Protein 9GL0 (pdb70)

Secondary structure (DSSP, 8-state):
--SEEEEE--HHHHHTTTT---SSSS-HHHHHHHHHHHHHHSS---EEETTTPPPPHHHHHHHHHHHHT-HHHHHHHHHTS-TT-HHHHHHHHHS-HHHHHHHHHHHHHHTTTT-EEEETTEEE-TTHHHHHHHHHHHHHT---SEEEE-SS--TT--SS--BTTBSS-HHHHHHHHHHHHSSSPPEEEEEE-SSS--HHHHHHHHHH-TTS-EEEEEEE-TTSTT---HHHHHHHHTS-PEE-SSSEEEEEETTEEEEEEETTT----SSSS-HHHHHHHHHHHHHHHHHHHH---EEEEEEE-STTBTT---HHHHEETTEE--HHHHHHHSB-HHHHHHHHHHHHHHHHHTTTTEEEEEEEE-----HHHHHHHHHHHHHHHHHHTS---/---EEEE--HHHHHTTTT---SSSS-HHHHHHHHHHHHHHSTT--EEETTT-PPPHHHHHHHHHHHHT-HHHHHHHHHTS-S-SHHHHHHHHHS-HHHHHHHHHHHHHHTTTS-EEEETTEEE-TTHHHHHHHHHHHHHT---SEEEE-SS--TT-BTTB-BTTBSS-HHHHHHHHHHHSSSSPPEEEEEE-SSS--HHHHHHIIIIITTS-EEEEEEE-TTSTT---HHHHHHHHTS-PEE-SSSEEEEEETTEEEEEEETTTS---SSSS-HHHHHHHHHHHHHHHHHHTTT--EEEEEEE-STTBTT---HHHHEETTEE--HHHHHHHSB-HHHHHHHHHHHHHHHHHTTTTEEEEEEEE-----HHHHHHHHHHHHHHHHHHSS---/--EEEEE--HHHHHTTTT---SSSS-HHHHHHHHHHHHHHSSS--EEEGGG----HHHHHHHHHHHTT-HHHHHHHHTTS-TT-HHHHHHHHHS-HHHHHHHHHHHHHHTTTS-EE-STT-EE-TTHHHHHHHHHHHHHHS--SEEEE--S--TT--SS---TT-SS-HHHHHHHHHHTTSSSPPEEEEEE--SS--HHHHHHHHHHTTTS-EEEEEEE-TTSTT---HHHHHHHHTS--EEEETTEEEEEETTEEEEEEETTTS---SSSS-HHHHHHHHHHHHHHHHHTTTT--EEEEEEE-STTBTT---HHHHEETTEEPPHHHHHHHSB-HHHHHHHHHHHHHHHHHGGGTEEEEEEEE-----HHHHHHHHHHHHHHHHHHTS---/--EEEE---HHHHTT-TT---SSSS-HHHHHHHHHHHHHHSSS--EE-SSSS---HHHHHHHHHHHHT-HHHHHHHHTTS-TT-HHHHHHHHHS-HHHHHHHHHHHHHTTTTS-B--STT--B-TTHHHHHHHHHHHHHS---SEEEE-SS--TT--SS--BTTBSS-HHHHHHHHHHHT-SSPPEEEEEE--SS--HHHHHHHHHHTTTS-EEEEEEE-TTSTT---HHHHHHHTTSPPEEEETTEEEEEETTEEEEEEETTTS---SSSS-HHHHHHHHHHHHHHHHHHHTT--EEEEEEE-STTBTT---HHHHEETTEE--HHHHHHHSB-HHHHHHHHHHHHHHHHHTTTTEEEEEEEE-----HHHHHHHHHHHHHHHHHHHS--

InterPro domains:
  IPR023696 Ureohydrolase domain superfamily [SSF52768] (103-414)
  IPR023801 Histone deacetylase domain [PF00850] (111-286)
  IPR037138 Histone deacetylase domain superfamily [G3DSA:3.40.800.20] (50-425)

Structure (mmCIF, N/CA/C/O backbone):
data_9GL0
#
_entry.id   9GL0
#
_cell.length_a   109.121
_cell.length_b   109.121
_cell.length_c   400.511
_cell.angle_alpha   90
_cell.angle_beta   90
_cell.angle_gamma   90
#
_symmetry.space_group_name_H-M   'P 41 2 2'
#
loop_
_entity.id
_entity.type
_entity.pdbx_description
1 polymer 'Acetylpolyamine aminohydrolase'
2 non-polymer 'ZINC ION'
3 non-polymer 'POTASSIUM ION'
4 water water
#
loop_
_atom_site.group_PDB
_atom_site.id
_atom_site.type_symbol
_atom_site.label_atom_id
_atom_site.label_alt_id
_atom_site.label_comp_id
_atom_site.label_asym_id
_atom_site.label_entity_id
_atom_site.label_seq_id
_atom_site.pdbx_PDB_ins_code
_atom_site.Cartn_x
_atom_site.Cartn_y
_atom_site.Cartn_z
_atom_site.occupancy
_atom_site.B_iso_or_equiv
_atom_site.auth_seq_id
_atom_site.auth_comp_id
_atom_site.auth_asym_id
_atom_site.auth_atom_id
_atom_site.pdbx_PDB_model_num
ATOM 1 N N . SER A 1 37 ? -15.821 -8.119 -1.314 1 122.96 26 SER A N 1
ATOM 2 C CA . SER A 1 37 ? -17.28 -8.128 -1.284 1 133.06 26 SER A CA 1
ATOM 3 C C . SER A 1 37 ? -17.839 -7.213 -2.37 1 143.86 26 SER A C 1
ATOM 4 O O . SER A 1 37 ? -17.528 -6.015 -2.381 1 142.57 26 SER A O 1
ATOM 7 N N . GLU A 1 38 ? -18.638 -7.786 -3.29 1 147.97 27 GLU A N 1
ATOM 8 C CA . GLU A 1 38 ? -19.472 -7.034 -4.23 1 136.76 27 GLU A CA 1
ATOM 9 C C . GLU A 1 38 ? -20.712 -6.423 -3.572 1 136.99 27 GLU A C 1
ATOM 10 O O . GLU A 1 38 ? -21.414 -5.642 -4.227 1 132.89 27 GLU A O 1
ATOM 16 N N . GLU A 1 39 ? -21 -6.757 -2.3 1 130.23 28 GLU A N 1
ATOM 17 C CA . GLU A 1 39 ? -22.257 -6.365 -1.665 1 125.69 28 GLU A CA 1
ATOM 18 C C . GLU A 1 39 ? -22.229 -4.928 -1.143 1 120.8 28 GLU A C 1
ATOM 19 O O . GLU A 1 39 ? -23.285 -4.312 -0.954 1 114.34 28 GLU A O 1
ATOM 25 N N . CYS A 1 40 ? -21.049 -4.374 -0.901 1 119.2 29 CYS A N 1
ATOM 26 C CA . CYS A 1 40 ? -20.959 -2.988 -0.469 1 113.57 29 CYS A CA 1
ATOM 27 C C . CYS A 1 40 ? -19.553 -2.49 -0.761 1 110.81 29 CYS A C 1
ATOM 28 O O . CYS A 1 40 ? -18.591 -3.263 -0.719 1 115.09 29 CYS A O 1
ATOM 31 N N . ALA A 1 41 ? -19.441 -1.199 -1.069 1 100.66 30 ALA A N 1
ATOM 32 C CA . ALA A 1 41 ? -18.131 -0.602 -1.283 1 101.68 30 ALA A CA 1
ATOM 33 C C . ALA A 1 41 ? -18.106 0.822 -0.736 1 99.98 30 ALA A C 1
ATOM 34 O O . ALA A 1 41 ? -19.146 1.431 -0.468 1 95.38 30 ALA A O 1
ATOM 36 N N . ILE A 1 42 ? -16.89 1.337 -0.551 1 99.45 31 ILE A N 1
ATOM 37 C CA . ILE A 1 42 ? -16.652 2.7 -0.084 1 98.16 31 ILE A CA 1
ATOM 38 C C . ILE A 1 42 ? -15.582 3.318 -0.976 1 97.99 31 ILE A C 1
ATOM 39 O O . ILE A 1 42 ? -14.461 2.8 -1.059 1 99.61 31 ILE A O 1
ATOM 44 N N . GLN A 1 43 ? -15.919 4.422 -1.635 1 91.92 32 GLN A N 1
ATOM 45 C CA . GLN A 1 43 ? -15.13 4.936 -2.746 1 100.15 32 GLN A CA 1
ATOM 46 C C . GLN A 1 43 ? -14.431 6.225 -2.339 1 96.13 32 GLN A C 1
ATOM 47 O O . GLN A 1 43 ? -15.076 7.169 -1.865 1 90.37 32 GLN A O 1
ATOM 53 N N . ILE A 1 44 ? -13.112 6.246 -2.509 1 91.18 33 ILE A N 1
ATOM 54 C CA . ILE A 1 44 ? -12.33 7.467 -2.341 1 93.79 33 ILE A CA 1
ATOM 55 C C . ILE A 1 44 ? -11.518 7.697 -3.606 1 96.8 33 ILE A C 1
ATOM 56 O O . ILE A 1 44 ? -11.21 6.75 -4.349 1 97.84 33 ILE A O 1
ATOM 61 N N . PRO A 1 45 ? -11.129 8.94 -3.868 1 91.98 34 PRO A N 1
ATOM 62 C CA . PRO A 1 45 ? -10.154 9.181 -4.933 1 94.84 34 PRO A CA 1
ATOM 63 C C . PRO A 1 45 ? -8.81 8.578 -4.578 1 96.91 34 PRO A C 1
ATOM 64 O O . PRO A 1 45 ? -8.452 8.433 -3.405 1 104.31 34 PRO A O 1
ATOM 68 N N . SER A 1 46 ? -8.067 8.219 -5.616 1 103.82 35 SER A N 1
ATOM 69 C CA . SER A 1 46 ? -6.69 7.78 -5.469 1 105.51 35 SER A CA 1
ATOM 70 C C . SER A 1 46 ? -5.805 8.945 -5.028 1 98.96 35 SER A C 1
ATOM 71 O O . SER A 1 46 ? -6.252 10.089 -4.891 1 95.01 35 SER A O 1
ATOM 74 N N . GLU A 1 47 ? -4.516 8.659 -4.832 1 99.99 36 GLU A N 1
ATOM 75 C CA . GLU A 1 47 ? -3.582 9.72 -4.454 1 109.65 36 GLU A CA 1
ATOM 76 C C . GLU A 1 47 ? -3.567 10.835 -5.502 1 107.85 36 GLU A C 1
ATOM 77 O O . GLU A 1 47 ? -3.866 11.995 -5.187 1 98.7 36 GLU A O 1
ATOM 83 N N . ILE A 1 48 ? -3.268 10.485 -6.771 1 110.34 37 ILE A N 1
ATOM 84 C CA . ILE A 1 48 ? -3.206 11.482 -7.854 1 112.08 37 ILE A CA 1
ATOM 85 C C . ILE A 1 48 ? -4.534 12.217 -8.002 1 106.79 37 ILE A C 1
ATOM 86 O O . ILE A 1 48 ? -4.571 13.45 -8.117 1 98.73 37 ILE A O 1
ATOM 91 N N . ASP A 1 49 ? -5.643 11.472 -8.053 1 101.51 38 ASP A N 1
ATOM 92 C CA . ASP A 1 49 ? -6.936 12.114 -8.256 1 99.96 38 ASP A CA 1
ATOM 93 C C . ASP A 1 49 ? -7.227 13.149 -7.169 1 102.42 38 ASP A C 1
ATOM 94 O O . ASP A 1 49 ? -7.541 14.306 -7.478 1 101.38 38 ASP A O 1
ATOM 99 N N . ASN A 1 50 ? -7.114 12.761 -5.89 1 104.97 39 ASN A N 1
ATOM 100 C CA . ASN A 1 50 ? -7.265 13.725 -4.797 1 99.17 39 ASN A CA 1
ATOM 101 C C . ASN A 1 50 ? -6.269 14.878 -4.915 1 96.23 39 ASN A C 1
ATOM 102 O O . ASN A 1 50 ? -6.634 16.043 -4.715 1 96.27 39 ASN A O 1
ATOM 107 N N . GLU A 1 51 ? -5.006 14.581 -5.241 1 93.49 40 GLU A N 1
ATOM 108 C CA . GLU A 1 51 ? -4.011 15.649 -5.367 1 98.78 40 GLU A CA 1
ATOM 109 C C . GLU A 1 51 ? -4.427 16.711 -6.386 1 104.24 40 GLU A C 1
ATOM 110 O O . GLU A 1 51 ? -4.16 17.901 -6.182 1 98.51 40 GLU A O 1
ATOM 116 N N . GLN A 1 52 ? -5.072 16.312 -7.493 1 106.13 41 GLN A N 1
ATOM 117 C CA . GLN A 1 52 ? -5.441 17.31 -8.492 1 106.47 41 GLN A CA 1
ATOM 118 C C . GLN A 1 52 ? -6.719 18.053 -8.107 1 104.12 41 GLN A C 1
ATOM 119 O O . GLN A 1 52 ? -7.553 18.351 -8.975 1 95.16 41 GLN A O 1
ATOM 125 N N . MET A 1 53 ? -6.903 18.354 -6.812 1 104.59 42 MET A N 1
ATOM 126 C CA . MET A 1 53 ? -8.077 19.103 -6.375 1 101.36 42 MET A CA 1
ATOM 127 C C . MET A 1 53 ? -7.703 20.339 -5.574 1 104.41 42 MET A C 1
ATOM 128 O O . MET A 1 53 ? -8.588 20.96 -4.972 1 103.65 42 MET A O 1
ATOM 133 N N . GLN A 1 54 ? -6.425 20.722 -5.558 1 105.23 43 GLN A N 1
ATOM 134 C CA . GLN A 1 54 ? -6.024 21.906 -4.803 1 107.44 43 GLN A CA 1
ATOM 135 C C . GLN A 1 54 ? -6.638 23.165 -5.414 1 107.64 43 GLN A C 1
ATOM 136 O O . GLN A 1 54 ? -6.972 23.218 -6.599 1 115.13 43 GLN A O 1
ATOM 142 N N . ARG A 1 55 ? -6.782 24.183 -4.578 1 103.19 44 ARG A N 1
ATOM 143 C CA . ARG A 1 55 ? -7.378 25.467 -4.949 1 108.07 44 ARG A CA 1
ATOM 144 C C . ARG A 1 55 ? -8.886 25.363 -5.2 1 108.9 44 ARG A C 1
ATOM 145 O O . ARG A 1 55 ? -9.568 26.382 -5.394 1 104.16 44 ARG A O 1
ATOM 153 N N . MET A 1 56 ? -9.417 24.133 -5.14 1 104.6 45 MET A N 1
ATOM 154 C CA . MET A 1 56 ? -10.83 23.954 -5.402 1 107.24 45 MET A CA 1
ATOM 155 C C . MET A 1 56 ? -11.656 24.373 -4.163 1 104.11 45 MET A C 1
ATOM 156 O O . MET A 1 56 ? -11.525 23.74 -3.141 1 111.97 45 MET A O 1
ATOM 161 N N . PRO A 1 57 ? -12.491 25.399 -4.226 1 99.46 46 PRO A N 1
ATOM 162 C CA . PRO A 1 57 ? -13.058 26.001 -3.032 1 112.52 46 PRO A CA 1
ATOM 163 C C . PRO A 1 57 ? -14.006 25.077 -2.32 1 114.91 46 PRO A C 1
ATOM 164 O O . PRO A 1 57 ? -14.745 24.29 -2.91 1 111.47 46 PRO A O 1
ATOM 168 N N . ALA A 1 58 ? -13.981 25.199 -0.966 1 104.58 47 ALA A N 1
ATOM 169 C CA . ALA A 1 58 ? -15.01 24.66 -0.068 1 107.65 47 ALA A CA 1
ATOM 170 C C . ALA A 1 58 ? -15.496 25.77 0.858 1 113.86 47 ALA A C 1
ATOM 171 O O . ALA A 1 58 ? -14.783 26.744 1.134 1 116.17 47 ALA A O 1
ATOM 173 N N . GLY A 1 59 ? -16.728 25.606 1.341 1 111.39 48 GLY A N 1
ATOM 174 C CA . GLY A 1 59 ? -17.382 26.588 2.221 1 112.73 48 GLY A CA 1
ATOM 175 C C . GLY A 1 59 ? -16.766 26.583 3.593 1 115.1 48 GLY A C 1
ATOM 176 O O . GLY A 1 59 ? -17.262 27.22 4.526 1 114.41 48 GLY A O 1
ATOM 177 N N . GLY A 1 60 ? -15.672 25.831 3.717 1 115.16 49 GLY A N 1
ATOM 178 C CA . GLY A 1 60 ? -14.854 25.843 4.887 1 109.73 49 GLY A CA 1
ATOM 179 C C . GLY A 1 60 ? -13.523 26.543 4.658 1 115.88 49 GLY A C 1
ATOM 180 O O . GLY A 1 60 ? -13.321 27.256 3.668 1 122.56 49 GLY A O 1
ATOM 181 N N . GLU A 1 61 ? -12.608 26.315 5.583 1 113.69 50 GLU A N 1
ATOM 182 C CA . GLU A 1 61 ? -11.316 26.961 5.67 1 117.69 50 GLU A CA 1
ATOM 183 C C . GLU A 1 61 ? -10.237 26.243 4.869 1 117.69 50 GLU A C 1
ATOM 184 O O . GLU A 1 61 ? -9.189 26.84 4.564 1 118.59 50 GLU A O 1
ATOM 190 N N . GLU A 1 62 ? -10.462 24.983 4.536 1 114.71 51 GLU A N 1
ATOM 191 C CA . GLU A 1 62 ? -9.548 24.165 3.757 1 113.67 51 GLU A CA 1
ATOM 192 C C . GLU A 1 62 ? -10.105 23.984 2.35 1 111.47 51 GLU A C 1
ATOM 193 O O . GLU A 1 62 ? -11.326 23.993 2.15 1 106.27 51 GLU A O 1
ATOM 199 N N . ASP A 1 63 ? -9.207 23.826 1.372 1 107 52 ASP A N 1
ATOM 200 C CA . ASP A 1 63 ? -9.661 23.521 0.02 1 107.8 52 ASP A CA 1
ATOM 201 C C . ASP A 1 63 ? -10.205 22.097 -0.029 1 103.92 52 ASP A C 1
ATOM 202 O O . ASP A 1 63 ? -10.052 21.307 0.908 1 107.09 52 ASP A O 1
ATOM 207 N N . GLN A 1 64 ? -10.848 21.768 -1.144 1 101.51 53 GLN A N 1
ATOM 208 C CA . GLN A 1 64 ? -11.398 20.43 -1.287 1 100.3 53 GLN A CA 1
ATOM 209 C C . GLN A 1 64 ? -10.315 19.36 -1.262 1 102.47 53 GLN A C 1
ATOM 210 O O . GLN A 1 64 ? -10.615 18.207 -0.923 1 100.57 53 GLN A O 1
ATOM 216 N N . TYR A 1 65 ? -9.066 19.713 -1.586 1 101.24 54 TYR A N 1
ATOM 217 C CA . TYR A 1 65 ? -7.983 18.73 -1.543 1 106.56 54 TYR A CA 1
ATOM 218 C C . TYR A 1 65 ? -7.743 18.225 -0.12 1 103.76 54 TYR A C 1
ATOM 219 O O . TYR A 1 65 ? -7.822 17.019 0.146 1 99.67 54 TYR A O 1
ATOM 228 N N . LEU A 1 66 ? -7.416 19.135 0.802 1 103.39 55 LEU A N 1
ATOM 229 C CA . LEU A 1 66 ? -7.273 18.756 2.205 1 101.06 55 LEU A CA 1
ATOM 230 C C . LEU A 1 66 ? -8.533 18.073 2.722 1 98.31 55 LEU A C 1
ATOM 231 O O . LEU A 1 66 ? -8.467 16.991 3.32 1 93.57 55 LEU A O 1
ATOM 236 N N . ARG A 1 67 ? -9.696 18.685 2.481 1 95.15 56 ARG A N 1
ATOM 237 C CA . ARG A 1 67 ? -10.949 18.141 2.999 1 95.17 56 ARG A CA 1
ATOM 238 C C . ARG A 1 67 ? -11.137 16.672 2.616 1 96.33 56 ARG A C 1
ATOM 239 O O . ARG A 1 67 ? -11.369 15.824 3.481 1 99.69 56 ARG A O 1
ATOM 247 N N . ILE A 1 68 ? -11.026 16.35 1.325 1 100.08 57 ILE A N 1
ATOM 248 C CA . ILE A 1 68 ? -11.265 14.974 0.894 1 92.99 57 ILE A CA 1
ATOM 249 C C . ILE A 1 68 ? -10.117 14.076 1.325 1 87.71 57 ILE A C 1
ATOM 250 O O . ILE A 1 68 ? -10.336 12.913 1.681 1 86.46 57 ILE A O 1
ATOM 255 N N . LYS A 1 69 ? -8.888 14.595 1.327 1 89.73 58 LYS A N 1
ATOM 256 C CA . LYS A 1 69 ? -7.737 13.82 1.799 1 96.67 58 LYS A CA 1
ATOM 257 C C . LYS A 1 69 ? -7.898 13.39 3.259 1 101.61 58 LYS A C 1
ATOM 258 O O . LYS A 1 69 ? -7.6 12.242 3.62 1 98.75 58 LYS A O 1
ATOM 264 N N . HIS A 1 70 ? -8.328 14.315 4.123 1 94.49 59 HIS A N 1
ATOM 265 C CA . HIS A 1 70 ? -8.547 13.972 5.52 1 98.57 59 HIS A CA 1
ATOM 266 C C . HIS A 1 70 ? -9.537 12.816 5.651 1 101.19 59 HIS A C 1
ATOM 267 O O . HIS A 1 70 ? -9.291 11.85 6.386 1 109.14 59 HIS A O 1
ATOM 274 N N . MET A 1 71 ? -10.667 12.894 4.942 1 95.2 60 MET A N 1
ATOM 275 C CA . MET A 1 71 ? -11.654 11.822 5.035 1 96.37 60 MET A CA 1
ATOM 276 C C . MET A 1 71 ? -11.075 10.496 4.55 1 103.62 60 MET A C 1
ATOM 277 O O . MET A 1 71 ? -11.346 9.44 5.139 1 105.07 60 MET A O 1
ATOM 282 N N . SER A 1 72 ? -10.253 10.535 3.493 1 100.52 61 SER A N 1
ATOM 283 C CA . SER A 1 72 ? -9.71 9.311 2.912 1 100.8 61 SER A CA 1
ATOM 284 C C . SER A 1 72 ? -8.695 8.648 3.841 1 105.58 61 SER A C 1
ATOM 285 O O . SER A 1 72 ? -8.721 7.423 4.03 1 105.23 61 SER A O 1
ATOM 288 N N . ALA A 1 73 ? -7.805 9.439 4.445 1 109.5 62 ALA A N 1
ATOM 289 C CA . ALA A 1 73 ? -6.877 8.882 5.432 1 106.2 62 ALA A CA 1
ATOM 290 C C . ALA A 1 73 ? -7.628 8.18 6.558 1 107.91 62 ALA A C 1
ATOM 291 O O . ALA A 1 73 ? -7.262 7.069 6.958 1 110.6 62 ALA A O 1
ATOM 293 N N . LEU A 1 74 ? -8.699 8.799 7.064 1 104.89 63 LEU A N 1
ATOM 294 C CA . LEU A 1 74 ? -9.499 8.162 8.104 1 99.35 63 LEU A CA 1
ATOM 295 C C . LEU A 1 74 ? -10.094 6.843 7.62 1 107.04 63 LEU A C 1
ATOM 296 O O . LEU A 1 74 ? -10.025 5.828 8.325 1 108.3 63 LEU A O 1
ATOM 301 N N . ILE A 1 75 ? -10.687 6.843 6.415 1 104.17 64 ILE A N 1
ATOM 302 C CA . ILE A 1 75 ? -11.375 5.661 5.896 1 99.63 64 ILE A CA 1
ATOM 303 C C . ILE A 1 75 ? -10.392 4.519 5.675 1 104.64 64 ILE A C 1
ATOM 304 O O . ILE A 1 75 ? -10.72 3.345 5.889 1 103.49 64 ILE A O 1
ATOM 309 N N . LYS A 1 76 ? -9.173 4.841 5.236 1 103.71 65 LYS A N 1
ATOM 310 C CA . LYS A 1 76 ? -8.168 3.8 5.062 1 105.79 65 LYS A CA 1
ATOM 311 C C . LYS A 1 76 ? -7.725 3.227 6.401 1 112.25 65 LYS A C 1
ATOM 312 O O . LYS A 1 76 ? -7.445 2.027 6.498 1 115.76 65 LYS A O 1
ATOM 318 N N . LYS A 1 77 ? -7.693 4.062 7.447 1 116 66 LYS A N 1
ATOM 319 C CA . LYS A 1 77 ? -7.153 3.675 8.75 1 121.8 66 LYS A CA 1
ATOM 320 C C . LYS A 1 77 ? -8.155 2.866 9.574 1 123.91 66 LYS A C 1
ATOM 321 O O . LYS A 1 77 ? -7.757 1.956 10.311 1 128.15 66 LYS A O 1
ATOM 327 N N . TYR A 1 78 ? -9.45 3.183 9.475 1 120.75 67 TYR A N 1
ATOM 328 C CA . TYR A 1 78 ? -10.502 2.387 10.107 1 119.36 67 TYR A CA 1
ATOM 329 C C . TYR A 1 78 ? -10.461 0.962 9.558 1 124.66 67 TYR A C 1
ATOM 330 O O . TYR A 1 78 ? -11.102 0.664 8.548 1 126.22 67 TYR A O 1
ATOM 339 N N . GLY A 1 79 ? -9.69 0.088 10.208 1 132.12 68 GLY A N 1
ATOM 340 C CA . GLY A 1 79 ? -9.618 -1.337 9.914 1 132.38 68 GLY A CA 1
ATOM 341 C C . GLY A 1 79 ? -9.827 -1.845 8.494 1 125.44 68 GLY A C 1
ATOM 342 O O . GLY A 1 79 ? -9.025 -1.572 7.596 1 121.45 68 GLY A O 1
ATOM 343 N N . ASP A 1 80 ? -10.906 -2.605 8.297 1 123.27 69 ASP A N 1
ATOM 344 C CA . ASP A 1 80 ? -11.187 -3.352 7.07 1 118.99 69 ASP A CA 1
ATOM 345 C C . ASP A 1 80 ? -12.587 -3.001 6.589 1 122.09 69 ASP A C 1
ATOM 346 O O . ASP A 1 80 ? -13.554 -3.65 6.998 1 129.64 69 ASP A O 1
ATOM 351 N N . LEU A 1 81 ? -12.703 -1.993 5.731 1 118.01 70 LEU A N 1
ATOM 352 C CA . LEU A 1 81 ? -13.931 -1.806 4.976 1 113.67 70 LEU A CA 1
ATOM 353 C C . LEU A 1 81 ? -13.676 -2.076 3.501 1 107.89 70 LEU A C 1
ATOM 354 O O . LEU A 1 81 ? -12.541 -1.956 3.025 1 103.26 70 LEU A O 1
ATOM 359 N N . PRO A 1 82 ? -14.704 -2.463 2.751 1 108.33 71 PRO A N 1
ATOM 360 C CA . PRO A 1 82 ? -14.536 -2.691 1.309 1 108.96 71 PRO A CA 1
ATOM 361 C C . PRO A 1 82 ? -14.315 -1.4 0.535 1 107.57 71 PRO A C 1
ATOM 362 O O . PRO A 1 82 ? -15.277 -0.777 0.074 1 105 71 PRO A O 1
ATOM 366 N N . VAL A 1 83 ? -13.065 -0.985 0.369 1 107.27 72 VAL A N 1
ATOM 367 C CA . VAL A 1 83 ? -12.747 0.36 -0.096 1 107.82 72 VAL A CA 1
ATOM 368 C C . VAL A 1 83 ? -12.119 0.265 -1.485 1 104.97 72 VAL A C 1
ATOM 369 O O . VAL A 1 83 ? -11.155 -0.485 -1.688 1 105.7 72 VAL A O 1
ATOM 373 N N . ILE A 1 84 ? -12.689 1.003 -2.447 1 102.54 73 ILE A N 1
ATOM 374 C CA . ILE A 1 84 ? -12.273 0.98 -3.847 1 103.59 73 ILE A CA 1
ATOM 375 C C . ILE A 1 84 ? -11.732 2.349 -4.221 1 106.41 73 ILE A C 1
ATOM 376 O O . ILE A 1 84 ? -12.145 3.377 -3.67 1 109.67 73 ILE A O 1
ATOM 381 N N . THR A 1 85 ? -10.813 2.361 -5.177 1 101.3 74 THR A N 1
ATOM 382 C CA . THR A 1 85 ? -10.016 3.546 -5.445 1 107.98 74 THR A CA 1
ATOM 383 C C . THR A 1 85 ? -10.106 3.919 -6.921 1 114.9 74 THR A C 1
ATOM 384 O O . THR A 1 85 ? -9.983 3.057 -7.798 1 117.83 74 THR A O 1
ATOM 388 N N . THR A 1 86 ? -10.3 5.207 -7.2 1 109.24 75 THR A N 1
ATOM 389 C CA . THR A 1 86 ? -10.488 5.623 -8.584 1 111.71 75 THR A CA 1
ATOM 390 C C . THR A 1 86 ? -9.249 5.425 -9.452 1 118.89 75 THR A C 1
ATOM 391 O O . THR A 1 86 ? -9.3 5.76 -10.644 1 117.21 75 THR A O 1
ATOM 395 N N . GLN A 1 87 ? -8.145 4.901 -8.916 1 119.06 76 GLN A N 1
ATOM 396 C CA . GLN A 1 87 ? -6.997 4.644 -9.775 1 123.55 76 GLN A CA 1
ATOM 397 C C . GLN A 1 87 ? -7.069 3.296 -10.47 1 124.76 76 GLN A C 1
ATOM 398 O O . GLN A 1 87 ? -6.508 3.148 -11.561 1 133.89 76 GLN A O 1
ATOM 404 N N . GLU A 1 88 ? -7.754 2.314 -9.884 1 122.09 77 GLU A N 1
ATOM 405 C CA . GLU A 1 88 ? -7.681 0.964 -10.431 1 125.77 77 GLU A CA 1
ATOM 406 C C . GLU A 1 88 ? -8.571 0.776 -11.654 1 126.18 77 GLU A C 1
ATOM 407 O O . GLU A 1 88 ? -8.268 -0.068 -12.506 1 131.71 77 GLU A O 1
ATOM 413 N N . THR A 1 89 ? -9.673 1.523 -11.746 1 125.58 78 THR A N 1
ATOM 414 C CA . THR A 1 89 ? -10.576 1.416 -12.889 1 124.47 78 THR A CA 1
ATOM 415 C C . THR A 1 89 ? -9.972 2.104 -14.108 1 120.82 78 THR A C 1
ATOM 416 O O . THR A 1 89 ? -9.702 3.314 -14.092 1 112.1 78 THR A O 1
ATOM 420 N N . ARG A 1 90 ? -9.76 1.336 -15.165 1 114.4 79 ARG A N 1
ATOM 421 C CA . ARG A 1 90 ? -9.221 1.876 -16.397 1 126.77 79 ARG A CA 1
ATOM 422 C C . ARG A 1 90 ? -10.378 2.107 -17.368 1 121.2 79 ARG A C 1
ATOM 423 O O . ARG A 1 90 ? -11.263 1.252 -17.505 1 117.54 79 ARG A O 1
ATOM 431 N N . LEU A 1 91 ? -10.409 3.285 -17.977 1 108.97 80 LEU A N 1
ATOM 432 C CA . LEU A 1 91 ? -11.458 3.631 -18.92 1 117.59 80 LEU A CA 1
ATOM 433 C C . LEU A 1 91 ? -11.177 3.02 -20.293 1 116.42 80 LEU A C 1
ATOM 434 O O . LEU A 1 91 ? -10.076 2.522 -20.562 1 115.62 80 LEU A O 1
ATOM 439 N N . PRO A 1 92 ? -12.158 3.047 -21.2 1 108.87 81 PRO A N 1
ATOM 440 C CA . PRO A 1 92 ? -11.866 2.65 -22.572 1 110.66 81 PRO A CA 1
ATOM 441 C C . PRO A 1 92 ? -10.869 3.632 -23.171 1 114.93 81 PRO A C 1
ATOM 442 O O . PRO A 1 92 ? -10.639 4.724 -22.638 1 111.25 81 PRO A O 1
ATOM 446 N N . TYR A 1 93 ? -10.246 3.202 -24.275 1 116.1 82 TYR A N 1
ATOM 447 C CA . TYR A 1 93 ? -9.212 4.003 -24.925 1 115.32 82 TYR A CA 1
ATOM 448 C C . TYR A 1 93 ? -9.699 5.428 -25.222 1 115.58 82 TYR A C 1
ATOM 449 O O . TYR A 1 93 ? -9.059 6.404 -24.811 1 111.67 82 TYR A O 1
ATOM 458 N N . TYR A 1 94 ? -10.854 5.568 -25.897 1 113.38 83 TYR A N 1
ATOM 459 C CA . TYR A 1 94 ? -11.295 6.891 -26.34 1 110.3 83 TYR A CA 1
ATOM 460 C C . TYR A 1 94 ? -11.434 7.883 -25.179 1 113.56 83 TYR A C 1
ATOM 461 O O . TYR A 1 94 ? -11.15 9.075 -25.352 1 114.82 83 TYR A O 1
ATOM 470 N N . TRP A 1 95 ? -11.847 7.426 -23.988 1 110.74 84 TRP A N 1
ATOM 471 C CA . TRP A 1 95 ? -11.794 8.314 -22.823 1 110.04 84 TRP A CA 1
ATOM 472 C C . TRP A 1 95 ? -10.352 8.702 -22.494 1 110.89 84 TRP A C 1
ATOM 473 O O . TRP A 1 95 ? -10.063 9.891 -22.283 1 110.66 84 TRP A O 1
ATOM 484 N N . LEU A 1 96 ? -9.431 7.728 -22.46 1 108.68 85 LEU A N 1
ATOM 485 C CA . LEU A 1 96 ? -8.032 8.048 -22.168 1 110.01 85 LEU A CA 1
ATOM 486 C C . LEU A 1 96 ? -7.452 9.032 -23.191 1 110.56 85 LEU A C 1
ATOM 487 O O . LEU A 1 96 ? -6.545 9.81 -22.86 1 102.18 85 LEU A O 1
ATOM 492 N N . ASP A 1 97 ? -7.978 9.04 -24.43 1 116.02 86 ASP A N 1
ATOM 493 C CA . ASP A 1 97 ? -7.453 9.949 -25.454 1 110.72 86 ASP A CA 1
ATOM 494 C C . ASP A 1 97 ? -8.05 11.352 -25.352 1 106.73 86 ASP A C 1
ATOM 495 O O . ASP A 1 97 ? -7.331 12.342 -25.537 1 103.45 86 ASP A O 1
ATOM 500 N N . LEU A 1 98 ? -9.353 11.467 -25.052 1 104.75 87 LEU A N 1
ATOM 501 C CA . LEU A 1 98 ? -9.912 12.784 -24.736 1 100.46 87 LEU A CA 1
ATOM 502 C C . LEU A 1 98 ? -9.155 13.425 -23.584 1 108.64 87 LEU A C 1
ATOM 503 O O . LEU A 1 98 ? -8.759 14.595 -23.666 1 103.17 87 LEU A O 1
ATOM 508 N N . PHE A 1 99 ? -8.943 12.663 -22.496 1 111.61 88 PHE A N 1
ATOM 509 C CA . PHE A 1 99 ? -8.081 13.117 -21.403 1 107.19 88 PHE A CA 1
ATOM 510 C C . PHE A 1 99 ? -6.743 13.641 -21.936 1 109.68 88 PHE A C 1
ATOM 511 O O . PHE A 1 99 ? -6.378 14.803 -21.709 1 105.55 88 PHE A O 1
ATOM 519 N N . ALA A 1 100 ? -6.019 12.788 -22.679 1 111.75 89 ALA A N 1
ATOM 520 C CA . ALA A 1 100 ? -4.675 13.123 -23.15 1 111.24 89 ALA A CA 1
ATOM 521 C C . ALA A 1 100 ? -4.67 14.431 -23.935 1 117.47 89 ALA A C 1
ATOM 522 O O . ALA A 1 100 ? -3.843 15.319 -23.682 1 114.05 89 ALA A O 1
ATOM 524 N N . ALA A 1 101 ? -5.623 14.58 -24.869 1 113.9 90 ALA A N 1
ATOM 525 C CA . ALA A 1 101 ? -5.794 15.833 -25.601 1 106.94 90 ALA A CA 1
ATOM 526 C C . ALA A 1 101 ? -5.951 17.045 -24.676 1 116.24 90 ALA A C 1
ATOM 527 O O . ALA A 1 101 ? -5.39 18.116 -24.951 1 113.46 90 ALA A O 1
ATOM 529 N N . ILE A 1 102 ? -6.73 16.905 -23.589 1 119.04 91 ILE A N 1
ATOM 530 C CA . ILE A 1 102 ? -6.911 18.001 -22.632 1 116.5 91 ILE A CA 1
ATOM 531 C C . ILE A 1 102 ? -5.576 18.416 -22.033 1 114.58 91 ILE A C 1
ATOM 532 O O . ILE A 1 102 ? -5.364 19.592 -21.708 1 113.41 91 ILE A O 1
ATOM 537 N N . ASP A 1 103 ? -4.646 17.475 -21.906 1 113.57 92 ASP A N 1
ATOM 538 C CA . ASP A 1 103 ? -3.409 17.788 -21.215 1 121.16 92 ASP A CA 1
ATOM 539 C C . ASP A 1 103 ? -2.457 18.61 -22.082 1 124.06 92 ASP A C 1
ATOM 540 O O . ASP A 1 103 ? -1.748 19.482 -21.562 1 122.64 92 ASP A O 1
ATOM 545 N N . GLU A 1 104 ? -2.42 18.366 -23.399 1 119.45 93 GLU A N 1
ATOM 546 C CA . GLU A 1 104 ? -1.495 19.127 -24.232 1 124.41 93 GLU A CA 1
ATOM 547 C C . GLU A 1 104 ? -2.056 20.476 -24.688 1 124.57 93 GLU A C 1
ATOM 548 O O . GLU A 1 104 ? -1.314 21.274 -25.278 1 123.88 93 GLU A O 1
ATOM 554 N N . GLY A 1 105 ? -3.329 20.765 -24.428 1 123.3 94 GLY A N 1
ATOM 555 C CA . GLY A 1 105 ? -3.867 22.089 -24.675 1 122.26 94 GLY A CA 1
ATOM 556 C C . GLY A 1 105 ? -4.639 22.273 -25.967 1 117.8 94 GLY A C 1
ATOM 557 O O . GLY A 1 105 ? -5.161 23.37 -26.202 1 117.3 94 GLY A O 1
ATOM 558 N N . ASP A 1 106 ? -4.736 21.25 -26.81 1 108.95 95 ASP A N 1
ATOM 559 C CA . ASP A 1 106 ? -5.527 21.405 -28.022 1 119.85 95 ASP A CA 1
ATOM 560 C C . ASP A 1 106 ? -7.007 21.476 -27.666 1 112.79 95 ASP A C 1
ATOM 561 O O . ASP A 1 106 ? -7.667 20.44 -27.542 1 110.16 95 ASP A O 1
ATOM 566 N N . THR A 1 107 ? -7.537 22.688 -27.482 1 110.94 96 THR A N 1
ATOM 567 C CA . THR A 1 107 ? -8.973 22.817 -27.238 1 113.05 96 THR A CA 1
ATOM 568 C C . THR A 1 107 ? -9.815 22.346 -28.422 1 113.05 96 THR A C 1
ATOM 569 O O . THR A 1 107 ? -10.834 21.672 -28.185 1 108.68 96 THR A O 1
ATOM 573 N N . PRO A 1 108 ? -9.466 22.63 -29.686 1 112.78 97 PRO A N 1
ATOM 574 C CA . PRO A 1 108 ? -10.235 22.025 -30.793 1 108.07 97 PRO A CA 1
ATOM 575 C C . PRO A 1 108 ? -10.066 20.514 -30.918 1 105.61 97 PRO A C 1
ATOM 576 O O . PRO A 1 108 ? -11.02 19.839 -31.33 1 103.75 97 PRO A O 1
ATOM 580 N N . LYS A 1 109 ? -8.894 19.954 -30.591 1 104.05 98 LYS A N 1
ATOM 581 C CA . LYS A 1 109 ? -8.753 18.496 -30.616 1 106.83 98 LYS A CA 1
ATOM 582 C C . LYS A 1 109 ? -9.599 17.83 -29.54 1 105.45 98 LYS A C 1
ATOM 583 O O . LYS A 1 109 ? -10.224 16.787 -29.784 1 95.9 98 LYS A O 1
ATOM 589 N N . ALA A 1 110 ? -9.583 18.39 -28.325 1 111.57 99 ALA A N 1
ATOM 590 C CA . ALA A 1 110 ? -10.44 17.879 -27.262 1 109.69 99 ALA A CA 1
ATOM 591 C C . ALA A 1 110 ? -11.902 18.053 -27.639 1 108.21 99 ALA A C 1
ATOM 592 O O . ALA A 1 110 ? -12.692 17.1 -27.571 1 108.16 99 ALA A O 1
ATOM 594 N N . HIS A 1 111 ? -12.27 19.261 -28.074 1 100.62 100 HIS A N 1
ATOM 595 C CA . HIS A 1 111 ? -13.652 19.516 -28.448 1 104.23 100 HIS A CA 1
ATOM 596 C C . HIS A 1 111 ? -14.133 18.507 -29.484 1 105.3 100 HIS A C 1
ATOM 597 O O . HIS A 1 111 ? -15.237 17.957 -29.373 1 101.42 100 HIS A O 1
ATOM 604 N N . ALA A 1 112 ? -13.287 18.21 -30.47 1 110.08 101 ALA A N 1
ATOM 605 C CA . ALA A 1 112 ? -13.659 17.258 -31.51 1 107.84 101 ALA A CA 1
ATOM 606 C C . ALA A 1 112 ? -13.667 15.836 -30.972 1 107.85 101 ALA A C 1
ATOM 607 O O . ALA A 1 112 ? -14.63 15.082 -31.185 1 101.35 101 ALA A O 1
ATOM 609 N N . LEU A 1 113 ? -12.592 15.456 -30.265 1 107.65 102 LEU A N 1
ATOM 610 C CA . LEU A 1 113 ? -12.434 14.083 -29.8 1 102.61 102 LEU A CA 1
ATOM 611 C C . LEU A 1 113 ? -13.615 13.668 -28.938 1 105.27 102 LEU A C 1
ATOM 612 O O . LEU A 1 113 ? -14.12 12.54 -29.057 1 102.04 102 LEU A O 1
ATOM 617 N N . PHE A 1 114 ? -14.084 14.592 -28.087 1 103.52 103 PHE A N 1
ATOM 618 C CA . PHE A 1 114 ? -15.236 14.345 -27.228 1 99.73 103 PHE A CA 1
ATOM 619 C C . PHE A 1 114 ? -16.519 14.237 -28.053 1 96.58 103 PHE A C 1
ATOM 620 O O . PHE A 1 114 ? -17.299 13.293 -27.877 1 93.16 103 PHE A O 1
ATOM 628 N N . HIS A 1 115 ? -16.739 15.173 -28.987 1 102.1 104 HIS A N 1
ATOM 629 C CA . HIS A 1 115 ? -17.913 15.103 -29.865 1 108.04 104 HIS A CA 1
ATOM 630 C C . HIS A 1 115 ? -18.08 13.725 -30.503 1 105.92 104 HIS A C 1
ATOM 631 O O . HIS A 1 115 ? -19.21 13.238 -30.662 1 100.49 104 HIS A O 1
ATOM 638 N N . LEU A 1 116 ? -16.965 13.08 -30.863 1 101.58 105 LEU A N 1
ATOM 639 C CA . LEU A 1 116 ? -16.962 11.803 -31.565 1 103.44 105 LEU A CA 1
ATOM 640 C C . LEU A 1 116 ? -16.924 10.575 -30.64 1 108.26 105 LEU A C 1
ATOM 641 O O . LEU A 1 116 ? -16.759 9.451 -31.134 1 111.04 105 LEU A O 1
ATOM 646 N N . LEU A 1 117 ? -17.074 10.743 -29.33 1 103.71 106 LEU A N 1
ATOM 647 C CA . LEU A 1 117 ? -17.145 9.572 -28.469 1 100.98 106 LEU A CA 1
ATOM 648 C C . LEU A 1 117 ? -18.391 8.741 -28.783 1 96.89 106 LEU A C 1
ATOM 649 O O . LEU A 1 117 ? -19.427 9.285 -29.176 1 100.26 106 LEU A O 1
ATOM 654 N N . PRO A 1 118 ? -18.319 7.424 -28.6 1 95.23 107 PRO A N 1
ATOM 655 C CA . PRO A 1 118 ? -19.486 6.566 -28.867 1 102.49 107 PRO A CA 1
ATOM 656 C C . PRO A 1 118 ? -20.703 6.962 -28.038 1 107.99 107 PRO A C 1
ATOM 657 O O . PRO A 1 118 ? -20.649 7.023 -26.809 1 110.53 107 PRO A O 1
ATOM 661 N N . GLN A 1 119 ? -21.82 7.19 -28.733 1 113.59 108 GLN A N 1
ATOM 662 C CA . GLN A 1 119 ? -23.088 7.568 -28.116 1 116.74 108 GLN A CA 1
ATOM 663 C C . GLN A 1 119 ? -23.644 6.509 -27.166 1 115.62 108 GLN A C 1
ATOM 664 O O . GLN A 1 119 ? -24.661 6.77 -26.508 1 115 108 GLN A O 1
ATOM 670 N N . ASP A 1 120 ? -23.032 5.326 -27.088 1 112.63 109 ASP A N 1
ATOM 671 C CA . ASP A 1 120 ? -23.544 4.239 -26.257 1 116.76 109 ASP A CA 1
ATOM 672 C C . ASP A 1 120 ? -22.552 3.772 -25.202 1 111.53 109 ASP A C 1
ATOM 673 O O . ASP A 1 120 ? -22.805 2.745 -24.563 1 108.47 109 ASP A O 1
ATOM 678 N N . ASP A 1 121 ? -21.412 4.456 -25.053 1 111.76 110 ASP A N 1
ATOM 679 C CA . ASP A 1 121 ? -20.501 4.201 -23.942 1 106.86 110 ASP A CA 1
ATOM 680 C C . ASP A 1 121 ? -21.222 4.478 -22.619 1 110.03 110 ASP A C 1
ATOM 681 O O . ASP A 1 121 ? -22.015 5.419 -22.513 1 109.26 110 ASP A O 1
ATOM 686 N N . ILE A 1 122 ? -20.966 3.63 -21.615 1 105.63 111 ILE A N 1
ATOM 687 C CA . ILE A 1 122 ? -21.741 3.675 -20.371 1 110.14 111 ILE A CA 1
ATOM 688 C C . ILE A 1 122 ? -21.669 5.058 -19.721 1 101.96 111 ILE A C 1
ATOM 689 O O . ILE A 1 122 ? -22.7 5.646 -19.36 1 96.6 111 ILE A O 1
ATOM 694 N N . ILE A 1 123 ? -20.451 5.593 -19.563 1 98.08 112 ILE A N 1
ATOM 695 C CA . ILE A 1 123 ? -20.268 6.926 -18.975 1 97.48 112 ILE A CA 1
ATOM 696 C C . ILE A 1 123 ? -21.053 7.971 -19.758 1 101.56 112 ILE A C 1
ATOM 697 O O . ILE A 1 123 ? -21.866 8.719 -19.202 1 96.67 112 ILE A O 1
ATOM 702 N N . LEU A 1 124 ? -20.767 8.079 -21.06 1 103.38 113 LEU A N 1
ATOM 703 C CA . LEU A 1 124 ? -21.176 9.258 -21.817 1 99.86 113 LEU A CA 1
ATOM 704 C C . LEU A 1 124 ? -22.689 9.328 -21.956 1 100.78 113 LEU A C 1
ATOM 705 O O . LEU A 1 124 ? -23.289 10.401 -21.804 1 95.7 113 LEU A O 1
ATOM 710 N N . ARG A 1 125 ? -23.313 8.199 -22.286 1 105.25 114 ARG A N 1
ATOM 711 C CA . ARG A 1 125 ? -24.764 8.16 -22.398 1 102.94 114 ARG A CA 1
ATOM 712 C C . ARG A 1 125 ? -25.411 8.73 -21.139 1 101.46 114 ARG A C 1
ATOM 713 O O . ARG A 1 125 ? -26.312 9.574 -21.218 1 102.89 114 ARG A O 1
ATOM 721 N N . ALA A 1 126 ? -24.911 8.331 -19.966 1 103.01 115 ALA A N 1
ATOM 722 C CA . ALA A 1 126 ? -25.418 8.891 -18.713 1 100.16 115 ALA A CA 1
ATOM 723 C C . ALA A 1 126 ? -24.976 10.344 -18.532 1 95.54 115 ALA A C 1
ATOM 724 O O . ALA A 1 126 ? -25.775 11.197 -18.127 1 93.17 115 ALA A O 1
ATOM 726 N N . LEU A 1 127 ? -23.716 10.646 -18.858 1 92.29 116 LEU A N 1
ATOM 727 C CA . LEU A 1 127 ? -23.201 12.004 -18.703 1 87.79 116 LEU A CA 1
ATOM 728 C C . LEU A 1 127 ? -24.05 13.017 -19.478 1 95.88 116 LEU A C 1
ATOM 729 O O . LEU A 1 127 ? -24.508 14.02 -18.918 1 97.13 116 LEU A O 1
ATOM 734 N N . ARG A 1 128 ? -24.287 12.768 -20.767 1 100.11 117 ARG A N 1
ATOM 735 C CA . ARG A 1 128 ? -25.025 13.732 -21.573 1 102.15 117 ARG A CA 1
ATOM 736 C C . ARG A 1 128 ? -26.533 13.54 -21.492 1 99.31 117 ARG A C 1
ATOM 737 O O . ARG A 1 128 ? -27.276 14.331 -22.089 1 99.1 117 ARG A O 1
ATOM 745 N N . ALA A 1 129 ? -27.004 12.52 -20.773 1 97.04 118 ALA A N 1
ATOM 746 C CA . ALA A 1 129 ? -28.41 12.484 -20.393 1 98.94 118 ALA A CA 1
ATOM 747 C C . ALA A 1 129 ? -28.757 13.566 -19.38 1 98.13 118 ALA A C 1
ATOM 748 O O . ALA A 1 129 ? -29.934 13.918 -19.253 1 98.37 118 ALA A O 1
ATOM 750 N N . VAL A 1 130 ? -27.776 14.098 -18.648 1 95.85 119 VAL A N 1
ATOM 751 C CA . VAL A 1 130 ? -28.063 15.146 -17.678 1 99.01 119 VAL A CA 1
ATOM 752 C C . VAL A 1 130 ? -27.326 16.447 -17.953 1 96.34 119 VAL A C 1
ATOM 753 O O . VAL A 1 130 ? -27.694 17.479 -17.366 1 98.5 119 VAL A O 1
ATOM 757 N N . HIS A 1 131 ? -26.318 16.477 -18.812 1 96.11 120 HIS A N 1
ATOM 758 C CA . HIS A 1 131 ? -25.565 17.702 -19.032 1 98.83 120 HIS A CA 1
ATOM 759 C C . HIS A 1 131 ? -25.547 18.105 -20.496 1 107.89 120 HIS A C 1
ATOM 760 O O . HIS A 1 131 ? -25.253 17.283 -21.371 1 110.23 120 HIS A O 1
ATOM 767 N N . SER A 1 132 ? -25.856 19.381 -20.747 1 107.97 121 SER A N 1
ATOM 768 C CA . SER A 1 132 ? -25.891 19.917 -22.097 1 103.7 121 SER A CA 1
ATOM 769 C C . SER A 1 132 ? -24.511 19.837 -22.737 1 108.18 121 SER A C 1
ATOM 770 O O . SER A 1 132 ? -23.478 19.983 -22.065 1 101.59 121 SER A O 1
ATOM 773 N N . GLU A 1 133 ? -24.507 19.587 -24.05 1 109.02 122 GLU A N 1
ATOM 774 C CA . GLU A 1 133 ? -23.252 19.532 -24.792 1 111.92 122 GLU A CA 1
ATOM 775 C C . GLU A 1 133 ? -22.522 20.868 -24.747 1 107.61 122 GLU A C 1
ATOM 776 O O . GLU A 1 133 ? -21.287 20.903 -24.73 1 106.38 122 GLU A O 1
ATOM 782 N N . ASP A 1 134 ? -23.256 21.977 -24.714 1 104.36 123 ASP A N 1
ATOM 783 C CA . ASP A 1 134 ? -22.59 23.267 -24.589 1 109.68 123 ASP A CA 1
ATOM 784 C C . ASP A 1 134 ? -21.9 23.415 -23.237 1 111.4 123 ASP A C 1
ATOM 785 O O . ASP A 1 134 ? -20.784 23.945 -23.157 1 109.71 123 ASP A O 1
ATOM 790 N N . TYR A 1 135 ? -22.534 22.952 -22.157 1 107.69 124 TYR A N 1
ATOM 791 C CA . TYR A 1 135 ? -21.861 23.04 -20.864 1 112.08 124 TYR A CA 1
ATOM 792 C C . TYR A 1 135 ? -20.561 22.24 -20.885 1 110.31 124 TYR A C 1
ATOM 793 O O . TYR A 1 135 ? -19.508 22.739 -20.46 1 106.07 124 TYR A O 1
ATOM 802 N N . LEU A 1 136 ? -20.602 21.021 -21.433 1 102.34 125 LEU A N 1
ATOM 803 C CA . LEU A 1 136 ? -19.409 20.185 -21.407 1 101.69 125 LEU A CA 1
ATOM 804 C C . LEU A 1 136 ? -18.307 20.76 -22.277 1 107.74 125 LEU A C 1
ATOM 805 O O . LEU A 1 136 ? -17.121 20.548 -21.999 1 106.18 125 LEU A O 1
ATOM 810 N N . TYR A 1 137 ? -18.678 21.436 -23.363 1 112.49 126 TYR A N 1
ATOM 811 C CA . TYR A 1 137 ? -17.682 22.129 -24.165 1 114.76 126 TYR A CA 1
ATOM 812 C C . TYR A 1 137 ? -17.053 23.254 -23.363 1 106.64 126 TYR A C 1
ATOM 813 O O . TYR A 1 137 ? -15.824 23.356 -23.271 1 102.29 126 TYR A O 1
ATOM 822 N N . GLN A 1 138 ? -17.896 24.111 -22.782 1 103.79 127 GLN A N 1
ATOM 823 C CA . GLN A 1 138 ? -17.411 25.233 -21.999 1 105.89 127 GLN A CA 1
ATOM 824 C C . GLN A 1 138 ? -16.5 24.744 -20.88 1 106.46 127 GLN A C 1
ATOM 825 O O . GLN A 1 138 ? -15.53 25.42 -20.514 1 101.59 127 GLN A O 1
ATOM 831 N N . LEU A 1 139 ? -16.744 23.526 -20.399 1 104.69 128 LEU A N 1
ATOM 832 C CA . LEU A 1 139 ? -16.011 22.975 -19.26 1 108.06 128 LEU A CA 1
ATOM 833 C C . LEU A 1 139 ? -14.628 22.463 -19.655 1 105.19 128 LEU A C 1
ATOM 834 O O . LEU A 1 139 ? -13.614 22.927 -19.13 1 110.6 128 LEU A O 1
ATOM 839 N N . ILE A 1 140 ? -14.581 21.471 -20.544 1 107.7 129 ILE A N 1
ATOM 840 C CA . ILE A 1 140 ? -13.36 21.075 -21.243 1 107.21 129 ILE A CA 1
ATOM 841 C C . ILE A 1 140 ? -12.564 22.32 -21.605 1 107.76 129 ILE A C 1
ATOM 842 O O . ILE A 1 140 ? -11.344 22.375 -21.412 1 106.35 129 ILE A O 1
ATOM 847 N N . LYS A 1 141 ? -13.265 23.334 -22.117 1 110.15 130 LYS A N 1
ATOM 848 C CA . LYS A 1 141 ? -12.61 24.583 -22.486 1 113.92 130 LYS A CA 1
ATOM 849 C C . LYS A 1 141 ? -11.941 25.221 -21.285 1 109.31 130 LYS A C 1
ATOM 850 O O . LYS A 1 141 ? -10.808 25.711 -21.38 1 110.86 130 LYS A O 1
ATOM 856 N N . TYR A 1 142 ? -12.628 25.217 -20.142 1 113.58 131 TYR A N 1
ATOM 857 C CA . TYR A 1 142 ? -12.088 25.845 -18.942 1 110.09 131 TYR A CA 1
ATOM 858 C C . TYR A 1 142 ? -10.911 25.061 -18.38 1 107.72 131 TYR A C 1
ATOM 859 O O . TYR A 1 142 ? -9.925 25.658 -17.937 1 110.33 131 TYR A O 1
ATOM 868 N N . CYS A 1 143 ? -10.982 23.726 -18.407 1 106.04 132 CYS A N 1
ATOM 869 C CA . CYS A 1 143 ? -9.885 22.917 -17.881 1 107.95 132 CYS A CA 1
ATOM 870 C C . CYS A 1 143 ? -8.581 23.244 -18.591 1 112.92 132 CYS A C 1
ATOM 871 O O . CYS A 1 143 ? -7.541 23.434 -17.948 1 113.3 132 CYS A O 1
ATOM 874 N N . ILE A 1 144 ? -8.628 23.317 -19.926 1 116.19 133 ILE A N 1
ATOM 875 C CA . ILE A 1 144 ? -7.446 23.647 -20.717 1 112.09 133 ILE A CA 1
ATOM 876 C C . ILE A 1 144 ? -7.064 25.105 -20.51 1 108.76 133 ILE A C 1
ATOM 877 O O . ILE A 1 144 ? -5.894 25.431 -20.278 1 108.75 133 ILE A O 1
ATOM 882 N N . GLN A 1 145 ? -8.051 26.003 -20.585 1 109.61 134 GLN A N 1
ATOM 883 C CA . GLN A 1 145 ? -7.818 27.414 -20.308 1 111.9 134 GLN A CA 1
ATOM 884 C C . GLN A 1 145 ? -7.243 27.619 -18.918 1 113.82 134 GLN A C 1
ATOM 885 O O . GLN A 1 145 ? -6.633 28.659 -18.652 1 117.8 134 GLN A O 1
ATOM 891 N N . ALA A 1 146 ? -7.402 26.632 -18.033 1 116.52 135 ALA A N 1
ATOM 892 C CA . ALA A 1 146 ? -6.878 26.717 -16.676 1 114.98 135 ALA A CA 1
ATOM 893 C C . ALA A 1 146 ? -5.4 26.359 -16.593 1 116.81 135 ALA A C 1
ATOM 894 O O . ALA A 1 146 ? -4.706 26.82 -15.679 1 118.41 135 ALA A O 1
ATOM 896 N N . LYS A 1 147 ? -4.9 25.551 -17.529 1 115.22 136 LYS A N 1
ATOM 897 C CA . LYS A 1 147 ? -3.562 24.984 -17.396 1 116.68 136 LYS A CA 1
ATOM 898 C C . LYS A 1 147 ? -2.464 26.039 -17.3 1 120.62 136 LYS A C 1
ATOM 899 O O . LYS A 1 147 ? -1.328 25.701 -16.948 1 123.03 136 LYS A O 1
ATOM 905 N N . HIS A 1 148 ? -2.762 27.302 -17.575 1 123.95 137 HIS A N 1
ATOM 906 C CA . HIS A 1 148 ? -1.729 28.316 -17.439 1 128.98 137 HIS A CA 1
ATOM 907 C C . HIS A 1 148 ? -1.387 28.519 -15.97 1 128.52 137 HIS A C 1
ATOM 908 O O . HIS A 1 148 ? -0.314 28.116 -15.509 1 126.58 137 HIS A O 1
ATOM 915 N N . PHE A 1 149 ? -2.299 29.135 -15.231 1 127.52 138 PHE A N 1
ATOM 916 C CA . PHE A 1 149 ? -2.095 29.436 -13.822 1 130.47 138 PHE A CA 1
ATOM 917 C C . PHE A 1 149 ? -2.317 28.234 -12.906 1 125.53 138 PHE A C 1
ATOM 918 O O . PHE A 1 149 ? -2.358 28.418 -11.69 1 126.02 138 PHE A O 1
ATOM 926 N N . GLY A 1 150 ? -2.458 27.022 -13.442 1 126.58 139 GLY A N 1
ATOM 927 C CA . GLY A 1 150 ? -2.806 25.871 -12.632 1 120.39 139 GLY A CA 1
ATOM 928 C C . GLY A 1 150 ? -4.231 25.852 -12.117 1 118.85 139 GLY A C 1
ATOM 929 O O . GLY A 1 150 ? -4.632 24.859 -11.492 1 111.44 139 GLY A O 1
ATOM 930 N N . PHE A 1 151 ? -5.009 26.905 -12.367 1 115.18 140 PHE A N 1
ATOM 931 C CA . PHE A 1 151 ? -6.37 27.024 -11.868 1 118.26 140 PHE A CA 1
ATOM 932 C C . PHE A 1 151 ? -7.049 28.165 -12.609 1 114.62 140 PHE A C 1
ATOM 933 O O . PHE A 1 151 ? -6.422 29.196 -12.867 1 118.49 140 PHE A O 1
ATOM 941 N N . LYS A 1 152 ? -8.32 27.972 -12.956 1 110.22 141 LYS A N 1
ATOM 942 C CA . LYS A 1 152 ? -9.123 28.988 -13.626 1 114.62 141 LYS A CA 1
ATOM 943 C C . LYS A 1 152 ? -10.351 29.246 -12.768 1 107.55 141 LYS A C 1
ATOM 944 O O . LYS A 1 152 ? -11.185 28.351 -12.581 1 103.5 141 LYS A O 1
ATOM 950 N N . GLN A 1 153 ? -10.449 30.461 -12.241 1 106.58 142 GLN A N 1
ATOM 951 C CA . GLN A 1 153 ? -11.57 30.836 -11.387 1 117.15 142 GLN A CA 1
ATOM 952 C C . GLN A 1 153 ? -12.738 31.259 -12.274 1 112.59 142 GLN A C 1
ATOM 953 O O . GLN A 1 153 ? -12.613 32.219 -13.038 1 115.05 142 GLN A O 1
ATOM 959 N N . LEU A 1 154 ? -13.863 30.539 -12.185 1 112.71 143 LEU A N 1
ATOM 960 C CA . LEU A 1 154 ? -15.076 30.96 -12.885 1 117.39 143 LEU A CA 1
ATOM 961 C C . LEU A 1 154 ? -15.822 32.023 -12.081 1 122.75 143 LEU A C 1
ATOM 962 O O . LEU A 1 154 ? -15.812 33.206 -12.438 1 128.13 143 LEU A O 1
ATOM 967 N N . ASN A 1 155 ? -16.477 31.62 -10.986 1 123.15 144 ASN A N 1
ATOM 968 C CA . ASN A 1 155 ? -17.071 32.563 -10.038 1 126.54 144 ASN A CA 1
ATOM 969 C C . ASN A 1 155 ? -16.663 32.154 -8.627 1 128.23 144 ASN A C 1
ATOM 970 O O . ASN A 1 155 ? -15.945 31.167 -8.426 1 128.4 144 ASN A O 1
ATOM 975 N N . ALA A 1 156 ? -17.171 32.901 -7.641 1 127.91 145 ALA A N 1
ATOM 976 C CA . ALA A 1 156 ? -16.722 3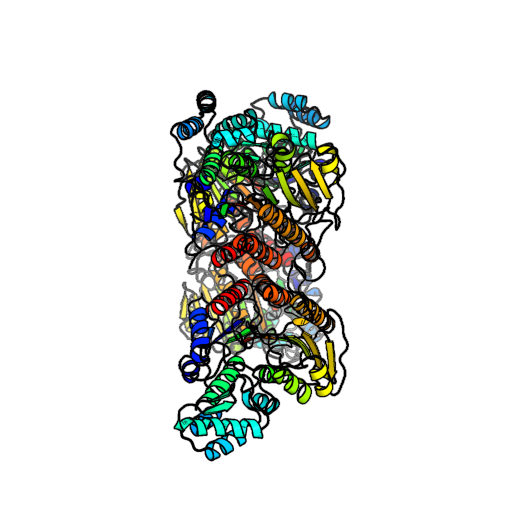2.769 -6.255 1 127.7 145 ALA A CA 1
ATOM 977 C C . ALA A 1 156 ? -16.641 31.323 -5.766 1 128.04 145 ALA A C 1
ATOM 978 O O . ALA A 1 156 ? -15.839 31.014 -4.877 1 124.5 145 ALA A O 1
ATOM 980 N N . ASP A 1 157 ? -17.459 30.423 -6.323 1 128.99 146 ASP A N 1
ATOM 981 C CA . ASP A 1 157 ? -17.585 29.065 -5.801 1 123.49 146 ASP A CA 1
ATOM 982 C C . ASP A 1 157 ? -17.12 27.989 -6.768 1 117.77 146 ASP A C 1
ATOM 983 O O . ASP A 1 157 ? -17.381 26.806 -6.524 1 114.53 146 ASP A O 1
ATOM 988 N N . LEU A 1 158 ? -16.473 28.347 -7.866 1 117.19 147 LEU A N 1
ATOM 989 C CA . LEU A 1 158 ? -16.186 27.369 -8.91 1 117.66 147 LEU A CA 1
ATOM 990 C C . LEU A 1 158 ? -14.768 27.574 -9.408 1 115.94 147 LEU A C 1
ATOM 991 O O . LEU A 1 158 ? -14.494 28.556 -10.107 1 114.79 147 LEU A O 1
ATOM 996 N N . VAL A 1 159 ? -13.884 26.642 -9.085 1 112.78 148 VAL A N 1
ATOM 997 C CA . VAL A 1 159 ? -12.546 26.65 -9.655 1 110.08 148 VAL A CA 1
ATOM 998 C C . VAL A 1 159 ? -12.288 25.318 -10.35 1 106.3 148 VAL A C 1
ATOM 999 O O . VAL A 1 159 ? -12.848 24.278 -9.986 1 103.08 148 VAL A O 1
ATOM 1003 N N . VAL A 1 160 ? -11.46 25.356 -11.385 1 105.21 149 VAL A N 1
ATOM 1004 C CA . VAL A 1 160 ? -11.099 24.152 -12.113 1 103.31 149 VAL A CA 1
ATOM 1005 C C . VAL A 1 160 ? -9.598 24.137 -12.318 1 103.52 149 VAL A C 1
ATOM 1006 O O . VAL A 1 160 ? -8.972 25.181 -12.516 1 106.48 149 VAL A O 1
ATOM 1010 N N . THR A 1 161 ? -9.031 22.954 -12.256 1 102.01 150 THR A N 1
ATOM 1011 C CA . THR A 1 161 ? -7.66 22.645 -12.592 1 107.62 150 THR A CA 1
ATOM 1012 C C . THR A 1 161 ? -7.621 21.92 -13.943 1 109.51 150 THR A C 1
ATOM 1013 O O . THR A 1 161 ? -8.66 21.471 -14.439 1 104.1 150 THR A O 1
ATOM 1017 N N . PRO A 1 162 ? -6.448 21.843 -14.598 1 107.73 151 PRO A N 1
ATOM 1018 C CA . PRO A 1 162 ? -6.36 21.07 -15.853 1 108.43 151 PRO A CA 1
ATOM 1019 C C . PRO A 1 162 ? -7.024 19.709 -15.788 1 106.96 151 PRO A C 1
ATOM 1020 O O . PRO A 1 162 ? -7.657 19.268 -16.756 1 112.81 151 PRO A O 1
ATOM 1024 N N . LYS A 1 163 ? -6.889 19.024 -14.664 1 108.47 152 LYS A N 1
ATOM 1025 C CA . LYS A 1 163 ? -7.323 17.643 -14.564 1 107.18 152 LYS A CA 1
ATOM 1026 C C . LYS A 1 163 ? -8.7 17.497 -13.913 1 99.52 152 LYS A C 1
ATOM 1027 O O . LYS A 1 163 ? -9.117 16.365 -13.641 1 93.79 152 LYS A O 1
ATOM 1033 N N . THR A 1 164 ? -9.425 18.605 -13.695 1 92.57 153 THR A N 1
ATOM 1034 C CA . THR A 1 164 ? -10.778 18.529 -13.145 1 89.86 153 THR A CA 1
ATOM 1035 C C . THR A 1 164 ? -11.63 17.555 -13.936 1 95.42 153 THR A C 1
ATOM 1036 O O . THR A 1 164 ? -12.302 16.681 -13.367 1 90.61 153 THR A O 1
ATOM 1040 N N . PHE A 1 165 ? -11.595 17.691 -15.265 1 104.92 154 PHE A N 1
ATOM 1041 C CA . PHE A 1 165 ? -12.406 16.842 -16.117 1 93.63 154 PHE A CA 1
ATOM 1042 C C . PHE A 1 165 ? -12.008 15.379 -15.978 1 96.04 154 PHE A C 1
ATOM 1043 O O . PHE A 1 165 ? -12.875 14.511 -15.827 1 94.55 154 PHE A O 1
ATOM 1051 N N . GLU A 1 166 ? -10.696 15.08 -16.01 1 96.12 155 GLU A N 1
ATOM 1052 C CA . GLU A 1 166 ? -10.281 13.681 -15.887 1 96.53 155 GLU A CA 1
ATOM 1053 C C . GLU A 1 166 ? -10.829 13.058 -14.613 1 101.45 155 GLU A C 1
ATOM 1054 O O . GLU A 1 166 ? -11.251 11.896 -14.615 1 98.41 155 GLU A O 1
ATOM 1060 N N . ILE A 1 167 ? -10.861 13.831 -13.518 1 100.33 156 ILE A N 1
ATOM 1061 C CA . ILE A 1 167 ? -11.228 13.28 -12.218 1 94.68 156 ILE A CA 1
ATOM 1062 C C . ILE A 1 167 ? -12.735 13.15 -12.093 1 97.99 156 ILE A C 1
ATOM 1063 O O . ILE A 1 167 ? -13.24 12.122 -11.62 1 97.17 156 ILE A O 1
ATOM 1068 N N . LEU A 1 168 ? -13.469 14.215 -12.465 1 94.9 157 LEU A N 1
ATOM 1069 C CA . LEU A 1 168 ? -14.928 14.154 -12.467 1 90.88 157 LEU A CA 1
ATOM 1070 C C . LEU A 1 168 ? -15.402 12.898 -13.175 1 98.53 157 LEU A C 1
ATOM 1071 O O . LEU A 1 168 ? -16.35 12.254 -12.724 1 98.14 157 LEU A O 1
ATOM 1076 N N . ILE A 1 169 ? -14.731 12.519 -14.266 1 94.71 158 ILE A N 1
ATOM 1077 C CA . ILE A 1 169 ? -15.126 11.353 -15.05 1 99.13 158 ILE A CA 1
ATOM 1078 C C . ILE A 1 169 ? -14.529 10.071 -14.477 1 96.01 158 ILE A C 1
ATOM 1079 O O . ILE A 1 169 ? -15.212 9.043 -14.404 1 96.49 158 ILE A O 1
ATOM 1084 N N . ARG A 1 170 ? -13.253 10.095 -14.065 1 94.91 159 ARG A N 1
ATOM 1085 C CA . ARG A 1 170 ? -12.687 8.9 -13.441 1 101.18 159 ARG A CA 1
ATOM 1086 C C . ARG A 1 170 ? -13.439 8.536 -12.165 1 102.34 159 ARG A C 1
ATOM 1087 O O . ARG A 1 170 ? -13.629 7.352 -11.875 1 101.29 159 ARG A O 1
ATOM 1095 N N . ASP A 1 171 ? -13.921 9.532 -11.42 1 102.98 160 ASP A N 1
ATOM 1096 C CA . ASP A 1 171 ? -14.881 9.273 -10.347 1 104.66 160 ASP A CA 1
ATOM 1097 C C . ASP A 1 171 ? -16.126 8.565 -10.889 1 104.71 160 ASP A C 1
ATOM 1098 O O . ASP A 1 171 ? -16.438 7.433 -10.49 1 102.1 160 ASP A O 1
ATOM 1103 N N . CYS A 1 172 ? -16.851 9.232 -11.806 1 106.53 161 CYS A N 1
ATOM 1104 C CA . CYS A 1 172 ? -18.113 8.702 -12.326 1 104.19 161 CYS A CA 1
ATOM 1105 C C . CYS A 1 172 ? -17.933 7.312 -12.92 1 99.96 161 CYS A C 1
ATOM 1106 O O . CYS A 1 172 ? -18.82 6.454 -12.801 1 93.83 161 CYS A O 1
ATOM 1109 N N . ALA A 1 173 ? -16.789 7.074 -13.553 1 98.66 162 ALA A N 1
ATOM 1110 C CA . ALA A 1 173 ? -16.441 5.74 -14.011 1 102.76 162 ALA A CA 1
ATOM 1111 C C . ALA A 1 173 ? -16.661 4.711 -12.905 1 104.28 162 ALA A C 1
ATOM 1112 O O . ALA A 1 173 ? -17.624 3.933 -12.965 1 96.51 162 ALA A O 1
ATOM 1114 N N . THR A 1 174 ? -15.8 4.753 -11.872 1 106.72 163 THR A N 1
ATOM 1115 C CA . THR A 1 174 ? -15.696 3.647 -10.925 1 103.02 163 THR A CA 1
ATOM 1116 C C . THR A 1 174 ? -17.043 3.31 -10.298 1 100.84 163 THR A C 1
ATOM 1117 O O . THR A 1 174 ? -17.4 2.131 -10.179 1 101.37 163 THR A O 1
ATOM 1121 N N . THR A 1 175 ? -17.825 4.324 -9.928 1 93.45 164 THR A N 1
ATOM 1122 C CA . THR A 1 175 ? -19.169 4.058 -9.423 1 96.41 164 THR A CA 1
ATOM 1123 C C . THR A 1 175 ? -20.018 3.326 -10.454 1 100.98 164 THR A C 1
ATOM 1124 O O . THR A 1 175 ? -20.701 2.347 -10.126 1 94.93 164 THR A O 1
ATOM 1128 N N . LEU A 1 176 ? -20.009 3.815 -11.709 1 109.66 165 LEU A N 1
ATOM 1129 C CA . LEU A 1 176 ? -20.778 3.193 -12.784 1 95.27 165 LEU A CA 1
ATOM 1130 C C . LEU A 1 176 ? -20.282 1.781 -13.079 1 97.27 165 LEU A C 1
ATOM 1131 O O . LEU A 1 176 ? -21.087 0.852 -13.211 1 91.24 165 LEU A O 1
ATOM 1136 N N . PHE A 1 177 ? -18.961 1.591 -13.151 1 100.68 166 PHE A N 1
ATOM 1137 C CA . PHE A 1 177 ? -18.357 0.308 -13.504 1 107.09 166 PHE A CA 1
ATOM 1138 C C . PHE A 1 177 ? -18.231 -0.673 -12.311 1 115.94 166 PHE A C 1
ATOM 1139 O O . PHE A 1 177 ? -17.436 -1.62 -12.407 1 119.9 166 PHE A O 1
ATOM 1147 N N . ASN A 1 178 ? -18.956 -0.501 -11.202 1 118.11 167 ASN A N 1
ATOM 1148 C CA . ASN A 1 178 ? -18.805 -1.427 -10.081 1 122.4 167 ASN A CA 1
ATOM 1149 C C . ASN A 1 178 ? -20.159 -1.878 -9.545 1 126.99 167 ASN A C 1
ATOM 1150 O O . ASN A 1 178 ? -21.056 -1.041 -9.325 1 121.21 167 ASN A O 1
ATOM 1155 N N . PRO A 1 179 ? -20.352 -3.205 -9.332 1 135.1 168 PRO A N 1
ATOM 1156 C CA . PRO A 1 179 ? -21.659 -3.771 -8.918 1 134.11 168 PRO A CA 1
ATOM 1157 C C . PRO A 1 179 ? -21.808 -3.883 -7.404 1 135.32 168 PRO A C 1
ATOM 1158 O O . PRO A 1 179 ? -21.906 -4.985 -6.834 1 137.1 168 PRO A O 1
ATOM 1162 N N . ALA A 1 180 ? -21.818 -2.737 -6.723 1 130.07 169 ALA A N 1
ATOM 1163 C CA . ALA A 1 180 ? -22.016 -2.692 -5.279 1 121.49 169 ALA A CA 1
ATOM 1164 C C . ALA A 1 180 ? -23.455 -2.287 -4.992 1 117.27 169 ALA A C 1
ATOM 1165 O O . ALA A 1 180 ? -23.896 -1.214 -5.423 1 119.81 169 ALA A O 1
ATOM 1167 N N . LYS A 1 181 ? -24.19 -3.145 -4.281 1 109.89 170 LYS A N 1
ATOM 1168 C CA . LYS A 1 181 ? -25.586 -2.828 -4.003 1 113.93 170 LYS A CA 1
ATOM 1169 C C . LYS A 1 181 ? -25.727 -1.644 -3.049 1 114.06 170 LYS A C 1
ATOM 1170 O O . LYS A 1 181 ? -26.764 -0.974 -3.063 1 110.97 170 LYS A O 1
ATOM 1176 N N . ALA A 1 182 ? -24.704 -1.362 -2.241 1 119.47 171 ALA A N 1
ATOM 1177 C CA . ALA A 1 182 ? -24.702 -0.251 -1.287 1 110.66 171 ALA A CA 1
ATOM 1178 C C . ALA A 1 182 ? -23.39 0.51 -1.474 1 109.34 171 ALA A C 1
ATOM 1179 O O . ALA A 1 182 ? -22.342 0.072 -0.984 1 106.96 171 ALA A O 1
ATOM 1181 N N . HIS A 1 183 ? -23.453 1.636 -2.193 1 106.64 172 HIS A N 1
ATOM 1182 C CA . HIS A 1 183 ? -22.275 2.403 -2.584 1 103.96 172 HIS A CA 1
ATOM 1183 C C . HIS A 1 183 ? -22.172 3.664 -1.729 1 102.96 172 HIS A C 1
ATOM 1184 O O . HIS A 1 183 ? -23.096 4.485 -1.704 1 102.58 172 HIS A O 1
ATOM 1191 N N . PHE A 1 184 ? -21.058 3.817 -1.027 1 98.09 173 PHE A N 1
ATOM 1192 C CA . PHE A 1 184 ? -20.729 5.056 -0.345 1 96.48 173 PHE A CA 1
ATOM 1193 C C . PHE A 1 184 ? -19.501 5.618 -1.04 1 95 173 PHE A C 1
ATOM 1194 O O . PHE A 1 184 ? -18.448 4.973 -1.063 1 93.37 173 PHE A O 1
ATOM 1202 N N . SER A 1 185 ? -19.635 6.788 -1.643 1 90.35 174 SER A N 1
ATOM 1203 C CA . SER A 1 185 ? -18.534 7.335 -2.412 1 99.36 174 SER A CA 1
ATOM 1204 C C . SER A 1 185 ? -18.198 8.726 -1.905 1 95.52 174 SER A C 1
ATOM 1205 O O . SER A 1 185 ? -19.093 9.542 -1.649 1 91.83 174 SER A O 1
ATOM 1208 N N . PHE A 1 186 ? -16.898 8.984 -1.769 1 90.94 175 PHE A N 1
ATOM 1209 C CA . PHE A 1 186 ? -16.386 10.245 -1.241 1 96.46 175 PHE A CA 1
ATOM 1210 C C . PHE A 1 186 ? -15.611 10.952 -2.338 1 95.27 175 PHE A C 1
ATOM 1211 O O . PHE A 1 186 ? -14.484 10.568 -2.664 1 99.13 175 PHE A O 1
ATOM 1219 N N . GLY A 1 187 ? -16.217 11.991 -2.907 1 96.78 176 GLY A N 1
ATOM 1220 C CA . GLY A 1 187 ? -15.596 12.737 -3.98 1 95.56 176 GLY A CA 1
ATOM 1221 C C . GLY A 1 187 ? -15.962 14.205 -3.9 1 97.61 176 GLY A C 1
ATOM 1222 O O . GLY A 1 187 ? -16.2 14.714 -2.8 1 103.59 176 GLY A O 1
ATOM 1223 N N . LEU A 1 188 ? -15.991 14.888 -5.06 1 87.23 177 LEU A N 1
ATOM 1224 C CA . LEU A 1 188 ? -16.423 16.276 -5.173 1 80.5 177 LEU A CA 1
ATOM 1225 C C . LEU A 1 188 ? -17.946 16.326 -5.273 1 84.31 177 LEU A C 1
ATOM 1226 O O . LEU A 1 188 ? -18.58 15.327 -5.6 1 88.24 177 LEU A O 1
ATOM 1231 N N . PRO A 1 189 ? -18.566 17.452 -4.936 1 88.56 178 PRO A N 1
ATOM 1232 C CA . PRO A 1 189 ? -20.015 17.442 -4.714 1 94.43 178 PRO A CA 1
ATOM 1233 C C . PRO A 1 189 ? -20.789 17.674 -6.012 1 94.93 178 PRO A C 1
ATOM 1234 O O . PRO A 1 189 ? -20.223 18.022 -7.049 1 90.64 178 PRO A O 1
ATOM 1238 N N . SER A 1 190 ? -22.12 17.513 -5.918 1 94.69 179 SER A N 1
ATOM 1239 C CA . SER A 1 190 ? -22.933 17.409 -7.121 1 90.53 179 SER A CA 1
ATOM 1240 C C . SER A 1 190 ? -24.317 18.052 -7.053 1 95.4 179 SER A C 1
ATOM 1241 O O . SER A 1 190 ? -24.825 18.46 -8.103 1 102.48 179 SER A O 1
ATOM 1244 N N . HIS A 1 191 ? -24.977 18.137 -5.901 1 92.83 180 HIS A N 1
ATOM 1245 C CA . HIS A 1 191 ? -26.395 18.489 -5.932 1 91.59 180 HIS A CA 1
ATOM 1246 C C . HIS A 1 191 ? -26.665 19.945 -6.323 1 92.52 180 HIS A C 1
ATOM 1247 O O . HIS A 1 191 ? -27.835 20.321 -6.44 1 92.78 180 HIS A O 1
ATOM 1254 N N . HIS A 1 192 ? -25.636 20.779 -6.523 1 93.53 181 HIS A N 1
ATOM 1255 C CA . HIS A 1 192 ? -25.838 22.124 -7.056 1 90.79 181 HIS A CA 1
ATOM 1256 C C . HIS A 1 192 ? -25.588 22.201 -8.552 1 107.04 181 HIS A C 1
ATOM 1257 O O . HIS A 1 192 ? -26.085 23.132 -9.205 1 107.18 181 HIS A O 1
ATOM 1264 N N . ALA A 1 193 ? -24.826 21.256 -9.104 1 107.41 182 ALA A N 1
ATOM 1265 C CA . ALA A 1 193 ? -24.622 21.202 -10.543 1 98.63 182 ALA A CA 1
ATOM 1266 C C . ALA A 1 193 ? -25.961 21.222 -11.262 1 99.4 182 ALA A C 1
ATOM 1267 O O . ALA A 1 193 ? -26.894 20.494 -10.899 1 94.88 182 ALA A O 1
ATOM 1269 N N . TYR A 1 194 ? -26.055 22.096 -12.257 1 105.87 183 TYR A N 1
ATOM 1270 C CA . TYR A 1 194 ? -27.199 22.218 -13.144 1 98.19 183 TYR A CA 1
ATOM 1271 C C . TYR A 1 194 ? -26.922 21.485 -14.45 1 105.55 183 TYR A C 1
ATOM 1272 O O . TYR A 1 194 ? -25.768 21.264 -14.835 1 104.25 183 TYR A O 1
ATOM 1281 N N . THR A 1 195 ? -28.005 21.132 -15.151 1 108.62 184 THR A N 1
ATOM 1282 C CA . THR A 1 195 ? -27.881 20.479 -16.453 1 106.51 184 THR A CA 1
ATOM 1283 C C . THR A 1 195 ? -27.062 21.296 -17.449 1 104.71 184 THR A C 1
ATOM 1284 O O . THR A 1 195 ? -26.662 20.758 -18.486 1 102.93 184 THR A O 1
ATOM 1288 N N . GLN A 1 196 ? -26.762 22.556 -17.129 1 106.28 185 GLN A N 1
ATOM 1289 C CA . GLN A 1 196 ? -26.284 23.538 -18.096 1 102.54 185 GLN A CA 1
ATOM 1290 C C . GLN A 1 196 ? -25.191 24.451 -17.571 1 107.44 185 GLN A C 1
ATOM 1291 O O . GLN A 1 196 ? -24.509 25.089 -18.385 1 103.25 185 GLN A O 1
ATOM 1297 N N . MET A 1 197 ? -25.032 24.579 -16.252 1 102.65 186 MET A N 1
ATOM 1298 C CA . MET A 1 197 ? -23.933 25.324 -15.653 1 103.99 186 MET A CA 1
ATOM 1299 C C . MET A 1 197 ? -23.497 24.615 -14.378 1 107.25 186 MET A C 1
ATOM 1300 O O . MET A 1 197 ? -24.119 23.645 -13.931 1 104.03 186 MET A O 1
ATOM 1305 N N . GLY A 1 198 ? -22.41 25.106 -13.798 1 104.64 187 GLY A N 1
ATOM 1306 C CA . GLY A 1 198 ? -21.987 24.684 -12.481 1 104.81 187 GLY A CA 1
ATOM 1307 C C . GLY A 1 198 ? -22.319 25.739 -11.439 1 103.13 187 GLY A C 1
ATOM 1308 O O . GLY A 1 198 ? -22.369 26.933 -11.732 1 98.99 187 GLY A O 1
ATOM 1309 N N . SER A 1 199 ? -22.538 25.294 -10.206 1 106.48 188 SER A N 1
ATOM 1310 C CA . SER A 1 199 ? -22.736 26.253 -9.132 1 105.57 188 SER A CA 1
ATOM 1311 C C . SER A 1 199 ? -22.272 25.657 -7.817 1 104.59 188 SER A C 1
ATOM 1312 O O . SER A 1 199 ? -22.303 24.435 -7.621 1 100.37 188 SER A O 1
ATOM 1315 N N . GLY A 1 200 ? -21.831 26.549 -6.924 1 111.23 189 GLY A N 1
ATOM 1316 C CA . GLY A 1 200 ? -21.538 26.222 -5.543 1 108.23 189 GLY A CA 1
ATOM 1317 C C . GLY A 1 200 ? -20.785 24.927 -5.321 1 105.22 189 GLY A C 1
ATOM 1318 O O . GLY A 1 200 ? -21.355 23.948 -4.821 1 103.95 189 GLY A O 1
ATOM 1319 N N . PHE A 1 201 ? -19.505 24.92 -5.691 1 102.51 190 PHE A N 1
ATOM 1320 C CA . PHE A 1 201 ? -18.566 23.811 -5.55 1 102.67 190 PHE A CA 1
ATOM 1321 C C . PHE A 1 201 ? -18.905 22.604 -6.433 1 100.95 190 PHE A C 1
ATOM 1322 O O . PHE A 1 201 ? -18.152 21.624 -6.411 1 103.18 190 PHE A O 1
ATOM 1330 N N . CYS A 1 202 ? -19.983 22.636 -7.217 1 99.86 191 CYS A N 1
ATOM 1331 C CA . CYS A 1 202 ? -20.408 21.484 -8.016 1 105.27 191 CYS A CA 1
ATOM 1332 C C . CYS A 1 202 ? -20.187 21.71 -9.512 1 98.04 191 CYS A C 1
ATOM 1333 O O . CYS A 1 202 ? -20.455 22.799 -10.032 1 99.19 191 CYS A O 1
ATOM 1336 N N . LEU A 1 203 ? -19.702 20.678 -10.201 1 94.85 192 LEU A N 1
ATOM 1337 C CA . LEU A 1 203 ? -19.369 20.768 -11.631 1 97.05 192 LEU A CA 1
ATOM 1338 C C . LEU A 1 203 ? -20.248 19.895 -12.518 1 91.63 192 LEU A C 1
ATOM 1339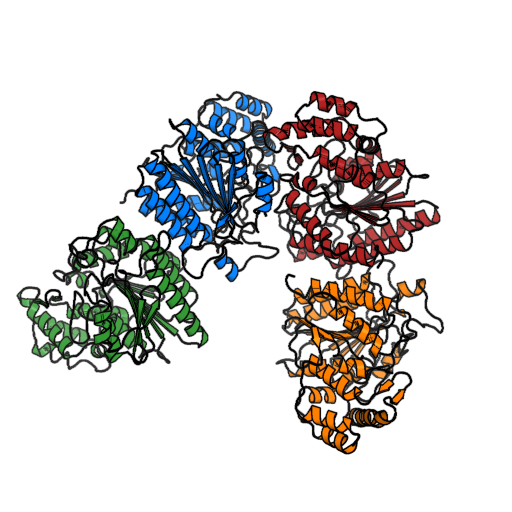 O O . LEU A 1 203 ? -20.638 20.322 -13.601 1 96.64 192 LEU A O 1
ATOM 1344 N N . ILE A 1 204 ? -20.564 18.673 -12.083 1 88.12 193 ILE A N 1
ATOM 1345 C CA . ILE A 1 204 ? -21.534 17.813 -12.744 1 85.05 193 ILE A CA 1
ATOM 1346 C C . ILE A 1 204 ? -22.35 17.093 -11.681 1 91.79 193 ILE A C 1
ATOM 1347 O O . ILE A 1 204 ? -21.995 17.07 -10.5 1 98.38 193 ILE A O 1
ATOM 1352 N N . ASN A 1 205 ? -23.468 16.519 -12.102 1 90.62 194 ASN A N 1
ATOM 1353 C CA . ASN A 1 205 ? -24.456 15.975 -11.177 1 88.62 194 ASN A CA 1
ATOM 1354 C C . ASN A 1 205 ? -24.367 14.459 -11.255 1 90.85 194 ASN A C 1
ATOM 1355 O O . ASN A 1 205 ? -25.198 13.794 -11.88 1 90.69 194 ASN A O 1
ATOM 1360 N N . LYS A 1 206 ? -23.338 13.919 -10.589 1 95.01 195 LYS A N 1
ATOM 1361 C CA . LYS A 1 206 ? -23.084 12.48 -10.565 1 94.46 195 LYS A CA 1
ATOM 1362 C C . LYS A 1 206 ? -24.291 11.688 -10.073 1 92.81 195 LYS A C 1
ATOM 1363 O O . LYS A 1 206 ? -24.453 10.513 -10.434 1 89.05 195 LYS A O 1
ATOM 1369 N N . THR A 1 207 ? -25.157 12.301 -9.265 1 92.15 196 THR A N 1
ATOM 1370 C CA . THR A 1 207 ? -26.325 11.567 -8.794 1 96.65 196 THR A CA 1
ATOM 1371 C C . THR A 1 207 ? -27.298 11.284 -9.927 1 96.48 196 THR A C 1
ATOM 1372 O O . THR A 1 207 ? -27.815 10.165 -10.046 1 99.74 196 THR A O 1
ATOM 1376 N N . ALA A 1 208 ? -27.588 12.299 -10.751 1 100.23 197 ALA A N 1
ATOM 1377 C CA . ALA A 1 208 ? -28.563 12.126 -11.828 1 95.82 197 ALA A CA 1
ATOM 1378 C C . ALA A 1 208 ? -28.071 11.095 -12.845 1 93.44 197 ALA A C 1
ATOM 1379 O O . ALA A 1 208 ? -28.813 10.184 -13.235 1 91.35 197 ALA A O 1
ATOM 1381 N N . MET A 1 209 ? -26.803 11.192 -13.245 1 89.19 198 MET A N 1
ATOM 1382 C CA . MET A 1 209 ? -26.236 10.173 -14.117 1 89.6 198 MET A CA 1
ATOM 1383 C C . MET A 1 209 ? -26.38 8.782 -13.521 1 89.94 198 MET A C 1
ATOM 1384 O O . MET A 1 209 ? -26.695 7.825 -14.233 1 92.26 198 MET A O 1
ATOM 1389 N N . LEU A 1 210 ? -26.163 8.648 -12.211 1 101.46 199 LEU A N 1
ATOM 1390 C CA . LEU A 1 210 ? -26.314 7.338 -11.591 1 95.41 199 LEU A CA 1
ATOM 1391 C C . LEU A 1 210 ? -27.75 6.855 -11.695 1 97.32 199 LEU A C 1
ATOM 1392 O O . LEU A 1 210 ? -27.988 5.652 -11.869 1 95.54 199 LEU A O 1
ATOM 1397 N N . MET A 1 211 ? -28.716 7.782 -11.619 1 99.7 200 MET A N 1
ATOM 1398 C CA . MET A 1 211 ? -30.106 7.441 -11.909 1 102.43 200 MET A CA 1
ATOM 1399 C C . MET A 1 211 ? -30.292 7.085 -13.374 1 103.61 200 MET A C 1
ATOM 1400 O O . MET A 1 211 ? -31.156 6.263 -13.704 1 107.47 200 MET A O 1
ATOM 1405 N N . LYS A 1 212 ? -29.533 7.715 -14.268 1 98.95 201 LYS A N 1
ATOM 1406 C CA . LYS A 1 212 ? -29.667 7.369 -15.677 1 105.28 201 LYS A CA 1
ATOM 1407 C C . LYS A 1 212 ? -29.328 5.9 -15.883 1 105.59 201 LYS A C 1
ATOM 1408 O O . LYS A 1 212 ? -30.164 5.115 -16.348 1 107.19 201 LYS A O 1
ATOM 1414 N N . GLN A 1 213 ? -28.123 5.498 -15.461 1 100.63 202 GLN A N 1
ATOM 1415 C CA . GLN A 1 213 ? -27.685 4.121 -15.64 1 101.41 202 GLN A CA 1
ATOM 1416 C C . GLN A 1 213 ? -28.598 3.127 -14.939 1 104.01 202 GLN A C 1
ATOM 1417 O O . GLN A 1 213 ? -28.478 1.927 -15.187 1 105.08 202 GLN A O 1
ATOM 1423 N N . ALA A 1 214 ? -29.522 3.588 -14.099 1 103.05 203 ALA A N 1
ATOM 1424 C CA . ALA A 1 214 ? -30.478 2.691 -13.466 1 106.24 203 ALA A CA 1
ATOM 1425 C C . ALA A 1 214 ? -31.743 2.528 -14.296 1 104.4 203 ALA A C 1
ATOM 1426 O O . ALA A 1 214 ? -32.289 1.424 -14.383 1 107.9 203 ALA A O 1
ATOM 1428 N N . GLU A 1 215 ? -32.224 3.614 -14.902 1 106.47 204 GLU A N 1
ATOM 1429 C CA . GLU A 1 215 ? -33.348 3.512 -15.828 1 115.16 204 GLU A CA 1
ATOM 1430 C C . GLU A 1 215 ? -33.019 2.586 -17.003 1 118.27 204 GLU A C 1
ATOM 1431 O O . GLU A 1 215 ? -33.875 1.808 -17.447 1 120.29 204 GLU A O 1
ATOM 1437 N N . LEU A 1 216 ? -31.774 2.631 -17.499 1 111.95 205 LEU A N 1
ATOM 1438 C CA . LEU A 1 216 ? -31.376 1.87 -18.682 1 112.04 205 LEU A CA 1
ATOM 1439 C C . LEU A 1 216 ? -30.854 0.47 -18.37 1 115.7 205 LEU A C 1
ATOM 1440 O O . LEU A 1 216 ? -30.997 -0.424 -19.211 1 129.54 205 LEU A O 1
ATOM 1445 N N . SER A 1 217 ? -30.228 0.252 -17.208 1 114.52 206 SER A N 1
ATOM 1446 C CA . SER A 1 217 ? -29.738 -1.079 -16.851 1 116.6 206 SER A CA 1
ATOM 1447 C C . SER A 1 217 ? -30.855 -2.023 -16.453 1 122.72 206 SER A C 1
ATOM 1448 O O . SER A 1 217 ? -30.665 -3.242 -16.493 1 121.08 206 SER A O 1
ATOM 1451 N N . SER A 1 218 ? -31.986 -1.485 -16.019 1 128.61 207 SER A N 1
ATOM 1452 C CA . SER A 1 218 ? -33.117 -2.286 -15.586 1 131.29 207 SER A CA 1
ATOM 1453 C C . SER A 1 218 ? -34.078 -2.5 -16.754 1 130.32 207 SER A C 1
ATOM 1454 O O . SER A 1 218 ? -34.127 -1.706 -17.703 1 124.66 207 SER A O 1
ATOM 1457 N N . ALA A 1 219 ? -34.827 -3.603 -16.682 1 130.46 208 ALA A N 1
ATOM 1458 C CA . ALA A 1 219 ? -35.858 -3.884 -17.675 1 133.48 208 ALA A CA 1
ATOM 1459 C C . ALA A 1 219 ? -37 -2.878 -17.576 1 136.74 208 ALA A C 1
ATOM 1460 O O . ALA A 1 219 ? -37.34 -2.196 -18.554 1 141.58 208 ALA A O 1
ATOM 1462 N N . GLN A 1 220 ? -37.622 -2.795 -16.4 1 132.46 209 GLN A N 1
ATOM 1463 C CA . GLN A 1 220 ? -38.614 -1.786 -16.076 1 134.22 209 GLN A CA 1
ATOM 1464 C C . GLN A 1 220 ? -38.005 -0.787 -15.106 1 132.71 209 GLN A C 1
ATOM 1465 O O . GLN A 1 220 ? -37.393 -1.201 -14.11 1 128.6 209 GLN A O 1
ATOM 1471 N N . PRO A 1 221 ? -38.138 0.513 -15.363 1 133.22 210 PRO A N 1
ATOM 1472 C CA . PRO A 1 221 ? -37.481 1.526 -14.519 1 131.26 210 PRO A CA 1
ATOM 1473 C C . PRO A 1 221 ? -37.783 1.32 -13.046 1 124.48 210 PRO A C 1
ATOM 1474 O O . PRO A 1 221 ? -38.932 1.048 -12.665 1 123.95 210 PRO A O 1
ATOM 1478 N N . PRO A 1 222 ? -36.769 1.414 -12.189 1 120.1 211 PRO A N 1
ATOM 1479 C CA . PRO A 1 222 ? -37.01 1.284 -10.753 1 118.42 211 PRO A CA 1
ATOM 1480 C C . PRO A 1 222 ? -37.716 2.513 -10.202 1 115.46 211 PRO A C 1
ATOM 1481 O O . PRO A 1 222 ? -37.615 3.616 -10.753 1 110.36 211 PRO A O 1
ATOM 1485 N N . LYS A 1 223 ? -38.451 2.301 -9.105 1 116.15 212 LYS A N 1
ATOM 1486 C CA . LYS A 1 223 ? -39.103 3.395 -8.399 1 114.23 212 LYS A CA 1
ATOM 1487 C C . LYS A 1 223 ? -38.041 4.156 -7.61 1 108.59 212 LYS A C 1
ATOM 1488 O O . LYS A 1 223 ? -37.379 3.586 -6.738 1 108.71 212 LYS A O 1
ATOM 1494 N N . PHE A 1 224 ? -37.843 5.423 -7.961 1 108.66 213 PHE A N 1
ATOM 1495 C CA . PHE A 1 224 ? -36.756 6.214 -7.411 1 103.21 213 PHE A CA 1
ATOM 1496 C C . PHE A 1 224 ? -37.203 6.951 -6.159 1 109.46 213 PHE A C 1
ATOM 1497 O O . PHE A 1 224 ? -38.357 7.379 -6.036 1 107.17 213 PHE A O 1
ATOM 1505 N N . VAL A 1 225 ? -36.264 7.08 -5.225 1 112.17 214 VAL A N 1
ATOM 1506 C CA . VAL A 1 225 ? -36.437 7.819 -3.986 1 102.62 214 VAL A CA 1
ATOM 1507 C C . VAL A 1 225 ? -35.105 8.466 -3.637 1 100.66 214 VAL A C 1
ATOM 1508 O O . VAL A 1 225 ? -34.071 7.794 -3.599 1 101.02 214 VAL A O 1
ATOM 1512 N N . ILE A 1 226 ? -35.12 9.773 -3.404 1 99.12 215 ILE A N 1
ATOM 1513 C CA . ILE A 1 226 ? -33.927 10.5 -2.994 1 103.77 215 ILE A CA 1
ATOM 1514 C C . ILE A 1 226 ? -34.196 11.193 -1.657 1 106.86 215 ILE A C 1
ATOM 1515 O O . ILE A 1 226 ? -35.299 11.693 -1.418 1 109.74 215 ILE A O 1
ATOM 1520 N N . ILE A 1 227 ? -33.198 11.191 -0.773 1 103.59 216 ILE A N 1
ATOM 1521 C CA . ILE A 1 227 ? -33.233 11.95 0.476 1 98.37 216 ILE A CA 1
ATOM 1522 C C . ILE A 1 227 ? -31.905 12.684 0.591 1 98.62 216 ILE A C 1
ATOM 1523 O O . ILE A 1 227 ? -30.867 12.052 0.829 1 100.37 216 ILE A O 1
ATOM 1528 N N . GLY A 1 228 ? -31.933 14.009 0.454 1 98.49 217 GLY A N 1
ATOM 1529 C CA . GLY A 1 228 ? -30.71 14.8 0.503 1 99.73 217 GLY A CA 1
ATOM 1530 C C . GLY A 1 228 ? -30.629 15.689 1.728 1 97.81 217 GLY A C 1
ATOM 1531 O O . GLY A 1 228 ? -31.325 16.707 1.819 1 94.66 217 GLY A O 1
ATOM 1532 N N . THR A 1 229 ? -29.787 15.319 2.69 1 105.28 218 THR A N 1
ATOM 1533 C CA . THR A 1 229 ? -29.811 15.96 4 1 101.28 218 THR A CA 1
ATOM 1534 C C . THR A 1 229 ? -28.798 17.091 4.139 1 99.08 218 THR A C 1
ATOM 1535 O O . THR A 1 229 ? -28.769 17.738 5.19 1 100.4 218 THR A O 1
ATOM 1539 N N . ASP A 1 230 ? -27.959 17.326 3.124 1 94.16 219 ASP A N 1
ATOM 1540 C CA . ASP A 1 230 ? -27.118 18.517 3.07 1 90.59 219 ASP A CA 1
ATOM 1541 C C . ASP A 1 230 ? -27.973 19.754 3.315 1 94.1 219 ASP A C 1
ATOM 1542 O O . ASP A 1 230 ? -29.077 19.875 2.788 1 99.34 219 ASP A O 1
ATOM 1547 N N . VAL A 1 231 ? -27.468 20.672 4.143 1 96.53 220 VAL A N 1
ATOM 1548 C CA . VAL A 1 231 ? -28.313 21.764 4.618 1 97.42 220 VAL A CA 1
ATOM 1549 C C . VAL A 1 231 ? -28.672 22.749 3.503 1 89.9 220 VAL A C 1
ATOM 1550 O O . VAL A 1 231 ? -29.721 23.398 3.586 1 89.12 220 VAL A O 1
ATOM 1554 N N . ASN A 1 232 ? -27.851 22.864 2.461 1 91.55 221 ASN A N 1
ATOM 1555 C CA . ASN A 1 232 ? -28.179 23.657 1.276 1 103.37 221 ASN A CA 1
ATOM 1556 C C . ASN A 1 232 ? -29.061 22.875 0.293 1 96.91 221 ASN A C 1
ATOM 1557 O O . ASN A 1 232 ? -28.879 21.672 0.089 1 94.75 221 ASN A O 1
ATOM 1562 N N . ARG A 1 233 ? -30.001 23.587 -0.338 1 96.91 222 ARG A N 1
ATOM 1563 C CA . ARG A 1 233 ? -31.028 22.947 -1.161 1 95.62 222 ARG A CA 1
ATOM 1564 C C . ARG A 1 233 ? -30.434 22.253 -2.38 1 99.44 222 ARG A C 1
ATOM 1565 O O . ARG A 1 233 ? -29.536 22.783 -3.048 1 99.68 222 ARG A O 1
ATOM 1573 N N . ASP A 1 234 ? -30.964 21.065 -2.691 1 95.18 223 ASP A N 1
ATOM 1574 C CA . ASP A 1 234 ? -30.62 20.379 -3.938 1 98.11 223 ASP A CA 1
ATOM 1575 C C . ASP A 1 234 ? -31.176 21.129 -5.154 1 100.29 223 ASP A C 1
ATOM 1576 O O . ASP A 1 234 ? -31.898 20.54 -5.971 1 95.96 223 ASP A O 1
ATOM 1581 N N . ASN A 1 235 ? -30.854 22.421 -5.29 1 99.58 224 ASN A N 1
ATOM 1582 C CA . ASN A 1 235 ? -31.471 23.214 -6.345 1 94.84 224 ASN A CA 1
ATOM 1583 C C . ASN A 1 235 ? -31.148 22.635 -7.72 1 98.71 224 ASN A C 1
ATOM 1584 O O . ASN A 1 235 ? -32.048 22.466 -8.551 1 99.42 224 ASN A O 1
ATOM 1589 N N . GLY A 1 236 ? -29.883 22.268 -7.949 1 96.27 225 GLY A N 1
ATOM 1590 C CA . GLY A 1 236 ? -29.416 21.776 -9.231 1 93.61 225 GLY A CA 1
ATOM 1591 C C . GLY A 1 236 ? -30.078 20.479 -9.636 1 94.32 225 GLY A C 1
ATOM 1592 O O . GLY A 1 236 ? -30.95 20.478 -10.502 1 98.88 225 GLY A O 1
ATOM 1593 N N . LEU A 1 237 ? -29.689 19.376 -9.001 1 99.49 226 LEU A N 1
ATOM 1594 C CA . LEU A 1 237 ? -30.323 18.067 -9.158 1 100.27 226 LEU A CA 1
ATOM 1595 C C . LEU A 1 237 ? -31.84 18.151 -9.326 1 101.51 226 LEU A C 1
ATOM 1596 O O . LEU A 1 237 ? -32.433 17.347 -10.059 1 103.13 226 LEU A O 1
ATOM 1601 N N . CYS A 1 238 ? -32.48 19.117 -8.66 1 101.13 227 CYS A N 1
ATOM 1602 C CA . CYS A 1 238 ? -33.92 19.284 -8.832 1 103.97 227 CYS A CA 1
ATOM 1603 C C . CYS A 1 238 ? -34.264 19.758 -10.248 1 102.25 227 CYS A C 1
ATOM 1604 O O . CYS A 1 238 ? -35.187 19.23 -10.881 1 99.09 227 CYS A O 1
ATOM 1607 N N . ASP A 1 239 ? -33.557 20.775 -10.749 1 99.07 228 ASP A N 1
ATOM 1608 C CA . ASP A 1 239 ? -33.831 21.251 -12.097 1 101.57 228 ASP A CA 1
ATOM 1609 C C . ASP A 1 239 ? -33.682 20.122 -13.106 1 102.49 228 ASP A C 1
ATOM 1610 O O . ASP A 1 239 ? -34.552 19.935 -13.96 1 105.75 228 ASP A O 1
ATOM 1615 N N . ILE A 1 240 ? -32.616 19.323 -12.989 1 95.07 229 ILE A N 1
ATOM 1616 C CA . ILE A 1 240 ? -32.41 18.22 -13.925 1 95.61 229 ILE A CA 1
ATOM 1617 C C . ILE A 1 240 ? -33.522 17.186 -13.832 1 100.46 229 ILE A C 1
ATOM 1618 O O . ILE A 1 240 ? -33.797 16.482 -14.81 1 100.17 229 ILE A O 1
ATOM 1623 N N . LEU A 1 241 ? -34.175 17.054 -12.671 1 103.15 230 LEU A N 1
ATOM 1624 C CA . LEU A 1 241 ? -35.235 16.048 -12.592 1 104.6 230 LEU A CA 1
ATOM 1625 C C . LEU A 1 241 ? -36.562 16.569 -13.131 1 107.06 230 LEU A C 1
ATOM 1626 O O . LEU A 1 241 ? -37.301 15.826 -13.786 1 115.89 230 LEU A O 1
ATOM 1631 N N . ARG A 1 242 ? -36.89 17.834 -12.874 1 100 231 ARG A N 1
ATOM 1632 C CA . ARG A 1 242 ? -38.027 18.445 -13.556 1 103.7 231 ARG A CA 1
ATOM 1633 C C . ARG A 1 242 ? -37.846 18.389 -15.08 1 114.13 231 ARG A C 1
ATOM 1634 O O . ARG A 1 242 ? -38.746 17.967 -15.819 1 110.84 231 ARG A O 1
ATOM 1642 N N . HIS A 1 243 ? -36.664 18.775 -15.562 1 110.89 232 HIS A N 1
ATOM 1643 C CA . HIS A 1 243 ? -36.442 18.917 -16.993 1 108.52 232 HIS A CA 1
ATOM 1644 C C . HIS A 1 243 ? -36.45 17.57 -17.698 1 111.55 232 HIS A C 1
ATOM 1645 O O . HIS A 1 243 ? -37.292 17.313 -18.562 1 115.18 232 HIS A O 1
ATOM 1652 N N . SER A 1 244 ? -35.529 16.692 -17.335 1 109.65 233 SER A N 1
ATOM 1653 C CA . SER A 1 244 ? -35.238 15.543 -18.166 1 108.34 233 SER A CA 1
ATOM 1654 C C . SER A 1 244 ? -35.767 14.214 -17.637 1 111.4 233 SER A C 1
ATOM 1655 O O . SER A 1 244 ? -35.729 13.228 -18.377 1 120.18 233 SER A O 1
ATOM 1658 N N . PHE A 1 245 ? -36.27 14.143 -16.403 1 106.95 234 PHE A N 1
ATOM 1659 C CA . PHE A 1 245 ? -36.643 12.852 -15.833 1 102.57 234 PHE A CA 1
ATOM 1660 C C . PHE A 1 245 ? -38.069 12.809 -15.294 1 105.32 234 PHE A C 1
ATOM 1661 O O . PHE A 1 245 ? -38.452 11.803 -14.682 1 104.93 234 PHE A O 1
ATOM 1669 N N . SER A 1 246 ? -38.866 13.86 -15.496 1 104.99 235 SER A N 1
ATOM 1670 C CA . SER A 1 246 ? -40.185 13.969 -14.881 1 102.8 235 SER A CA 1
ATOM 1671 C C . SER A 1 246 ? -41.08 12.762 -15.136 1 105.69 235 SER A C 1
ATOM 1672 O O . SER A 1 246 ? -42.091 12.578 -14.454 1 104.48 235 SER A O 1
ATOM 1675 N N . HIS A 1 247 ? -40.707 11.932 -16.114 1 112.89 236 HIS A N 1
ATOM 1676 C CA . HIS A 1 247 ? -41.509 10.785 -16.524 1 113.35 236 HIS A CA 1
ATOM 1677 C C . HIS A 1 247 ? -41.206 9.55 -15.701 1 107.73 236 HIS A C 1
ATOM 1678 O O . HIS A 1 247 ? -42.091 8.704 -15.515 1 101.68 236 HIS A O 1
ATOM 1685 N N . LEU A 1 248 ? -39.979 9.441 -15.195 1 113.47 237 LEU A N 1
ATOM 1686 C CA . LEU A 1 248 ? -39.652 8.41 -14.22 1 110.81 237 LEU A CA 1
ATOM 1687 C C . LEU A 1 248 ? -40.403 8.651 -12.921 1 103.66 237 LEU A C 1
ATOM 1688 O O . LEU A 1 248 ? -40.889 9.75 -12.642 1 104.51 237 LEU A O 1
ATOM 1693 N N . SER A 1 249 ? -40.477 7.61 -12.104 1 108.21 238 SER A N 1
ATOM 1694 C CA . SER A 1 249 ? -41.136 7.705 -10.8 1 109.21 238 SER A CA 1
ATOM 1695 C C . SER A 1 249 ? -40.088 8.049 -9.749 1 99.7 238 SER A C 1
ATOM 1696 O O . SER A 1 249 ? -39.24 7.215 -9.419 1 94.75 238 SER A O 1
ATOM 1699 N N . ILE A 1 250 ? -40.116 9.285 -9.255 1 99.52 239 ILE A N 1
ATOM 1700 C CA . ILE A 1 250 ? -39.135 9.749 -8.278 1 108.99 239 ILE A CA 1
ATOM 1701 C C . ILE A 1 250 ? -39.85 10.422 -7.111 1 107.32 239 ILE A C 1
ATOM 1702 O O . ILE A 1 250 ? -40.577 11.405 -7.303 1 109.18 239 ILE A O 1
ATOM 1707 N N . CYS A 1 251 ? -39.61 9.925 -5.906 1 108.67 240 CYS A N 1
ATOM 1708 C CA . CYS A 1 251 ? -39.971 10.622 -4.686 1 107.91 240 CYS A CA 1
ATOM 1709 C C . CYS A 1 251 ? -38.693 11.269 -4.165 1 108.26 240 CYS A C 1
ATOM 1710 O O . CYS A 1 251 ? -37.718 10.573 -3.857 1 103.06 240 CYS A O 1
ATOM 1713 N N . HIS A 1 252 ? -38.672 12.597 -4.13 1 108.74 241 HIS A N 1
ATOM 1714 C CA . HIS A 1 252 ? -37.468 13.355 -3.791 1 106.01 241 HIS A CA 1
ATOM 1715 C C . HIS A 1 252 ? -37.741 14.219 -2.561 1 108.42 241 HIS A C 1
ATOM 1716 O O . HIS A 1 252 ? -38.338 15.296 -2.679 1 107.15 241 HIS A O 1
ATOM 1723 N N . ILE A 1 253 ? -37.299 13.752 -1.391 1 113.89 242 ILE A N 1
ATOM 1724 C CA . ILE A 1 253 ? -37.405 14.502 -0.136 1 110.12 242 ILE A CA 1
ATOM 1725 C C . ILE A 1 253 ? -36.13 15.318 0.04 1 103.25 242 ILE A C 1
ATOM 1726 O O . ILE A 1 253 ? -35.042 14.759 0.227 1 96.55 242 ILE A O 1
ATOM 1731 N N . ASP A 1 254 ? -36.269 16.641 -0.024 1 101.45 243 ASP A N 1
ATOM 1732 C CA . ASP A 1 254 ? -35.138 17.562 -0.048 1 101.24 243 ASP A CA 1
ATOM 1733 C C . ASP A 1 254 ? -35.182 18.373 1.237 1 103.86 243 ASP A C 1
ATOM 1734 O O . ASP A 1 254 ? -36.072 19.212 1.423 1 101.35 243 ASP A O 1
ATOM 1739 N N . VAL A 1 255 ? -34.207 18.121 2.101 1 101.78 244 VAL A N 1
ATOM 1740 C CA . VAL A 1 255 ? -34.112 18.723 3.416 1 99.6 244 VAL A CA 1
ATOM 1741 C C . VAL A 1 255 ? -33.125 19.878 3.327 1 100.48 244 VAL A C 1
ATOM 1742 O O . VAL A 1 255 ? -31.97 19.673 2.932 1 103.44 244 VAL A O 1
ATOM 1746 N N . PHE A 1 256 ? -33.564 21.089 3.684 1 97.52 245 PHE A N 1
ATOM 1747 C CA . PHE A 1 256 ? -32.674 22.245 3.647 1 96.69 245 PHE A CA 1
ATOM 1748 C C . PHE A 1 256 ? -33.244 23.386 4.482 1 99.46 245 PHE A C 1
ATOM 1749 O O . PHE A 1 256 ? -34.396 23.361 4.924 1 99.09 245 PHE A O 1
ATOM 1757 N N . ASP A 1 257 ? -32.415 24.41 4.666 1 95.62 246 ASP A N 1
ATOM 1758 C CA . ASP A 1 257 ? -32.791 25.631 5.369 1 96.15 246 ASP A CA 1
ATOM 1759 C C . ASP A 1 257 ? -32.863 26.772 4.356 1 98.83 246 ASP A C 1
ATOM 1760 O O . ASP A 1 257 ? -31.824 27.259 3.887 1 96.53 246 ASP A O 1
ATOM 1765 N N . SER A 1 258 ? -34.088 27.24 4.064 1 93.37 247 SER A N 1
ATOM 1766 C CA . SER A 1 258 ? -34.304 28.379 3.161 1 93.27 247 SER A CA 1
ATOM 1767 C C . SER A 1 258 ? -33.617 29.688 3.622 1 101.61 247 SER A C 1
ATOM 1768 O O . SER A 1 258 ? -33.879 30.764 3.054 1 98.87 247 SER A O 1
ATOM 1771 N N . ARG A 1 259 ? -32.754 29.649 4.635 1 105.8 248 ARG A N 1
ATOM 1772 C CA . ARG A 1 259 ? -32.134 30.844 5.184 1 103.08 248 ARG A CA 1
ATOM 1773 C C . ARG A 1 259 ? -30.661 30.971 4.846 1 105.17 248 ARG A C 1
ATOM 1774 O O . ARG A 1 259 ? -30.134 32.087 4.878 1 113.8 248 ARG A O 1
ATOM 1782 N N . VAL A 1 260 ? -29.978 29.863 4.563 1 101.95 249 VAL A N 1
ATOM 1783 C CA . VAL A 1 260 ? -28.599 29.933 4.094 1 110.12 249 VAL A CA 1
ATOM 1784 C C . VAL A 1 260 ? -28.598 29.834 2.586 1 109.26 249 VAL A C 1
ATOM 1785 O O . VAL A 1 260 ? -29.619 30.078 1.937 1 112.18 249 VAL A O 1
ATOM 1789 N N . TYR A 1 261 ? -27.464 29.435 2.031 1 112.16 250 TYR A N 1
ATOM 1790 C CA . TYR A 1 261 ? -27.36 29.229 0.591 1 110.82 250 TYR A CA 1
ATOM 1791 C C . TYR A 1 261 ? -28.333 28.139 0.138 1 105.38 250 TYR A C 1
ATOM 1792 O O . TYR A 1 261 ? -28.392 27.066 0.757 1 102.72 250 TYR A O 1
ATOM 1801 N N . PRO A 1 262 ? -29.106 28.367 -0.927 1 107.78 251 PRO A N 1
ATOM 1802 C CA . PRO A 1 262 ? -29.161 29.578 -1.735 1 106.13 251 PRO A CA 1
ATOM 1803 C C . PRO A 1 262 ? -30.474 30.337 -1.566 1 102.58 251 PRO A C 1
ATOM 1804 O O . PRO A 1 262 ? -31.131 30.663 -2.534 1 100.74 251 PRO A O 1
ATOM 1808 N N . GLN A 1 263 ? -30.908 30.592 -0.336 1 108.87 252 GLN A N 1
ATOM 1809 C CA . GLN A 1 263 ? -31.983 31.539 -0.028 1 103.43 252 GLN A CA 1
ATOM 1810 C C . GLN A 1 263 ? -33.299 31.23 -0.742 1 103.33 252 GLN A C 1
ATOM 1811 O O . GLN A 1 263 ? -34.188 32.089 -0.791 1 103.08 252 GLN A O 1
ATOM 1817 N N . GLN A 1 264 ? -33.476 30.033 -1.3 1 103.55 253 GLN A N 1
ATOM 1818 C CA . GLN A 1 264 ? -34.685 29.72 -2.051 1 105.88 253 GLN A CA 1
ATOM 1819 C C . GLN A 1 264 ? -35.7 29.022 -1.155 1 105.77 253 GLN A C 1
ATOM 1820 O O . GLN A 1 264 ? -35.376 28.03 -0.493 1 103.6 253 GLN A O 1
ATOM 1826 N N . ASP A 1 265 ? -36.922 29.55 -1.13 1 107.54 254 ASP A N 1
ATOM 1827 C CA . ASP A 1 265 ? -38.005 29.033 -0.301 1 106.02 254 ASP A CA 1
ATOM 1828 C C . ASP A 1 265 ? -39.159 28.551 -1.188 1 108.97 254 ASP A C 1
ATOM 1829 O O . ASP A 1 265 ? -39.005 28.372 -2.399 1 110.87 254 ASP A O 1
ATOM 1834 N N . PHE A 1 266 ? -40.326 28.341 -0.568 1 108.14 255 PHE A N 1
ATOM 1835 C CA . PHE A 1 266 ? -41.465 27.774 -1.285 1 108.97 255 PHE A CA 1
ATOM 1836 C C . PHE A 1 266 ? -41.951 28.699 -2.396 1 107.39 255 PHE A C 1
ATOM 1837 O O . PHE A 1 266 ? -42.353 28.23 -3.467 1 110.23 255 PHE A O 1
ATOM 1845 N N . ALA A 1 267 ? -41.942 30.012 -2.159 1 103.99 256 ALA A N 1
ATOM 1846 C CA . ALA A 1 267 ? -42.31 30.94 -3.224 1 104.43 256 ALA A CA 1
ATOM 1847 C C . ALA A 1 267 ? -41.389 30.778 -4.425 1 112.02 256 ALA A C 1
ATOM 1848 O O . ALA A 1 267 ? -41.841 30.837 -5.575 1 114.46 256 ALA A O 1
ATOM 1850 N N . TYR A 1 268 ? -40.094 30.553 -4.174 1 110.53 257 TYR A N 1
ATOM 1851 C CA . TYR A 1 268 ? -39.143 30.369 -5.268 1 108.35 257 TYR A CA 1
ATOM 1852 C C . TYR A 1 268 ? -39.419 29.082 -6.032 1 105.58 257 TYR A C 1
ATOM 1853 O O . TYR A 1 268 ? -39.281 29.047 -7.255 1 109.02 257 TYR A O 1
ATOM 1862 N N . ILE A 1 269 ? -39.797 28.013 -5.33 1 107.84 258 ILE A N 1
ATOM 1863 C CA . ILE A 1 269 ? -40.155 26.769 -6.008 1 104.54 258 ILE A CA 1
ATOM 1864 C C . ILE A 1 269 ? -41.41 26.958 -6.836 1 105.86 258 ILE A C 1
ATOM 1865 O O . ILE A 1 269 ? -41.543 26.378 -7.917 1 116.27 258 ILE A O 1
ATOM 1870 N N . ASN A 1 270 ? -42.381 27.712 -6.315 1 103.94 259 ASN A N 1
ATOM 1871 C CA . ASN A 1 270 ? -43.597 27.964 -7.081 1 107.21 259 ASN A CA 1
ATOM 1872 C C . ASN A 1 270 ? -43.265 28.515 -8.464 1 108.3 259 ASN A C 1
ATOM 1873 O O . ASN A 1 270 ? -43.723 27.989 -9.482 1 103.8 259 ASN A O 1
ATOM 1878 N N . ASN A 1 271 ? -42.441 29.564 -8.517 1 105.86 260 ASN A N 1
ATOM 1879 C CA . ASN A 1 271 ? -42.003 30.084 -9.802 1 104.67 260 ASN A CA 1
ATOM 1880 C C . ASN A 1 271 ? -41.225 29.042 -10.606 1 109.29 260 ASN A C 1
ATOM 1881 O O . ASN A 1 271 ? -41.228 29.089 -11.844 1 119.17 260 ASN A O 1
ATOM 1886 N N . GLU A 1 272 ? -40.564 28.096 -9.938 1 103.13 261 GLU A N 1
ATOM 1887 C CA . GLU A 1 272 ? -39.793 27.077 -10.647 1 102.19 261 GLU A CA 1
ATOM 1888 C C . GLU A 1 272 ? -40.699 26.063 -11.34 1 107.55 261 GLU A C 1
ATOM 1889 O O . GLU A 1 272 ? -40.505 25.743 -12.519 1 111.47 261 GLU A O 1
ATOM 1895 N N . PHE A 1 273 ? -41.667 25.511 -10.616 1 108.46 262 PHE A N 1
ATOM 1896 C CA . PHE A 1 273 ? -42.572 24.521 -11.185 1 112.35 262 PHE A CA 1
ATOM 1897 C C . PHE A 1 273 ? -43.777 25.161 -11.863 1 108.55 262 PHE A C 1
ATOM 1898 O O . PHE A 1 273 ? -44.68 24.442 -12.31 1 101.32 262 PHE A O 1
ATOM 1906 N N . ASN A 1 274 ? -43.783 26.492 -11.963 1 110.86 263 ASN A N 1
ATOM 1907 C CA . ASN A 1 274 ? -44.956 27.335 -12.194 1 112.5 263 ASN A CA 1
ATOM 1908 C C . ASN A 1 274 ? -46.25 26.626 -11.798 1 109.78 263 ASN A C 1
ATOM 1909 O O . ASN A 1 274 ? -47.22 26.585 -12.567 1 110.65 263 ASN A O 1
ATOM 1914 N N . SER A 1 275 ? -46.235 26.071 -10.576 1 106.94 264 SER A N 1
ATOM 1915 C CA . SER A 1 275 ? -47.393 25.535 -9.863 1 113.81 264 SER A CA 1
ATOM 1916 C C . SER A 1 275 ? -47.276 25.93 -8.392 1 110.34 264 SER A C 1
ATOM 1917 O O . SER A 1 275 ? -46.303 26.567 -7.97 1 107.37 264 SER A O 1
ATOM 1920 N N . GLU A 1 276 ? -48.264 25.541 -7.59 1 110.82 265 GLU A N 1
ATOM 1921 C CA . GLU A 1 276 ? -48.273 25.892 -6.169 1 112.56 265 GLU A CA 1
ATOM 1922 C C . GLU A 1 276 ? -48.229 24.62 -5.324 1 111.59 265 GLU A C 1
ATOM 1923 O O . GLU A 1 276 ? -49.211 23.869 -5.26 1 109.16 265 GLU A O 1
ATOM 1929 N N . GLY A 1 277 ? -47.097 24.398 -4.661 1 106.77 266 GLY A N 1
ATOM 1930 C CA . GLY A 1 277 ? -46.898 23.182 -3.894 1 117.3 266 GLY A CA 1
ATOM 1931 C C . GLY A 1 277 ? -47.746 23.132 -2.629 1 122.06 266 GLY A C 1
ATOM 1932 O O . GLY A 1 277 ? -47.563 23.956 -1.714 1 113.5 266 GLY A O 1
ATOM 1933 N N . VAL A 1 278 ? -48.636 22.139 -2.546 1 122.93 267 VAL A N 1
ATOM 1934 C CA . VAL A 1 278 ? -49.592 22.018 -1.45 1 118.03 267 VAL A CA 1
ATOM 1935 C C . VAL A 1 278 ? -48.881 21.661 -0.145 1 125.77 267 VAL A C 1
ATOM 1936 O O . VAL A 1 278 ? -47.902 20.9 -0.14 1 125.64 267 VAL A O 1
ATOM 1940 N N . ASP A 1 279 ? -49.384 22.207 0.976 1 125.65 268 ASP A N 1
ATOM 1941 C CA . ASP A 1 279 ? -48.832 21.924 2.301 1 124.65 268 ASP A CA 1
ATOM 1942 C C . ASP A 1 279 ? -49.275 20.535 2.763 1 123.58 268 ASP A C 1
ATOM 1943 O O . ASP A 1 279 ? -50.474 20.272 2.891 1 123.11 268 ASP A O 1
ATOM 1948 N N . ILE A 1 280 ? -48.309 19.645 3.018 1 123.78 269 ILE A N 1
ATOM 1949 C CA . ILE A 1 280 ? -48.614 18.273 3.425 1 127.84 269 ILE A CA 1
ATOM 1950 C C . ILE A 1 280 ? -48.497 18.057 4.929 1 132.36 269 ILE A C 1
ATOM 1951 O O . ILE A 1 280 ? -49.029 17.059 5.441 1 134.92 269 ILE A O 1
ATOM 1956 N N . GLY A 1 281 ? -47.816 18.946 5.645 1 131.52 270 GLY A N 1
ATOM 1957 C CA . GLY A 1 281 ? -47.597 18.762 7.058 1 120.36 270 GLY A CA 1
ATOM 1958 C C . GLY A 1 281 ? -46.86 19.935 7.657 1 127.24 270 GLY A C 1
ATOM 1959 O O . GLY A 1 281 ? -47.246 21.095 7.451 1 125.15 270 GLY A O 1
ATOM 1960 N N . LYS A 1 282 ? -45.773 19.635 8.375 1 132.55 271 LYS A N 1
ATOM 1961 C CA . LYS A 1 282 ? -45.074 20.572 9.254 1 129.21 271 LYS A CA 1
ATOM 1962 C C . LYS A 1 282 ? -44.461 21.745 8.493 1 125.67 271 LYS A C 1
ATOM 1963 O O . LYS A 1 282 ? -43.241 21.961 8.534 1 119.41 271 LYS A O 1
ATOM 1969 N N . ASN A 1 283 ? -45.331 22.535 7.856 1 128.35 272 ASN A N 1
ATOM 1970 C CA . ASN A 1 283 ? -44.953 23.517 6.849 1 129.67 272 ASN A CA 1
ATOM 1971 C C . ASN A 1 283 ? -43.887 22.906 5.949 1 131.32 272 ASN A C 1
ATOM 1972 O O . ASN A 1 283 ? -42.7 23.262 6.007 1 125.92 272 ASN A O 1
ATOM 1977 N N . ILE A 1 284 ? -44.32 21.92 5.171 1 127.09 273 ILE A N 1
ATOM 1978 C CA . ILE A 1 284 ? -43.533 21.316 4.113 1 122.32 273 ILE A CA 1
ATOM 1979 C C . ILE A 1 284 ? -44.463 21.075 2.939 1 123.18 273 ILE A C 1
ATOM 1980 O O . ILE A 1 284 ? -45.488 20.399 3.085 1 120.68 273 ILE A O 1
ATOM 1985 N N . HIS A 1 285 ? -44.094 21.598 1.777 1 123.3 274 HIS A N 1
ATOM 1986 C CA . HIS A 1 285 ? -44.924 21.526 0.589 1 119.81 274 HIS A CA 1
ATOM 1987 C C . HIS A 1 285 ? -44.398 20.451 -0.355 1 115.64 274 HIS A C 1
ATOM 1988 O O . HIS A 1 285 ? -43.22 20.079 -0.322 1 110.12 274 HIS A O 1
ATOM 1995 N N . VAL A 1 286 ? -45.299 19.927 -1.183 1 114.69 275 VAL A N 1
ATOM 1996 C CA . VAL A 1 286 ? -44.927 18.981 -2.225 1 117.35 275 VAL A CA 1
ATOM 1997 C C . VAL A 1 286 ? -45.367 19.543 -3.571 1 112.23 275 VAL A C 1
ATOM 1998 O O . VAL A 1 286 ? -46.433 20.157 -3.683 1 114.25 275 VAL A O 1
ATOM 2002 N N . TRP A 1 287 ? -44.524 19.368 -4.58 1 112.47 276 TRP A N 1
ATOM 2003 C CA . TRP A 1 287 ? -44.88 19.675 -5.961 1 115.39 276 TRP A CA 1
ATOM 2004 C C . TRP A 1 287 ? -44.898 18.379 -6.754 1 113.25 276 TRP A C 1
ATOM 2005 O O . TRP A 1 287 ? -44.091 17.476 -6.501 1 110.45 276 TRP A O 1
ATOM 2016 N N . HIS A 1 288 ? -45.844 18.283 -7.689 1 120.08 277 HIS A N 1
ATOM 2017 C CA . HIS A 1 288 ? -45.892 17.205 -8.669 1 116.36 277 HIS A CA 1
ATOM 2018 C C . HIS A 1 288 ? -45.73 17.803 -10.055 1 107.75 277 HIS A C 1
ATOM 2019 O O . HIS A 1 288 ? -46.297 18.858 -10.353 1 108.68 277 HIS A O 1
ATOM 2026 N N . HIS A 1 289 ? -44.927 17.134 -10.882 1 113.44 278 HIS A N 1
ATOM 2027 C CA . HIS A 1 289 ? -44.794 17.453 -12.305 1 113.91 278 HIS A CA 1
ATOM 2028 C C . HIS A 1 289 ? -44.683 16.115 -13.027 1 110.46 278 HIS A C 1
ATOM 2029 O O . HIS A 1 289 ? -43.636 15.46 -12.971 1 108.04 278 HIS A O 1
ATOM 2036 N N . ASN A 1 290 ? -45.778 15.708 -13.679 1 110.14 279 ASN A N 1
ATOM 2037 C CA . ASN A 1 290 ? -45.9 14.394 -14.307 1 109.73 279 ASN A CA 1
ATOM 2038 C C . ASN A 1 290 ? -45.702 13.264 -13.3 1 108.78 279 ASN A C 1
ATOM 2039 O O . ASN A 1 290 ? -46.615 12.964 -12.522 1 118.14 279 ASN A O 1
ATOM 2044 N N . ASN A 1 291 ? -44.536 12.622 -13.286 1 102.14 280 ASN A N 1
ATOM 2045 C CA . ASN A 1 291 ? -44.329 11.499 -12.376 1 112.02 280 ASN A CA 1
ATOM 2046 C C . ASN A 1 291 ? -43.29 11.768 -11.278 1 111.09 280 ASN A C 1
ATOM 2047 O O . ASN A 1 291 ? -42.878 10.83 -10.579 1 102.73 280 ASN A O 1
ATOM 2052 N N . LEU A 1 292 ? -42.874 13.02 -11.098 1 110.13 281 LEU A N 1
ATOM 2053 C CA . LEU A 1 292 ? -41.863 13.4 -10.12 1 110.8 281 LEU A CA 1
ATOM 2054 C C . LEU A 1 292 ? -42.52 14.143 -8.962 1 110.3 281 LEU A C 1
ATOM 2055 O O . LEU A 1 292 ? -43.293 15.082 -9.174 1 110.94 281 LEU A O 1
ATOM 2060 N N . ASN A 1 293 ? -42.208 13.723 -7.744 1 110.6 282 ASN A N 1
ATOM 2061 C CA . ASN A 1 293 ? -42.725 14.358 -6.543 1 111.86 282 ASN A CA 1
ATOM 2062 C C . ASN A 1 293 ? -41.564 14.946 -5.756 1 106.47 282 ASN A C 1
ATOM 2063 O O . ASN A 1 293 ? -40.6 14.239 -5.434 1 103.43 282 ASN A O 1
ATOM 2068 N N . TYR A 1 294 ? -41.659 16.24 -5.454 1 105.39 283 TYR A N 1
ATOM 2069 C CA . TYR A 1 294 ? -40.603 16.978 -4.765 1 109.28 283 TYR A CA 1
ATOM 2070 C C . TYR A 1 294 ? -41.142 17.534 -3.451 1 107.71 283 TYR A C 1
ATOM 2071 O O . TYR A 1 294 ? -41.991 18.435 -3.458 1 105.52 283 TYR A O 1
ATOM 2080 N N . TYR A 1 295 ? -40.632 17.008 -2.332 1 112.72 284 TYR A N 1
ATOM 2081 C CA . TYR A 1 295 ? -40.981 17.457 -0.984 1 107.43 284 TYR A CA 1
ATOM 2082 C C . TYR A 1 295 ? -39.889 18.375 -0.45 1 102.56 284 TYR A C 1
ATOM 2083 O O . TYR A 1 295 ? -38.716 17.995 -0.438 1 102.91 284 TYR A O 1
ATOM 2092 N N . ALA A 1 296 ? -40.274 19.565 0.01 1 103.31 285 ALA A N 1
ATOM 2093 C CA . ALA A 1 296 ? -39.328 20.539 0.565 1 107.19 285 ALA A CA 1
ATOM 2094 C C . ALA A 1 296 ? -39.47 20.621 2.091 1 111.66 285 ALA A C 1
ATOM 2095 O O . ALA A 1 296 ? -40.315 21.365 2.604 1 115.86 285 ALA A O 1
ATOM 2097 N N . VAL A 1 297 ? -38.625 19.874 2.814 1 10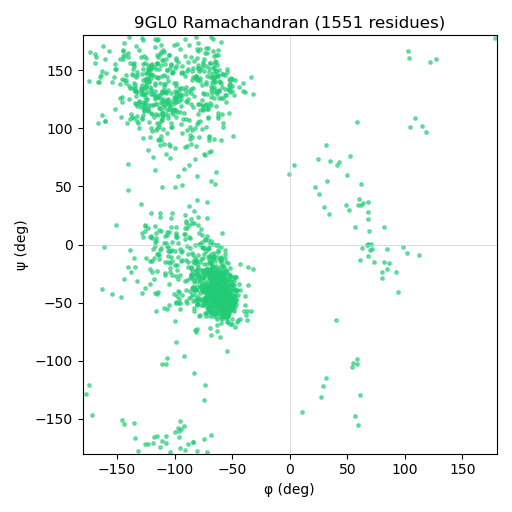6.88 286 VAL A N 1
ATOM 2098 C CA . VAL A 1 297 ? -38.521 19.948 4.275 1 103.69 286 VAL A CA 1
ATOM 2099 C C . VAL A 1 297 ? -37.698 21.165 4.687 1 105.91 286 VAL A C 1
ATOM 2100 O O . VAL A 1 297 ? -36.465 21.085 4.784 1 105.17 286 VAL A O 1
ATOM 2104 N N . ASP A 1 298 ? -38.353 22.297 4.95 1 107.28 287 ASP A N 1
ATOM 2105 C CA . ASP A 1 298 ? -37.62 23.514 5.293 1 109.95 287 ASP A CA 1
ATOM 2106 C C . ASP A 1 298 ? -37.325 23.541 6.783 1 105.56 287 ASP A C 1
ATOM 2107 O O . ASP A 1 298 ? -38.247 23.559 7.601 1 111.76 287 ASP A O 1
ATOM 2112 N N . LEU A 1 299 ? -36.041 23.605 7.129 1 104.77 288 LEU A N 1
ATOM 2113 C CA . LEU A 1 299 ? -35.644 23.512 8.53 1 106.54 288 LEU A CA 1
ATOM 2114 C C . LEU A 1 299 ? -36.039 24.741 9.348 1 108.84 288 LEU A C 1
ATOM 2115 O O . LEU A 1 299 ? -36.152 24.632 10.572 1 114.04 288 LEU A O 1
ATOM 2120 N N . SER A 1 300 ? -36.264 25.896 8.722 1 104.98 289 SER A N 1
ATOM 2121 C CA . SER A 1 300 ? -36.821 27.018 9.469 1 106.2 289 SER A CA 1
ATOM 2122 C C . SER A 1 300 ? -38.223 26.696 9.972 1 109.47 289 SER A C 1
ATOM 2123 O O . SER A 1 300 ? -38.51 26.819 11.166 1 115.62 289 SER A O 1
ATOM 2126 N N . LEU A 1 301 ? -39.118 26.275 9.077 1 108.09 290 LEU A N 1
ATOM 2127 C CA . LEU A 1 301 ? -40.49 26.028 9.505 1 112.95 290 LEU A CA 1
ATOM 2128 C C . LEU A 1 301 ? -40.605 24.755 10.336 1 114 290 LEU A C 1
ATOM 2129 O O . LEU A 1 301 ? -41.521 24.636 11.159 1 114.07 290 LEU A O 1
ATOM 2134 N N . THR A 1 302 ? -39.693 23.806 10.151 1 111.3 291 THR A N 1
ATOM 2135 C CA . THR A 1 302 ? -39.701 22.552 10.901 1 113.45 291 THR A CA 1
ATOM 2136 C C . THR A 1 302 ? -38.641 22.634 12 1 120.24 291 THR A C 1
ATOM 2137 O O . THR A 1 302 ? -37.44 22.484 11.746 1 116.8 291 THR A O 1
ATOM 2141 N N . SER A 1 303 ? -39.1 22.892 13.224 1 123.22 292 SER A N 1
ATOM 2142 C CA . SER A 1 303 ? -38.287 22.905 14.43 1 116.8 292 SER A CA 1
ATOM 2143 C C . SER A 1 303 ? -38.645 21.686 15.275 1 120.93 292 SER A C 1
ATOM 2144 O O . SER A 1 303 ? -39.667 21.027 15.049 1 118.64 292 SER A O 1
ATOM 2147 N N . ARG A 1 304 ? -37.797 21.376 16.257 1 121.69 293 ARG A N 1
ATOM 2148 C CA . ARG A 1 304 ? -37.885 20.082 16.919 1 117.82 293 ARG A CA 1
ATOM 2149 C C . ARG A 1 304 ? -38.599 20.17 18.262 1 120.95 293 ARG A C 1
ATOM 2150 O O . ARG A 1 304 ? -38.539 21.186 18.96 1 124.58 293 ARG A O 1
ATOM 2158 N N A LYS A 1 305 ? -39.293 19.088 18.62 0.37 121.44 294 LYS A N 1
ATOM 2159 N N B LYS A 1 305 ? -39.251 19.064 18.62 0.63 121.57 294 LYS A N 1
ATOM 2160 C CA A LYS A 1 305 ? -40.147 19.05 19.812 0.37 117.86 294 LYS A CA 1
ATOM 2161 C CA B LYS A 1 305 ? -40.112 18.946 19.796 0.63 116.24 294 LYS A CA 1
ATOM 2162 C C A LYS A 1 305 ? -39.354 18.435 20.959 0.37 119.4 294 LYS A C 1
ATOM 2163 C C B LYS A 1 305 ? -39.276 18.389 20.936 0.63 118.68 294 LYS A C 1
ATOM 2164 O O A LYS A 1 305 ? -39.393 17.226 21.191 0.37 118.44 294 LYS A O 1
ATOM 2165 O O B LYS A 1 305 ? -39.188 17.174 21.135 0.63 118.41 294 LYS A O 1
ATOM 2176 N N . SER A 1 306 ? -38.63 19.293 21.68 1 122.38 295 SER A N 1
ATOM 2177 C CA . SER A 1 306 ? -37.893 18.935 22.892 1 122.38 295 SER A CA 1
ATOM 2178 C C . SER A 1 306 ? -36.933 17.766 22.69 1 122.17 295 SER A C 1
ATOM 2179 O O . SER A 1 306 ? -35.77 17.971 22.329 1 128.69 295 SER A O 1
ATOM 2182 N N . VAL A 1 307 ? -37.411 16.546 22.921 1 117.29 296 VAL A N 1
ATOM 2183 C CA . VAL A 1 307 ? -36.589 15.349 22.819 1 115.96 296 VAL A CA 1
ATOM 2184 C C . VAL A 1 307 ? -37.104 14.495 21.678 1 119.72 296 VAL A C 1
ATOM 2185 O O . VAL A 1 307 ? -38.246 14.629 21.222 1 122.47 296 VAL A O 1
ATOM 2189 N N . GLY A 1 308 ? -36.251 13.587 21.227 1 115.35 297 GLY A N 1
ATOM 2190 C CA . GLY A 1 308 ? -36.584 12.761 20.09 1 112.68 297 GLY A CA 1
ATOM 2191 C C . GLY A 1 308 ? -35.876 13.221 18.828 1 109.01 297 GLY A C 1
ATOM 2192 O O . GLY A 1 308 ? -35.394 14.355 18.72 1 108.19 297 GLY A O 1
ATOM 2193 N N . VAL A 1 309 ? -35.795 12.297 17.863 1 108.65 298 VAL A N 1
ATOM 2194 C CA . VAL A 1 309 ? -35.156 12.591 16.588 1 100.16 298 VAL A CA 1
ATOM 2195 C C . VAL A 1 309 ? -35.867 13.755 15.921 1 97.48 298 VAL A C 1
ATOM 2196 O O . VAL A 1 309 ? -37.105 13.83 15.908 1 96.27 298 VAL A O 1
ATOM 2200 N N . HIS A 1 310 ? -35.073 14.694 15.388 1 102.63 299 HIS A N 1
ATOM 2201 C CA . HIS A 1 310 ? -35.517 15.867 14.63 1 104.14 299 HIS A CA 1
ATOM 2202 C C . HIS A 1 310 ? -36.657 15.543 13.667 1 103.04 299 HIS A C 1
ATOM 2203 O O . HIS A 1 310 ? -36.568 14.563 12.909 1 98.89 299 HIS A O 1
ATOM 2210 N N . PRO A 1 311 ? -37.73 16.346 13.65 1 104.71 300 PRO A N 1
ATOM 2211 C CA . PRO A 1 311 ? -38.891 16.014 12.795 1 106.71 300 PRO A CA 1
ATOM 2212 C C . PRO A 1 311 ? -38.566 15.946 11.315 1 107.99 300 PRO A C 1
ATOM 2213 O O . PRO A 1 311 ? -39.28 15.257 10.573 1 108.56 300 PRO A O 1
ATOM 2217 N N . ALA A 1 312 ? -37.515 16.641 10.865 1 107.8 301 ALA A N 1
ATOM 2218 C CA . ALA A 1 312 ? -37.146 16.625 9.449 1 109.28 301 ALA A CA 1
ATOM 2219 C C . ALA A 1 312 ? -36.796 15.219 8.977 1 105.88 301 ALA A C 1
ATOM 2220 O O . ALA A 1 312 ? -37.263 14.777 7.921 1 106.68 301 ALA A O 1
ATOM 2222 N N . LEU A 1 313 ? -35.957 14.502 9.735 1 101.32 302 LEU A N 1
ATOM 2223 C CA . LEU A 1 313 ? -35.597 13.144 9.352 1 99.26 302 LEU A CA 1
ATOM 2224 C C . LEU A 1 313 ? -36.63 12.108 9.762 1 103.09 302 LEU A C 1
ATOM 2225 O O . LEU A 1 313 ? -36.525 10.957 9.331 1 106.04 302 LEU A O 1
ATOM 2230 N N . LEU A 1 314 ? -37.599 12.459 10.605 1 106.3 303 LEU A N 1
ATOM 2231 C CA . LEU A 1 314 ? -38.68 11.517 10.865 1 105.87 303 LEU A CA 1
ATOM 2232 C C . LEU A 1 314 ? -39.61 11.446 9.664 1 107.96 303 LEU A C 1
ATOM 2233 O O . LEU A 1 314 ? -40.08 10.362 9.294 1 110.66 303 LEU A O 1
ATOM 2238 N N . PHE A 1 315 ? -39.853 12.59 9.017 1 107.49 304 PHE A N 1
ATOM 2239 C CA . PHE A 1 315 ? -40.629 12.586 7.78 1 111.34 304 PHE A CA 1
ATOM 2240 C C . PHE A 1 315 ? -39.869 11.896 6.654 1 109.29 304 PHE A C 1
ATOM 2241 O O . PHE A 1 315 ? -40.464 11.15 5.868 1 109.26 304 PHE A O 1
ATOM 2249 N N . ALA A 1 316 ? -38.556 12.138 6.562 1 103.7 305 ALA A N 1
ATOM 2250 C CA . ALA A 1 316 ? -37.729 11.425 5.596 1 101.69 305 ALA A CA 1
ATOM 2251 C C . ALA A 1 316 ? -37.931 9.919 5.696 1 107.32 305 ALA A C 1
ATOM 2252 O O . ALA A 1 316 ? -37.981 9.225 4.675 1 104.12 305 ALA A O 1
ATOM 2254 N N . LEU A 1 317 ? -38.072 9.399 6.92 1 111.55 306 LEU A N 1
ATOM 2255 C CA . LEU A 1 317 ? -38.237 7.966 7.148 1 109.84 306 LEU A CA 1
ATOM 2256 C C . LEU A 1 317 ? -39.684 7.496 7.012 1 112.91 306 LEU A C 1
ATOM 2257 O O . LEU A 1 317 ? -39.923 6.388 6.521 1 108.74 306 LEU A O 1
ATOM 2262 N N . GLU A 1 318 ? -40.657 8.301 7.456 1 114.05 307 GLU A N 1
ATOM 2263 C CA . GLU A 1 318 ? -42.06 8.008 7.157 1 115.66 307 GLU A CA 1
ATOM 2264 C C . GLU A 1 318 ? -42.294 7.848 5.647 1 117.12 307 GLU A C 1
ATOM 2265 O O . GLU A 1 318 ? -43.089 7.004 5.219 1 115.86 307 GLU A O 1
ATOM 2271 N N . GLN A 1 319 ? -41.603 8.649 4.822 1 113.13 308 GLN A N 1
ATOM 2272 C CA . GLN A 1 319 ? -41.813 8.599 3.372 1 120.54 308 GLN A CA 1
ATOM 2273 C C . GLN A 1 319 ? -41.021 7.483 2.692 1 118.76 308 GLN A C 1
ATOM 2274 O O . GLN A 1 319 ? -41.462 6.96 1.658 1 119.41 308 GLN A O 1
ATOM 2280 N N . LEU A 1 320 ? -39.854 7.124 3.235 1 115.85 309 LEU A N 1
ATOM 2281 C CA . LEU A 1 320 ? -39.117 5.955 2.777 1 110.54 309 LEU A CA 1
ATOM 2282 C C . LEU A 1 320 ? -39.659 4.678 3.393 1 108.68 309 LEU A C 1
ATOM 2283 O O . LEU A 1 320 ? -39.449 3.6 2.836 1 108.04 309 LEU A O 1
ATOM 2288 N N . LYS A 1 321 ? -40.339 4.772 4.539 1 120.01 310 LYS A N 1
ATOM 2289 C CA . LYS A 1 321 ? -41.077 3.616 5.033 1 121.68 310 LYS A CA 1
ATOM 2290 C C . LYS A 1 321 ? -42.248 3.337 4.117 1 119.32 310 LYS A C 1
ATOM 2291 O O . LYS A 1 321 ? -42.581 2.177 3.857 1 121.06 310 LYS A O 1
ATOM 2297 N N . GLU A 1 322 ? -42.854 4.392 3.581 1 121.1 311 GLU A N 1
ATOM 2298 C CA . GLU A 1 322 ? -43.994 4.184 2.715 1 127.61 311 GLU A CA 1
ATOM 2299 C C . GLU A 1 322 ? -43.578 3.79 1.298 1 130.93 311 GLU A C 1
ATOM 2300 O O . GLU A 1 322 ? -44.062 2.781 0.768 1 131.63 311 GLU A O 1
ATOM 2306 N N . SER A 1 323 ? -42.68 4.564 0.671 1 125.03 312 SER A N 1
ATOM 2307 C CA . SER A 1 323 ? -42.228 4.239 -0.68 1 123.96 312 SER A CA 1
ATOM 2308 C C . SER A 1 323 ? -41.816 2.777 -0.81 1 124.47 312 SER A C 1
ATOM 2309 O O . SER A 1 323 ? -42.017 2.179 -1.869 1 136.2 312 SER A O 1
ATOM 2312 N N . ILE A 1 324 ? -41.296 2.168 0.257 1 122.7 313 ILE A N 1
ATOM 2313 C CA . ILE A 1 324 ? -41.008 0.732 0.227 1 127.85 313 ILE A CA 1
ATOM 2314 C C . ILE A 1 324 ? -42.304 -0.073 0.112 1 134.27 313 ILE A C 1
ATOM 2315 O O . ILE A 1 324 ? -42.414 -0.976 -0.729 1 136.83 313 ILE A O 1
ATOM 2320 N N . ARG A 1 325 ? -43.301 0.236 0.96 1 131.56 314 ARG A N 1
ATOM 2321 C CA . ARG A 1 325 ? -44.567 -0.504 0.941 1 132.81 314 ARG A CA 1
ATOM 2322 C C . ARG A 1 325 ? -45.282 -0.354 -0.401 1 139.65 314 ARG A C 1
ATOM 2323 O O . ARG A 1 325 ? -45.863 -1.321 -0.911 1 140.93 314 ARG A O 1
ATOM 2331 N N . GLU A 1 326 ? -45.256 0.848 -0.989 1 138.82 315 GLU A N 1
ATOM 2332 C CA . GLU A 1 326 ? -45.889 1.036 -2.293 1 136.95 315 GLU A CA 1
ATOM 2333 C C . GLU A 1 326 ? -45.264 0.123 -3.334 1 138.94 315 GLU A C 1
ATOM 2334 O O . GLU A 1 326 ? -45.973 -0.568 -4.073 1 141.77 315 GLU A O 1
ATOM 2340 N N . ALA A 1 327 ? -43.932 0.09 -3.391 1 137.7 316 ALA A N 1
ATOM 2341 C CA . ALA A 1 327 ? -43.243 -0.722 -4.382 1 137.09 316 ALA A CA 1
ATOM 2342 C C . ALA A 1 327 ? -43.266 -2.222 -4.073 1 138.56 316 ALA A C 1
ATOM 2343 O O . ALA A 1 327 ? -43.107 -3.02 -5.007 1 138.14 316 ALA A O 1
ATOM 2345 N N . LYS A 1 328 ? -43.453 -2.629 -2.805 1 141.03 317 LYS A N 1
ATOM 2346 C CA . LYS A 1 328 ? -43.644 -4.047 -2.485 1 145.76 317 LYS A CA 1
ATOM 2347 C C . LYS A 1 328 ? -44.927 -4.524 -3.156 1 147.73 317 LYS A C 1
ATOM 2348 O O . LYS A 1 328 ? -44.891 -5.265 -4.137 1 146.3 317 LYS A O 1
ATOM 2354 N N . ALA A 1 329 ? -46.074 -4.035 -2.671 1 147.07 318 ALA A N 1
ATOM 2355 C CA . ALA A 1 329 ? -47.359 -4.562 -3.113 1 147.29 318 ALA A CA 1
ATOM 2356 C C . ALA A 1 329 ? -47.665 -4.275 -4.588 1 145.26 318 ALA A C 1
ATOM 2357 O O . ALA A 1 329 ? -48.635 -4.835 -5.118 1 143.31 318 ALA A O 1
ATOM 2359 N N . LYS A 1 330 ? -46.884 -3.408 -5.247 1 146.21 319 LYS A N 1
ATOM 2360 C CA . LYS A 1 330 ? -46.896 -3.218 -6.697 1 141.65 319 LYS A CA 1
ATOM 2361 C C . LYS A 1 330 ? -45.834 -4.049 -7.417 1 142.48 319 LYS A C 1
ATOM 2362 O O . LYS A 1 330 ? -45.896 -4.182 -8.649 1 144.77 319 LYS A O 1
ATOM 2368 N N . GLY A 1 331 ? -44.861 -4.603 -6.689 1 138.3 320 GLY A N 1
ATOM 2369 C CA . GLY A 1 331 ? -43.869 -5.494 -7.25 1 134.53 320 GLY A CA 1
ATOM 2370 C C . GLY A 1 331 ? -42.581 -4.846 -7.733 1 132.91 320 GLY A C 1
ATOM 2371 O O . GLY A 1 331 ? -41.554 -5.53 -7.797 1 131.78 320 GLY A O 1
ATOM 2372 N N . GLN A 1 332 ? -42.601 -3.552 -8.073 1 126.21 321 GLN A N 1
ATOM 2373 C CA . GLN A 1 332 ? -41.421 -2.89 -8.62 1 120.35 321 GLN A CA 1
ATOM 2374 C C . GLN A 1 332 ? -40.303 -2.801 -7.58 1 125.65 321 GLN A C 1
ATOM 2375 O O . GLN A 1 332 ? -40.5 -3.043 -6.383 1 128.54 321 GLN A O 1
ATOM 2381 N N . LYS A 1 333 ? -39.105 -2.464 -8.056 1 122.36 322 LYS A N 1
ATOM 2382 C CA . LYS A 1 333 ? -37.943 -2.293 -7.193 1 118.33 322 LYS A CA 1
ATOM 2383 C C . LYS A 1 333 ? -37.734 -0.812 -6.878 1 118.01 322 LYS A C 1
ATOM 2384 O O . LYS A 1 333 ? -38.402 0.068 -7.435 1 116.29 322 LYS A O 1
ATOM 2390 N N . ILE A 1 334 ? -36.791 -0.545 -5.968 1 118.6 323 ILE A N 1
ATOM 2391 C CA . ILE A 1 334 ? -36.494 0.81 -5.507 1 114 323 ILE A CA 1
ATOM 2392 C C . ILE A 1 334 ? -34.988 1.024 -5.492 1 110.03 323 ILE A C 1
ATOM 2393 O O . ILE A 1 334 ? -34.241 0.179 -4.992 1 112.05 323 ILE A O 1
ATOM 2398 N N . ALA A 1 335 ? -34.544 2.148 -6.041 1 104.41 324 ALA A N 1
ATOM 2399 C CA . ALA A 1 335 ? -33.172 2.607 -5.9 1 105.64 324 ALA A CA 1
ATOM 2400 C C . ALA A 1 335 ? -33.181 3.852 -5.027 1 110.91 324 ALA A C 1
ATOM 2401 O O . ALA A 1 335 ? -33.968 4.774 -5.27 1 108.65 324 ALA A O 1
ATOM 2403 N N . LEU A 1 336 ? -32.303 3.868 -4.021 1 113.45 325 LEU A N 1
ATOM 2404 C CA . LEU A 1 336 ? -32.337 4.807 -2.903 1 100.34 325 LEU A CA 1
ATOM 2405 C C . LEU A 1 336 ? -31.068 5.65 -2.947 1 99.42 325 LEU A C 1
ATOM 2406 O O . LEU A 1 336 ? -29.959 5.105 -2.892 1 101.74 325 LEU A O 1
ATOM 2411 N N . TYR A 1 337 ? -31.223 6.969 -3.063 1 95.27 326 TYR A N 1
ATOM 2412 C CA . TYR A 1 337 ? -30.089 7.86 -3.302 1 97.26 326 TYR A CA 1
ATOM 2413 C C . TYR A 1 337 ? -29.994 8.87 -2.174 1 101.8 326 TYR A C 1
ATOM 2414 O O . TYR A 1 337 ? -30.927 9.65 -1.951 1 100.39 326 TYR A O 1
ATOM 2423 N N . LEU A 1 338 ? -28.859 8.852 -1.477 1 101.31 327 LEU A N 1
ATOM 2424 C CA . LEU A 1 338 ? -28.574 9.714 -0.339 1 97.05 327 LEU A CA 1
ATOM 2425 C C . LEU A 1 338 ? -27.474 10.689 -0.732 1 95.99 327 LEU A C 1
ATOM 2426 O O . LEU A 1 338 ? -26.279 10.375 -0.599 1 93.42 327 LEU A O 1
ATOM 2431 N N . PRO A 1 339 ? -27.823 11.867 -1.281 1 94.51 328 PRO A N 1
ATOM 2432 C CA . PRO A 1 339 ? -26.826 12.93 -1.457 1 96.43 328 PRO A CA 1
ATOM 2433 C C . PRO A 1 339 ? -26.75 13.738 -0.18 1 96.36 328 PRO A C 1
ATOM 2434 O O . PRO A 1 339 ? -27.488 14.714 0.027 1 92.79 328 PRO A O 1
ATOM 2438 N N . THR A 1 340 ? -25.84 13.292 0.684 1 97.73 329 THR A N 1
ATOM 2439 C CA . THR A 1 340 ? -25.776 13.696 2.078 1 98.41 329 THR A CA 1
ATOM 2440 C C . THR A 1 340 ? -24.665 14.707 2.288 1 94.55 329 THR A C 1
ATOM 2441 O O . THR A 1 340 ? -23.53 14.51 1.831 1 88.81 329 THR A O 1
ATOM 2445 N N . GLY A 1 341 ? -25.019 15.798 2.959 1 95.93 330 GLY A N 1
ATOM 2446 C CA . GLY A 1 341 ? -24.043 16.727 3.49 1 94.52 330 GLY A CA 1
ATOM 2447 C C . GLY A 1 341 ? -24.118 16.731 5.005 1 99.16 330 GLY A C 1
ATOM 2448 O O . GLY A 1 341 ? -25.149 16.394 5.6 1 93 330 GLY A O 1
ATOM 2449 N N . TRP A 1 342 ? -23.005 17.102 5.622 1 99.21 331 TRP A N 1
ATOM 2450 C CA . TRP A 1 342 ? -22.925 17.224 7.059 1 88.81 331 TRP A CA 1
ATOM 2451 C C . TRP A 1 342 ? -22.948 18.667 7.533 1 94.51 331 TRP A C 1
ATOM 2452 O O . TRP A 1 342 ? -23.028 18.895 8.744 1 104.86 331 TRP A O 1
ATOM 2463 N N . ASP A 1 343 ? -22.92 19.646 6.63 1 92.12 332 ASP A N 1
ATOM 2464 C CA . ASP A 1 343 ? -23.053 21.017 7.101 1 95.02 332 ASP A CA 1
ATOM 2465 C C . ASP A 1 343 ? -24.399 21.254 7.763 1 96.81 332 ASP A C 1
ATOM 2466 O O . ASP A 1 343 ? -24.57 22.284 8.425 1 101.85 332 ASP A O 1
ATOM 2471 N N . SER A 1 344 ? -25.336 20.318 7.636 1 91.8 333 SER A N 1
ATOM 2472 C CA . SER A 1 344 ? -26.591 20.384 8.37 1 95.01 333 SER A CA 1
ATOM 2473 C C . SER A 1 344 ? -26.446 19.998 9.837 1 102.9 333 SER A C 1
ATOM 2474 O O . SER A 1 344 ? -27.451 19.976 10.556 1 99.14 333 SER A O 1
ATOM 2477 N N . HIS A 1 345 ? -25.239 19.689 10.3 1 102.52 334 HIS A N 1
ATOM 2478 C CA . HIS A 1 345 ? -25.033 19.402 11.712 1 104.03 334 HIS A CA 1
ATOM 2479 C C . HIS A 1 345 ? -25.044 20.69 12.531 1 106.27 334 HIS A C 1
ATOM 2480 O O . HIS A 1 345 ? -24.724 21.774 12.024 1 104.86 334 HIS A O 1
ATOM 2487 N N . GLU A 1 346 ? -25.427 20.569 13.813 1 103.55 335 GLU A N 1
ATOM 2488 C CA . GLU A 1 346 ? -25.385 21.739 14.684 1 102.56 335 GLU A CA 1
ATOM 2489 C C . GLU A 1 346 ? -23.949 22.187 14.91 1 103.31 335 GLU A C 1
ATOM 2490 O O . GLU A 1 346 ? -23.691 23.379 15.128 1 101.51 335 GLU A O 1
ATOM 2496 N N . ASP A 1 347 ? -23.008 21.248 14.814 1 101.93 336 ASP A N 1
ATOM 2497 C CA . ASP A 1 347 ? -21.594 21.464 15.062 1 103.2 336 ASP A CA 1
ATOM 2498 C C . ASP A 1 347 ? -20.837 21.928 13.817 1 108.1 336 ASP A C 1
ATOM 2499 O O . ASP A 1 347 ? -19.606 21.798 13.776 1 110.55 336 ASP A O 1
ATOM 2504 N N . GLU A 1 348 ? -21.536 22.413 12.788 1 108.02 337 GLU A N 1
ATOM 2505 C CA . GLU A 1 348 ? -20.889 22.946 11.588 1 105.73 337 GLU A CA 1
ATOM 2506 C C . GLU A 1 348 ? -20.534 24.41 11.816 1 101.25 337 GLU A C 1
ATOM 2507 O O . GLU A 1 348 ? -21.357 25.185 12.307 1 102.08 337 GLU A O 1
ATOM 2513 N N . THR A 1 349 ? -19.315 24.782 11.458 1 102.29 338 THR A N 1
ATOM 2514 C CA . THR A 1 349 ? -18.855 26.153 11.584 1 101.35 338 THR A CA 1
ATOM 2515 C C . THR A 1 349 ? -18.74 26.865 10.241 1 111.81 338 THR A C 1
ATOM 2516 O O . THR A 1 349 ? -18.349 28.036 10.216 1 116.89 338 THR A O 1
ATOM 2520 N N . ALA A 1 350 ? -19.084 26.195 9.133 1 106.28 339 ALA A N 1
ATOM 2521 C CA . ALA A 1 350 ? -18.982 26.79 7.804 1 109.16 339 ALA A CA 1
ATOM 2522 C C . ALA A 1 350 ? -20.064 27.834 7.565 1 109.63 339 ALA A C 1
ATOM 2523 O O . ALA A 1 350 ? -21.229 27.648 7.926 1 108.52 339 ALA A O 1
ATOM 2525 N N . TYR A 1 351 ? -19.667 28.924 6.905 1 112.29 340 TYR A N 1
ATOM 2526 C CA . TYR A 1 351 ? -20.574 30.042 6.662 1 114.97 340 TYR A CA 1
ATOM 2527 C C . TYR A 1 351 ? -21.844 29.592 5.939 1 114.01 340 TYR A C 1
ATOM 2528 O O . TYR A 1 351 ? -22.95 30.043 6.267 1 110.79 340 TYR A O 1
ATOM 2537 N N . CYS A 1 352 ? -21.716 28.682 4.973 1 117.48 341 CYS A N 1
ATOM 2538 C CA . CYS A 1 352 ? -22.871 28.318 4.159 1 115.1 341 CYS A CA 1
ATOM 2539 C C . CYS A 1 352 ? -23.888 27.456 4.911 1 114.01 341 CYS A C 1
ATOM 2540 O O . CYS A 1 352 ? -24.97 27.199 4.378 1 111.58 341 CYS A O 1
ATOM 2543 N N . GLY A 1 353 ? -23.589 27.032 6.136 1 114.48 342 GLY A N 1
ATOM 2544 C CA . GLY A 1 353 ? -24.571 26.304 6.916 1 115.67 342 GLY A CA 1
ATOM 2545 C C . GLY A 1 353 ? -25.062 27.004 8.177 1 113.34 342 GLY A C 1
ATOM 2546 O O . GLY A 1 353 ? -26.02 26.545 8.816 1 104.36 342 GLY A O 1
ATOM 2547 N N . LYS A 1 354 ? -24.437 28.129 8.547 1 113.29 343 LYS A N 1
ATOM 2548 C CA . LYS A 1 354 ? -24.643 28.711 9.865 1 115.57 343 LYS A CA 1
ATOM 2549 C C . LYS A 1 354 ? -24.869 30.218 9.901 1 116.41 343 LYS A C 1
ATOM 2550 O O . LYS A 1 354 ? -25.371 30.705 10.919 1 125.02 343 LYS A O 1
ATOM 2556 N N . PHE A 1 355 ? -24.504 30.967 8.868 1 115.23 344 PHE A N 1
ATOM 2557 C CA . PHE A 1 355 ? -24.775 32.407 8.836 1 118.18 344 PHE A CA 1
ATOM 2558 C C . PHE A 1 355 ? 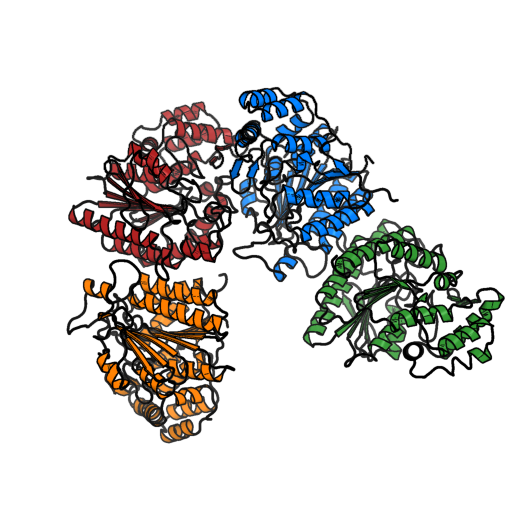-26.231 32.59 8.421 1 122.19 344 PHE A C 1
ATOM 2559 O O . PHE A 1 355 ? -26.589 32.448 7.246 1 125.21 344 PHE A O 1
ATOM 2567 N N . VAL A 1 356 ? -27.081 32.904 9.392 1 118.11 345 VAL A N 1
ATOM 2568 C CA . VAL A 1 356 ? -28.519 32.986 9.192 1 116.47 345 VAL A CA 1
ATOM 2569 C C . VAL A 1 356 ? -28.959 34.413 9.494 1 121.43 345 VAL A C 1
ATOM 2570 O O . VAL A 1 356 ? -28.608 34.967 10.542 1 125.98 345 VAL A O 1
ATOM 2574 N N . ASN A 1 357 ? -29.724 34.998 8.562 1 127.25 346 ASN A N 1
ATOM 2575 C CA . ASN A 1 357 ? -30.113 36.41 8.484 1 125.77 346 ASN A CA 1
ATOM 2576 C C . ASN A 1 357 ? -29.154 37.365 9.198 1 129.49 346 ASN A C 1
ATOM 2577 O O . ASN A 1 357 ? -29.458 37.887 10.28 1 130.67 346 ASN A O 1
ATOM 2582 N N . GLY A 1 358 ? -27.98 37.589 8.599 1 124.79 347 GLY A N 1
ATOM 2583 C CA . GLY A 1 358 ? -27.085 38.649 9.014 1 127.01 347 GLY A CA 1
ATOM 2584 C C . GLY A 1 358 ? -26.114 38.323 10.138 1 129.47 347 GLY A C 1
ATOM 2585 O O . GLY A 1 358 ? -25.163 39.087 10.341 1 129.32 347 GLY A O 1
ATOM 2586 N N . ARG A 1 359 ? -26.326 37.238 10.89 1 127.64 348 ARG A N 1
ATOM 2587 C CA . ARG A 1 359 ? -25.39 36.882 11.956 1 130.51 348 ARG A CA 1
ATOM 2588 C C . ARG A 1 359 ? -25.268 35.369 12.066 1 126.81 348 ARG A C 1
ATOM 2589 O O . ARG A 1 359 ? -26.14 34.617 11.62 1 124.57 348 ARG A O 1
ATOM 2597 N N . MET A 1 360 ? -24.166 34.934 12.682 1 125.84 349 MET A N 1
ATOM 2598 C CA . MET A 1 360 ? -23.884 33.512 12.844 1 121.01 349 MET A CA 1
ATOM 2599 C C . MET A 1 360 ? -24.801 32.912 13.899 1 117.88 349 MET A C 1
ATOM 2600 O O . MET A 1 360 ? -24.804 33.347 15.052 1 119.59 349 MET A O 1
ATOM 2605 N N . MET A 1 361 ? -25.576 31.916 13.495 1 116.39 350 MET A N 1
ATOM 2606 C CA . MET A 1 361 ? -26.487 31.23 14.394 1 118.79 350 MET A CA 1
ATOM 2607 C C . MET A 1 361 ? -25.727 30.63 15.578 1 119.19 350 MET A C 1
ATOM 2608 O O . MET A 1 361 ? -24.568 30.214 15.457 1 112.76 350 MET A O 1
ATOM 2613 N N . GLY A 1 362 ? -26.391 30.609 16.741 1 123.63 351 GLY A N 1
ATOM 2614 C CA . GLY A 1 362 ? -25.781 30.223 17.995 1 116.66 351 GLY A CA 1
ATOM 2615 C C . GLY A 1 362 ? -26.324 28.912 18.551 1 116.49 351 GLY A C 1
ATOM 2616 O O . GLY A 1 362 ? -27.322 28.366 18.084 1 119.32 351 GLY A O 1
ATOM 2617 N N . LYS A 1 363 ? -25.654 28.441 19.613 1 120 352 LYS A N 1
ATOM 2618 C CA . LYS A 1 363 ? -25.845 27.079 20.121 1 115.42 352 LYS A CA 1
ATOM 2619 C C . LYS A 1 363 ? -27.296 26.788 20.514 1 110.42 352 LYS A C 1
ATOM 2620 O O . LYS A 1 363 ? -27.734 25.635 20.45 1 110.9 352 LYS A O 1
ATOM 2626 N N . THR A 1 364 ? -28.068 27.797 20.905 1 110.38 353 THR A N 1
ATOM 2627 C CA . THR A 1 364 ? -29.469 27.53 21.213 1 115.03 353 THR A CA 1
ATOM 2628 C C . THR A 1 364 ? -30.247 27.259 19.936 1 115.04 353 THR A C 1
ATOM 2629 O O . THR A 1 364 ? -30.895 26.215 19.793 1 116.1 353 THR A O 1
ATOM 2633 N N . ALA A 1 365 ? -30.18 28.194 18.989 1 114.29 354 ALA A N 1
ATOM 2634 C CA . ALA A 1 365 ? -30.868 28.011 17.721 1 116.69 354 ALA A CA 1
ATOM 2635 C C . ALA A 1 365 ? -30.313 26.808 16.957 1 116.57 354 ALA A C 1
ATOM 2636 O O . ALA A 1 365 ? -31.075 26.035 16.363 1 114.01 354 ALA A O 1
ATOM 2638 N N . ALA A 1 366 ? -28.988 26.618 16.989 1 112.09 355 ALA A N 1
ATOM 2639 C CA . ALA A 1 366 ? -28.37 25.514 16.263 1 108.57 355 ALA A CA 1
ATOM 2640 C C . ALA A 1 366 ? -28.933 24.166 16.687 1 109.75 355 ALA A C 1
ATOM 2641 O O . ALA A 1 366 ? -29.054 23.26 15.862 1 114.19 355 ALA A O 1
ATOM 2643 N N . HIS A 1 367 ? -29.294 24.001 17.95 1 115.71 356 HIS A N 1
ATOM 2644 C CA . HIS A 1 367 ? -29.846 22.715 18.35 1 119.08 356 HIS A CA 1
ATOM 2645 C C . HIS A 1 367 ? -31.311 22.569 17.98 1 119.12 356 HIS A C 1
ATOM 2646 O O . HIS A 1 367 ? -31.817 21.442 17.921 1 117.46 356 HIS A O 1
ATOM 2653 N N . GLN A 1 368 ? -32.007 23.672 17.734 1 119.91 357 GLN A N 1
ATOM 2654 C CA . GLN A 1 368 ? -33.41 23.588 17.357 1 121.88 357 GLN A CA 1
ATOM 2655 C C . GLN A 1 368 ? -33.632 23.485 15.858 1 115.34 357 GLN A C 1
ATOM 2656 O O . GLN A 1 368 ? -34.755 23.165 15.452 1 115.63 357 GLN A O 1
ATOM 2662 N N . PHE A 1 369 ? -32.598 23.75 15.033 1 112.33 358 PHE A N 1
ATOM 2663 C CA . PHE A 1 369 ? -32.71 23.783 13.572 1 112.7 358 PHE A CA 1
ATOM 2664 C C . PHE A 1 369 ? -31.79 22.809 12.844 1 107.21 358 PHE A C 1
ATOM 2665 O O . PHE A 1 369 ? -32.069 22.478 11.691 1 102.09 358 PHE A O 1
ATOM 2673 N N . ARG A 1 370 ? -30.718 22.347 13.471 1 106.99 359 ARG A N 1
ATOM 2674 C CA . ARG A 1 370 ? -29.773 21.43 12.861 1 99.21 359 ARG A CA 1
ATOM 2675 C C . ARG A 1 370 ? -29.861 20.049 13.517 1 102.14 359 ARG A C 1
ATOM 2676 O O . ARG A 1 370 ? -30.768 19.759 14.309 1 107.97 359 ARG A O 1
ATOM 2684 N N . PHE A 1 371 ? -28.899 19.193 13.2 1 99.56 360 PHE A N 1
ATOM 2685 C CA . PHE A 1 371 ? -28.937 17.796 13.596 1 98.1 360 PHE A CA 1
ATOM 2686 C C . PHE A 1 371 ? -27.752 17.488 14.499 1 98.21 360 PHE A C 1
ATOM 2687 O O . PHE A 1 371 ? -26.699 18.127 14.401 1 98.5 360 PHE A O 1
ATOM 2695 N N . ASN A 1 372 ? -27.926 16.491 15.369 1 97.17 361 ASN A N 1
ATOM 2696 C CA . ASN A 1 372 ? -26.852 16.026 16.241 1 99.72 361 ASN A CA 1
ATOM 2697 C C . ASN A 1 372 ? -26.702 14.527 16.059 1 96.17 361 ASN A C 1
ATOM 2698 O O . ASN A 1 372 ? -27.606 13.856 15.556 1 98.21 361 ASN A O 1
ATOM 2703 N N . ASP A 1 373 ? -25.538 14.02 16.488 1 93.95 362 ASP A N 1
ATOM 2704 C CA . ASP A 1 373 ? -25.203 12.605 16.311 1 95.51 362 ASP A CA 1
ATOM 2705 C C . ASP A 1 373 ? -26.346 11.696 16.732 1 98.72 362 ASP A C 1
ATOM 2706 O O . ASP A 1 373 ? -26.493 10.582 16.203 1 92.11 362 ASP A O 1
ATOM 2711 N N . GLY A 1 374 ? -27.177 12.155 17.668 1 100.64 363 GLY A N 1
ATOM 2712 C CA . GLY A 1 374 ? -28.358 11.396 18.024 1 102.62 363 GLY A CA 1
ATOM 2713 C C . GLY A 1 374 ? -29.275 11.195 16.84 1 94.36 363 GLY A C 1
ATOM 2714 O O . GLY A 1 374 ? -29.644 10.064 16.51 1 92.54 363 GLY A O 1
ATOM 2715 N N . ASP A 1 375 ? -29.632 12.298 16.172 1 97.82 364 ASP A N 1
ATOM 2716 C CA . ASP A 1 375 ? -30.465 12.232 14.971 1 101.32 364 ASP A CA 1
ATOM 2717 C C . ASP A 1 375 ? -29.813 11.376 13.886 1 101.37 364 ASP A C 1
ATOM 2718 O O . ASP A 1 375 ? -30.431 10.443 13.351 1 99.41 364 ASP A O 1
ATOM 2723 N N . LEU A 1 376 ? -28.569 11.699 13.527 1 98.26 365 LEU A N 1
ATOM 2724 C CA . LEU A 1 376 ? -27.931 11.041 12.392 1 98.86 365 LEU A CA 1
ATOM 2725 C C . LEU A 1 376 ? -27.822 9.541 12.61 1 99.78 365 LEU A C 1
ATOM 2726 O O . LEU A 1 376 ? -28.245 8.746 11.761 1 101.74 365 LEU A O 1
ATOM 2731 N N . GLY A 1 377 ? -27.239 9.137 13.744 1 105.04 366 GLY A N 1
ATOM 2732 C CA . GLY A 1 377 ? -27.09 7.724 14.046 1 98.14 366 GLY A CA 1
ATOM 2733 C C . GLY A 1 377 ? -28.395 6.96 13.993 1 97.35 366 GLY A C 1
ATOM 2734 O O . GLY A 1 377 ? -28.417 5.799 13.583 1 104.1 366 GLY A O 1
ATOM 2735 N N . TYR A 1 378 ? -29.497 7.588 14.405 1 96.04 367 TYR A N 1
ATOM 2736 C CA . TYR A 1 378 ? -30.791 6.931 14.273 1 99.97 367 TYR A CA 1
ATOM 2737 C C . TYR A 1 378 ? -31.149 6.76 12.807 1 104.5 367 TYR A C 1
ATOM 2738 O O . TYR A 1 378 ? -31.484 5.653 12.368 1 106.45 367 TYR A O 1
ATOM 2747 N N . PHE A 1 379 ? -31.074 7.855 12.041 1 106.05 368 PHE A N 1
ATOM 2748 C CA . PHE A 1 379 ? -31.385 7.857 10.612 1 104.27 368 PHE A CA 1
ATOM 2749 C C . PHE A 1 379 ? -30.651 6.733 9.886 1 103.3 368 PHE A C 1
ATOM 2750 O O . PHE A 1 379 ? -31.274 5.792 9.376 1 101.8 368 PHE A O 1
ATOM 2758 N N . TYR A 1 380 ? -29.315 6.797 9.868 1 101.12 369 TYR A N 1
ATOM 2759 C CA . TYR A 1 380 ? -28.537 5.781 9.169 1 102.99 369 TYR A CA 1
ATOM 2760 C C . TYR A 1 380 ? -28.897 4.377 9.64 1 106.47 369 TYR A C 1
ATOM 2761 O O . TYR A 1 380 ? -29.03 3.462 8.821 1 107.76 369 TYR A O 1
ATOM 2770 N N . GLU A 1 381 ? -29.072 4.188 10.954 1 104.1 370 GLU A N 1
ATOM 2771 C CA . GLU A 1 381 ? -29.43 2.868 11.468 1 101.29 370 GLU A CA 1
ATOM 2772 C C . GLU A 1 381 ? -30.796 2.425 10.96 1 102.16 370 GLU A C 1
ATOM 2773 O O . GLU A 1 381 ? -31.004 1.241 10.665 1 105.04 370 GLU A O 1
ATOM 2779 N N . SER A 1 382 ? -31.743 3.356 10.856 1 98.13 371 SER A N 1
ATOM 2780 C CA . SER A 1 382 ? -33.074 3.014 10.367 1 98.97 371 SER A CA 1
ATOM 2781 C C . SER A 1 382 ? -33.04 2.687 8.882 1 111.78 371 SER A C 1
ATOM 2782 O O . SER A 1 382 ? -33.615 1.682 8.447 1 115.53 371 SER A O 1
ATOM 2785 N N . ILE A 1 383 ? -32.371 3.539 8.089 1 108.39 372 ILE A N 1
ATOM 2786 C CA . ILE A 1 383 ? -32.246 3.338 6.644 1 103.23 372 ILE A CA 1
ATOM 2787 C C . ILE A 1 383 ? -31.777 1.921 6.344 1 105.03 372 ILE A C 1
ATOM 2788 O O . ILE A 1 383 ? -32.419 1.172 5.599 1 106.05 372 ILE A O 1
ATOM 2793 N N . PHE A 1 384 ? -30.657 1.526 6.951 1 104.87 373 PHE A N 1
ATOM 2794 C CA . PHE A 1 384 ? -30.088 0.213 6.666 1 110.26 373 PHE A CA 1
ATOM 2795 C C . PHE A 1 384 ? -30.984 -0.912 7.173 1 114.09 373 PHE A C 1
ATOM 2796 O O . PHE A 1 384 ? -31.014 -1.991 6.571 1 118.19 373 PHE A O 1
ATOM 2804 N N . THR A 1 385 ? -31.733 -0.677 8.252 1 108.79 374 THR A N 1
ATOM 2805 C CA . THR A 1 385 ? -32.704 -1.668 8.706 1 112.72 374 THR A CA 1
ATOM 2806 C C . THR A 1 385 ? -33.801 -1.883 7.657 1 110.7 374 THR A C 1
ATOM 2807 O O . THR A 1 385 ? -34.076 -3.024 7.267 1 115.03 374 THR A O 1
ATOM 2811 N N . LEU A 1 386 ? -34.431 -0.801 7.171 1 107.21 375 LEU A N 1
ATOM 2812 C CA . LEU A 1 386 ? -35.393 -0.938 6.071 1 113.35 375 LEU A CA 1
ATOM 2813 C C . LEU A 1 386 ? -34.789 -1.709 4.895 1 116.51 375 LEU A C 1
ATOM 2814 O O . LEU A 1 386 ? -35.455 -2.569 4.294 1 111.56 375 LEU A O 1
ATOM 2819 N N . TYR A 1 387 ? -33.528 -1.415 4.556 1 113.61 376 TYR A N 1
ATOM 2820 C CA . TYR A 1 387 ? -32.837 -2.138 3.492 1 115.94 376 TYR A CA 1
ATOM 2821 C C . TYR A 1 387 ? -32.752 -3.62 3.828 1 115.74 376 TYR A C 1
ATOM 2822 O O . TYR A 1 387 ? -33.35 -4.463 3.147 1 118.71 376 TYR A O 1
ATOM 2831 N N . ASN A 1 388 ? -32.044 -3.947 4.912 1 114.48 377 ASN A N 1
ATOM 2832 C CA . ASN A 1 388 ? -31.82 -5.341 5.281 1 115.72 377 ASN A CA 1
ATOM 2833 C C . ASN A 1 388 ? -33.121 -6.127 5.391 1 115.62 377 ASN A C 1
ATOM 2834 O O . ASN A 1 388 ? -33.18 -7.296 4.994 1 117.55 377 ASN A O 1
ATOM 2839 N N . GLU A 1 389 ? -34.177 -5.504 5.923 1 115.07 378 GLU A N 1
ATOM 2840 C CA . GLU A 1 389 ? -35.465 -6.18 6.038 1 118.51 378 GLU A CA 1
ATOM 2841 C C . GLU A 1 389 ? -36.251 -6.199 4.726 1 122.52 378 GLU A C 1
ATOM 2842 O O . GLU A 1 389 ? -37.26 -6.913 4.634 1 121.99 378 GLU A O 1
ATOM 2848 N N . ASN A 1 390 ? -35.812 -5.471 3.7 1 113.47 379 ASN A N 1
ATOM 2849 C CA . ASN A 1 390 ? -36.533 -5.462 2.436 1 118.89 379 ASN A CA 1
ATOM 2850 C C . ASN A 1 390 ? -35.566 -5.474 1.252 1 124.82 379 ASN A C 1
ATOM 2851 O O . ASN A 1 390 ? -35.717 -4.725 0.284 1 117.89 379 ASN A O 1
ATOM 2856 N N . LYS A 1 391 ? -34.573 -6.369 1.309 1 123.45 380 LYS A N 1
ATOM 2857 C CA . LYS A 1 391 ? -33.681 -6.572 0.173 1 121.19 380 LYS A CA 1
ATOM 2858 C C . LYS A 1 391 ? -34.398 -7.158 -1.043 1 126.74 380 LYS A C 1
ATOM 2859 O O . LYS A 1 391 ? -33.804 -7.211 -2.131 1 122.66 380 LYS A O 1
ATOM 2865 N N . ASP A 1 392 ? -35.653 -7.597 -0.883 1 128.8 381 ASP A N 1
ATOM 2866 C CA . ASP A 1 392 ? -36.482 -8.023 -2.006 1 126.93 381 ASP A CA 1
ATOM 2867 C C . ASP A 1 392 ? -37.098 -6.849 -2.754 1 123.31 381 ASP A C 1
ATOM 2868 O O . ASP A 1 392 ? -37.49 -7.006 -3.911 1 120.29 381 ASP A O 1
ATOM 2873 N N . CYS A 1 393 ? -37.19 -5.683 -2.119 1 129.95 382 CYS A N 1
ATOM 2874 C CA . CYS A 1 393 ? -37.812 -4.505 -2.712 1 124.42 382 CYS A CA 1
ATOM 2875 C C . CYS A 1 393 ? -36.813 -3.37 -2.896 1 119.2 382 CYS A C 1
ATOM 2876 O O . CYS A 1 393 ? -36.626 -2.891 -4.017 1 115.09 382 CYS A O 1
ATOM 2879 N N . VAL A 1 394 ? -36.163 -2.919 -1.818 1 127.78 383 VAL A N 1
ATOM 2880 C CA . VAL A 1 394 ? -35.051 -1.988 -1.959 1 125.08 383 VAL A CA 1
ATOM 2881 C C . VAL A 1 394 ? -33.955 -2.654 -2.772 1 121.38 383 VAL A C 1
ATOM 2882 O O . VAL A 1 394 ? -33.503 -3.762 -2.454 1 123.18 383 VAL A O 1
ATOM 2886 N N . ASP A 1 395 ? -33.522 -1.992 -3.836 1 118.12 384 ASP A N 1
ATOM 2887 C CA . ASP A 1 395 ? -32.476 -2.61 -4.636 1 125.89 384 ASP A CA 1
ATOM 2888 C C . ASP A 1 395 ? -31.097 -2.052 -4.31 1 126.38 384 ASP A C 1
ATOM 2889 O O . ASP A 1 395 ? -30.362 -2.643 -3.519 1 128.49 384 ASP A O 1
ATOM 2894 N N . THR A 1 396 ? -30.725 -0.932 -4.914 1 123.6 385 THR A N 1
ATOM 2895 C CA . THR A 1 396 ? -29.434 -0.324 -4.644 1 116.95 385 THR A CA 1
ATOM 2896 C C . THR A 1 396 ? -29.577 0.824 -3.653 1 110.3 385 THR A C 1
ATOM 2897 O O . THR A 1 396 ? -30.635 1.448 -3.544 1 107.85 385 THR A O 1
ATOM 2901 N N . ILE A 1 397 ? -28.501 1.067 -2.903 1 113.77 386 ILE A N 1
ATOM 2902 C CA . ILE A 1 397 ? -28.327 2.262 -2.083 1 106.32 386 ILE A CA 1
ATOM 2903 C C . ILE A 1 397 ? -27.074 2.979 -2.575 1 103.84 386 ILE A C 1
ATOM 2904 O O . ILE A 1 397 ? -26.016 2.354 -2.738 1 104.22 386 ILE A O 1
ATOM 2909 N N . TYR A 1 398 ? -27.192 4.277 -2.84 1 94.15 387 TYR A N 1
ATOM 2910 C CA . TYR A 1 398 ? -26.024 5.082 -3.165 1 95.38 387 TYR A CA 1
ATOM 2911 C C . TYR A 1 398 ? -26.016 6.31 -2.282 1 100.88 387 TYR A C 1
ATOM 2912 O O . TYR A 1 398 ? -26.941 7.127 -2.35 1 101.63 387 TYR A O 1
ATOM 2921 N N . TRP A 1 399 ? -24.966 6.43 -1.472 1 103.82 388 TRP A N 1
ATOM 2922 C CA . TRP A 1 399 ? -24.706 7.562 -0.598 1 98.08 388 TRP A CA 1
ATOM 2923 C C . TRP A 1 399 ? -23.515 8.302 -1.186 1 98.05 388 TRP A C 1
ATOM 2924 O O . TRP A 1 399 ? -22.518 7.67 -1.58 1 92.7 388 TRP A O 1
ATOM 2935 N N . GLY A 1 400 ? -23.641 9.617 -1.294 1 97.25 389 GLY A N 1
ATOM 2936 C CA . GLY A 1 400 ? -22.607 10.443 -1.913 1 94.65 389 GLY A CA 1
ATOM 2937 C C . GLY A 1 400 ? -22.388 11.726 -1.141 1 94.02 389 GLY A C 1
ATOM 2938 O O . GLY A 1 400 ? -23.326 12.408 -0.764 1 96.68 389 GLY A O 1
ATOM 2939 N N . LEU A 1 401 ? -21.105 12.052 -0.938 1 89.6 390 LEU A N 1
ATOM 2940 C CA . LEU A 1 401 ? -20.69 13.158 -0.071 1 94.81 390 LEU A CA 1
ATOM 2941 C C . LEU A 1 401 ? -20.966 14.523 -0.698 1 96.01 390 LEU A C 1
ATOM 2942 O O . LEU A 1 401 ? -20.374 14.863 -1.725 1 99.38 390 LEU A O 1
ATOM 2947 N N . GLU A 1 402 ? -21.791 15.349 -0.035 1 96.01 391 GLU A N 1
ATOM 2948 C CA . GLU A 1 402 ? -22.07 16.694 -0.526 1 89.78 391 GLU A CA 1
ATOM 2949 C C . GLU A 1 402 ? -21.364 17.68 0.34 1 90.03 391 GLU A C 1
ATOM 2950 O O . GLU A 1 402 ? -20.149 17.93 0.155 1 93.13 391 GLU A O 1
ATOM 2956 N N . GLY A 1 403 ? -22.014 18.308 1.334 1 102.16 392 GLY A N 1
ATOM 2957 C CA . GLY A 1 403 ? -21.376 19.245 2.235 1 103.79 392 GLY A CA 1
ATOM 2958 C C . GLY A 1 403 ? -20.919 18.636 3.562 1 99.15 392 GLY A C 1
ATOM 2959 O O . GLY A 1 403 ? -20.869 17.419 3.751 1 94.31 392 GLY A O 1
ATOM 2960 N N . GLY A 1 404 ? -20.609 19.527 4.511 1 102.81 393 GLY A N 1
ATOM 2961 C CA . GLY A 1 404 ? -19.951 19.186 5.768 1 96.2 393 GLY A CA 1
ATOM 2962 C C . GLY A 1 404 ? -18.488 19.585 5.757 1 94.41 393 GLY A C 1
ATOM 2963 O O . GLY A 1 404 ? -17.659 18.869 5.176 1 91.83 393 GLY A O 1
ATOM 2964 N N . TYR A 1 405 ? -18.148 20.72 6.401 1 96.25 394 TYR A N 1
ATOM 2965 C CA . TYR A 1 405 ? -16.877 21.4 6.158 1 102.82 394 TYR A CA 1
ATOM 2966 C C . TYR A 1 405 ? -15.925 21.506 7.367 1 102.47 394 TYR A C 1
ATOM 2967 O O . TYR A 1 405 ? -14.709 21.511 7.16 1 105.28 394 TYR A O 1
ATOM 2976 N N . ASP A 1 406 ? -16.411 21.56 8.603 1 95.8 395 ASP A N 1
ATOM 2977 C CA . ASP A 1 406 ? -15.509 21.709 9.753 1 103.51 395 ASP A CA 1
ATOM 2978 C C . ASP A 1 406 ? -14.771 20.397 10.058 1 100.06 395 ASP A C 1
ATOM 2979 O O . ASP A 1 406 ? -15.402 19.345 10.211 1 98.64 395 ASP A O 1
ATOM 2984 N N . ARG A 1 407 ? -13.436 20.47 10.192 1 95.63 396 ARG A N 1
ATOM 2985 C CA . ARG A 1 407 ? -12.612 19.254 10.192 1 95.48 396 ARG A CA 1
ATOM 2986 C C . ARG A 1 407 ? -12.955 18.32 11.355 1 98.09 396 ARG A C 1
ATOM 2987 O O . ARG A 1 407 ? -13.167 17.116 11.155 1 91.87 396 ARG A O 1
ATOM 2995 N N . THR A 1 408 ? -12.997 18.841 12.586 1 105.38 397 THR A N 1
ATOM 2996 C CA . THR A 1 408 ? -13.262 17.932 13.695 1 102.22 397 THR A CA 1
ATOM 2997 C C . THR A 1 408 ? -14.714 17.483 13.729 1 99.91 397 THR A C 1
ATOM 2998 O O . THR A 1 408 ? -14.996 16.394 14.248 1 102.15 397 THR A O 1
ATOM 3002 N N . MET A 1 409 ? -15.638 18.272 13.174 1 94.87 398 MET A N 1
ATOM 3003 C CA . MET A 1 409 ? -17.017 17.803 13.066 1 95.35 398 MET A CA 1
ATOM 3004 C C . MET A 1 409 ? -17.126 16.653 12.057 1 99.61 398 MET A C 1
ATOM 3005 O O . MET A 1 409 ? -17.571 15.547 12.394 1 97.08 398 MET A O 1
ATOM 3010 N N . TYR A 1 410 ? -16.699 16.877 10.814 1 99.73 399 TYR A N 1
ATOM 3011 C CA . TYR A 1 410 ? -16.918 15.823 9.83 1 102.22 399 TYR A CA 1
ATOM 3012 C C . TYR A 1 410 ? -16.085 14.57 10.105 1 100.56 399 TYR A C 1
ATOM 3013 O O . TYR A 1 410 ? -16.465 13.479 9.653 1 95.8 399 TYR A O 1
ATOM 3022 N N . GLU A 1 411 ? -14.975 14.677 10.845 1 98.21 400 GLU A N 1
ATOM 3023 C CA . GLU A 1 411 ? -14.263 13.445 11.164 1 93.89 400 GLU A CA 1
ATOM 3024 C C . GLU A 1 411 ? -15.047 12.621 12.17 1 95.73 400 GLU A C 1
ATOM 3025 O O . GLU A 1 411 ? -15.067 11.389 12.075 1 93.19 400 GLU A O 1
ATOM 3031 N N . ARG A 1 412 ? -15.74 13.279 13.106 1 95.56 401 ARG A N 1
ATOM 3032 C CA . ARG A 1 412 ? -16.572 12.531 14.045 1 103.18 401 ARG A CA 1
ATOM 3033 C C . ARG A 1 412 ? -17.794 11.947 13.354 1 100.21 401 ARG A C 1
ATOM 3034 O O . ARG A 1 412 ? -18.158 10.787 13.599 1 99.65 401 ARG A O 1
ATOM 3042 N N . GLU A 1 413 ? -18.464 12.74 12.509 1 101.87 402 GLU A N 1
ATOM 3043 C CA . GLU A 1 413 ? -19.648 12.214 11.835 1 97.42 402 GLU A CA 1
ATOM 3044 C C . GLU A 1 413 ? -19.296 11.029 10.965 1 91.62 402 GLU A C 1
ATOM 3045 O O . GLU A 1 413 ? -20.068 10.066 10.881 1 88.59 402 GLU A O 1
ATOM 3051 N N . LEU A 1 414 ? -18.114 11.067 10.325 1 90.88 403 LEU A N 1
ATOM 3052 C CA . LEU A 1 414 ? -17.694 9.955 9.468 1 92.89 403 LEU A CA 1
ATOM 3053 C C . LEU A 1 414 ? -17.514 8.673 10.271 1 98 403 LEU A C 1
ATOM 3054 O O . LEU A 1 414 ? -17.924 7.587 9.832 1 92.83 403 LEU A O 1
ATOM 3059 N N . LYS A 1 415 ? -16.845 8.784 11.437 1 102.01 404 LYS A N 1
ATOM 3060 C CA . LYS A 1 415 ? -16.637 7.636 12.315 1 92.66 404 LYS A CA 1
ATOM 3061 C C . LYS A 1 415 ? -17.97 7.013 12.692 1 93.95 404 LYS A C 1
ATOM 3062 O O . LYS A 1 415 ? -18.11 5.784 12.669 1 94.69 404 LYS A O 1
ATOM 3068 N N . ILE A 1 416 ? -18.972 7.848 13.001 1 90.03 405 ILE A N 1
ATOM 3069 C CA . ILE A 1 416 ? -20.338 7.352 13.16 1 92.09 405 ILE A CA 1
ATOM 3070 C C . ILE A 1 416 ? -20.761 6.581 11.914 1 97.88 405 ILE A C 1
ATOM 3071 O O . ILE A 1 416 ? -21.149 5.409 11.988 1 96.01 405 ILE A O 1
ATOM 3076 N N . LEU A 1 417 ? -20.702 7.246 10.747 1 100.47 406 LEU A N 1
ATOM 3077 C CA . LEU A 1 417 ? -21.15 6.634 9.499 1 96.38 406 LEU A CA 1
ATOM 3078 C C . LEU A 1 417 ? -20.425 5.313 9.227 1 100.21 406 LEU A C 1
ATOM 3079 O O . LEU A 1 417 ? -21.065 4.322 8.857 1 102.99 406 LEU A O 1
ATOM 3084 N N . LEU A 1 418 ? -19.097 5.271 9.409 1 95.65 407 LEU A N 1
ATOM 3085 C CA . LEU A 1 418 ? -18.373 4.025 9.151 1 99.02 407 LEU A CA 1
ATOM 3086 C C . LEU A 1 418 ? -18.783 2.924 10.124 1 106.11 407 LEU A C 1
ATOM 3087 O O . LEU A 1 418 ? -18.838 1.748 9.739 1 106.86 407 LEU A O 1
ATOM 3092 N N . GLN A 1 419 ? -19.083 3.289 11.385 1 100.96 408 GLN A N 1
ATOM 3093 C CA . GLN A 1 419 ? -19.454 2.301 12.398 1 97.92 408 GLN A CA 1
ATOM 3094 C C . GLN A 1 419 ? -20.824 1.687 12.124 1 95.91 408 GLN A C 1
ATOM 3095 O O . GLN A 1 419 ? -21.009 0.479 12.31 1 98.85 408 GLN A O 1
ATOM 3101 N N . VAL A 1 420 ? -21.809 2.499 11.723 1 96.88 409 VAL A N 1
ATOM 3102 C CA . VAL A 1 420 ? -23.12 1.953 11.351 1 99.49 409 VAL A CA 1
ATOM 3103 C C . VAL A 1 420 ? -23.015 1.037 10.121 1 103.25 409 VAL A C 1
ATOM 3104 O O . VAL A 1 420 ? -23.723 0.025 10.027 1 97.79 409 VAL A O 1
ATOM 3108 N N . ILE A 1 421 ? -22.129 1.362 9.165 1 96.61 410 ILE A N 1
ATOM 3109 C CA . ILE A 1 421 ? -21.944 0.478 8.013 1 100.97 410 ILE A CA 1
ATOM 3110 C C . ILE A 1 421 ? -21.269 -0.819 8.439 1 100.98 410 ILE A C 1
ATOM 3111 O O . ILE A 1 421 ? -21.679 -1.915 8.034 1 102.32 410 ILE A O 1
ATOM 3116 N N . GLU A 1 422 ? -20.182 -0.706 9.212 1 99.04 411 GLU A N 1
ATOM 3117 C CA . GLU A 1 422 ? -19.474 -1.889 9.701 1 107.35 411 GLU A CA 1
ATOM 3118 C C . GLU A 1 422 ? -20.418 -2.854 10.421 1 105.73 411 GLU A C 1
ATOM 3119 O O . GLU A 1 422 ? -20.158 -4.064 10.481 1 108.09 411 GLU A O 1
ATOM 3125 N N . LYS A 1 423 ? -21.528 -2.345 10.946 1 100.51 412 LYS A N 1
ATOM 3126 C CA . LYS A 1 423 ? -22.427 -3.16 11.741 1 104.09 412 LYS A CA 1
ATOM 3127 C C . LYS A 1 423 ? -23.575 -3.707 10.9 1 104.58 412 LYS A C 1
ATOM 3128 O O . LYS A 1 423 ? -23.866 -4.904 10.954 1 108.43 412 LYS A O 1
ATOM 3134 N N . GLN A 1 424 ? -24.208 -2.857 10.092 1 106.74 413 GLN A N 1
ATOM 3135 C CA . GLN A 1 424 ? -25.38 -3.27 9.326 1 111.68 413 GLN A CA 1
ATOM 3136 C C . GLN A 1 424 ? -25.041 -3.886 7.964 1 112.53 413 GLN A C 1
ATOM 3137 O O . GLN A 1 424 ? -25.603 -4.925 7.602 1 115.77 413 GLN A O 1
ATOM 3143 N N . LEU A 1 425 ? -24.143 -3.271 7.19 1 109.77 414 LEU A N 1
ATOM 3144 C CA . LEU A 1 425 ? -23.991 -3.617 5.777 1 118.31 414 LEU A CA 1
ATOM 3145 C C . LEU A 1 425 ? -22.749 -4.442 5.482 1 116.63 414 LEU A C 1
ATOM 3146 O O . LEU A 1 425 ? -22.412 -4.627 4.311 1 116.43 414 LEU A O 1
ATOM 3151 N N . LEU A 1 426 ? -22.063 -4.938 6.502 1 113.77 415 LEU A N 1
ATOM 3152 C CA . LEU A 1 426 ? -20.898 -5.758 6.25 1 117.82 415 LEU A CA 1
ATOM 3153 C C . LEU A 1 426 ? -21.036 -7.098 6.957 1 129.65 415 LEU A C 1
ATOM 3154 O O . LEU A 1 426 ? -21.527 -7.154 8.094 1 131.52 415 LEU A O 1
ATOM 3159 N N . PRO A 1 427 ? -20.611 -8.191 6.323 1 135.2 416 PRO A N 1
ATOM 3160 C CA . PRO A 1 427 ? -20.585 -9.474 7.033 1 141.35 416 PRO A CA 1
ATOM 3161 C C . PRO A 1 427 ? -19.561 -9.419 8.157 1 145.12 416 PRO A C 1
ATOM 3162 O O . PRO A 1 427 ? -18.501 -8.802 8.028 1 144.4 416 PRO A O 1
ATOM 3166 N N . LYS A 1 428 ? -19.905 -10.041 9.279 1 151.72 417 LYS A N 1
ATOM 3167 C CA . LYS A 1 428 ? -19.165 -9.804 10.508 1 153.91 417 LYS A CA 1
ATOM 3168 C C . LYS A 1 428 ? -17.928 -10.696 10.586 1 157.99 417 LYS A C 1
ATOM 3169 O O . LYS A 1 428 ? -17.901 -11.811 10.055 1 158.51 417 LYS A O 1
ATOM 3175 N N . ASP A 1 429 ? -16.889 -10.18 11.245 1 159.9 418 ASP A N 1
ATOM 3176 C CA . ASP A 1 429 ? -15.656 -10.934 11.464 1 162.28 418 ASP A CA 1
ATOM 3177 C C . ASP A 1 429 ? -15.42 -11.218 12.96 1 160.77 418 ASP A C 1
ATOM 3178 O O . ASP A 1 429 ? -15.167 -10.317 13.767 1 155.07 418 ASP A O 1
ATOM 3183 N N . GLU B 1 38 ? -36.033 46.612 28.7 1 137.26 27 GLU B N 1
ATOM 3184 C CA . GLU B 1 38 ? -35.277 47.548 29.526 1 136.71 27 GLU B CA 1
ATOM 3185 C C . GLU B 1 38 ? -34.03 48.069 28.788 1 131.74 27 GLU B C 1
ATOM 3186 O O . GLU B 1 38 ? -33.361 48.978 29.266 1 128.51 27 GLU B O 1
ATOM 3192 N N . GLU B 1 39 ? -33.731 47.508 27.611 1 129.36 28 GLU B N 1
ATOM 3193 C CA . GLU B 1 39 ? -32.523 47.905 26.888 1 131 28 GLU B CA 1
ATOM 3194 C C . GLU B 1 39 ? -32.599 49.356 26.405 1 128.03 28 GLU B C 1
ATOM 3195 O O . GLU B 1 39 ? -31.6 50.084 26.457 1 123.89 28 GLU B O 1
ATOM 3201 N N . CYS B 1 40 ? -33.758 49.794 25.906 1 122.72 29 CYS B N 1
ATOM 3202 C CA . CYS B 1 40 ? -33.915 51.162 25.436 1 115.53 29 CYS B CA 1
ATOM 3203 C C . CYS B 1 40 ? -35.231 51.757 25.93 1 113.32 29 CYS B C 1
ATOM 3204 O O . CYS B 1 40 ? -36.194 51.035 26.209 1 114.13 29 CYS B O 1
ATOM 3207 N N . ALA B 1 41 ? -35.262 53.087 26.046 1 105.64 30 ALA B N 1
ATOM 3208 C CA . ALA B 1 41 ? -36.479 53.784 26.439 1 106.24 30 ALA B CA 1
ATOM 3209 C C . ALA B 1 41 ? -36.497 55.193 25.855 1 103.7 30 ALA B C 1
ATOM 3210 O O . ALA B 1 41 ? -35.449 55.812 25.644 1 96 30 ALA B O 1
ATOM 3212 N N . ILE B 1 42 ? -37.708 55.697 25.608 1 102.44 31 ILE B N 1
ATOM 3213 C CA . ILE B 1 42 ? -37.94 57.086 25.219 1 101.28 31 ILE B CA 1
ATOM 3214 C C . ILE B 1 42 ? -39.037 57.653 26.115 1 110.42 31 ILE B C 1
ATOM 3215 O O . ILE B 1 42 ? -40.167 57.145 26.119 1 109.33 31 ILE B O 1
ATOM 3220 N N . GLN B 1 43 ? -38.71 58.716 26.853 1 108.47 32 GLN B N 1
ATOM 3221 C CA . GLN B 1 43 ? -39.518 59.24 27.951 1 106.58 32 GLN B CA 1
ATOM 3222 C C . GLN B 1 43 ? -40.194 60.544 27.536 1 103.83 32 GLN B C 1
ATOM 3223 O O . GLN B 1 43 ? -39.515 61.49 27.111 1 101.56 32 GLN B O 1
ATOM 3229 N N . ILE B 1 44 ? -41.521 60.595 27.657 1 97.64 33 ILE B N 1
ATOM 3230 C CA . ILE B 1 44 ? -42.283 61.811 27.375 1 99.32 33 ILE B CA 1
ATOM 3231 C C . ILE B 1 44 ? -43.125 62.174 28.596 1 101.65 33 ILE B C 1
ATOM 3232 O O . ILE B 1 44 ? -43.546 61.28 29.344 1 107 33 ILE B O 1
ATOM 3237 N N . PRO B 1 45 ? -43.362 63.456 28.863 1 95.55 34 PRO B N 1
ATOM 3238 C CA . PRO B 1 45 ? -44.202 63.813 30.005 1 100.15 34 PRO B CA 1
ATOM 3239 C C . PRO B 1 45 ? -45.621 63.367 29.744 1 104.64 34 PRO B C 1
ATOM 3240 O O . PRO B 1 45 ? -46.119 63.449 28.62 1 107.92 34 PRO B O 1
ATOM 3244 N N . SER B 1 46 ? -46.253 62.846 30.792 1 112.33 35 SER B N 1
ATOM 3245 C CA . SER B 1 46 ? -47.652 62.447 30.741 1 115.96 35 SER B CA 1
ATOM 3246 C C . SER B 1 46 ? -48.561 63.622 30.4 1 113.72 35 SER B C 1
ATOM 3247 O O . SER B 1 46 ? -48.133 64.78 30.316 1 109.09 35 SER B O 1
ATOM 3250 N N . GLU B 1 47 ? -49.836 63.328 30.223 1 116.99 36 GLU B N 1
ATOM 3251 C CA . GLU B 1 47 ? -50.745 64.349 29.732 1 118.92 36 GLU B CA 1
ATOM 3252 C C . GLU B 1 47 ? -51.032 65.402 30.796 1 116.07 36 GLU B C 1
ATOM 3253 O O . GLU B 1 47 ? -51.031 66.604 30.498 1 110.02 36 GLU B O 1
ATOM 3259 N N . ILE B 1 48 ? -51.295 64.967 32.039 1 116.96 37 ILE B N 1
ATOM 3260 C CA . ILE B 1 48 ? -51.387 65.896 33.168 1 113.78 37 ILE B CA 1
ATOM 3261 C C . ILE B 1 48 ? -50.114 66.729 33.284 1 112.11 37 ILE B C 1
ATOM 3262 O O . ILE B 1 48 ? -50.166 67.961 33.355 1 107.72 37 ILE B O 1
ATOM 3267 N N . ASP B 1 49 ? -48.953 66.072 33.301 1 107.59 38 ASP B N 1
ATOM 3268 C CA . ASP B 1 49 ? -47.682 66.779 33.378 1 106 38 ASP B CA 1
ATOM 3269 C C . ASP B 1 49 ? -47.534 67.838 32.277 1 111.01 38 ASP B C 1
ATOM 3270 O O . ASP B 1 49 ? -47.342 69.024 32.576 1 108.85 38 ASP B O 1
ATOM 3275 N N . ASN B 1 50 ? -47.559 67.422 30.992 1 110.57 39 ASN B N 1
ATOM 3276 C CA . ASN B 1 50 ? -47.473 68.383 29.888 1 104.53 39 ASN B CA 1
ATOM 3277 C C . ASN B 1 50 ? -48.525 69.48 30.029 1 102.44 39 ASN B C 1
ATOM 3278 O O . ASN B 1 50 ? -48.214 70.665 29.865 1 102.6 39 ASN B O 1
ATOM 3283 N N . GLU B 1 51 ? -49.771 69.106 30.364 1 101.59 40 GLU B N 1
ATOM 3284 C CA . GLU B 1 51 ? -50.821 70.107 30.568 1 111.4 40 GLU B CA 1
ATOM 3285 C C . GLU B 1 51 ? -50.377 71.204 31.538 1 115.21 40 GLU B C 1
ATOM 3286 O O . GLU B 1 51 ? -50.555 72.398 31.259 1 112.61 40 GLU B O 1
ATOM 3292 N N . GLN B 1 52 ? -49.757 70.826 32.662 1 111.14 41 GLN B N 1
ATOM 3293 C CA . GLN B 1 52 ? -49.34 71.811 33.656 1 112.95 41 GLN B CA 1
ATOM 3294 C C . GLN B 1 52 ? -48.142 72.649 33.209 1 111.85 41 GLN B C 1
ATOM 3295 O O . GLN B 1 52 ? -47.429 73.211 34.049 1 108.48 41 GLN B O 1
ATOM 3301 N N . MET B 1 53 ? -47.906 72.759 31.9 1 115.08 42 MET B N 1
ATOM 3302 C CA . MET B 1 53 ? -46.706 73.424 31.407 1 112.55 42 MET B CA 1
ATOM 3303 C C . MET B 1 53 ? -47.021 74.67 30.581 1 115.54 42 MET B C 1
ATOM 3304 O O . MET B 1 53 ? -46.139 75.184 29.882 1 119.07 42 MET B O 1
ATOM 3309 N N . GLN B 1 54 ? -48.245 75.19 30.673 1 113.44 43 GLN B N 1
ATOM 3310 C CA . GLN B 1 54 ? -48.594 76.395 29.933 1 115.75 43 GLN B CA 1
ATOM 3311 C C . GLN B 1 54 ? -47.857 77.615 30.493 1 113.81 43 GLN B C 1
ATOM 3312 O O . GLN B 1 54 ? -47.4 77.632 31.637 1 119.08 43 GLN B O 1
ATOM 3318 N N . ARG B 1 55 ? -47.706 78.629 29.64 1 113.28 44 ARG B N 1
ATOM 3319 C CA . ARG B 1 55 ? -47.11 79.915 29.999 1 116.9 44 ARG B CA 1
ATOM 3320 C C . ARG B 1 55 ? -45.617 79.821 30.315 1 114.42 44 ARG B C 1
ATOM 3321 O O . ARG B 1 55 ? -44.935 80.845 30.421 1 112.4 44 ARG B O 1
ATOM 3329 N N . MET B 1 56 ? -45.089 78.616 30.429 1 111.06 45 MET B N 1
ATOM 3330 C CA . MET B 1 56 ? -43.651 78.47 30.602 1 111.99 45 MET B CA 1
ATOM 3331 C C . MET B 1 56 ? -42.929 78.881 29.323 1 111.72 45 MET B C 1
ATOM 3332 O O . MET B 1 56 ? -43.206 78.329 28.257 1 111.98 45 MET B O 1
ATOM 3337 N N . PRO B 1 57 ? -41.964 79.791 29.398 1 112.74 46 PRO B N 1
ATOM 3338 C CA . PRO B 1 57 ? -41.437 80.423 28.187 1 116.76 46 PRO B CA 1
ATOM 3339 C C . PRO B 1 57 ? -40.523 79.489 27.4 1 116.36 46 PRO B C 1
ATOM 3340 O O . PRO B 1 57 ? -39.943 78.538 27.926 1 112.55 46 PRO B O 1
ATOM 3344 N N . ALA B 1 58 ? -40.41 79.79 26.104 1 114.25 47 ALA B N 1
ATOM 3345 C CA . ALA B 1 58 ? -39.533 79.051 25.207 1 114.28 47 ALA B CA 1
ATOM 3346 C C . ALA B 1 58 ? -38.953 80.017 24.183 1 113.68 47 ALA B C 1
ATOM 3347 O O . ALA B 1 58 ? -39.409 81.156 24.045 1 117.53 47 ALA B O 1
ATOM 3349 N N . GLY B 1 59 ? -37.925 79.553 23.464 1 108.23 48 GLY B N 1
ATOM 3350 C CA . GLY B 1 59 ? -37.252 80.421 22.513 1 112.74 48 GLY B CA 1
ATOM 3351 C C . GLY B 1 59 ? -38.122 80.803 21.331 1 121.12 48 GLY B C 1
ATOM 3352 O O . GLY B 1 59 ? -37.955 81.884 20.752 1 122.92 48 GLY B O 1
ATOM 3353 N N . GLY B 1 60 ? -39.053 79.927 20.948 1 122.32 49 GLY B N 1
ATOM 3354 C CA . GLY B 1 60 ? -39.962 80.206 19.861 1 122.69 49 GLY B CA 1
ATOM 3355 C C . GLY B 1 60 ? -41.233 80.862 20.353 1 125.05 49 GLY B C 1
ATOM 3356 O O . GLY B 1 60 ? -41.405 81.143 21.54 1 126.48 49 GLY B O 1
ATOM 3357 N N . GLU B 1 61 ? -42.146 81.095 19.409 1 128.93 50 GLU B N 1
ATOM 3358 C CA . GLU B 1 61 ? -43.405 81.768 19.7 1 132.12 50 GLU B CA 1
ATOM 3359 C C . GLU B 1 61 ? -44.455 80.836 20.326 1 127.89 50 GLU B C 1
ATOM 3360 O O . GLU B 1 61 ? -45.644 81.181 20.348 1 126.19 50 GLU B O 1
ATOM 3366 N N . GLU B 1 62 ? -44.032 79.68 20.84 1 125.47 51 GLU B N 1
ATOM 3367 C CA . GLU B 1 62 ? -44.866 78.787 21.634 1 119.76 51 GLU B CA 1
ATOM 3368 C C . GLU B 1 62 ? -44.508 78.878 23.108 1 122.15 51 GLU B C 1
ATOM 3369 O O . GLU B 1 62 ? -43.419 79.321 23.486 1 123.85 51 GLU B O 1
ATOM 3375 N N . ASP B 1 63 ? -45.422 78.392 23.94 1 117.87 52 ASP B N 1
ATOM 3376 C CA . ASP B 1 63 ? -45.049 78.042 25.3 1 115.3 52 ASP B CA 1
ATOM 3377 C C . ASP B 1 63 ? -44.505 76.619 25.308 1 110.95 52 ASP B C 1
ATOM 3378 O O . ASP B 1 63 ? -44.756 75.835 24.396 1 112.83 52 ASP B O 1
ATOM 3383 N N . GLN B 1 64 ? -43.768 76.279 26.363 1 117.26 53 GLN B N 1
ATOM 3384 C CA . GLN B 1 64 ? -43.216 74.932 26.452 1 111.77 53 GLN B CA 1
ATOM 3385 C C . GLN B 1 64 ? -44.295 73.861 26.406 1 113.23 53 GLN B C 1
ATOM 3386 O O . GLN B 1 64 ? -43.982 72.708 26.096 1 111.46 53 GLN B O 1
ATOM 3392 N N . TYR B 1 65 ? -45.558 74.211 26.673 1 115.22 54 TYR B N 1
ATOM 3393 C CA . TYR B 1 65 ? -46.62 73.207 26.655 1 114.96 54 TYR B CA 1
ATOM 3394 C C . TYR B 1 65 ? -46.862 72.685 25.245 1 107.03 54 TYR B C 1
ATOM 3395 O O . TYR B 1 65 ? -46.797 71.476 25.01 1 106.36 54 TYR B O 1
ATOM 3404 N N . LEU B 1 66 ? -47.16 73.584 24.297 1 108.6 55 LEU B N 1
ATOM 3405 C CA . LEU B 1 66 ? -47.307 73.183 22.891 1 111.29 55 LEU B CA 1
ATOM 3406 C C . LEU B 1 66 ? -46.047 72.488 22.379 1 104.23 55 LEU B C 1
ATOM 3407 O O . LEU B 1 66 ? -46.101 71.357 21.877 1 96.01 55 LEU B O 1
ATOM 3412 N N . ARG B 1 67 ? -44.897 73.159 22.523 1 103.15 56 ARG B N 1
ATOM 3413 C CA . ARG B 1 67 ? -43.62 72.643 22.044 1 100.77 56 ARG B CA 1
ATOM 3414 C C . ARG B 1 67 ? -43.344 71.222 22.523 1 102.11 56 ARG B C 1
ATOM 3415 O O . ARG B 1 67 ? -42.746 70.428 21.792 1 111.83 56 ARG B O 1
ATOM 3423 N N . ILE B 1 68 ? -43.748 70.88 23.737 1 104.95 57 ILE B N 1
ATOM 3424 C CA . ILE B 1 68 ? -43.536 69.52 24.211 1 101.62 57 ILE B CA 1
ATOM 3425 C C . ILE B 1 68 ? -44.633 68.608 23.69 1 98.13 57 ILE B C 1
ATOM 3426 O O . ILE B 1 68 ? -44.363 67.481 23.259 1 95.64 57 ILE B O 1
ATOM 3431 N N . LYS B 1 69 ? -45.882 69.091 23.74 1 101.81 58 LYS B N 1
ATOM 3432 C CA . LYS B 1 69 ? -47.043 68.33 23.282 1 102.95 58 LYS B CA 1
ATOM 3433 C C . LYS B 1 69 ? -46.886 67.894 21.835 1 102.14 58 LYS B C 1
ATOM 3434 O O . LYS B 1 69 ? -47.251 66.767 21.471 1 93.29 58 LYS B O 1
ATOM 3440 N N . HIS B 1 70 ? -46.331 68.775 21.002 1 102.59 59 HIS B N 1
ATOM 3441 C CA . HIS B 1 70 ? -46.166 68.458 19.59 1 104.77 59 HIS B CA 1
ATOM 3442 C C . HIS B 1 70 ? -45.173 67.322 19.391 1 104.51 59 HIS B C 1
ATOM 3443 O O . HIS B 1 70 ? -45.484 66.33 18.716 1 113.68 59 HIS B O 1
ATOM 3450 N N . MET B 1 71 ? -43.973 67.438 19.962 1 93.96 60 MET B N 1
ATOM 3451 C CA . MET B 1 71 ? -43.042 66.332 19.802 1 96.2 60 MET B CA 1
ATOM 3452 C C . MET B 1 71 ? -43.516 65.079 20.528 1 101 60 MET B C 1
ATOM 3453 O O . MET B 1 71 ? -42.966 63.992 20.295 1 98 60 MET B O 1
ATOM 3458 N N . SER B 1 72 ? -44.548 65.197 21.366 1 100.93 61 SER B N 1
ATOM 3459 C CA . SER B 1 72 ? -45.038 64.042 22.104 1 103.44 61 SER B CA 1
ATOM 3460 C C . SER B 1 72 ? -45.978 63.203 21.252 1 107.49 61 SER B C 1
ATOM 3461 O O . SER B 1 72 ? -45.816 61.981 21.164 1 108.45 61 SER B O 1
ATOM 3464 N N . ALA B 1 73 ? -46.95 63.846 20.593 1 111 62 ALA B N 1
ATOM 3465 C CA . ALA B 1 73 ? -47.812 63.124 19.658 1 105.43 62 ALA B CA 1
ATOM 3466 C C . ALA B 1 73 ? -47.018 62.553 18.491 1 106.11 62 ALA B C 1
ATOM 3467 O O . ALA B 1 73 ? -47.348 61.474 17.99 1 108.43 62 ALA B O 1
ATOM 3469 N N . LEU B 1 74 ? -45.971 63.252 18.051 1 103.44 63 LEU B N 1
ATOM 3470 C CA . LEU B 1 74 ? -45.102 62.707 17.011 1 100.18 63 LEU B CA 1
ATOM 3471 C C . LEU B 1 74 ? -44.455 61.395 17.458 1 103.42 63 LEU B C 1
ATOM 3472 O O . LEU B 1 74 ? -44.473 60.4 16.722 1 101.97 63 LEU B O 1
ATOM 3477 N N . ILE B 1 75 ? -43.891 61.377 18.675 1 108.29 64 ILE B N 1
ATOM 3478 C CA . ILE B 1 75 ? -43.23 60.187 19.219 1 102.33 64 ILE B CA 1
ATOM 3479 C C . ILE B 1 75 ? -44.236 59.069 19.459 1 101 64 ILE B C 1
ATOM 3480 O O . ILE B 1 75 ? -43.916 57.881 19.305 1 94.68 64 ILE B O 1
ATOM 3485 N N . LYS B 1 76 ? -45.448 59.424 19.891 1 103.45 65 LYS B N 1
ATOM 3486 C CA . LYS B 1 76 ? -46.48 58.417 20.11 1 106.95 65 LYS B CA 1
ATOM 3487 C C . LYS B 1 76 ? -46.901 57.795 18.789 1 110.58 65 LYS B C 1
ATOM 3488 O O . LYS B 1 76 ? -46.942 56.565 18.651 1 109.89 65 LYS B O 1
ATOM 3494 N N . LYS B 1 77 ? -47.183 58.647 17.793 1 115.47 66 LYS B N 1
ATOM 3495 C CA . LYS B 1 77 ? -47.668 58.19 16.493 1 108.1 66 LYS B CA 1
ATOM 3496 C C . LYS B 1 77 ? -46.641 57.316 15.787 1 109.88 66 LYS B C 1
ATOM 3497 O O . LYS B 1 77 ? -46.99 56.269 15.23 1 119.94 66 LYS B O 1
ATOM 3503 N N . TYR B 1 78 ? -45.375 57.729 15.788 1 104.31 67 TYR B N 1
ATOM 3504 C CA . TYR B 1 78 ? -44.312 56.906 15.223 1 105.21 67 TYR B CA 1
ATOM 3505 C C . TYR B 1 78 ? -44.333 55.499 15.824 1 108.17 67 TYR B C 1
ATOM 3506 O O . TYR B 1 78 ? -44.574 55.318 17.02 1 116.47 67 TYR B O 1
ATOM 3515 N N . GLY B 1 79 ? -44.144 54.505 14.956 1 114.07 68 GLY B N 1
ATOM 3516 C CA . GLY B 1 79 ? -43.939 53.086 15.236 1 120.03 68 GLY B CA 1
ATOM 3517 C C . GLY B 1 79 ? -44.127 52.45 16.608 1 119.32 68 GLY B C 1
ATOM 3518 O O . GLY B 1 79 ? -45.095 52.75 17.312 1 108.82 68 GLY B O 1
ATOM 3519 N N . ASP B 1 80 ? -43.301 51.456 16.968 1 121.3 69 ASP B N 1
ATOM 3520 C CA . ASP B 1 80 ? -43.459 50.827 18.293 1 124.08 69 ASP B CA 1
ATOM 3521 C C . ASP B 1 80 ? -42.14 51.072 19.03 1 128.14 69 ASP B C 1
ATOM 3522 O O . ASP B 1 80 ? -41.362 50.129 19.198 1 132.54 69 ASP B O 1
ATOM 3527 N N . LEU B 1 81 ? -41.917 52.309 19.506 1 123.52 70 LEU B N 1
ATOM 3528 C CA . LEU B 1 81 ? -40.696 52.612 20.251 1 117.8 70 LEU B CA 1
ATOM 3529 C C . LEU B 1 81 ? -40.922 52.443 21.744 1 114.13 70 LEU B C 1
ATOM 3530 O O . LEU B 1 81 ? -42.043 52.619 22.229 1 114.89 70 LEU B O 1
ATOM 3535 N N . PRO B 1 82 ? -39.898 52.043 22.47 1 116.74 71 PRO B N 1
ATOM 3536 C CA . PRO B 1 82 ? -40.076 51.817 23.904 1 107.72 71 PRO B CA 1
ATOM 3537 C C . PRO B 1 82 ? -40.383 53.12 24.615 1 110.4 71 PRO B C 1
ATOM 3538 O O . PRO B 1 82 ? -39.471 53.833 25.05 1 109.84 71 PRO B O 1
ATOM 3542 N N . VAL B 1 83 ? -41.666 53.446 24.742 1 107.74 72 VAL B N 1
ATOM 3543 C CA . VAL B 1 83 ? -42.09 54.708 25.335 1 107.44 72 VAL B CA 1
ATOM 3544 C C . VAL B 1 83 ? -42.477 54.47 26.789 1 115 72 VAL B C 1
ATOM 3545 O O . VAL B 1 83 ? -43.275 53.569 27.094 1 117.8 72 VAL B O 1
ATOM 3549 N N . ILE B 1 84 ? -41.869 55.249 27.689 1 118.44 73 ILE B N 1
ATOM 3550 C CA . ILE B 1 84 ? -42.215 55.303 29.105 1 103.04 73 ILE B CA 1
ATOM 3551 C C . ILE B 1 84 ? -42.758 56.695 29.385 1 104.32 73 ILE B C 1
ATOM 3552 O O . ILE B 1 84 ? -42.308 57.677 28.786 1 107.91 73 ILE B O 1
ATOM 3557 N N . THR B 1 85 ? -43.741 56.785 30.261 1 108.33 74 THR B N 1
ATOM 3558 C CA . THR B 1 85 ? -44.305 58.079 30.606 1 115.94 74 THR B CA 1
ATOM 3559 C C . THR B 1 85 ? -44.208 58.341 32.111 1 120.16 74 THR B C 1
ATOM 3560 O O . THR B 1 85 ? -44.216 57.414 32.931 1 118.85 74 THR B O 1
ATOM 3564 N N . THR B 1 86 ? -44.122 59.625 32.477 1 118.26 75 THR B N 1
ATOM 3565 C CA . THR B 1 86 ? -44.086 60.011 33.888 1 117.9 75 THR B CA 1
ATOM 3566 C C . THR B 1 86 ? -45.4 59.765 34.616 1 117.74 75 THR B C 1
ATOM 3567 O O . THR B 1 86 ? -45.514 60.142 35.782 1 118.32 75 THR B O 1
ATOM 3571 N N . GLN B 1 87 ? -46.4 59.182 33.962 1 120.55 76 GLN B N 1
ATOM 3572 C CA . GLN B 1 87 ? -47.59 58.766 34.699 1 123.32 76 GLN B CA 1
ATOM 3573 C C . GLN B 1 87 ? -47.384 57.408 35.35 1 128.34 76 GLN B C 1
ATOM 3574 O O . GLN B 1 87 ? -47.916 57.164 36.439 1 128.11 76 GLN B O 1
ATOM 3580 N N . GLU B 1 88 ? -46.589 56.531 34.718 1 126.85 77 GLU B N 1
ATOM 3581 C CA . GLU B 1 88 ? -46.469 55.164 35.217 1 129.9 77 GLU B CA 1
ATOM 3582 C C . GLU B 1 88 ? -45.75 55.093 36.565 1 126.4 77 GLU B C 1
ATOM 3583 O O . GLU B 1 88 ? -46.063 54.207 37.367 1 125.43 77 GLU B O 1
ATOM 3589 N N . THR B 1 89 ? -44.794 55.991 36.839 1 127.22 78 THR B N 1
ATOM 3590 C CA . THR B 1 89 ? -43.941 55.876 38.031 1 127.86 78 THR B CA 1
ATOM 3591 C C . THR B 1 89 ? -44.621 56.533 39.227 1 124.22 78 THR B C 1
ATOM 3592 O O . THR B 1 89 ? -44.586 57.76 39.373 1 121.22 78 THR B O 1
ATOM 3596 N N . ARG B 1 90 ? -45.218 55.728 40.106 1 121.54 79 ARG B N 1
ATOM 3597 C CA . ARG B 1 90 ? -45.723 56.289 41.35 1 124.62 79 ARG B CA 1
ATOM 3598 C C . ARG B 1 90 ? -44.538 56.531 42.28 1 120.68 79 ARG B C 1
ATOM 3599 O O . ARG B 1 90 ? -43.625 55.703 42.369 1 115.53 79 ARG B O 1
ATOM 3607 N N . LEU B 1 91 ? -44.543 57.68 42.937 1 117.38 80 LEU B N 1
ATOM 3608 C CA . LEU B 1 91 ? -43.473 58.129 43.814 1 119.96 80 LEU B CA 1
ATOM 3609 C C . LEU B 1 91 ? -43.672 57.636 45.26 1 116.68 80 LEU B C 1
ATOM 3610 O O . LEU B 1 91 ? -44.797 57.322 45.67 1 110.43 80 LEU B O 1
ATOM 3615 N N . PRO B 1 92 ? -42.584 57.549 46.046 1 117.05 81 PRO B N 1
ATOM 3616 C CA . PRO B 1 92 ? -42.713 57.217 47.474 1 116.33 81 PRO B CA 1
ATOM 3617 C C . PRO B 1 92 ? -43.66 58.158 48.202 1 115.07 81 PRO B C 1
ATOM 3618 O O . PRO B 1 92 ? -43.792 59.336 47.852 1 113.72 81 PRO B O 1
ATOM 3622 N N . TYR B 1 93 ? -44.323 57.598 49.224 1 114.63 82 TYR B N 1
ATOM 3623 C CA . TYR B 1 93 ? -45.335 58.283 50.028 1 119.45 82 TYR B CA 1
ATOM 3624 C C . TYR B 1 93 ? -45.003 59.751 50.296 1 116.64 82 TYR B C 1
ATOM 3625 O O . TYR B 1 93 ? -45.751 60.648 49.89 1 115.32 82 TYR B O 1
ATOM 3634 N N . TYR B 1 94 ? -43.872 60.007 50.97 1 112.47 83 TYR B N 1
ATOM 3635 C CA . TYR B 1 94 ? -43.563 61.359 51.434 1 112.63 83 TYR B CA 1
ATOM 3636 C C . TYR B 1 94 ? -43.461 62.358 50.283 1 117.84 83 TYR B C 1
ATOM 3637 O O . TYR B 1 94 ? -43.916 63.504 50.414 1 120.53 83 TYR B O 1
ATOM 3646 N N . TRP B 1 95 ? -42.861 61.963 49.149 1 113.65 84 TRP B N 1
ATOM 3647 C CA . TRP B 1 95 ? -42.834 62.878 48.009 1 107.35 84 TRP B CA 1
ATOM 3648 C C . TRP B 1 95 ? -44.238 63.319 47.619 1 107.68 84 TRP B C 1
ATOM 3649 O O . TRP B 1 95 ? -44.438 64.471 47.215 1 107.78 84 TRP B O 1
ATOM 3660 N N . LEU B 1 96 ? -45.226 62.429 47.753 1 104.41 85 LEU B N 1
ATOM 3661 C CA . LEU B 1 96 ? -46.593 62.808 47.412 1 109.62 85 LEU B CA 1
ATOM 3662 C C . LEU B 1 96 ? -47.161 63.827 48.403 1 112.94 85 LEU B C 1
ATOM 3663 O O . LEU B 1 96 ? -47.895 64.735 47.996 1 110.33 85 LEU B O 1
ATOM 3668 N N . ASP B 1 97 ? -46.822 63.713 49.705 1 115.48 86 ASP B N 1
ATOM 3669 C CA . ASP B 1 97 ? -47.299 64.69 50.696 1 109.66 86 ASP B CA 1
ATOM 3670 C C . ASP B 1 97 ? -46.591 66.036 50.574 1 110.49 86 ASP B C 1
ATOM 3671 O O . ASP B 1 97 ? -47.206 67.079 50.824 1 108.58 86 ASP B O 1
ATOM 3676 N N . LEU B 1 98 ? -45.298 66.04 50.226 1 109.29 87 LEU B N 1
ATOM 3677 C CA . LEU B 1 98 ? -44.677 67.283 49.778 1 102.71 87 LEU B CA 1
ATOM 3678 C C . LEU B 1 98 ? -45.476 67.881 48.629 1 111.18 87 LEU B C 1
ATOM 3679 O O . LEU B 1 98 ? -45.966 69.01 48.735 1 106.96 87 LEU B O 1
ATOM 3684 N N . PHE B 1 99 ? -45.644 67.118 47.533 1 111.83 88 PHE B N 1
ATOM 3685 C CA . PHE B 1 99 ? -46.558 67.516 46.463 1 112.06 88 PHE B CA 1
ATOM 3686 C C . PHE B 1 99 ? -47.923 67.911 47.024 1 114.09 88 PHE B C 1
ATOM 3687 O O . PHE B 1 99 ? -48.458 68.985 46.711 1 110.07 88 PHE B O 1
ATOM 3695 N N . ALA B 1 100 ? -48.505 67.039 47.855 1 113.45 89 ALA B N 1
ATOM 3696 C CA . ALA B 1 100 ? -49.802 67.344 48.453 1 115.95 89 ALA B CA 1
ATOM 3697 C C . ALA B 1 100 ? -49.772 68.696 49.15 1 119.95 89 ALA B C 1
ATOM 3698 O O . ALA B 1 100 ? -50.632 69.542 48.9 1 119.5 89 ALA B O 1
ATOM 3700 N N . ALA B 1 101 ? -48.753 68.933 49.989 1 116.45 90 ALA B N 1
ATOM 3701 C CA . ALA B 1 101 ? -48.644 70.202 50.71 1 112.92 90 ALA B CA 1
ATOM 3702 C C . ALA B 1 101 ? -48.56 71.395 49.761 1 119.48 90 ALA B C 1
ATOM 3703 O O . ALA B 1 101 ? -49.194 72.434 49.996 1 116.94 90 ALA B O 1
ATOM 3705 N N . ILE B 1 102 ? -47.772 71.28 48.686 1 121.06 91 ILE B N 1
ATOM 3706 C CA . ILE B 1 102 ? -47.695 72.38 47.731 1 117.15 91 ILE B CA 1
ATOM 3707 C C . ILE B 1 102 ? -49.046 72.595 47.06 1 118.23 91 ILE B C 1
ATOM 3708 O O . ILE B 1 102 ? -49.345 73.705 46.606 1 119.59 91 ILE B O 1
ATOM 3713 N N . ASP B 1 103 ? -49.898 71.568 47.04 1 116.25 92 ASP B N 1
ATOM 3714 C CA . ASP B 1 103 ? -51.162 71.679 46.319 1 122.14 92 ASP B CA 1
ATOM 3715 C C . ASP B 1 103 ? -52.146 72.636 46.994 1 123.54 92 ASP B C 1
ATOM 3716 O O . ASP B 1 103 ? -52.882 73.34 46.292 1 122.86 92 ASP B O 1
ATOM 3721 N N . GLU B 1 104 ? -52.191 72.705 48.328 1 125.18 93 GLU B N 1
ATOM 3722 C CA . GLU B 1 104 ? -53.149 73.616 48.961 1 130.09 93 GLU B CA 1
ATOM 3723 C C . GLU B 1 104 ? -52.514 74.811 49.677 1 124.46 93 GLU B C 1
ATOM 3724 O O . GLU B 1 104 ? -53.221 75.528 50.391 1 122.56 93 GLU B O 1
ATOM 3730 N N . GLY B 1 105 ? -51.221 75.073 49.493 1 121.1 94 GLY B N 1
ATOM 3731 C CA . GLY B 1 105 ? -50.708 76.412 49.706 1 117.83 94 GLY B CA 1
ATOM 3732 C C . GLY B 1 105 ? -49.983 76.664 51.005 1 120.38 94 GLY B C 1
ATOM 3733 O O . GLY B 1 105 ? -49.418 77.753 51.174 1 121.65 94 GLY B O 1
ATOM 3734 N N . ASP B 1 106 ? -49.986 75.71 51.934 1 122.28 95 ASP B N 1
ATOM 3735 C CA . ASP B 1 106 ? -49.229 75.867 53.171 1 120.38 95 ASP B CA 1
ATOM 3736 C C . ASP B 1 106 ? -47.731 75.8 52.887 1 112.32 95 ASP B C 1
ATOM 3737 O O . ASP B 1 106 ? -47.142 74.713 52.847 1 106.89 95 ASP B O 1
ATOM 3742 N N . THR B 1 107 ? -47.11 76.962 52.681 1 107.61 96 THR B N 1
ATOM 3743 C CA . THR B 1 107 ? -45.679 76.995 52.379 1 107.58 96 THR B CA 1
ATOM 3744 C C . THR B 1 107 ? -44.827 76.402 53.496 1 111.5 96 THR B C 1
ATOM 3745 O O . THR B 1 107 ? -43.915 75.61 53.194 1 104.85 96 THR B O 1
ATOM 3749 N N . PRO B 1 108 ? -45.064 76.704 54.81 1 116.89 97 PRO B N 1
ATOM 3750 C CA . PRO B 1 108 ? -44.205 76.114 55.855 1 105.73 97 PRO B CA 1
ATOM 3751 C C . PRO B 1 108 ? -44.53 74.65 56.1 1 106.38 97 PRO B C 1
ATOM 3752 O O . PRO B 1 108 ? -43.655 73.887 56.519 1 107.97 97 PRO B O 1
ATOM 3756 N N . LYS B 1 109 ? -45.791 74.259 55.87 1 102.35 98 LYS B N 1
ATOM 3757 C CA . LYS B 1 109 ? -46.105 72.831 55.806 1 108.65 98 LYS B CA 1
ATOM 3758 C C . LYS B 1 109 ? -45.263 72.146 54.74 1 105.44 98 LYS B C 1
ATOM 3759 O O . LYS B 1 109 ? -44.835 70.999 54.908 1 98.77 98 LYS B O 1
ATOM 3765 N N . ALA B 1 110 ? -45.005 72.841 53.634 1 112.56 99 ALA B N 1
ATOM 3766 C CA . ALA B 1 110 ? -44.173 72.253 52.595 1 114.19 99 ALA B CA 1
ATOM 3767 C C . ALA B 1 110 ? -42.702 72.39 52.954 1 110.57 99 ALA B C 1
ATOM 3768 O O . ALA B 1 110 ? -41.96 71.398 52.943 1 112.03 99 ALA B O 1
ATOM 3770 N N . HIS B 1 111 ? -42.278 73.613 53.289 1 100.61 100 HIS B N 1
ATOM 3771 C CA . HIS B 1 111 ? -40.884 73.848 53.635 1 103.2 100 HIS B CA 1
ATOM 3772 C C . HIS B 1 111 ? -40.382 72.796 54.602 1 108.83 100 HIS B C 1
ATOM 3773 O O . HIS B 1 111 ? -39.351 72.152 54.361 1 102.44 100 HIS B O 1
ATOM 3780 N N . ALA B 1 112 ? -41.132 72.59 55.693 1 114.26 101 ALA B N 1
ATOM 3781 C CA . ALA B 1 112 ? -40.792 71.594 56.708 1 114.23 101 ALA B CA 1
ATOM 3782 C C . ALA B 1 112 ? -40.774 70.183 56.128 1 113.98 101 ALA B C 1
ATOM 3783 O O . ALA B 1 112 ? -39.889 69.375 56.45 1 108.14 101 ALA B O 1
ATOM 3785 N N . LEU B 1 113 ? -41.775 69.859 55.298 1 108.38 102 LEU B N 1
ATOM 3786 C CA . LEU B 1 113 ? -41.861 68.52 54.724 1 106.87 102 LEU B CA 1
ATOM 3787 C C . LEU B 1 113 ? -40.644 68.211 53.863 1 109.11 102 LEU B C 1
ATOM 3788 O O . LEU B 1 113 ? -39.997 67.167 54.032 1 106.29 102 LEU B O 1
ATOM 3793 N N . PHE B 1 114 ? -40.321 69.115 52.926 1 101.64 103 PHE B N 1
ATOM 3794 C CA . PHE B 1 114 ? -39.112 68.948 52.13 1 105.3 103 PHE B CA 1
ATOM 3795 C C . PHE B 1 114 ? -37.899 68.721 53.029 1 105.18 103 PHE B C 1
ATOM 3796 O O . PHE B 1 114 ? -37.156 67.745 52.853 1 104.1 103 PHE B O 1
ATOM 3804 N N . HIS B 1 115 ? -37.692 69.613 54.011 1 108.4 104 HIS B N 1
ATOM 3805 C CA . HIS B 1 115 ? -36.539 69.495 54.905 1 108.35 104 HIS B CA 1
ATOM 3806 C C . HIS B 1 115 ? -36.462 68.105 55.521 1 106.79 104 HIS B C 1
ATOM 3807 O O . HIS B 1 115 ? -35.39 67.482 55.55 1 100.4 104 HIS B O 1
ATOM 3814 N N . LEU B 1 116 ? -37.602 67.593 55.981 1 105.16 105 LEU B N 1
ATOM 3815 C CA . LEU B 1 116 ? -37.678 66.313 56.664 1 107.06 105 LEU B CA 1
ATOM 3816 C C . LEU B 1 116 ? -37.653 65.106 55.723 1 105.55 105 LEU B C 1
ATOM 3817 O O . LEU B 1 116 ? -37.714 63.97 56.213 1 105.78 105 LEU B O 1
ATOM 3822 N N . LEU B 1 117 ? -37.558 65.297 54.405 1 107.79 106 LEU B N 1
ATOM 3823 C CA . LEU B 1 117 ? -37.47 64.142 53.515 1 104.52 106 LEU B CA 1
ATOM 3824 C C . LEU B 1 117 ? -36.16 63.389 53.757 1 101.37 106 LEU B C 1
ATOM 3825 O O . LEU B 1 117 ? -35.125 64.004 54.037 1 104.2 106 LEU B O 1
ATOM 3830 N N . PRO B 1 118 ? -36.177 62.061 53.673 1 96.74 107 PRO B N 1
ATOM 3831 C CA . PRO B 1 118 ? -34.992 61.28 54.055 1 100.24 107 PRO B CA 1
ATOM 3832 C C . PRO B 1 118 ? -33.796 61.625 53.188 1 109.52 107 PRO B C 1
ATOM 3833 O O . PRO B 1 118 ? -33.887 61.694 51.961 1 111.21 107 PRO B O 1
ATOM 3837 N N . GLN B 1 119 ? -32.656 61.835 53.849 1 108.42 108 GLN B N 1
ATOM 3838 C CA . GLN B 1 119 ? -31.428 62.136 53.127 1 116.11 108 GLN B CA 1
ATOM 3839 C C . GLN B 1 119 ? -30.995 61 52.206 1 112.96 108 GLN B C 1
ATOM 3840 O O . GLN B 1 119 ? -30.031 61.17 51.449 1 107.04 108 GLN B O 1
ATOM 3846 N N . ASP B 1 120 ? -31.689 59.864 52.233 1 111.65 109 ASP B N 1
ATOM 3847 C CA . ASP B 1 120 ? -31.319 58.685 51.469 1 106.24 109 ASP B CA 1
ATOM 3848 C C . ASP B 1 120 ? -32.065 58.581 50.151 1 118.19 109 ASP B C 1
ATOM 3849 O O . ASP B 1 120 ? -31.454 58.172 49.151 1 125.72 109 ASP B O 1
ATOM 3854 N N . ASP B 1 121 ? -33.375 58.891 50.141 1 110.68 110 ASP B N 1
ATOM 3855 C CA . ASP B 1 121 ? -34.243 58.821 48.959 1 112.29 110 ASP B CA 1
ATOM 3856 C C . ASP B 1 121 ? -33.465 59.12 47.681 1 110.31 110 ASP B C 1
ATOM 3857 O O . ASP B 1 121 ? -32.762 60.135 47.594 1 106.76 110 ASP B O 1
ATOM 3862 N N . ILE B 1 122 ? -33.62 58.232 46.689 1 111.31 111 ILE B N 1
ATOM 3863 C CA . ILE B 1 122 ? -32.825 58.271 45.459 1 111.22 111 ILE B CA 1
ATOM 3864 C C . ILE B 1 122 ? -32.858 59.659 44.829 1 107.72 111 ILE B C 1
ATOM 3865 O O . ILE B 1 122 ? -31.809 60.241 44.522 1 106.14 111 ILE B O 1
ATOM 3870 N N . ILE B 1 123 ? -34.068 60.204 44.62 1 103.63 112 ILE B N 1
ATOM 3871 C CA . ILE B 1 123 ? -34.256 61.569 44.126 1 103.26 112 ILE B CA 1
ATOM 3872 C C . ILE B 1 123 ? -33.46 62.565 44.961 1 106.45 112 ILE B C 1
ATOM 3873 O O . ILE B 1 123 ? -32.521 63.198 44.464 1 107.67 112 ILE B O 1
ATOM 3878 N N . LEU B 1 124 ? -33.871 62.746 46.223 1 102.12 113 LEU B N 1
ATOM 3879 C CA . LEU B 1 124 ? -33.409 63.898 46.986 1 102.18 113 LEU B CA 1
ATOM 3880 C C . LEU B 1 124 ? -31.889 63.946 47.055 1 101.92 113 LEU B C 1
ATOM 3881 O O . LEU B 1 124 ? -31.277 64.987 46.787 1 98.16 113 LEU B O 1
ATOM 3886 N N . ARG B 1 125 ? -31.26 62.823 47.405 1 104.53 114 ARG B N 1
ATOM 3887 C CA . ARG B 1 125 ? -29.812 62.816 47.55 1 105.06 114 ARG B CA 1
ATOM 3888 C C . ARG B 1 125 ? -29.114 63.302 46.286 1 106.02 114 ARG B C 1
ATOM 3889 O O . ARG B 1 125 ? -27.981 63.781 46.371 1 112.61 114 ARG B O 1
ATOM 3897 N N . ALA B 1 126 ? -29.77 63.218 45.123 1 107.47 115 ALA B N 1
ATOM 3898 C CA . ALA B 1 126 ? -29.256 63.81 43.886 1 103.97 115 ALA B CA 1
ATOM 3899 C C . ALA B 1 126 ? -29.74 65.248 43.695 1 98.86 115 ALA B C 1
ATOM 3900 O O . ALA B 1 126 ? -28.937 66.144 43.395 1 95.57 115 ALA B O 1
ATOM 3902 N N . LEU B 1 127 ? -31.055 65.462 43.855 1 95.38 116 LEU B N 1
ATOM 3903 C CA . LEU B 1 127 ? -31.636 66.804 43.835 1 95.38 116 LEU B CA 1
ATOM 3904 C C . LEU B 1 127 ? -30.807 67.768 44.672 1 99.9 116 LEU B C 1
ATOM 3905 O O . LEU B 1 127 ? -30.475 68.871 44.223 1 103.17 116 LEU B O 1
ATOM 3910 N N . ARG B 1 128 ? -30.387 67.325 45.857 1 103.24 117 ARG B N 1
ATOM 3911 C CA . ARG B 1 128 ? -29.7 68.164 46.828 1 103.83 117 ARG B CA 1
ATOM 3912 C C . ARG B 1 128 ? -28.192 68.207 46.66 1 101.92 117 ARG B C 1
ATOM 3913 O O . ARG B 1 128 ? -27.552 69.078 47.258 1 104.8 117 ARG B O 1
ATOM 3921 N N . ALA B 1 129 ? -27.61 67.289 45.894 1 100.21 118 ALA B N 1
ATOM 3922 C CA . ALA B 1 129 ? -26.199 67.374 45.541 1 100.53 118 ALA B CA 1
ATOM 3923 C C . ALA B 1 129 ? -25.932 68.28 44.336 1 106.14 118 ALA B C 1
ATOM 3924 O O . ALA B 1 129 ? -24.761 68.568 44.049 1 103.94 118 ALA B O 1
ATOM 3926 N N . VAL B 1 130 ? -26.953 68.742 43.613 1 92.67 119 VAL B N 1
ATOM 3927 C CA . VAL B 1 130 ? -26.692 69.762 42.611 1 98.17 119 VAL B CA 1
ATOM 3928 C C . VAL B 1 130 ? -27.361 71.093 42.917 1 99.79 119 VAL B C 1
ATOM 3929 O O . VAL B 1 130 ? -26.854 72.132 42.457 1 103.54 119 VAL B O 1
ATOM 3933 N N . HIS B 1 131 ? -28.428 71.142 43.712 1 98.72 120 HIS B N 1
ATOM 3934 C CA . HIS B 1 131 ? -29.015 72.415 44.113 1 104.86 120 HIS B CA 1
ATOM 3935 C C . HIS B 1 131 ? -29.019 72.607 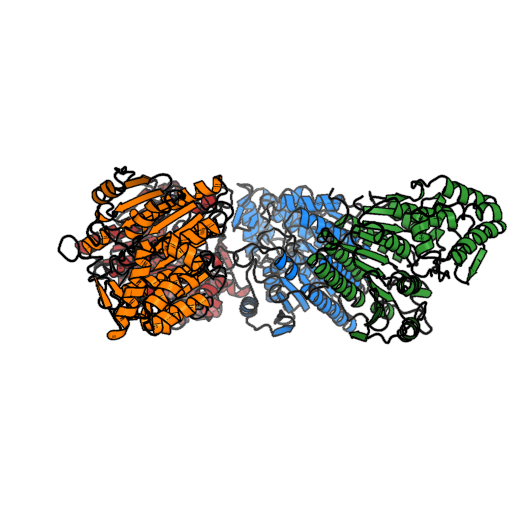45.622 1 108.52 120 HIS B C 1
ATOM 3936 O O . HIS B 1 131 ? -29.201 71.656 46.389 1 109.29 120 HIS B O 1
ATOM 3943 N N . SER B 1 132 ? -28.854 73.869 46.033 1 118.4 121 SER B N 1
ATOM 3944 C CA . SER B 1 132 ? -28.761 74.241 47.445 1 115.57 121 SER B CA 1
ATOM 3945 C C . SER B 1 132 ? -30.141 74.354 48.08 1 114.03 121 SER B C 1
ATOM 3946 O O . SER B 1 132 ? -31.101 74.794 47.439 1 113 121 SER B O 1
ATOM 3949 N N . GLU B 1 133 ? -30.222 73.972 49.362 1 118.3 122 GLU B N 1
ATOM 3950 C CA . GLU B 1 133 ? -31.442 74.149 50.141 1 116.98 122 GLU B CA 1
ATOM 3951 C C . GLU B 1 133 ? -32.129 75.473 49.836 1 113.68 122 GLU B C 1
ATOM 3952 O O . GLU B 1 133 ? -33.324 75.508 49.52 1 105.53 122 GLU B O 1
ATOM 3958 N N . ASP B 1 134 ? -31.37 76.574 49.91 1 114.38 123 ASP B N 1
ATOM 3959 C CA . ASP B 1 134 ? -31.957 77.901 49.745 1 115.55 123 ASP B CA 1
ATOM 3960 C C . ASP B 1 134 ? -32.713 77.996 48.431 1 115.01 123 ASP B C 1
ATOM 3961 O O . ASP B 1 134 ? -33.85 78.482 48.391 1 111.75 123 ASP B O 1
ATOM 3966 N N . TYR B 1 135 ? -32.108 77.497 47.348 1 115.83 124 TYR B N 1
ATOM 3967 C CA . TYR B 1 135 ? -32.769 77.528 46.047 1 111.39 124 TYR B CA 1
ATOM 3968 C C . TYR B 1 135 ? -34.063 76.718 46.076 1 107.21 124 TYR B C 1
ATOM 3969 O O . TYR B 1 135 ? -35.151 77.258 45.85 1 105.33 124 TYR B O 1
ATOM 3978 N N . LEU B 1 136 ? -33.966 75.42 46.375 1 100.7 125 LEU B N 1
ATOM 3979 C CA . LEU B 1 136 ? -35.162 74.585 46.433 1 97.46 125 LEU B CA 1
ATOM 3980 C C . LEU B 1 136 ? -36.19 75.158 47.393 1 105.65 125 LEU B C 1
ATOM 3981 O O . LEU B 1 136 ? -37.394 75.136 47.109 1 93.52 125 LEU B O 1
ATOM 3986 N N . TYR B 1 137 ? -35.727 75.662 48.549 1 118.24 126 TYR B N 1
ATOM 3987 C CA . TYR B 1 137 ? -36.62 76.331 49.49 1 110.2 126 TYR B CA 1
ATOM 3988 C C . TYR B 1 137 ? -37.348 77.49 48.807 1 112.42 126 TYR B C 1
ATOM 3989 O O . TYR B 1 137 ? -38.576 77.605 48.893 1 108.38 126 TYR B O 1
ATOM 3998 N N . GLN B 1 138 ? -36.611 78.342 48.09 1 109.45 127 GLN B N 1
ATOM 3999 C CA . GLN B 1 138 ? -37.265 79.455 47.411 1 109.7 127 GLN B CA 1
ATOM 4000 C C . GLN B 1 138 ? -38.078 78.994 46.202 1 111.95 127 GLN B C 1
ATOM 4001 O O . GLN B 1 138 ? -39.01 79.696 45.786 1 109.09 127 GLN B O 1
ATOM 4007 N N . LEU B 1 139 ? -37.752 77.83 45.631 1 111.02 128 LEU B N 1
ATOM 4008 C CA . LEU B 1 139 ? -38.492 77.328 44.474 1 105.86 128 LEU B CA 1
ATOM 4009 C C . LEU B 1 139 ? -39.899 76.907 44.875 1 105 128 LEU B C 1
ATOM 4010 O O . LEU B 1 139 ? -40.888 77.363 44.287 1 103.44 128 LEU B O 1
ATOM 4015 N N . ILE B 1 140 ? -40 76.045 45.895 1 109.85 129 ILE B N 1
ATOM 4016 C CA . ILE B 1 140 ? -41.297 75.653 46.444 1 105.56 129 ILE B CA 1
ATOM 4017 C C . ILE B 1 140 ? -42.065 76.869 46.931 1 106.29 129 ILE B C 1
ATOM 4018 O O . ILE B 1 140 ? -43.302 76.858 46.981 1 106.97 129 ILE B O 1
ATOM 4023 N N . LYS B 1 141 ? -41.355 77.933 47.302 1 107.86 130 LYS B N 1
ATOM 4024 C CA . LYS B 1 141 ? -42.02 79.189 47.614 1 111.01 130 LYS B CA 1
ATOM 4025 C C . LYS B 1 141 ? -42.685 79.758 46.369 1 112.69 130 LYS B C 1
ATOM 4026 O O . LYS B 1 141 ? -43.871 80.112 46.386 1 110.61 130 LYS B O 1
ATOM 4032 N N . TYR B 1 142 ? -41.929 79.815 45.263 1 115.95 131 TYR B N 1
ATOM 4033 C CA . TYR B 1 142 ? -42.428 80.401 44.025 1 108.43 131 TYR B CA 1
ATOM 4034 C C . TYR B 1 142 ? -43.594 79.618 43.457 1 107.01 131 TYR B C 1
ATOM 4035 O O . TYR B 1 142 ? -44.471 80.203 42.812 1 108.34 131 TYR B O 1
ATOM 4044 N N . CYS B 1 143 ? -43.613 78.297 43.668 1 104.41 132 CYS B N 1
ATOM 4045 C CA . CYS B 1 143 ? -44.714 77.486 43.161 1 109.11 132 CYS B CA 1
ATOM 4046 C C . CYS B 1 143 ? -46.017 77.841 43.859 1 114.36 132 CYS B C 1
ATOM 4047 O O . CYS B 1 143 ? -47.064 77.978 43.206 1 112 132 CYS B O 1
ATOM 4050 N N . ILE B 1 144 ? -45.966 77.999 45.183 1 112.84 133 ILE B N 1
ATOM 4051 C CA . ILE B 1 144 ? -47.173 78.302 45.936 1 111.63 133 ILE B CA 1
ATOM 4052 C C . ILE B 1 144 ? -47.588 79.752 45.731 1 108.65 133 ILE B C 1
ATOM 4053 O O . ILE B 1 144 ? -48.786 80.05 45.671 1 114.8 133 ILE B O 1
ATOM 4058 N N . GLN B 1 145 ? -46.63 80.673 45.583 1 103.54 134 GLN B N 1
ATOM 4059 C CA . GLN B 1 145 ? -46.995 82.022 45.154 1 110.42 134 GLN B CA 1
ATOM 4060 C C . GLN B 1 145 ? -47.736 82.025 43.822 1 116.84 134 GLN B C 1
ATOM 4061 O O . GLN B 1 145 ? -48.495 82.961 43.551 1 115.65 134 GLN B O 1
ATOM 4067 N N . ALA B 1 146 ? -47.532 80.999 42.989 1 118.59 135 ALA B N 1
ATOM 4068 C CA . ALA B 1 146 ? -48.135 80.955 41.665 1 118.55 135 ALA B CA 1
ATOM 4069 C C . ALA B 1 146 ? -49.621 80.616 41.694 1 122.55 135 ALA B C 1
ATOM 4070 O O . ALA B 1 146 ? -50.342 80.99 40.76 1 118.42 135 ALA B O 1
ATOM 4072 N N . LYS B 1 147 ? -50.098 79.945 42.749 1 121.66 136 LYS B N 1
ATOM 4073 C CA . LYS B 1 147 ? -51.448 79.391 42.757 1 119.73 136 LYS B CA 1
ATOM 4074 C C . LYS B 1 147 ? -52.536 80.454 42.702 1 122.37 136 LYS B C 1
ATOM 4075 O O . LYS B 1 147 ? -53.696 80.118 42.43 1 116.14 136 LYS B O 1
ATOM 4081 N N . HIS B 1 148 ? -52.192 81.722 42.937 1 127.44 137 HIS B N 1
ATOM 4082 C CA . HIS B 1 148 ? -53.19 82.782 42.829 1 135.29 137 HIS B CA 1
ATOM 4083 C C . HIS B 1 148 ? -53.533 83.058 41.368 1 136.85 137 HIS B C 1
ATOM 4084 O O . HIS B 1 148 ? -54.71 83.177 41.004 1 138.12 137 HIS B O 1
ATOM 4091 N N . PHE B 1 149 ? -52.523 83.159 40.513 1 133.24 138 PHE B N 1
ATOM 4092 C CA . PHE B 1 149 ? -52.762 83.435 39.108 1 134.6 138 PHE B CA 1
ATOM 4093 C C . PHE B 1 149 ? -52.546 82.225 38.213 1 130.86 138 PHE B C 1
ATOM 4094 O O . PHE B 1 149 ? -52.765 82.325 37.004 1 140.25 138 PHE B O 1
ATOM 4102 N N . GLY B 1 150 ? -52.147 81.081 38.769 1 128.11 139 GLY B N 1
ATOM 4103 C CA . GLY B 1 150 ? -51.743 79.941 37.975 1 124.29 139 GLY B CA 1
ATOM 4104 C C . GLY B 1 150 ? -50.33 80.009 37.432 1 127.7 139 GLY B C 1
ATOM 4105 O O . GLY B 1 150 ? -49.739 78.959 37.146 1 125.73 139 GLY B O 1
ATOM 4106 N N . PHE B 1 151 ? -49.765 81.207 37.281 1 127.83 140 PHE B N 1
ATOM 4107 C CA . PHE B 1 151 ? -48.403 81.373 36.796 1 127.7 140 PHE B CA 1
ATOM 4108 C C . PHE B 1 151 ? -47.736 82.491 37.584 1 125.93 140 PHE B C 1
ATOM 4109 O O . PHE B 1 151 ? -48.404 83.318 38.208 1 130.79 140 PHE B O 1
ATOM 4117 N N . LYS B 1 152 ? -46.399 82.51 37.549 1 122.3 141 LYS B N 1
ATOM 4118 C CA . LYS B 1 152 ? -45.631 83.403 38.419 1 119.29 141 LYS B CA 1
ATOM 4119 C C . LYS B 1 152 ? -44.229 83.543 37.822 1 116.84 141 LYS B C 1
ATOM 4120 O O . LYS B 1 152 ? -43.422 82.612 37.896 1 111.28 141 LYS B O 1
ATOM 4126 N N . GLN B 1 153 ? -43.962 84.701 37.232 1 122.13 142 GLN B N 1
ATOM 4127 C CA . GLN B 1 153 ? -42.728 84.908 36.485 1 128.3 142 GLN B CA 1
ATOM 4128 C C . GLN B 1 153 ? -41.604 85.325 37.423 1 121.93 142 GLN B C 1
ATOM 4129 O O . GLN B 1 153 ? -41.822 86.095 38.355 1 120.45 142 GLN B O 1
ATOM 4135 N N . LEU B 1 154 ? -40.395 84.825 37.162 1 122.25 143 LEU B N 1
ATOM 4136 C CA . LEU B 1 154 ? -39.211 85.275 37.893 1 123.96 143 LEU B CA 1
ATOM 4137 C C . LEU B 1 154 ? -38.431 86.298 37.072 1 129.54 143 LEU B C 1
ATOM 4138 O O . LEU B 1 154 ? -38.305 87.463 37.471 1 126.22 143 LEU B O 1
ATOM 4143 N N . ASN B 1 155 ? -37.879 85.836 35.946 1 131.13 144 ASN B N 1
ATOM 4144 C CA . ASN B 1 155 ? -37.191 86.61 34.916 1 128.5 144 ASN B CA 1
ATOM 4145 C C . ASN B 1 155 ? -37.966 86.481 33.615 1 130.05 144 ASN B C 1
ATOM 4146 O O . ASN B 1 155 ? -38.953 85.746 33.525 1 130.72 144 ASN B O 1
ATOM 4151 N N . ALA B 1 156 ? -37.495 87.183 32.585 1 132.57 145 ALA B N 1
ATOM 4152 C CA . ALA B 1 156 ? -38.113 87.045 31.267 1 132 145 ALA B CA 1
ATOM 4153 C C . ALA B 1 156 ? -38.114 85.598 30.796 1 131.23 145 ALA B C 1
ATOM 4154 O O . ALA B 1 156 ? -39 85.182 30.039 1 126.16 145 ALA B O 1
ATOM 4156 N N . ASP B 1 157 ? -37.135 84.815 31.246 1 131.74 146 ASP B N 1
ATOM 4157 C CA . ASP B 1 157 ? -36.904 83.465 30.758 1 127.98 146 ASP B CA 1
ATOM 4158 C C . ASP B 1 157 ? -37.185 82.425 31.828 1 122.89 146 ASP B C 1
ATOM 4159 O O . ASP B 1 157 ? -36.597 81.342 31.809 1 121.5 146 ASP B O 1
ATOM 4164 N N . LEU B 1 158 ? -38.076 82.748 32.766 1 122.61 147 LEU B N 1
ATOM 4165 C CA . LEU B 1 158 ? -38.318 81.883 33.927 1 120.09 147 LEU B CA 1
ATOM 4166 C C . LEU B 1 158 ? -39.749 82.101 34.394 1 122.54 147 LEU B C 1
ATOM 4167 O O . LEU B 1 158 ? -40.093 83.208 34.819 1 125.01 147 LEU B O 1
ATOM 4172 N N . VAL B 1 159 ? -40.567 81.058 34.33 1 120.89 148 VAL B N 1
ATOM 4173 C CA . VAL B 1 159 ? -41.932 81.102 34.835 1 116.59 148 VAL B CA 1
ATOM 4174 C C . VAL B 1 159 ? -42.19 79.817 35.615 1 114.5 148 VAL B C 1
ATOM 4175 O O . VAL B 1 159 ? -41.582 78.777 35.336 1 118.15 148 VAL B O 1
ATOM 4179 N N . VAL B 1 160 ? -43.074 79.887 36.613 1 108.79 149 VAL B N 1
ATOM 4180 C CA . VAL B 1 160 ? -43.47 78.69 37.338 1 105.3 149 VAL B CA 1
ATOM 4181 C C . VAL B 1 160 ? -44.987 78.61 37.387 1 104.97 149 VAL B C 1
ATOM 4182 O O . VAL B 1 160 ? -45.702 79.584 37.149 1 109.31 149 VAL B O 1
ATOM 4186 N N . THR B 1 161 ? -45.465 77.41 37.667 1 101.39 150 THR B N 1
ATOM 4187 C CA . THR B 1 161 ? -46.868 77.09 37.873 1 109.54 150 THR B CA 1
ATOM 4188 C C . THR B 1 161 ? -46.975 76.201 39.099 1 108.23 150 THR B C 1
ATOM 4189 O O . THR B 1 161 ? -46.007 75.526 39.467 1 107.3 150 THR B O 1
ATOM 4193 N N . PRO B 1 162 ? -48.135 76.18 39.756 1 104.15 151 PRO B N 1
ATOM 4194 C CA . PRO B 1 162 ? -48.293 75.362 40.984 1 107.62 151 PRO B CA 1
ATOM 4195 C C . PRO B 1 162 ? -47.687 73.972 40.913 1 106.82 151 PRO B C 1
ATOM 4196 O O . PRO B 1 162 ? -47.075 73.537 41.891 1 117.7 151 PRO B O 1
ATOM 4200 N N . LYS B 1 163 ? -47.79 73.277 39.793 1 107.01 152 LYS B N 1
ATOM 4201 C CA . LYS B 1 163 ? -47.288 71.915 39.689 1 108.65 152 LYS B CA 1
ATOM 4202 C C . LYS B 1 163 ? -45.903 71.806 39.057 1 103.42 152 LYS B C 1
ATOM 4203 O O . LYS B 1 163 ? -45.439 70.678 38.836 1 99.66 152 LYS B O 1
ATOM 4209 N N . THR B 1 164 ? -45.225 72.933 38.785 1 94.18 153 THR B N 1
ATOM 4210 C CA . THR B 1 164 ? -43.876 72.886 38.217 1 89.99 153 THR B CA 1
ATOM 4211 C C . THR B 1 164 ? -42.977 71.947 38.989 1 102.07 153 THR B C 1
ATOM 4212 O O . THR B 1 164 ? -42.262 71.126 38.399 1 103.09 153 THR B O 1
ATOM 4216 N N . PHE B 1 165 ? -42.97 72.103 40.321 1 103.94 154 PHE B N 1
ATOM 4217 C CA . PHE B 1 165 ? -42.095 71.309 41.173 1 98.53 154 PHE B CA 1
ATOM 4218 C C . PHE B 1 165 ? -42.457 69.829 41.095 1 102.1 154 PHE B C 1
ATOM 4219 O O . PHE B 1 165 ? -41.57 68.977 40.956 1 100.96 154 PHE B O 1
ATOM 4227 N N . GLU B 1 166 ? -43.754 69.499 41.19 1 104.13 155 GLU B N 1
ATOM 4228 C CA . GLU B 1 166 ? -44.168 68.099 41.067 1 108.62 155 GLU B CA 1
ATOM 4229 C C . GLU B 1 166 ? -43.847 67.563 39.685 1 105.58 155 GLU B C 1
ATOM 4230 O O . GLU B 1 166 ? -43.315 66.452 39.548 1 104.02 155 GLU B O 1
ATOM 4236 N N . ILE B 1 167 ? -44.141 68.359 38.655 1 106.18 156 ILE B N 1
ATOM 4237 C CA . ILE B 1 167 ? -43.834 67.969 37.281 1 102.32 156 ILE B CA 1
ATOM 4238 C C . ILE B 1 167 ? -42.336 67.73 37.127 1 99.72 156 ILE B C 1
ATOM 4239 O O . ILE B 1 167 ? -41.904 66.665 36.667 1 100.54 156 ILE B O 1
ATOM 4244 N N . LEU B 1 168 ? -41.519 68.705 37.541 1 94.93 157 LEU B N 1
ATOM 4245 C CA . LEU B 1 168 ? -40.07 68.56 37.428 1 96.38 157 LEU B CA 1
ATOM 4246 C C . LEU B 1 168 ? -39.559 67.35 38.21 1 104.48 157 LEU B C 1
ATOM 4247 O O . LEU B 1 168 ? -38.649 66.646 37.754 1 101.95 157 LEU B O 1
ATOM 4252 N N . ILE B 1 169 ? -40.133 67.091 39.392 1 105.03 158 ILE B N 1
ATOM 4253 C CA . ILE B 1 169 ? -39.659 65.976 40.206 1 104.54 158 ILE B CA 1
ATOM 4254 C C . ILE B 1 169 ? -40.08 64.653 39.58 1 104.33 158 ILE B C 1
ATOM 4255 O O . ILE B 1 169 ? -39.273 63.719 39.472 1 106.06 158 ILE B O 1
ATOM 4260 N N . ARG B 1 170 ? -41.343 64.556 39.139 1 103.95 159 ARG B N 1
ATOM 4261 C CA . ARG B 1 170 ? -41.793 63.322 38.494 1 106.48 159 ARG B CA 1
ATOM 4262 C C . ARG B 1 170 ? -40.963 63.007 37.255 1 109.09 159 ARG B C 1
ATOM 4263 O O . ARG B 1 170 ? -40.763 61.831 36.927 1 112.46 159 ARG B O 1
ATOM 4271 N N . ASP B 1 171 ? -40.47 64.038 36.56 1 107.91 160 ASP B N 1
ATOM 4272 C CA . ASP B 1 171 ? -39.539 63.817 35.457 1 109.43 160 ASP B CA 1
ATOM 4273 C C . ASP B 1 171 ? -38.266 63.125 35.948 1 110.49 160 ASP B C 1
ATOM 4274 O O . ASP B 1 171 ? -37.923 62.032 35.478 1 110.19 160 ASP B O 1
ATOM 4279 N N . CYS B 1 172 ? -37.557 63.745 36.909 1 110.54 161 CYS B N 1
ATOM 4280 C CA . CYS B 1 172 ? -36.305 63.174 37.418 1 109.66 161 CYS B CA 1
ATOM 4281 C C . CYS B 1 172 ? -36.517 61.776 37.987 1 102.91 161 CYS B C 1
ATOM 4282 O O . CYS B 1 172 ? -35.631 60.916 37.89 1 94.72 161 CYS B O 1
ATOM 4285 N N . ALA B 1 173 ? -37.693 61.522 38.555 1 100.52 162 ALA B N 1
ATOM 4286 C CA . ALA B 1 173 ? -37.971 60.205 39.106 1 105.64 162 ALA B CA 1
ATOM 4287 C C . ALA B 1 173 ? -38.02 59.145 38.012 1 106.23 162 ALA B C 1
ATOM 4288 O O . ALA B 1 173 ? -37.355 58.106 38.117 1 101.31 162 ALA B O 1
ATOM 4290 N N . THR B 1 174 ? -38.821 59.397 36.97 1 108.25 163 THR B N 1
ATOM 4291 C CA . THR B 1 174 ? -39.057 58.43 35.897 1 108.18 163 THR B CA 1
ATOM 4292 C C . THR B 1 174 ? -37.753 57.953 35.254 1 102.87 163 THR B C 1
ATOM 4293 O O . THR B 1 174 ? -37.559 56.75 35.033 1 100.75 163 THR B O 1
ATOM 4297 N N . THR B 1 175 ? -36.847 58.883 34.942 1 95.53 164 THR B N 1
ATOM 4298 C CA . THR B 1 175 ? -35.521 58.484 34.487 1 97.14 164 THR B CA 1
ATOM 4299 C C . THR B 1 175 ? -34.809 57.643 35.539 1 107.68 164 THR B C 1
ATOM 4300 O O . THR B 1 175 ? -34.129 56.662 35.206 1 111.59 164 THR B O 1
ATOM 4304 N N . LEU B 1 176 ? -34.979 57.992 36.823 1 109.98 165 LEU B N 1
ATOM 4305 C CA . LEU B 1 176 ? -34.215 57.378 37.903 1 102.05 165 LEU B CA 1
ATOM 4306 C C . LEU B 1 176 ? -34.799 56.053 38.389 1 107.11 165 LEU B C 1
ATOM 4307 O O . LEU B 1 176 ? -34.057 55.226 38.934 1 107.49 165 LEU B O 1
ATOM 4312 N N . PHE B 1 177 ? -36.102 55.832 38.225 1 107.8 166 PHE B N 1
ATOM 4313 C CA . PHE B 1 177 ? -36.731 54.553 38.562 1 113.47 166 PHE B CA 1
ATOM 4314 C C . PHE B 1 177 ? -36.939 53.673 37.319 1 122.1 166 PHE B C 1
ATOM 4315 O O . PHE B 1 177 ? -37.95 52.968 37.191 1 123.26 166 PHE B O 1
ATOM 4323 N N A ASN B 1 178 ? -35.992 53.706 36.382 0.57 119.14 167 ASN B N 1
ATOM 4324 N N B ASN B 1 178 ? -35.989 53.687 36.378 0.43 119.09 167 ASN B N 1
ATOM 4325 C CA A ASN B 1 178 ? -36.054 52.854 35.225 0.57 121.61 167 ASN B CA 1
ATOM 4326 C CA B ASN B 1 178 ? -36.089 52.851 35.184 0.43 121.61 167 ASN B CA 1
ATOM 4327 C C A ASN B 1 178 ? -34.635 52.436 34.865 0.57 125.57 167 ASN B C 1
ATOM 4328 C C B ASN B 1 178 ? -34.703 52.444 34.692 0.43 125.59 167 ASN B C 1
ATOM 4329 O O A ASN B 1 178 ? -33.755 53.314 34.742 0.57 123.23 167 ASN B O 1
ATOM 4330 O O B ASN B 1 178 ? -33.912 53.303 34.279 0.43 123.58 167 ASN B O 1
ATOM 4339 N N . PRO B 1 179 ? -34.372 51.135 34.705 1 132.46 168 PRO B N 1
ATOM 4340 C CA . PRO B 1 179 ? -33.04 50.663 34.249 1 132.02 168 PRO B CA 1
ATOM 4341 C C . PRO B 1 179 ? -32.975 50.493 32.734 1 134.05 168 PRO B C 1
ATOM 4342 O O . PRO B 1 179 ? -32.947 49.365 32.206 1 137.11 168 PRO B O 1
ATOM 4346 N N . ALA B 1 180 ? -32.959 51.618 32.01 1 128.47 169 ALA B N 1
ATOM 4347 C CA . ALA B 1 180 ? -32.814 51.619 30.555 1 124.93 169 ALA B CA 1
ATOM 4348 C C . ALA B 1 180 ? -31.415 52.096 30.19 1 120.03 169 ALA B C 1
ATOM 4349 O O . ALA B 1 180 ? -31.025 53.216 30.548 1 114.75 169 ALA B O 1
ATOM 4351 N N . LYS B 1 181 ? -30.674 51.253 29.457 1 117.02 170 LYS B N 1
ATOM 4352 C CA . LYS B 1 181 ? -29.262 51.501 29.17 1 119.17 170 LYS B CA 1
ATOM 4353 C C . LYS B 1 181 ? -29.03 52.654 28.201 1 116.26 170 LYS B C 1
ATOM 4354 O O . LYS B 1 181 ? -27.888 53.115 28.072 1 112.71 170 LYS B O 1
ATOM 4360 N N . ALA B 1 182 ? -30.073 53.124 27.52 1 115.65 171 ALA B N 1
ATOM 4361 C CA . ALA B 1 182 ? -29.945 54.199 26.538 1 105.6 171 ALA B CA 1
ATOM 4362 C C . ALA B 1 182 ? -31.234 55.007 26.613 1 104.48 171 ALA B C 1
ATOM 4363 O O . ALA B 1 182 ? -32.302 54.517 26.229 1 107.94 171 ALA B O 1
ATOM 4365 N N . HIS B 1 183 ? -31.142 56.229 27.128 1 102.02 172 HIS B N 1
ATOM 4366 C CA . HIS B 1 183 ? -32.3 56.958 27.644 1 105.15 172 HIS B CA 1
ATOM 4367 C C . HIS B 1 183 ? -32.46 58.265 26.878 1 105.17 172 HIS B C 1
ATOM 4368 O O . HIS B 1 183 ? -31.616 59.163 26.995 1 105.34 172 HIS B O 1
ATOM 4375 N N . PHE B 1 184 ? -33.544 58.378 26.111 1 102.32 173 PHE B N 1
ATOM 4376 C CA . PHE B 1 184 ? -33.904 59.609 25.41 1 106.21 173 PHE B CA 1
ATOM 4377 C C . PHE B 1 184 ? -35.152 60.164 26.093 1 105.66 173 PHE B C 1
ATOM 4378 O O . PHE B 1 184 ? -36.23 59.571 25.987 1 109.7 173 PHE B O 1
ATOM 4386 N N . SER B 1 185 ? -35.017 61.284 26.801 1 97.59 174 SER B N 1
ATOM 4387 C CA . SER B 1 185 ? -36.15 61.866 27.514 1 103.73 174 SER B CA 1
ATOM 4388 C C . SER B 1 185 ? -36.435 63.28 27.022 1 101.52 174 SER B C 1
ATOM 4389 O O . SER B 1 185 ? -35.506 64.051 26.738 1 98.74 174 SER B O 1
ATOM 4392 N N . PHE B 1 186 ? -37.722 63.623 26.965 1 96.71 175 PHE B N 1
ATOM 4393 C CA . PHE B 1 186 ? -38.19 64.884 26.408 1 99.4 175 PHE B CA 1
ATOM 4394 C C . PHE B 1 186 ? -39.001 65.647 27.45 1 95.71 175 PHE B C 1
ATOM 4395 O O . PHE B 1 186 ? -40.085 65.206 27.851 1 87.63 175 PHE B O 1
ATOM 4403 N N . GLY B 1 187 ? -38.496 66.814 27.856 1 89.85 176 GLY B N 1
ATOM 4404 C CA . GLY B 1 187 ? -39.218 67.651 28.798 1 90.96 176 GLY B CA 1
ATOM 4405 C C . GLY B 1 187 ? -38.595 69.015 28.989 1 100.54 176 GLY B C 1
ATOM 4406 O O . GLY B 1 187 ? -38.012 69.567 28.039 1 102.15 176 GLY B O 1
ATOM 4407 N N . LEU B 1 188 ? -38.69 69.605 30.24 1 93.64 177 LEU B N 1
ATOM 4408 C CA . LEU B 1 188 ? -38.189 70.96 30.401 1 88.46 177 LEU B CA 1
ATOM 4409 C C . LEU B 1 188 ? -36.668 70.935 30.509 1 89.53 177 LEU B C 1
ATOM 4410 O O . LEU B 1 188 ? -36.098 69.935 30.943 1 88.38 177 LEU B O 1
ATOM 4415 N N . PRO B 1 189 ? -35.979 71.987 30.067 1 91.69 178 PRO B N 1
ATOM 4416 C CA . PRO B 1 189 ? -34.526 71.893 29.893 1 97.71 178 PRO B CA 1
ATOM 4417 C C . PRO B 1 189 ? -33.779 72.046 31.22 1 99.76 178 PRO B C 1
ATOM 4418 O O . PRO B 1 189 ? -34.341 72.376 32.266 1 98.9 178 PRO B O 1
ATOM 4422 N N . SER B 1 190 ? -32.464 71.824 31.144 1 98.79 179 SER B N 1
ATOM 4423 C CA . SER B 1 190 ? -31.638 71.736 32.341 1 94.33 179 SER B CA 1
ATOM 4424 C C . SER B 1 190 ? -30.352 72.551 32.295 1 99.45 179 SER B C 1
ATOM 4425 O O . SER B 1 190 ? -29.918 73.03 33.355 1 103.98 179 SER B O 1
ATOM 4428 N N . HIS B 1 191 ? -29.722 72.754 31.147 1 97.89 180 HIS B N 1
ATOM 4429 C CA . HIS B 1 191 ? -28.314 73.135 31.178 1 102.27 180 HIS B CA 1
ATOM 4430 C C . HIS B 1 191 ? -28.047 74.602 31.573 1 100.02 180 HIS B C 1
ATOM 4431 O O . HIS B 1 191 ? -26.873 74.977 31.706 1 98.78 180 HIS B O 1
ATOM 4438 N N . HIS B 1 192 ? -29.067 75.436 31.811 1 96.19 181 HIS B N 1
ATOM 4439 C CA . HIS B 1 192 ? -28.816 76.781 32.326 1 94.78 181 HIS B CA 1
ATOM 4440 C C . HIS B 1 192 ? -29.113 76.91 33.81 1 104 181 HIS B C 1
ATOM 4441 O O . HIS B 1 192 ? -28.781 77.944 34.405 1 102.05 181 HIS B O 1
ATOM 4448 N N . ALA B 1 193 ? -29.755 75.906 34.41 1 108.49 182 ALA B N 1
ATOM 4449 C CA . ALA B 1 193 ? -29.96 75.9 35.852 1 94.93 182 ALA B CA 1
ATOM 4450 C C . ALA B 1 193 ? -28.613 75.853 36.55 1 93.49 182 ALA B C 1
ATOM 4451 O O . ALA B 1 193 ? -27.752 75.031 36.22 1 90.1 182 ALA B O 1
ATOM 4453 N N . TYR B 1 194 ? -28.425 76.765 37.492 1 100.9 183 TYR B N 1
ATOM 4454 C CA . TYR B 1 194 ? -27.227 76.821 38.315 1 100.93 183 TYR B CA 1
ATOM 4455 C C . TYR B 1 194 ? -27.454 76.092 39.635 1 103.07 183 TYR B C 1
ATOM 4456 O O . TYR B 1 194 ? -28.586 75.77 40.017 1 98.46 183 TYR B O 1
ATOM 4465 N N . THR B 1 195 ? -26.345 75.88 40.354 1 107.25 184 THR B N 1
ATOM 4466 C CA . THR B 1 195 ? -26.348 75.226 41.665 1 106.18 184 THR B CA 1
ATOM 4467 C C . THR B 1 195 ? -27.345 75.843 42.644 1 105.79 184 THR B C 1
ATOM 4468 O O . THR B 1 195 ? -27.72 75.195 43.629 1 107.7 184 THR B O 1
ATOM 4472 N N . GLN B 1 196 ? -27.774 77.092 42.397 1 107.12 185 GLN B N 1
ATOM 4473 C CA . GLN B 1 196 ? -28.57 77.834 43.37 1 106.44 185 GLN B CA 1
ATOM 4474 C C . GLN B 1 196 ? -29.513 78.845 42.718 1 111.27 185 GLN B C 1
ATOM 4475 O O . GLN B 1 196 ? -30.013 79.738 43.415 1 107.71 185 GLN B O 1
ATOM 4481 N N . MET B 1 197 ? -29.773 78.728 41.411 1 105.77 186 MET B N 1
ATOM 4482 C CA . MET B 1 197 ? -30.488 79.757 40.668 1 103.62 186 MET B CA 1
ATOM 4483 C C . MET B 1 197 ? -30.972 79.175 39.344 1 107.43 186 MET B C 1
ATOM 4484 O O . MET B 1 197 ? -30.303 78.326 38.741 1 104.68 186 MET B O 1
ATOM 4489 N N . GLY B 1 198 ? -32.136 79.637 38.898 1 101.23 187 GLY B N 1
ATOM 4490 C CA . GLY B 1 198 ? -32.671 79.241 37.608 1 102.97 187 GLY B CA 1
ATOM 4491 C C . GLY B 1 198 ? -32.377 80.292 36.549 1 106.8 187 GLY B C 1
ATOM 4492 O O . GLY B 1 198 ? -32.208 81.471 36.855 1 106.51 187 GLY B O 1
ATOM 4493 N N . SER B 1 199 ? -32.308 79.865 35.291 1 103.49 188 SER B N 1
ATOM 4494 C CA . SER B 1 199 ? -32.075 80.828 34.223 1 104.78 188 SER B CA 1
ATOM 4495 C C . SER B 1 199 ? -32.433 80.215 32.88 1 110.32 188 SER B C 1
ATOM 4496 O O . SER B 1 199 ? -32.302 79.001 32.675 1 105.67 188 SER B O 1
ATOM 4499 N N . GLY B 1 200 ? -32.879 81.083 31.97 1 112.83 189 GLY B N 1
ATOM 4500 C CA . GLY B 1 200 ? -33.069 80.721 30.584 1 110.05 189 GLY B CA 1
ATOM 4501 C C . GLY B 1 200 ? -33.857 79.447 30.389 1 107.9 189 GLY B C 1
ATOM 4502 O O . GLY B 1 200 ? -33.358 78.479 29.792 1 103.73 189 GLY B O 1
ATOM 4503 N N . PHE B 1 201 ? -35.09 79.448 30.898 1 101.99 190 PHE B N 1
ATOM 4504 C CA . PHE B 1 201 ? -36.052 78.359 30.789 1 105.99 190 PHE B CA 1
ATOM 4505 C C . PHE B 1 201 ? -35.672 77.145 31.634 1 105.05 190 PHE B C 1
ATOM 4506 O O . PHE B 1 201 ? -36.411 76.151 31.624 1 103.48 190 PHE B O 1
ATOM 4514 N N . CYS B 1 202 ? -34.557 77.182 32.361 1 103.44 191 CYS B N 1
ATOM 4515 C CA . CYS B 1 202 ? -34.076 76.048 33.145 1 104.38 191 CYS B CA 1
ATOM 4516 C C . CYS B 1 202 ? -34.314 76.286 34.629 1 104.55 191 CYS B C 1
ATOM 4517 O O . CYS B 1 202 ? -33.993 77.362 35.147 1 107.04 191 CYS B O 1
ATOM 4520 N N . LEU B 1 203 ? -34.851 75.277 35.315 1 102.77 192 LEU B N 1
ATOM 4521 C CA . LEU B 1 203 ? -35.208 75.389 36.731 1 102.96 192 LEU B CA 1
ATOM 4522 C C . LEU B 1 203 ? -34.404 74.478 37.643 1 102.13 192 LEU B C 1
ATOM 4523 O O . LEU B 1 203 ? -34.015 74.894 38.742 1 104.86 192 LEU B O 1
ATOM 4528 N N . ILE B 1 204 ? -34.179 73.231 37.239 1 95.95 193 ILE B N 1
ATOM 4529 C CA . ILE B 1 204 ? -33.249 72.345 37.922 1 96.25 193 ILE B CA 1
ATOM 4530 C C . ILE B 1 204 ? -32.436 71.641 36.857 1 94.14 193 ILE B C 1
ATOM 4531 O O . ILE B 1 204 ? -32.862 71.49 35.712 1 102.89 193 ILE B O 1
ATOM 4536 N N . ASN B 1 205 ? -31.25 71.211 37.242 1 93.57 194 ASN B N 1
ATOM 4537 C CA . ASN B 1 205 ? -30.3 70.681 36.287 1 93.72 194 ASN B CA 1
ATOM 4538 C C . ASN B 1 205 ? -30.374 69.157 36.359 1 93.96 194 ASN B C 1
ATOM 4539 O O . ASN B 1 205 ? -29.586 68.486 37.032 1 89.75 194 ASN B O 1
ATOM 4544 N N . LYS B 1 206 ? -31.359 68.612 35.635 1 94.86 195 LYS B N 1
ATOM 4545 C CA . LYS B 1 206 ? -31.601 67.172 35.614 1 93.65 195 LYS B CA 1
ATOM 4546 C C . LYS B 1 206 ? -30.413 66.369 35.087 1 93.04 195 LYS B C 1
ATOM 4547 O O . LYS B 1 206 ? -30.336 65.164 35.343 1 91.52 195 LYS B O 1
ATOM 4553 N N . THR B 1 207 ? -29.483 66.983 34.358 1 92.33 196 THR B N 1
ATOM 4554 C CA . THR B 1 207 ? -28.363 66.178 33.886 1 97.95 196 THR B CA 1
ATOM 4555 C C . THR B 1 207 ? -27.412 65.84 35.026 1 96.04 196 THR B C 1
ATOM 4556 O O . THR B 1 207 ? -27.012 64.681 35.183 1 96.73 196 THR B O 1
ATOM 4560 N N . ALA B 1 208 ? -27.065 66.828 35.849 1 103.01 197 ALA B N 1
ATOM 4561 C CA . ALA B 1 208 ? -26.12 66.593 36.94 1 99.73 197 ALA B CA 1
ATOM 4562 C C . ALA B 1 208 ? -26.687 65.632 37.984 1 98.46 197 ALA B C 1
ATOM 4563 O O . ALA B 1 208 ? -25.957 64.779 38.505 1 95.54 197 ALA B O 1
ATOM 4565 N N . MET B 1 209 ? -27.982 65.743 38.302 1 97.6 198 MET B N 1
ATOM 4566 C CA . MET B 1 209 ? -28.573 64.781 39.233 1 98.32 198 MET B CA 1
ATOM 4567 C C . MET B 1 209 ? -28.417 63.368 38.694 1 99.18 198 MET B C 1
ATOM 4568 O O . MET B 1 209 ? -27.97 62.464 39.408 1 100.26 198 MET B O 1
ATOM 4573 N N . LEU B 1 210 ? -28.759 63.174 37.419 1 101.29 199 LEU B N 1
ATOM 4574 C CA . LEU B 1 210 ? -28.503 61.905 36.745 1 101.23 199 LEU B CA 1
ATOM 4575 C C . LEU B 1 210 ? -27.057 61.457 36.948 1 102.1 199 LEU B C 1
ATOM 4576 O O . LEU B 1 210 ? -26.791 60.289 37.264 1 99.09 199 LEU B O 1
ATOM 4581 N N . MET B 1 211 ? -26.108 62.388 36.792 1 104.06 200 MET B N 1
ATOM 4582 C CA . MET B 1 211 ? -24.698 62.066 37.004 1 106.31 200 MET B CA 1
ATOM 4583 C C . MET B 1 211 ? -24.403 61.747 38.464 1 105.36 200 MET B C 1
ATOM 4584 O O . MET B 1 211 ? -23.457 61.006 38.763 1 104.61 200 MET B O 1
ATOM 4589 N N . LYS B 1 212 ? -25.186 62.3 39.389 1 105.68 201 LYS B N 1
ATOM 4590 C CA . LYS B 1 212 ? -24.988 61.953 40.792 1 111.05 201 LYS B CA 1
ATOM 4591 C C . LYS B 1 212 ? -25.31 60.482 41.023 1 110.46 201 LYS B C 1
ATOM 4592 O O . LYS B 1 212 ? -24.489 59.735 41.569 1 112.2 201 LYS B O 1
ATOM 4598 N N . GLN B 1 213 ? -26.483 60.041 40.56 1 108.2 202 GLN B N 1
ATOM 4599 C CA . GLN B 1 213 ? -26.889 58.647 40.682 1 109.1 202 GLN B CA 1
ATOM 4600 C C . GLN B 1 213 ? -25.929 57.685 39.989 1 111.64 202 GLN B C 1
ATOM 4601 O O . GLN B 1 213 ? -25.986 56.481 40.257 1 115.3 202 GLN B O 1
ATOM 4607 N N . ALA B 1 214 ? -25.045 58.175 39.121 1 109.92 203 ALA B N 1
ATOM 4608 C CA . ALA B 1 214 ? -24.088 57.29 38.471 1 113.4 203 ALA B CA 1
ATOM 4609 C C . ALA B 1 214 ? -22.852 57.041 39.33 1 118.1 203 ALA B C 1
ATOM 4610 O O . ALA B 1 214 ? -22.314 55.928 39.326 1 123.72 203 ALA B O 1
ATOM 4612 N N . GLU B 1 215 ? -22.389 58.056 40.071 1 118.28 204 GLU B N 1
ATOM 4613 C CA . GLU B 1 215 ? -21.185 57.91 40.886 1 118.78 204 GLU B CA 1
ATOM 4614 C C . GLU B 1 215 ? -21.431 57.125 42.175 1 121.53 204 GLU B C 1
ATOM 4615 O O . GLU B 1 215 ? -20.465 56.704 42.825 1 125.07 204 GLU B O 1
ATOM 4621 N N . LEU B 1 216 ? -22.69 56.895 42.552 1 119.78 205 LEU B N 1
ATOM 4622 C CA . LEU B 1 216 ? -23.011 56.106 43.734 1 113.37 205 LEU B CA 1
ATOM 4623 C C . LEU B 1 216 ? -23.358 54.657 43.403 1 120.6 205 LEU B C 1
ATOM 4624 O O . LEU B 1 216 ? -22.844 53.743 44.055 1 125.13 205 LEU B O 1
ATOM 4629 N N . SER B 1 217 ? -24.17 54.416 42.361 1 119.89 206 SER B N 1
ATOM 4630 C CA . SER B 1 217 ? -24.722 53.094 42.051 1 120.8 206 SER B CA 1
ATOM 4631 C C . SER B 1 217 ? -23.696 52.094 41.531 1 123.75 206 SER B C 1
ATOM 4632 O O . SER B 1 217 ? -24.089 50.973 41.177 1 119.15 206 SER B O 1
ATOM 4635 N N . SER B 1 218 ? -22.418 52.449 41.469 1 126.72 207 SER B N 1
ATOM 4636 C CA . SER B 1 218 ? -21.378 51.565 40.973 1 128.67 207 SER B CA 1
ATOM 4637 C C . SER B 1 218 ? -20.368 51.256 42.08 1 133.69 207 SER B C 1
ATOM 4638 O O . SER B 1 218 ? -20.381 51.853 43.166 1 126.88 207 SER B O 1
ATOM 4641 N N . ALA B 1 219 ? -19.489 50.289 41.79 1 136.27 208 ALA B N 1
ATOM 4642 C CA . ALA B 1 219 ? -18.337 50.009 42.64 1 137.32 208 ALA B CA 1
ATOM 4643 C C . ALA B 1 219 ? -17.353 51.171 42.553 1 134.83 208 ALA B C 1
ATOM 4644 O O . ALA B 1 219 ? -17.295 52.018 43.456 1 121.34 208 ALA B O 1
ATOM 4646 N N . GLN B 1 220 ? -16.579 51.218 41.451 1 136.53 209 GLN B N 1
ATOM 4647 C CA . GLN B 1 220 ? -15.799 52.382 41.062 1 135.38 209 GLN B CA 1
ATOM 4648 C C . GLN B 1 220 ? -16.701 53.408 40.375 1 130.4 209 GLN B C 1
ATOM 4649 O O . GLN B 1 220 ? -17.722 53.047 39.784 1 125.32 209 GLN B O 1
ATOM 4655 N N . PRO B 1 221 ? -16.363 54.693 40.451 1 132.44 210 PRO B N 1
ATOM 4656 C CA . PRO B 1 221 ? -17.096 55.695 39.667 1 131.05 210 PRO B CA 1
ATOM 4657 C C . PRO B 1 221 ? -16.73 55.59 38.198 1 128.43 210 PRO B C 1
ATOM 4658 O O . PRO B 1 221 ? -15.553 55.396 37.851 1 124.12 210 PRO B O 1
ATOM 4662 N N . PRO B 1 222 ? -17.707 55.687 37.3 1 124.36 211 PRO B N 1
ATOM 4663 C CA . PRO B 1 222 ? -17.391 55.627 35.873 1 121.08 211 PRO B CA 1
ATOM 4664 C C . PRO B 1 222 ? -16.685 56.898 35.434 1 117.94 211 PRO B C 1
ATOM 4665 O O . PRO B 1 222 ? -16.657 57.905 36.146 1 114.44 211 PRO B O 1
ATOM 4669 N N . LYS B 1 223 ? -16.073 56.828 34.255 1 120.67 212 LYS B N 1
ATOM 4670 C CA . LYS B 1 223 ? -15.574 58.031 33.608 1 116.29 212 LYS B CA 1
ATOM 4671 C C . LYS B 1 223 ? -16.735 58.718 32.899 1 115.1 212 LYS B C 1
ATOM 4672 O O . LYS B 1 223 ? -17.647 58.057 32.394 1 118.41 212 LYS B O 1
ATOM 4678 N N . PHE B 1 224 ? -16.725 60.046 32.89 1 111.34 213 PHE B N 1
ATOM 4679 C CA . PHE B 1 224 ? -17.836 60.812 32.344 1 113.43 213 PHE B CA 1
ATOM 4680 C C . PHE B 1 224 ? -17.428 61.562 31.075 1 111.16 213 PHE B C 1
ATOM 4681 O O . PHE B 1 224 ? -16.324 62.113 30.988 1 108.41 213 PHE B O 1
ATOM 4689 N N . VAL B 1 225 ? -18.324 61.563 30.085 1 110.74 214 VAL B N 1
ATOM 4690 C CA . VAL B 1 225 ? -18.191 62.377 28.878 1 113.94 214 VAL B CA 1
ATOM 4691 C C . VAL B 1 225 ? -19.537 63.049 28.624 1 108.89 214 VAL B C 1
ATOM 4692 O O . VAL B 1 225 ? -20.576 62.377 28.583 1 106.9 214 VAL B O 1
ATOM 4696 N N . ILE B 1 226 ? -19.514 64.365 28.449 1 104.18 215 ILE B N 1
ATOM 4697 C CA . ILE B 1 226 ? -20.699 65.145 28.119 1 102.37 215 ILE B CA 1
ATOM 4698 C C . ILE B 1 226 ? -20.434 65.842 26.792 1 103.86 215 ILE B C 1
ATOM 4699 O O . ILE B 1 226 ? -19.343 66.387 26.582 1 106.8 215 ILE B O 1
ATOM 4704 N N . ILE B 1 227 ? -21.403 65.78 25.88 1 103.34 216 ILE B N 1
ATOM 4705 C CA . ILE B 1 227 ? -21.38 66.541 24.633 1 97.86 216 ILE B CA 1
ATOM 4706 C C . ILE B 1 227 ? -22.706 67.281 24.571 1 97.55 216 ILE B C 1
ATOM 4707 O O . ILE B 1 227 ? -23.758 66.652 24.394 1 102.26 216 ILE B O 1
ATOM 4712 N N . GLY B 1 228 ? -22.667 68.605 24.698 1 93.98 217 GLY B N 1
ATOM 4713 C CA . GLY B 1 228 ? -23.906 69.366 24.728 1 100.26 217 GLY B CA 1
ATOM 4714 C C . GLY B 1 228 ? -24.099 70.271 23.529 1 99.55 217 GLY B C 1
ATOM 4715 O O . GLY B 1 228 ? -23.491 71.346 23.468 1 97.28 217 GLY B O 1
ATOM 4716 N N . THR B 1 229 ? -24.962 69.885 22.584 1 103.34 218 THR B N 1
ATOM 4717 C CA . THR B 1 229 ? -24.946 70.518 21.264 1 102.72 218 THR B CA 1
ATOM 4718 C C . THR B 1 229 ? -25.981 71.635 21.078 1 100.72 218 THR B C 1
ATOM 4719 O O . THR B 1 229 ? -26.041 72.216 19.99 1 102.08 218 THR B O 1
ATOM 4723 N N . ASP B 1 230 ? -26.777 71.967 22.1 1 95.22 219 ASP B N 1
ATOM 4724 C CA . ASP B 1 230 ? -27.551 73.212 22.103 1 95.51 219 ASP B CA 1
ATOM 4725 C C . ASP B 1 230 ? -26.659 74.389 21.707 1 98.3 219 ASP B C 1
ATOM 4726 O O . ASP B 1 230 ? -25.487 74.45 22.085 1 105.52 219 ASP B O 1
ATOM 4731 N N . VAL B 1 231 ? -27.194 75.33 20.931 1 94.82 220 VAL B N 1
ATOM 4732 C CA . VAL B 1 231 ? -26.312 76.409 20.5 1 99.91 220 VAL B CA 1
ATOM 4733 C C . VAL B 1 231 ? -25.961 77.367 21.635 1 100.32 220 VAL B C 1
ATOM 4734 O O . VAL B 1 231 ? -24.949 78.077 21.548 1 99.28 220 VAL B O 1
ATOM 4738 N N . ASN B 1 232 ? -26.76 77.417 22.694 1 102.35 221 ASN B N 1
ATOM 4739 C CA . ASN B 1 232 ? -26.392 78.177 23.879 1 102.88 221 ASN B CA 1
ATOM 4740 C C . ASN B 1 232 ? -25.494 77.337 24.789 1 98.62 221 ASN B C 1
ATOM 4741 O O . ASN B 1 232 ? -25.533 76.102 24.765 1 98.07 221 ASN B O 1
ATOM 4746 N N . ARG B 1 233 ? -24.646 78.024 25.556 1 100.78 222 ARG B N 1
ATOM 4747 C CA . ARG B 1 233 ? -23.62 77.366 26.359 1 97.03 222 ARG B CA 1
ATOM 4748 C C . ARG B 1 233 ? -24.232 76.61 27.529 1 94.44 222 ARG B C 1
ATOM 4749 O O . ARG B 1 233 ? -25.265 77.006 28.069 1 98.42 222 ARG B O 1
ATOM 4757 N N . ASP B 1 234 ? -23.587 75.509 27.928 1 92.28 223 ASP B N 1
ATOM 4758 C CA . ASP B 1 234 ? -23.95 74.834 29.184 1 102.33 223 ASP B CA 1
ATOM 4759 C C . ASP B 1 234 ? -23.324 75.547 30.391 1 104.19 223 ASP B C 1
ATOM 4760 O O . ASP B 1 234 ? -22.554 74.972 31.167 1 101.28 223 ASP B O 1
ATOM 4765 N N . ASN B 1 235 ? -23.66 76.835 30.543 1 100.02 224 ASN B N 1
ATOM 4766 C CA . ASN B 1 235 ? -23.06 77.594 31.628 1 95.74 224 ASN B CA 1
ATOM 4767 C C . ASN B 1 235 ? -23.539 77.062 32.969 1 99.85 224 ASN B C 1
ATOM 4768 O O . ASN B 1 235 ? -22.729 76.856 33.876 1 99.94 224 ASN B O 1
ATOM 4773 N N . GLY B 1 236 ? -24.839 76.778 33.093 1 99.84 225 GLY B N 1
ATOM 4774 C CA . GLY B 1 236 ? -25.361 76.305 34.364 1 101.18 225 GLY B CA 1
ATOM 4775 C C . GLY B 1 236 ? -24.786 74.959 34.761 1 101.93 225 GLY B C 1
ATOM 4776 O O . GLY B 1 236 ? -24.263 74.788 35.864 1 99.23 225 GLY B O 1
ATOM 4777 N N . LEU B 1 237 ? -24.854 73.987 33.851 1 105.52 226 LEU B N 1
ATOM 4778 C CA . LEU B 1 237 ? -24.288 72.675 34.128 1 104.91 226 LEU B CA 1
ATOM 4779 C C . LEU B 1 237 ? -22.788 72.739 34.404 1 101.51 226 LEU B C 1
ATOM 4780 O O . LEU B 1 237 ? -22.257 71.851 35.079 1 97.83 226 LEU B O 1
ATOM 4785 N N . CYS B 1 238 ? -22.099 73.77 33.909 1 101.18 227 CYS B N 1
ATOM 4786 C CA . CYS B 1 238 ? -20.652 73.848 34.08 1 105.51 227 CYS B CA 1
ATOM 4787 C C . CYS B 1 238 ? -20.281 74.394 35.457 1 109.67 227 CYS B C 1
ATOM 4788 O O . CYS B 1 238 ? -19.309 73.937 36.073 1 110.66 227 CYS B O 1
ATOM 4791 N N . ASP B 1 239 ? -21.032 75.376 35.957 1 106.65 228 ASP B N 1
ATOM 4792 C CA . ASP B 1 239 ? -20.826 75.79 37.33 1 99.52 228 ASP B CA 1
ATOM 4793 C C . ASP B 1 239 ? -21.021 74.596 38.254 1 108.11 228 ASP B C 1
ATOM 4794 O O . ASP B 1 239 ? -20.115 74.226 39.012 1 112.21 228 ASP B O 1
ATOM 4799 N N . ILE B 1 240 ? -22.176 73.93 38.139 1 103.6 229 ILE B N 1
ATOM 4800 C CA . ILE B 1 240 ? -22.52 72.827 39.034 1 96.08 229 ILE B CA 1
ATOM 4801 C C . ILE B 1 240 ? -21.476 71.723 38.968 1 101.61 229 ILE B C 1
ATOM 4802 O O . ILE B 1 240 ? -21.175 71.08 39.979 1 101.59 229 ILE B O 1
ATOM 4807 N N . LEU B 1 241 ? -20.915 71.468 37.778 1 104.79 230 LEU B N 1
ATOM 4808 C CA . LEU B 1 241 ? -19.896 70.426 37.668 1 105.5 230 LEU B CA 1
ATOM 4809 C C . LEU B 1 241 ? -18.594 70.877 38.316 1 109.97 230 LEU B C 1
ATOM 4810 O O . LEU B 1 241 ? -17.986 70.125 39.091 1 113.05 230 LEU B O 1
ATOM 4815 N N . ARG B 1 242 ? -18.171 72.114 38.046 1 106.14 231 ARG B N 1
ATOM 4816 C CA . ARG B 1 242 ? -16.915 72.6 38.608 1 111.94 231 ARG B CA 1
ATOM 4817 C C . ARG B 1 242 ? -16.969 72.69 40.136 1 117.03 231 ARG B C 1
ATOM 4818 O O . ARG B 1 242 ? -15.939 72.537 40.808 1 113.23 231 ARG B O 1
ATOM 4826 N N . HIS B 1 243 ? -18.158 72.928 40.696 1 115.29 232 HIS B N 1
ATOM 4827 C CA . HIS B 1 243 ? -18.3 73.11 42.141 1 114.52 232 HIS B CA 1
ATOM 4828 C C . HIS B 1 243 ? -18.323 71.77 42.861 1 113.82 232 HIS B C 1
ATOM 4829 O O . HIS B 1 243 ? -17.351 71.375 43.512 1 111.26 232 HIS B O 1
ATOM 4836 N N . SER B 1 244 ? -19.427 71.054 42.714 1 111.44 233 SER B N 1
ATOM 4837 C CA . SER B 1 244 ? -19.724 69.876 43.498 1 105.7 233 SER B CA 1
ATOM 4838 C C . SER B 1 244 ? -19.114 68.593 42.927 1 109.68 233 SER B C 1
ATOM 4839 O O . SER B 1 244 ? -18.93 67.63 43.681 1 116.78 233 SER B O 1
ATOM 4842 N N . PHE B 1 245 ? -18.747 68.565 41.638 1 112.54 234 PHE B N 1
ATOM 4843 C CA . PHE B 1 245 ? -18.371 67.324 40.963 1 107.91 234 PHE B CA 1
ATOM 4844 C C . PHE B 1 245 ? -16.937 67.291 40.436 1 109.49 234 PHE B C 1
ATOM 4845 O O . PHE B 1 245 ? -16.508 66.244 39.937 1 110.71 234 PHE B O 1
ATOM 4853 N N . SER B 1 246 ? -16.176 68.383 40.557 1 111.62 235 SER B N 1
ATOM 4854 C CA . SER B 1 246 ? -14.862 68.512 39.925 1 109.2 235 SER B CA 1
ATOM 4855 C C . SER B 1 246 ? -13.871 67.41 40.294 1 108.43 235 SER B C 1
ATOM 4856 O O . SER B 1 246 ? -12.768 67.388 39.742 1 111.53 235 SER B O 1
ATOM 4859 N N . HIS B 1 247 ? -14.208 66.497 41.193 1 112.75 236 HIS B N 1
ATOM 4860 C CA . HIS B 1 247 ? -13.262 65.439 41.509 1 115.94 236 HIS B CA 1
ATOM 4861 C C . HIS B 1 247 ? -13.541 64.151 40.755 1 114.28 236 HIS B C 1
ATOM 4862 O O . HIS B 1 247 ? -12.646 63.302 40.667 1 113.2 236 HIS B O 1
ATOM 4869 N N . LEU B 1 248 ? -14.748 63.99 40.209 1 117.31 237 LEU B N 1
ATOM 4870 C CA . LEU B 1 248 ? -15.02 62.958 39.21 1 117.37 237 LEU B CA 1
ATOM 4871 C C . LEU B 1 248 ? -14.181 63.204 37.961 1 116.77 237 LEU B C 1
ATOM 4872 O O . LEU B 1 248 ? -13.588 64.267 37.779 1 119.57 237 LEU B O 1
ATOM 4877 N N . SER B 1 249 ? -14.127 62.217 37.082 1 114.74 238 SER B N 1
ATOM 4878 C CA . SER B 1 249 ? -13.454 62.414 35.809 1 113.92 238 SER B CA 1
ATOM 4879 C C . SER B 1 249 ? -14.52 62.733 34.768 1 111.51 238 SER B C 1
ATOM 4880 O O . SER B 1 249 ? -15.387 61.898 34.485 1 110.02 238 SER B O 1
ATOM 4883 N N . ILE B 1 250 ? -14.485 63.959 34.242 1 108.72 239 ILE B N 1
ATOM 4884 C CA . ILE B 1 250 ? -15.483 64.437 33.294 1 112.55 239 ILE B CA 1
ATOM 4885 C C . ILE B 1 250 ? -14.786 65.146 32.136 1 112.86 239 ILE B C 1
ATOM 4886 O O . ILE B 1 250 ? -14.049 66.114 32.361 1 112 239 ILE B O 1
ATOM 4891 N N . CYS B 1 251 ? -15.009 64.658 30.901 1 113.18 240 CYS B N 1
ATOM 4892 C CA . CYS B 1 251 ? -14.816 65.446 29.681 1 108.77 240 CYS B CA 1
ATOM 4893 C C . CYS B 1 251 ? -16.123 66.168 29.382 1 103.72 240 CYS B C 1
ATOM 4894 O O . CYS B 1 251 ? -17.181 65.534 29.287 1 102.69 240 CYS B O 1
ATOM 4897 N N . HIS B 1 252 ? -16.061 67.486 29.247 1 99.69 241 HIS B N 1
ATOM 4898 C CA . HIS B 1 252 ? -17.254 68.279 28.96 1 101.21 241 HIS B CA 1
ATOM 4899 C C . HIS B 1 252 ? -16.994 69.066 27.677 1 111.56 241 HIS B C 1
ATOM 4900 O O . HIS B 1 252 ? -16.621 70.243 27.712 1 112.1 241 HIS B O 1
ATOM 4907 N N . ILE B 1 253 ? -17.163 68.396 26.536 1 111 242 ILE B N 1
ATOM 4908 C CA . ILE B 1 253 ? -17.179 69.066 25.236 1 108.01 242 ILE B CA 1
ATOM 4909 C C . ILE B 1 253 ? -18.483 69.859 25.151 1 104.08 242 ILE B C 1
ATOM 4910 O O . ILE B 1 253 ? -19.572 69.28 25.049 1 97.68 242 ILE B O 1
ATOM 4915 N N . ASP B 1 254 ? -18.381 71.185 25.223 1 101.8 243 ASP B N 1
ATOM 4916 C CA . ASP B 1 254 ? -19.544 72.061 25.142 1 105.55 243 ASP B CA 1
ATOM 4917 C C . ASP B 1 254 ? -19.487 72.831 23.819 1 105.84 243 ASP B C 1
ATOM 4918 O O . ASP B 1 254 ? -18.661 73.733 23.648 1 104.77 243 ASP B O 1
ATOM 4923 N N . VAL B 1 255 ? -20.356 72.464 22.884 1 105.11 244 VAL B N 1
ATOM 4924 C CA . VAL B 1 255 ? -20.483 73.17 21.613 1 105.52 244 VAL B CA 1
ATOM 4925 C C . VAL B 1 255 ? -21.471 74.317 21.801 1 105.99 244 VAL B C 1
ATOM 4926 O O . VAL B 1 255 ? -22.563 74.115 22.351 1 108.9 244 VAL B O 1
ATOM 4930 N N . PHE B 1 256 ? -21.102 75.52 21.351 1 97.83 245 PHE B N 1
ATOM 4931 C CA . PHE B 1 256 ? -22.05 76.63 21.403 1 96.42 245 PHE B CA 1
ATOM 4932 C C . PHE B 1 256 ? -21.524 77.819 20.601 1 98.03 245 PHE B C 1
ATOM 4933 O O . PHE B 1 256 ? -20.334 77.914 20.285 1 94.38 245 PHE B O 1
ATOM 4941 N N . ASP B 1 257 ? -22.435 78.743 20.304 1 96.49 246 ASP B N 1
ATOM 4942 C CA . ASP B 1 257 ? -22.105 80.007 19.66 1 97.81 246 ASP B CA 1
ATOM 4943 C C . ASP B 1 257 ? -22.03 81.107 20.716 1 102.3 246 ASP B C 1
ATOM 4944 O O . ASP B 1 257 ? -23.023 81.392 21.398 1 95.55 246 ASP B O 1
ATOM 4949 N N . SER B 1 258 ? -20.875 81.765 20.797 1 104.98 247 SER B N 1
ATOM 4950 C CA . SER B 1 258 ? -20.623 82.785 21.807 1 102.73 247 SER B CA 1
ATOM 4951 C C . SER B 1 258 ? -21.33 84.108 21.545 1 108.03 247 SER B C 1
ATOM 4952 O O . SER B 1 258 ? -21.198 85.018 22.372 1 111.78 247 SER B O 1
ATOM 4955 N N . ARG B 1 259 ? -22.049 84.272 20.436 1 106.98 248 ARG B N 1
ATOM 4956 C CA . ARG B 1 259 ? -22.706 85.543 20.166 1 105.66 248 ARG B CA 1
ATOM 4957 C C . ARG B 1 259 ? -24.215 85.482 20.322 1 108.55 248 ARG B C 1
ATOM 4958 O O . ARG B 1 259 ? -24.901 86.448 19.972 1 113.83 248 ARG B O 1
ATOM 4966 N N . VAL B 1 260 ? -24.755 84.375 20.817 1 106.45 249 VAL B N 1
ATOM 4967 C CA . VAL B 1 260 ? -26.149 84.361 21.242 1 113.48 249 VAL B CA 1
ATOM 4968 C C . VAL B 1 260 ? -26.154 84.188 22.75 1 111.81 249 VAL B C 1
ATOM 4969 O O . VAL B 1 260 ? -25.092 84.211 23.383 1 110.99 249 VAL B O 1
ATOM 4973 N N . TYR B 1 261 ? -27.329 84.03 23.333 1 110.31 250 TYR B N 1
ATOM 4974 C CA . TYR B 1 261 ? -27.407 83.767 24.76 1 113.85 250 TYR B CA 1
ATOM 4975 C C . TYR B 1 261 ? -26.506 82.581 25.116 1 112.43 250 TYR B C 1
ATOM 4976 O O . TYR B 1 261 ? -26.379 81.634 24.326 1 111.19 250 TYR B O 1
ATOM 4985 N N . PRO B 1 262 ? -25.811 82.628 26.251 1 107.86 251 PRO B N 1
ATOM 4986 C CA . PRO B 1 262 ? -25.69 83.758 27.183 1 109.09 251 PRO B CA 1
ATOM 4987 C C . PRO B 1 262 ? -24.506 84.68 26.895 1 108.27 251 PRO B C 1
ATOM 4988 O O . PRO B 1 262 ? -24.014 85.311 27.815 1 108.67 251 PRO B O 1
ATOM 4992 N N . GLN B 1 263 ? -23.992 84.783 25.663 1 114.24 252 GLN B N 1
ATOM 4993 C CA . GLN B 1 263 ? -23.015 85.807 25.272 1 109.2 252 GLN B CA 1
ATOM 4994 C C . GLN B 1 263 ? -21.652 85.635 25.942 1 103.83 252 GLN B C 1
ATOM 4995 O O . GLN B 1 263 ? -20.855 86.581 25.985 1 94.18 252 GLN B O 1
ATOM 5001 N N . GLN B 1 264 ? -21.328 84.44 26.413 1 97.7 253 GLN B N 1
ATOM 5002 C CA . GLN B 1 264 ? -20.136 84.224 27.216 1 100.12 253 GLN B CA 1
ATOM 5003 C C . GLN B 1 264 ? -19.053 83.558 26.378 1 97.94 253 GLN B C 1
ATOM 5004 O O . GLN B 1 264 ? -19.233 82.421 25.924 1 99.46 253 GLN B O 1
ATOM 5010 N N . ASP B 1 265 ? -17.917 84.247 26.205 1 99.39 254 ASP B N 1
ATOM 5011 C CA . ASP B 1 265 ? -16.837 83.763 25.341 1 104.14 254 ASP B CA 1
ATOM 5012 C C . ASP B 1 265 ? -15.726 83.092 26.159 1 106.13 254 ASP B C 1
ATOM 5013 O O . ASP B 1 265 ? -15.93 82.713 27.321 1 111.88 254 ASP B O 1
ATOM 5018 N N . PHE B 1 266 ? -14.533 82.962 25.562 1 104.22 255 PHE B N 1
ATOM 5019 C CA . PHE B 1 266 ? -13.439 82.272 26.245 1 106.7 255 PHE B CA 1
ATOM 5020 C C . PHE B 1 266 ? -12.923 83.084 27.426 1 106.25 255 PHE B C 1
ATOM 5021 O O . PHE B 1 266 ? -12.672 82.53 28.498 1 111.43 255 PHE B O 1
ATOM 5029 N N . ALA B 1 267 ? -12.753 84.396 27.25 1 106.11 256 ALA B N 1
ATOM 5030 C CA . ALA B 1 267 ? -12.374 85.248 28.372 1 99.58 256 ALA B CA 1
ATOM 5031 C C . ALA B 1 267 ? -13.386 85.155 29.507 1 106.73 256 ALA B C 1
ATOM 5032 O O . ALA B 1 267 ? -13.005 85.099 30.686 1 114.41 256 ALA B O 1
ATOM 5034 N N . TYR B 1 268 ? -14.682 85.153 29.179 1 102.01 257 TYR B N 1
ATOM 5035 C CA . TYR B 1 268 ? -15.684 85.056 30.231 1 108.11 257 TYR B CA 1
ATOM 5036 C C . TYR B 1 268 ? -15.499 83.771 31.025 1 114.12 257 TYR B C 1
ATOM 5037 O O . TYR B 1 268 ? -15.609 83.768 32.26 1 111.47 257 TYR B O 1
ATOM 5046 N N . ILE B 1 269 ? -15.211 82.671 30.331 1 110.96 258 ILE B N 1
ATOM 5047 C CA . ILE B 1 269 ? -14.943 81.415 31.013 1 107.59 258 ILE B CA 1
ATOM 5048 C C . ILE B 1 269 ? -13.658 81.501 31.818 1 109.04 258 ILE B C 1
ATOM 5049 O O . ILE B 1 269 ? -13.521 80.828 32.843 1 116.92 258 ILE B O 1
ATOM 5054 N N . ASN B 1 270 ? -12.712 82.349 31.405 1 107.07 259 ASN B N 1
ATOM 5055 C CA . ASN B 1 270 ? -11.438 82.42 32.114 1 109.2 259 ASN B CA 1
ATOM 5056 C C . ASN B 1 270 ? -11.624 82.89 33.55 1 115.19 259 ASN B C 1
ATOM 5057 O O . ASN B 1 270 ? -11.356 82.145 34.501 1 112.65 259 ASN B O 1
ATOM 5062 N N . ASN B 1 271 ? -12.09 84.124 33.734 1 115.05 260 ASN B N 1
ATOM 5063 C CA . ASN B 1 271 ? -12.196 84.631 35.096 1 114.68 260 ASN B CA 1
ATOM 5064 C C . ASN B 1 271 ? -13.359 83.998 35.861 1 117.02 260 ASN B C 1
ATOM 5065 O O . ASN B 1 271 ? -13.618 84.391 37.016 1 119.22 260 ASN B O 1
ATOM 5070 N N . GLU B 1 272 ? -14.042 83.025 35.248 1 108.02 261 GLU B N 1
ATOM 5071 C CA . GLU B 1 272 ? -14.977 82.143 35.932 1 111.45 261 GLU B CA 1
ATOM 5072 C C . GLU B 1 272 ? -14.266 80.937 36.564 1 115.65 261 GLU B C 1
ATOM 5073 O O . GLU B 1 272 ? -14.532 80.586 37.723 1 113.78 261 GLU B O 1
ATOM 5079 N N . PHE B 1 273 ? -13.35 80.304 35.827 1 115.17 262 PHE B N 1
ATOM 5080 C CA . PHE B 1 273 ? -12.443 79.306 36.39 1 116.89 262 PHE B CA 1
ATOM 5081 C C . PHE B 1 273 ? -11.295 79.932 37.171 1 116.62 262 PHE B C 1
ATOM 5082 O O . PHE B 1 273 ? -10.451 79.194 37.699 1 110.13 262 PHE B O 1
ATOM 5090 N N . ASN B 1 274 ? -11.258 81.267 37.251 1 119.16 263 ASN B N 1
ATOM 5091 C CA . ASN B 1 274 ? -10.077 82.041 37.623 1 117.87 263 ASN B CA 1
ATOM 5092 C C . ASN B 1 274 ? -8.813 81.334 37.132 1 117.52 263 ASN B C 1
ATOM 5093 O O . ASN B 1 274 ? -7.894 81.046 37.908 1 112.7 263 ASN B O 1
ATOM 5098 N N . SER B 1 275 ? -8.785 81.05 35.825 1 116.52 264 SER B N 1
ATOM 5099 C CA . SER B 1 275 ? -7.681 80.391 35.131 1 120.52 264 SER B CA 1
ATOM 5100 C C . SER B 1 275 ? -7.892 80.501 33.622 1 123.06 264 SER B C 1
ATOM 5101 O O . SER B 1 275 ? -9.009 80.728 33.149 1 123.62 264 SER B O 1
ATOM 5104 N N . GLU B 1 276 ? -6.809 80.308 32.869 1 123.3 265 GLU B N 1
ATOM 5105 C CA . GLU B 1 276 ? -6.788 80.59 31.435 1 124.62 265 GLU B CA 1
ATOM 5106 C C . GLU B 1 276 ? -6.645 79.294 30.648 1 123.46 265 GLU B C 1
ATOM 5107 O O . GLU B 1 276 ? -5.617 78.618 30.745 1 122.54 265 GLU B O 1
ATOM 5113 N N . GLY B 1 277 ? -7.656 78.975 29.838 1 124.64 266 GLY B N 1
ATOM 5114 C CA . GLY B 1 277 ? -7.643 77.724 29.092 1 125.61 266 GLY B CA 1
ATOM 5115 C C . GLY B 1 277 ? -6.777 77.782 27.842 1 127.47 266 GLY B C 1
ATOM 5116 O O . GLY B 1 277 ? -6.587 78.834 27.234 1 127.93 266 GLY B O 1
ATOM 5117 N N . VAL B 1 278 ? -6.254 76.611 27.446 1 126.46 267 VAL B N 1
ATOM 5118 C CA . VAL B 1 278 ? -5.31 76.512 26.334 1 125.46 267 VAL B CA 1
ATOM 5119 C C . VAL B 1 278 ? -6.045 76.212 25.036 1 128.45 267 VAL B C 1
ATOM 5120 O O . VAL B 1 278 ? -6.937 75.354 24.99 1 127.01 267 VAL B O 1
ATOM 5124 N N . ASP B 1 279 ? -5.666 76.935 23.971 1 130.44 268 ASP B N 1
ATOM 5125 C CA . ASP B 1 279 ? -6.081 76.602 22.612 1 128.54 268 ASP B CA 1
ATOM 5126 C C . ASP B 1 279 ? -5.495 75.245 22.241 1 131.44 268 ASP B C 1
ATOM 5127 O O . ASP B 1 279 ? -4.271 75.077 22.241 1 134.51 268 ASP B O 1
ATOM 5132 N N . ILE B 1 280 ? -6.355 74.27 21.946 1 129.96 269 ILE B N 1
ATOM 5133 C CA . ILE B 1 280 ? -5.888 72.947 21.538 1 133.91 269 ILE B CA 1
ATOM 5134 C C . ILE B 1 280 ? -6.032 72.697 20.044 1 132.76 269 ILE B C 1
ATOM 5135 O O . ILE B 1 280 ? -5.407 71.751 19.532 1 132.05 269 ILE B O 1
ATOM 5140 N N . GLY B 1 281 ? -6.822 73.504 19.329 1 135.13 270 GLY B N 1
ATOM 5141 C CA . GLY B 1 281 ? -6.995 73.337 17.896 1 127.56 270 GLY B CA 1
ATOM 5142 C C . GLY B 1 281 ? -7.824 74.425 17.25 1 123.13 270 GLY B C 1
ATOM 5143 O O . GLY B 1 281 ? -7.496 75.613 17.339 1 124.81 270 GLY B O 1
ATOM 5144 N N . LYS B 1 282 ? -8.931 74.02 16.624 1 125.91 271 LYS B N 1
ATOM 5145 C CA . LYS B 1 282 ? -9.748 74.865 15.753 1 127.25 271 LYS B CA 1
ATOM 5146 C C . LYS B 1 282 ? -10.408 76.037 16.488 1 122.45 271 LYS B C 1
ATOM 5147 O O . LYS B 1 282 ? -11.624 76.26 16.365 1 111.11 271 LYS B O 1
ATOM 5153 N N . ASN B 1 283 ? -9.592 76.814 17.212 1 126.34 272 ASN B N 1
ATOM 5154 C CA . ASN B 1 283 ? -10.038 77.869 18.127 1 125.57 272 ASN B CA 1
ATOM 5155 C C . ASN B 1 283 ? -11.067 77.317 19.116 1 129.49 272 ASN B C 1
ATOM 5156 O O . ASN B 1 283 ? -12.281 77.538 19.038 1 129.55 272 ASN B O 1
ATOM 5161 N N . ILE B 1 284 ? -10.516 76.584 20.07 1 124.67 273 ILE B N 1
ATOM 5162 C CA . ILE B 1 284 ? -11.303 75.662 20.869 1 123.43 273 ILE B CA 1
ATOM 5163 C C . ILE B 1 284 ? -10.456 75.35 22.096 1 123.34 273 ILE B C 1
ATOM 5164 O O . ILE B 1 284 ? -9.381 74.746 21.989 1 123.9 273 ILE B O 1
ATOM 5169 N N . HIS B 1 285 ? -10.904 75.821 23.258 1 121.4 274 HIS B N 1
ATOM 5170 C CA . HIS B 1 285 ? -10.092 75.877 24.465 1 119.48 274 HIS B CA 1
ATOM 5171 C C . HIS B 1 285 ? -10.572 74.865 25.495 1 118.36 274 HIS B C 1
ATOM 5172 O O . HIS B 1 285 ? -11.723 74.415 25.475 1 116.91 274 HIS B O 1
ATOM 5179 N N . VAL B 1 286 ? -9.669 74.532 26.414 1 118.52 275 VAL B N 1
ATOM 5180 C CA . VAL B 1 286 ? -9.943 73.588 27.49 1 115.92 275 VAL B CA 1
ATOM 5181 C C . VAL B 1 286 ? -9.426 74.168 28.798 1 118.87 275 VAL B C 1
ATOM 5182 O O . VAL B 1 286 ? -8.325 74.729 28.848 1 117.37 275 VAL B O 1
ATOM 5186 N N . TRP B 1 287 ? -10.225 74.033 29.855 1 114.44 276 TRP B N 1
ATOM 5187 C CA . TRP B 1 287 ? -9.829 74.399 31.206 1 118.38 276 TRP B CA 1
ATOM 5188 C C . TRP B 1 287 ? -9.731 73.145 32.07 1 120.96 276 TRP B C 1
ATOM 5189 O O . TRP B 1 287 ? -10.427 72.152 31.826 1 123.8 276 TRP B O 1
ATOM 5200 N N . HIS B 1 288 ? -8.856 73.193 33.08 1 115.53 277 HIS B N 1
ATOM 5201 C CA . HIS B 1 288 ? -8.638 72.069 33.989 1 116.54 277 HIS B CA 1
ATOM 5202 C C . HIS B 1 288 ? -8.816 72.518 35.433 1 109.18 277 HIS B C 1
ATOM 5203 O O . HIS B 1 288 ? -8.141 73.444 35.892 1 104.7 277 HIS B O 1
ATOM 5210 N N . HIS B 1 289 ? -9.746 71.874 36.135 1 107.67 278 HIS B N 1
ATOM 5211 C CA . HIS B 1 289 ? -9.963 72.062 37.564 1 110.32 278 HIS B CA 1
ATOM 5212 C C . HIS B 1 289 ? -10.03 70.671 38.174 1 108.84 278 HIS B C 1
ATOM 5213 O O . HIS B 1 289 ? -11.036 69.971 38.008 1 106.4 278 HIS B O 1
ATOM 5220 N N . ASN B 1 290 ? -8.95 70.264 38.852 1 105.76 279 ASN B N 1
ATOM 5221 C CA . ASN B 1 290 ? -8.808 68.928 39.433 1 112.78 279 ASN B CA 1
ATOM 5222 C C . ASN B 1 290 ? -8.929 67.843 38.38 1 108.34 279 ASN B C 1
ATOM 5223 O O . ASN B 1 290 ? -7.963 67.52 37.682 1 115.84 279 ASN B O 1
ATOM 5228 N N . ASN B 1 291 ? -10.113 67.26 38.274 1 103.2 280 ASN B N 1
ATOM 5229 C CA . ASN B 1 291 ? -10.314 66.138 37.381 1 114.75 280 ASN B CA 1
ATOM 5230 C C . ASN B 1 291 ? -11.36 66.409 36.305 1 116.05 280 ASN B C 1
ATOM 5231 O O . ASN B 1 291 ? -11.679 65.502 35.522 1 114.04 280 ASN B O 1
ATOM 5236 N N . LEU B 1 292 ? -11.878 67.638 36.23 1 115.95 281 LEU B N 1
ATOM 5237 C CA . LEU B 1 292 ? -12.862 68.037 35.231 1 113.11 281 LEU B CA 1
ATOM 5238 C C . LEU B 1 292 ? -12.173 68.713 34.054 1 111.87 281 LEU B C 1
ATOM 5239 O O . LEU B 1 292 ? -11.399 69.66 34.234 1 109.66 281 LEU B O 1
ATOM 5244 N N . ASN B 1 293 ? -12.467 68.237 32.85 1 112.18 282 ASN B N 1
ATOM 5245 C CA . ASN B 1 293 ? -11.945 68.838 31.624 1 112.25 282 ASN B CA 1
ATOM 5246 C C . ASN B 1 293 ? -13.096 69.489 30.869 1 108.42 282 ASN B C 1
ATOM 5247 O O . ASN B 1 293 ? -14.004 68.799 30.389 1 111.99 282 ASN B O 1
ATOM 5252 N N . TYR B 1 294 ? -13.054 70.812 30.748 1 101.16 283 TYR B N 1
ATOM 5253 C CA . TYR B 1 294 ? -14.101 71.556 30.056 1 111.04 283 TYR B CA 1
ATOM 5254 C C . TYR B 1 294 ? -13.586 72.028 28.695 1 113.59 283 TYR B C 1
ATOM 5255 O O . TYR B 1 294 ? -12.714 72.904 28.629 1 110.73 283 TYR B O 1
ATOM 5264 N N . TYR B 1 295 ? -14.136 71.45 27.617 1 108.31 284 TYR B N 1
ATOM 5265 C CA . TYR B 1 295 ? -13.872 71.905 26.253 1 108.78 284 TYR B CA 1
ATOM 5266 C C . TYR B 1 295 ? -14.96 72.88 25.817 1 102.74 284 TYR B C 1
ATOM 5267 O O . TYR B 1 295 ? -16.154 72.552 25.865 1 99.9 284 TYR B O 1
ATOM 5276 N N . ALA B 1 296 ? -14.546 74.071 25.386 1 101.06 285 ALA B N 1
ATOM 5277 C CA . ALA B 1 296 ? -15.448 75.041 24.776 1 110.92 285 ALA B CA 1
ATOM 5278 C C . ALA B 1 296 ? -15.243 75.05 23.252 1 107.57 285 ALA B C 1
ATOM 5279 O O . ALA B 1 296 ? -14.243 75.581 22.753 1 102.68 285 ALA B O 1
ATOM 5281 N N . VAL B 1 297 ? -16.192 74.448 22.529 1 101.03 286 VAL B N 1
ATOM 5282 C CA . VAL B 1 297 ? -16.267 74.501 21.07 1 103.52 286 VAL B CA 1
ATOM 5283 C C . VAL B 1 297 ? -17.061 75.744 20.676 1 100.32 286 VAL B C 1
ATOM 5284 O O . VAL B 1 297 ? -18.288 75.778 20.817 1 100.67 286 VAL B O 1
ATOM 5288 N N . ASP B 1 298 ? -16.379 76.764 20.158 1 101.12 287 ASP B N 1
ATOM 5289 C CA . ASP B 1 298 ? -17.056 78.008 19.784 1 105.29 287 ASP B CA 1
ATOM 5290 C C . ASP B 1 298 ? -17.332 78.03 18.286 1 102.67 287 ASP B C 1
ATOM 5291 O O . ASP B 1 298 ? -16.414 78.201 17.481 1 102.29 287 ASP B O 1
ATOM 5296 N N . LEU B 1 299 ? -18.614 77.917 17.931 1 98.74 288 LEU B N 1
ATOM 5297 C CA . LEU B 1 299 ? -19.023 77.903 16.534 1 102.02 288 LEU B CA 1
ATOM 5298 C C . LEU B 1 299 ? -18.477 79.098 15.765 1 108.97 288 LEU B C 1
ATOM 5299 O O . LEU B 1 299 ? -18.009 78.949 14.629 1 119.6 288 LEU B O 1
ATOM 5304 N N . SER B 1 300 ? -18.515 80.291 16.358 1 103.05 289 SER B N 1
ATOM 5305 C CA . SER B 1 300 ? -18.11 81.467 15.599 1 109.31 289 SER B CA 1
ATOM 5306 C C . SER B 1 300 ? -16.622 81.479 15.286 1 112.18 289 SER B C 1
ATOM 5307 O O . SER B 1 300 ? -16.193 82.246 14.418 1 121.95 289 SER B O 1
ATOM 5310 N N . LEU B 1 301 ? -15.827 80.668 15.973 1 108.95 290 LEU B N 1
ATOM 5311 C CA . LEU B 1 301 ? -14.422 80.527 15.632 1 113.93 290 LEU B CA 1
ATOM 5312 C C . LEU B 1 301 ? -14.128 79.245 14.863 1 117.45 290 LEU B C 1
ATOM 5313 O O . LEU B 1 301 ? -13.043 79.123 14.286 1 116.53 290 LEU B O 1
ATOM 5318 N N . THR B 1 302 ? -15.069 78.302 14.843 1 117.28 291 THR B N 1
ATOM 5319 C CA . THR B 1 302 ? -14.978 77.03 14.125 1 116.93 291 THR B CA 1
ATOM 5320 C C . THR B 1 302 ? -15.954 77.139 12.953 1 121.28 291 THR B C 1
ATOM 5321 O O . THR B 1 302 ? -17.126 76.764 13.053 1 119.22 291 THR B O 1
ATOM 5325 N N . SER B 1 303 ? -15.456 77.695 11.855 1 128.49 292 SER B N 1
ATOM 5326 C CA . SER B 1 303 ? -16.243 77.925 10.653 1 126.15 292 SER B CA 1
ATOM 5327 C C . SER B 1 303 ? -16.022 76.774 9.678 1 129.28 292 SER B C 1
ATOM 5328 O O . SER B 1 303 ? -14.877 76.385 9.417 1 126.87 292 SER B O 1
ATOM 5331 N N . ARG B 1 304 ? -17.121 76.252 9.131 1 130.23 293 ARG B N 1
ATOM 5332 C CA . ARG B 1 304 ? -17.105 74.981 8.423 1 127.13 293 ARG B CA 1
ATOM 5333 C C . ARG B 1 304 ? -16.249 75.06 7.159 1 124.64 293 ARG B C 1
ATOM 5334 O O . ARG B 1 304 ? -16.007 76.134 6.612 1 124.25 293 ARG B O 1
ATOM 5342 N N . LYS B 1 305 ? -15.787 73.894 6.7 1 126.39 294 LYS B N 1
ATOM 5343 C CA . LYS B 1 305 ? -14.919 73.789 5.52 1 134.76 294 LYS B CA 1
ATOM 5344 C C . LYS B 1 305 ? -15.728 73.285 4.32 1 135.31 294 LYS B C 1
ATOM 5345 O O . LYS B 1 305 ? -15.767 72.094 4.006 1 129.34 294 LYS B O 1
ATOM 5351 N N . SER B 1 306 ? -16.382 74.234 3.639 1 137.02 295 SER B N 1
ATOM 5352 C CA . SER B 1 306 ? -17.153 74.028 2.406 1 142.99 295 SER B CA 1
ATOM 5353 C C . SER B 1 306 ? -17.993 72.747 2.374 1 146.21 295 SER B C 1
ATOM 5354 O O . SER B 1 306 ? -19.227 72.813 2.307 1 150.22 295 SER B O 1
ATOM 5357 N N . VAL B 1 307 ? -17.334 71.583 2.395 1 140.51 296 VAL B N 1
ATOM 5358 C CA . VAL B 1 307 ? -17.989 70.292 2.238 1 133.12 296 VAL B CA 1
ATOM 5359 C C . VAL B 1 307 ? -17.569 69.391 3.394 1 130.11 296 VAL B C 1
ATOM 5360 O O . VAL B 1 307 ? -16.453 69.495 3.915 1 130.57 296 VAL B O 1
ATOM 5364 N N . GLY B 1 308 ? -18.478 68.519 3.82 1 124.73 297 GLY B N 1
ATOM 5365 C CA . GLY B 1 308 ? -18.192 67.589 4.896 1 122.22 297 GLY B CA 1
ATOM 5366 C C . GLY B 1 308 ? -18.814 68.013 6.22 1 119.41 297 GLY B C 1
ATOM 5367 O O . GLY B 1 308 ? -19.29 69.136 6.402 1 121.64 297 GLY B O 1
ATOM 5368 N N . VAL B 1 309 ? -18.811 67.063 7.16 1 115.59 298 VAL B N 1
ATOM 5369 C CA . VAL B 1 309 ? -19.407 67.298 8.473 1 113.81 298 VAL B CA 1
ATOM 5370 C C . VAL B 1 309 ? -18.722 68.486 9.165 1 111.38 298 VAL B C 1
ATOM 5371 O O . VAL B 1 309 ? -17.523 68.739 8.975 1 112.54 298 VAL B O 1
ATOM 5375 N N . HIS B 1 310 ? -19.509 69.233 9.95 1 112.12 299 HIS B N 1
ATOM 5376 C CA . HIS B 1 310 ? -19.019 70.403 10.678 1 113.17 299 HIS B CA 1
ATOM 5377 C C . HIS B 1 310 ? -17.799 70.053 11.53 1 109.09 299 HIS B C 1
ATOM 5378 O O . HIS B 1 310 ? -17.826 69.047 12.253 1 109.7 299 HIS B O 1
ATOM 5385 N N . PRO B 1 311 ? -16.731 70.863 11.5 1 105.95 300 PRO B N 1
ATOM 5386 C CA . PRO B 1 311 ? -15.545 70.526 12.31 1 110.58 300 PRO B CA 1
ATOM 5387 C C . PRO B 1 311 ? -15.854 70.389 13.787 1 112.26 300 PRO B C 1
ATOM 5388 O O . PRO B 1 311 ? -15.14 69.665 14.491 1 114.25 300 PRO B O 1
ATOM 5392 N N . ALA B 1 312 ? -16.911 71.054 14.266 1 110.46 301 ALA B N 1
ATOM 5393 C CA . ALA B 1 312 ? -17.263 71.016 15.682 1 106.52 301 ALA B CA 1
ATOM 5394 C C . ALA B 1 312 ? -17.726 69.624 16.106 1 107.88 301 ALA B C 1
ATOM 5395 O O . ALA B 1 312 ? -17.271 69.099 17.132 1 109.01 301 ALA B O 1
ATOM 5397 N N . LEU B 1 313 ? -18.633 69.009 15.33 1 100.93 302 LEU B N 1
ATOM 5398 C CA . LEU B 1 313 ? -19.11 67.667 15.664 1 95.56 302 LEU B CA 1
ATOM 5399 C C . LEU B 1 313 ? -18.089 66.582 15.352 1 103.19 302 LEU B C 1
ATOM 5400 O O . LEU B 1 313 ? -18.163 65.503 15.943 1 103.88 302 LEU B O 1
ATOM 5405 N N . LEU B 1 314 ? -17.149 66.827 14.432 1 107.22 303 LEU B N 1
ATOM 5406 C CA . LEU B 1 314 ? -16.06 65.872 14.252 1 109.27 303 LEU B CA 1
ATOM 5407 C C . LEU B 1 314 ? -15.194 65.802 15.508 1 113.39 303 LEU B C 1
ATOM 5408 O O . LEU B 1 314 ? -14.823 64.71 15.955 1 112.43 303 LEU B O 1
ATOM 5413 N N . PHE B 1 315 ? -14.896 66.963 16.105 1 114 304 PHE B N 1
ATOM 5414 C CA . PHE B 1 315 ? -14.065 67.016 17.304 1 113.11 304 PHE B CA 1
ATOM 5415 C C . PHE B 1 315 ? -14.757 66.36 18.489 1 112.93 304 PHE B C 1
ATOM 5416 O O . PHE B 1 315 ? -14.119 65.636 19.265 1 111.9 304 PHE B O 1
ATOM 5424 N N . ALA B 1 316 ? -16.05 66.644 18.674 1 106.88 305 ALA B N 1
ATOM 5425 C CA . ALA B 1 316 ? -16.834 65.927 19.668 1 101.68 305 ALA B CA 1
ATOM 5426 C C . ALA B 1 316 ? -16.647 64.419 19.532 1 110.76 305 ALA B C 1
ATOM 5427 O O . ALA B 1 316 ? -16.605 63.698 20.543 1 102.5 305 ALA B O 1
ATOM 5429 N N . LEU B 1 317 ? -16.487 63.934 18.29 1 114.53 306 LEU B N 1
ATOM 5430 C CA . LEU B 1 317 ? -16.316 62.506 18.031 1 112.35 306 LEU B CA 1
ATOM 5431 C C . LEU B 1 317 ? -14.877 62.045 18.269 1 116.51 306 LEU B C 1
ATOM 5432 O O . LEU B 1 317 ? -14.652 61.054 18.975 1 117.54 306 LEU B O 1
ATOM 5437 N N . GLU B 1 318 ? -13.888 62.742 17.685 1 116.07 307 GLU B N 1
ATOM 5438 C CA . GLU B 1 318 ? -12.49 62.452 18.009 1 117.62 307 GLU B CA 1
ATOM 5439 C C . GLU B 1 318 ? -12.279 62.374 19.515 1 119.43 307 GLU B C 1
ATOM 5440 O O . GLU B 1 318 ? -11.47 61.568 19.985 1 120.33 307 GLU B O 1
ATOM 5446 N N . GLN B 1 319 ? -13.009 63.194 20.286 1 117.18 308 GLN B N 1
ATOM 5447 C CA . GLN B 1 319 ? -12.877 63.204 21.738 1 114.33 308 GLN B CA 1
ATOM 5448 C C . GLN B 1 319 ? -13.545 61.997 22.374 1 118.53 308 GLN B C 1
ATOM 5449 O O . GLN B 1 319 ? -12.947 61.332 23.229 1 124.35 308 GLN B O 1
ATOM 5455 N N . LEU B 1 320 ? -14.79 61.706 21.989 1 113.27 309 LEU B N 1
ATOM 5456 C CA . LEU B 1 320 ? -15.455 60.531 22.548 1 113.93 309 LEU B CA 1
ATOM 5457 C C . LEU B 1 320 ? -14.851 59.242 22.003 1 120.29 309 LEU B C 1
ATOM 5458 O O . LEU B 1 320 ? -14.839 58.223 22.702 1 119.16 309 LEU B O 1
ATOM 5463 N N . LYS B 1 321 ? -14.337 59.265 20.769 1 124.61 310 LYS B N 1
ATOM 5464 C CA . LYS B 1 321 ? -13.524 58.15 20.294 1 124.74 310 LYS B CA 1
ATOM 5465 C C . LYS B 1 321 ? -12.312 57.962 21.199 1 126.7 310 LYS B C 1
ATOM 5466 O O . LYS B 1 321 ? -12.019 56.847 21.649 1 129.63 310 LYS B O 1
ATOM 5472 N N . GLU B 1 322 ? -11.626 59.057 21.527 1 128.75 311 GLU B N 1
ATOM 5473 C CA . GLU B 1 322 ? -10.456 58.955 22.384 1 132.17 311 GLU B CA 1
ATOM 5474 C C . GLU B 1 322 ? -10.835 58.57 23.81 1 134.27 311 GLU B C 1
ATOM 5475 O O . GLU B 1 322 ? -10.215 57.683 24.405 1 137.28 311 GLU B O 1
ATOM 5481 N N . SER B 1 323 ? -11.865 59.211 24.371 1 131.03 312 SER B N 1
ATOM 5482 C CA . SER B 1 323 ? -12.277 58.88 25.734 1 130.4 312 SER B CA 1
ATOM 5483 C C . SER B 1 323 ? -12.65 57.409 25.881 1 131.14 312 SER B C 1
ATOM 5484 O O . SER B 1 323 ? -12.552 56.857 26.981 1 136.71 312 SER B O 1
ATOM 5487 N N . ILE B 1 324 ? -13.061 56.751 24.793 1 131.45 313 ILE B N 1
ATOM 5488 C CA . ILE B 1 324 ? -13.454 55.346 24.877 1 133.18 313 ILE B CA 1
ATOM 5489 C C . ILE B 1 324 ? -12.229 54.439 24.89 1 138.82 313 ILE B C 1
ATOM 5490 O O . ILE B 1 324 ? -12.101 53.565 25.76 1 136.04 313 ILE B O 1
ATOM 5495 N N . ARG B 1 325 ? -11.321 54.624 23.919 1 137.64 314 ARG B N 1
ATOM 5496 C CA . ARG B 1 325 ? -10.08 53.846 23.896 1 139.45 314 ARG B CA 1
ATOM 5497 C C . ARG B 1 325 ? -9.307 53.991 25.203 1 145.36 314 ARG B C 1
ATOM 5498 O O . ARG B 1 325 ? -8.68 53.032 25.67 1 147.02 314 ARG B O 1
ATOM 5506 N N . GLU B 1 326 ? -9.334 55.185 25.808 1 143.62 315 GLU B N 1
ATOM 5507 C CA . GLU B 1 326 ? -8.656 55.371 27.083 1 139.56 315 GLU B CA 1
ATOM 5508 C C . GLU B 1 326 ? -9.315 54.552 28.183 1 140.8 315 GLU B C 1
ATOM 5509 O O . GLU B 1 326 ? -8.623 54.045 29.07 1 142.87 315 GLU B O 1
ATOM 5515 N N . ALA B 1 327 ? -10.639 54.392 28.134 1 142.22 316 ALA B N 1
ATOM 5516 C CA . ALA B 1 327 ? -11.327 53.588 29.139 1 140.47 316 ALA B CA 1
ATOM 5517 C C . ALA B 1 327 ? -11.245 52.095 28.835 1 142.16 316 ALA B C 1
ATOM 5518 O O . ALA B 1 327 ? -11.292 51.279 29.762 1 137.45 316 ALA B O 1
ATOM 5520 N N . LYS B 1 328 ? -11.12 51.72 27.554 1 142.98 317 LYS B N 1
ATOM 5521 C CA . LYS B 1 328 ? -11.004 50.309 27.193 1 142.21 317 LYS B CA 1
ATOM 5522 C C . LYS B 1 328 ? -9.712 49.693 27.706 1 146.2 317 LYS B C 1
ATOM 5523 O O . LYS B 1 328 ? -9.7 48.517 28.093 1 147.76 317 LYS B O 1
ATOM 5529 N N . ALA B 1 329 ? -8.62 50.461 27.71 1 147.59 318 ALA B N 1
ATOM 5530 C CA . ALA B 1 329 ? -7.324 49.971 28.162 1 145.92 318 ALA B CA 1
ATOM 5531 C C . ALA B 1 329 ? -7.168 49.992 29.674 1 138.7 318 ALA B C 1
ATOM 5532 O O . ALA B 1 329 ? -6.221 49.383 30.183 1 136.7 318 ALA B O 1
ATOM 5534 N N . LYS B 1 330 ? -8.059 50.668 30.399 1 137.15 319 LYS B N 1
ATOM 5535 C CA . LYS B 1 330 ? -8.043 50.655 31.857 1 141.19 319 LYS B CA 1
ATOM 5536 C C . LYS B 1 330 ? -9.157 49.815 32.459 1 138.48 319 LYS B C 1
ATOM 5537 O O . LYS B 1 330 ? -9.228 49.703 33.689 1 137.89 319 LYS B O 1
ATOM 5543 N N . GLY B 1 331 ? -10.036 49.238 31.642 1 133.69 320 GLY B N 1
ATOM 5544 C CA . GLY B 1 331 ? -11.133 48.454 32.175 1 130.91 320 GLY B CA 1
ATOM 5545 C C . GLY B 1 331 ? -12.202 49.233 32.914 1 132.64 320 GLY B C 1
ATOM 5546 O O . GLY B 1 331 ? -13.04 48.616 33.583 1 127.27 320 GLY B O 1
ATOM 5547 N N . GLN B 1 332 ? -12.204 50.566 32.823 1 134.76 321 GLN B N 1
ATOM 5548 C CA . GLN B 1 332 ? -13.259 51.387 33.407 1 131.47 321 GLN B CA 1
ATOM 5549 C C . GLN B 1 332 ? -14.413 51.568 32.427 1 130.9 321 GLN B C 1
ATOM 5550 O O . GLN B 1 332 ? -14.226 51.567 31.205 1 131.68 321 GLN B O 1
ATOM 5556 N N . LYS B 1 333 ? -15.615 51.739 32.973 1 124.95 322 LYS B N 1
ATOM 5557 C CA . LYS B 1 333 ? -16.765 52.026 32.133 1 117.99 322 LYS B CA 1
ATOM 5558 C C . LYS B 1 333 ? -16.949 53.538 31.981 1 118.97 322 LYS B C 1
ATOM 5559 O O . LYS B 1 333 ? -16.207 54.349 32.543 1 120.2 322 LYS B O 1
ATOM 5565 N N . ILE B 1 334 ? -17.943 53.922 31.182 1 121.68 323 ILE B N 1
ATOM 5566 C CA . ILE B 1 334 ? -18.177 55.307 30.785 1 118.75 323 ILE B CA 1
ATOM 5567 C C . ILE B 1 334 ? -19.681 55.533 30.746 1 115.79 323 ILE B C 1
ATOM 5568 O O . ILE B 1 334 ? -20.44 54.645 30.349 1 120.63 323 ILE B O 1
ATOM 5573 N N . ALA B 1 335 ? -20.119 56.71 31.174 1 111.21 324 ALA B N 1
ATOM 5574 C CA . ALA B 1 335 ? -21.496 57.135 30.967 1 112.88 324 ALA B CA 1
ATOM 5575 C C . ALA B 1 335 ? -21.479 58.373 30.084 1 113.26 324 ALA B C 1
ATOM 5576 O O . ALA B 1 335 ? -20.698 59.301 30.324 1 115.81 324 ALA B O 1
ATOM 5578 N N . LEU B 1 336 ? -22.317 58.372 29.051 1 111.29 325 LEU B N 1
ATOM 5579 C CA . LEU B 1 336 ? -22.337 59.428 28.045 1 105.57 325 LEU B CA 1
ATOM 5580 C C . LEU B 1 336 ? -23.608 60.248 28.213 1 103.9 325 LEU B C 1
ATOM 5581 O O . LEU B 1 336 ? -24.706 59.687 28.325 1 102.6 325 LEU B O 1
ATOM 5586 N N . TYR B 1 337 ? -23.454 61.573 28.235 1 100.23 326 TYR B N 1
ATOM 5587 C CA . TYR B 1 337 ? -24.565 62.484 28.471 1 102.88 326 TYR B CA 1
ATOM 5588 C C . TYR B 1 337 ? -24.66 63.492 27.334 1 106.61 326 TYR B C 1
ATOM 5589 O O . TYR B 1 337 ? -23.689 64.196 27.035 1 103.75 326 TYR B O 1
ATOM 5598 N N . LEU B 1 338 ? -25.836 63.552 26.702 1 102 327 LEU B N 1
ATOM 5599 C CA . LEU B 1 338 ? -26.095 64.462 25.592 1 99.63 327 LEU B CA 1
ATOM 5600 C C . LEU B 1 338 ?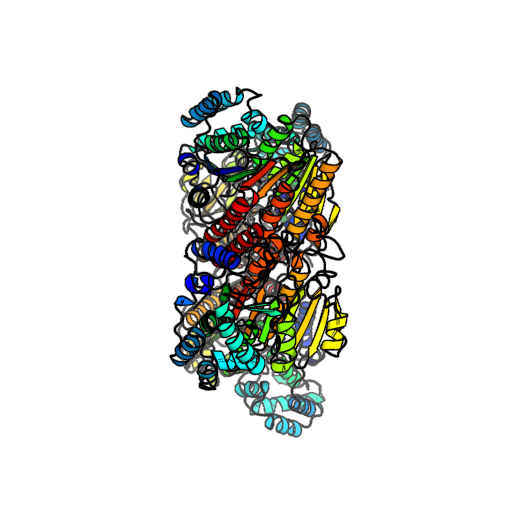 -27.15 65.479 26.01 1 96.37 327 LEU B C 1
ATOM 5601 O O . LEU B 1 338 ? -28.359 65.244 25.854 1 92.63 327 LEU B O 1
ATOM 5606 N N . PRO B 1 339 ? -26.74 66.62 26.568 1 97.96 328 PRO B N 1
ATOM 5607 C CA . PRO B 1 339 ? -27.702 67.703 26.803 1 100.44 328 PRO B CA 1
ATOM 5608 C C . PRO B 1 339 ? -27.804 68.49 25.515 1 99.78 328 PRO B C 1
ATOM 5609 O O . PRO B 1 339 ? -27.024 69.408 25.226 1 99.64 328 PRO B O 1
ATOM 5613 N N . THR B 1 340 ? -28.778 68.077 24.717 1 101.26 329 THR B N 1
ATOM 5614 C CA . THR B 1 340 ? -28.794 68.32 23.285 1 99.74 329 THR B CA 1
ATOM 5615 C C . THR B 1 340 ? -29.904 69.288 22.92 1 98.41 329 THR B C 1
ATOM 5616 O O . THR B 1 340 ? -31.06 69.11 23.335 1 88.9 329 THR B O 1
ATOM 5620 N N . GLY B 1 341 ? -29.528 70.323 22.165 1 97.24 330 GLY B N 1
ATOM 5621 C CA . GLY B 1 341 ? -30.466 71.24 21.552 1 98.96 330 GLY B CA 1
ATOM 5622 C C . GLY B 1 341 ? -30.446 71.197 20.03 1 103.73 330 GLY B C 1
ATOM 5623 O O . GLY B 1 341 ? -29.453 70.797 19.397 1 99.09 330 GLY B O 1
ATOM 5624 N N . TRP B 1 342 ? -31.557 71.612 19.426 1 103.54 331 TRP B N 1
ATOM 5625 C CA . TRP B 1 342 ? -31.627 71.738 17.982 1 100.64 331 TRP B CA 1
ATOM 5626 C C . TRP B 1 342 ? -31.54 73.179 17.509 1 102.5 331 TRP B C 1
ATOM 5627 O O . TRP B 1 342 ? -31.167 73.41 16.348 1 112.09 331 TRP B O 1
ATOM 5638 N N . ASP B 1 343 ? -31.818 74.144 18.387 1 96.22 332 ASP B N 1
ATOM 5639 C CA . ASP B 1 343 ? -31.533 75.558 18.147 1 98.85 332 ASP B CA 1
ATOM 5640 C C . ASP B 1 343 ? -30.165 75.806 17.521 1 100.78 332 ASP B C 1
ATOM 5641 O O . ASP B 1 343 ? -29.935 76.873 16.948 1 111.37 332 ASP B O 1
ATOM 5646 N N . SER B 1 344 ? -29.27 74.822 17.584 1 91.26 333 SER B N 1
ATOM 5647 C CA . SER B 1 344 ? -27.975 74.868 16.925 1 97.69 333 SER B CA 1
ATOM 5648 C C . SER B 1 344 ? -28.045 74.538 15.436 1 111.17 333 SER B C 1
ATOM 5649 O O . SER B 1 344 ? -27.025 74.107 14.882 1 109.71 333 SER B O 1
ATOM 5652 N N . HIS B 1 345 ? -29.192 74.721 14.788 1 107.69 334 HIS B N 1
ATOM 5653 C CA . HIS B 1 345 ? -29.432 74.314 13.411 1 110.77 334 HIS B CA 1
ATOM 5654 C C . HIS B 1 345 ? -29.509 75.533 12.495 1 114.73 334 HIS B C 1
ATOM 5655 O O . HIS B 1 345 ? -29.836 76.643 12.929 1 119.29 334 HIS B O 1
ATOM 5662 N N . GLU B 1 346 ? -29.215 75.324 11.207 1 108.09 335 GLU B N 1
ATOM 5663 C CA . GLU B 1 346 ? -29.35 76.426 10.267 1 107.94 335 GLU B CA 1
ATOM 5664 C C . GLU B 1 346 ? -30.812 76.814 10.047 1 110.46 335 GLU B C 1
ATOM 5665 O O . GLU B 1 346 ? -31.081 77.945 9.628 1 109.12 335 GLU B O 1
ATOM 5671 N N . ASP B 1 347 ? -31.758 75.918 10.34 1 108.36 336 ASP B N 1
ATOM 5672 C CA . ASP B 1 347 ? -33.174 76.188 10.134 1 108.46 336 ASP B CA 1
ATOM 5673 C C . ASP B 1 347 ? -33.919 76.615 11.395 1 115.44 336 ASP B C 1
ATOM 5674 O O . ASP B 1 347 ? -35.158 76.697 11.356 1 108.11 336 ASP B O 1
ATOM 5679 N N . GLU B 1 348 ? -33.214 76.831 12.513 1 117.79 337 GLU B N 1
ATOM 5680 C CA . GLU B 1 348 ? -33.811 77.472 13.677 1 111.96 337 GLU B CA 1
ATOM 5681 C C . GLU B 1 348 ? -34.147 78.92 13.337 1 113.86 337 GLU B C 1
ATOM 5682 O O . GLU B 1 348 ? -33.437 79.579 12.572 1 112.28 337 GLU B O 1
ATOM 5688 N N . THR B 1 349 ? -35.266 79.402 13.876 1 117.46 338 THR B N 1
ATOM 5689 C CA . THR B 1 349 ? -35.7 80.778 13.679 1 116.8 338 THR B CA 1
ATOM 5690 C C . THR B 1 349 ? -35.728 81.554 14.99 1 117.17 338 THR B C 1
ATOM 5691 O O . THR B 1 349 ? -36.149 82.719 14.997 1 117.25 338 THR B O 1
ATOM 5695 N N . ALA B 1 350 ? -35.263 80.941 16.085 1 119.04 339 ALA B N 1
ATOM 5696 C CA . ALA B 1 350 ? -35.375 81.493 17.43 1 114.48 339 ALA B CA 1
ATOM 5697 C C . ALA B 1 350 ? -34.372 82.617 17.658 1 114.95 339 ALA B C 1
ATOM 5698 O O . ALA B 1 350 ? -33.175 82.455 17.394 1 115.54 339 ALA B O 1
ATOM 5700 N N . TYR B 1 351 ? -34.864 83.751 18.169 1 118.05 340 TYR B N 1
ATOM 5701 C CA . TYR B 1 351 ? -33.99 84.882 18.479 1 123.72 340 TYR B CA 1
ATOM 5702 C C . TYR B 1 351 ? -32.744 84.448 19.259 1 120.95 340 TYR B C 1
ATOM 5703 O O . TYR B 1 351 ? -31.641 84.933 18.98 1 121.12 340 TYR B O 1
ATOM 5712 N N . CYS B 1 352 ? -32.882 83.511 20.202 1 119.2 341 CYS B N 1
ATOM 5713 C CA . CYS B 1 352 ? -31.751 83.054 21.009 1 119.72 341 CYS B CA 1
ATOM 5714 C C . CYS B 1 352 ? -30.803 82.112 20.263 1 116.29 341 CYS B C 1
ATOM 5715 O O . CYS B 1 352 ? -29.782 81.713 20.833 1 113.37 341 CYS B O 1
ATOM 5718 N N . GLY B 1 353 ? -31.087 81.758 19.008 1 116.83 342 GLY B N 1
ATOM 5719 C CA . GLY B 1 353 ? -30.199 80.873 18.277 1 109.66 342 GLY B CA 1
ATOM 5720 C C . GLY B 1 353 ? -29.709 81.419 16.948 1 116.69 342 GLY B C 1
ATOM 5721 O O . GLY B 1 353 ? -28.794 80.855 16.334 1 116.82 342 GLY B O 1
ATOM 5722 N N . LYS B 1 354 ? -30.31 82.514 16.478 1 119.22 343 LYS B N 1
ATOM 5723 C CA . LYS B 1 354 ? -29.992 83.019 15.15 1 117.9 343 LYS B CA 1
ATOM 5724 C C . LYS B 1 354 ? -29.876 84.534 15.079 1 118.38 343 LYS B C 1
ATOM 5725 O O . LYS B 1 354 ? -29.521 85.049 14.015 1 119.51 343 LYS B O 1
ATOM 5731 N N . PHE B 1 355 ? -30.154 85.264 16.161 1 117.71 344 PHE B N 1
ATOM 5732 C CA . PHE B 1 355 ? -29.961 86.714 16.2 1 119.8 344 PHE B CA 1
ATOM 5733 C C . PHE B 1 355 ? -28.538 86.991 16.672 1 118.38 344 PHE B C 1
ATOM 5734 O O . PHE B 1 355 ? -28.253 86.978 17.873 1 119.01 344 PHE B O 1
ATOM 5742 N N . VAL B 1 356 ? -27.647 87.253 15.721 1 115.63 345 VAL B N 1
ATOM 5743 C CA . VAL B 1 356 ? -26.224 87.438 15.968 1 111.11 345 VAL B CA 1
ATOM 5744 C C . VAL B 1 356 ? -25.852 88.86 15.57 1 120 345 VAL B C 1
ATOM 5745 O O . VAL B 1 356 ? -26.345 89.373 14.557 1 126.22 345 VAL B O 1
ATOM 5749 N N . ASN B 1 357 ? -25.002 89.508 16.375 1 124.09 346 ASN B N 1
ATOM 5750 C CA . ASN B 1 357 ? -24.398 90.799 16.014 1 124.51 346 ASN B CA 1
ATOM 5751 C C . ASN B 1 357 ? -25.461 91.886 15.761 1 130.47 346 ASN B C 1
ATOM 5752 O O . ASN B 1 357 ? -25.289 92.766 14.907 1 130.03 346 ASN B O 1
ATOM 5757 N N . GLY B 1 358 ? -26.574 91.836 16.492 1 126.16 347 GLY B N 1
ATOM 5758 C CA . GLY B 1 358 ? -27.668 92.783 16.279 1 122.71 347 GLY B CA 1
ATOM 5759 C C . GLY B 1 358 ? -28.352 92.732 14.922 1 134.04 347 GLY B C 1
ATOM 5760 O O . GLY B 1 358 ? -28.762 93.781 14.401 1 131.88 347 GLY B O 1
ATOM 5761 N N . ARG B 1 359 ? -28.495 91.536 14.338 1 131.64 348 ARG B N 1
ATOM 5762 C CA . ARG B 1 359 ? -29.202 91.338 13.075 1 126.89 348 ARG B CA 1
ATOM 5763 C C . ARG B 1 359 ? -29.469 89.848 12.897 1 129.03 348 ARG B C 1
ATOM 5764 O O . ARG B 1 359 ? -28.603 89.028 13.207 1 127.44 348 ARG B O 1
ATOM 5772 N N . MET B 1 360 ? -30.664 89.502 12.403 1 125.24 349 MET B N 1
ATOM 5773 C CA . MET B 1 360 ? -31.001 88.097 12.194 1 119.65 349 MET B CA 1
ATOM 5774 C C . MET B 1 360 ? -30.112 87.497 11.109 1 118.17 349 MET B C 1
ATOM 5775 O O . MET B 1 360 ? -30.012 88.035 10.004 1 121.82 349 MET B O 1
ATOM 5780 N N . MET B 1 361 ? -29.455 86.39 11.435 1 114.31 350 MET B N 1
ATOM 5781 C CA . MET B 1 361 ? -28.537 85.729 10.518 1 112.77 350 MET B CA 1
ATOM 5782 C C . MET B 1 361 ? -29.302 85.041 9.385 1 117.12 350 MET B C 1
ATOM 5783 O O . MET B 1 361 ? -30.416 84.541 9.567 1 111.92 350 MET B O 1
ATOM 5788 N N . GLY B 1 362 ? -28.693 85.045 8.193 1 122.19 351 GLY B N 1
ATOM 5789 C CA . GLY B 1 362 ? -29.298 84.504 6.998 1 123.88 351 GLY B CA 1
ATOM 5790 C C . GLY B 1 362 ? -28.674 83.19 6.556 1 124.25 351 GLY B C 1
ATOM 5791 O O . GLY B 1 362 ? -27.854 82.594 7.259 1 120.46 351 GLY B O 1
ATOM 5792 N N . LYS B 1 363 ? -29.073 82.745 5.349 1 122.5 352 LYS B N 1
ATOM 5793 C CA . LYS B 1 363 ? -28.668 81.418 4.878 1 119.01 352 LYS B CA 1
ATOM 5794 C C . LYS B 1 363 ? -27.158 81.326 4.714 1 117.2 352 LYS B C 1
ATOM 5795 O O . LYS B 1 363 ? -26.547 80.306 5.057 1 118.43 352 LYS B O 1
ATOM 5801 N N . THR B 1 364 ? -26.538 82.375 4.186 1 118.92 353 THR B N 1
ATOM 5802 C CA . THR B 1 364 ? -25.119 82.287 3.877 1 123.76 353 THR B CA 1
ATOM 5803 C C . THR B 1 364 ? -24.306 82.074 5.144 1 119.25 353 THR B C 1
ATOM 5804 O O . THR B 1 364 ? -23.523 81.122 5.237 1 120.64 353 THR B O 1
ATOM 5808 N N . ALA B 1 365 ? -24.511 82.926 6.149 1 119.72 354 ALA B N 1
ATOM 5809 C CA . ALA B 1 365 ? -23.846 82.715 7.43 1 121.51 354 ALA B CA 1
ATOM 5810 C C . ALA B 1 365 ? -24.295 81.411 8.089 1 115.27 354 ALA B C 1
ATOM 5811 O O . ALA B 1 365 ? -23.468 80.677 8.644 1 116.06 354 ALA B O 1
ATOM 5813 N N . ALA B 1 366 ? -25.595 81.099 8.021 1 110.04 355 ALA B N 1
ATOM 5814 C CA . ALA B 1 366 ? -26.131 79.965 8.77 1 112.75 355 ALA B CA 1
ATOM 5815 C C . ALA B 1 366 ? -25.411 78.665 8.428 1 116.37 355 ALA B C 1
ATOM 5816 O O . ALA B 1 366 ? -25.126 77.858 9.321 1 119.04 355 ALA B O 1
ATOM 5818 N N . HIS B 1 367 ? -25.095 78.442 7.15 1 116.17 356 HIS B N 1
ATOM 5819 C CA . HIS B 1 367 ? -24.46 77.179 6.785 1 121.28 356 HIS B CA 1
ATOM 5820 C C . HIS B 1 367 ? -23.04 77.092 7.317 1 122.53 356 HIS B C 1
ATOM 5821 O O . HIS B 1 367 ? -22.543 75.989 7.578 1 123.78 356 HIS B O 1
ATOM 5828 N N . GLN B 1 368 ? -22.361 78.226 7.459 1 121.66 357 GLN B N 1
ATOM 5829 C CA . GLN B 1 368 ? -21.004 78.159 7.976 1 124.15 357 GLN B CA 1
ATOM 5830 C C . GLN B 1 368 ? -20.967 78.003 9.479 1 118.43 357 GLN B C 1
ATOM 5831 O O . GLN B 1 368 ? -19.986 77.46 9.994 1 125.16 357 GLN B O 1
ATOM 5837 N N . PHE B 1 369 ? -22.024 78.435 10.182 1 115.8 358 PHE B N 1
ATOM 5838 C CA . PHE B 1 369 ? -22.014 78.57 11.638 1 115.54 358 PHE B CA 1
ATOM 5839 C C . PHE B 1 369 ? -23.002 77.672 12.374 1 108.74 358 PHE B C 1
ATOM 5840 O O . PHE B 1 369 ? -23.062 77.733 13.602 1 107.24 358 PHE B O 1
ATOM 5848 N N . ARG B 1 370 ? -23.796 76.868 11.67 1 108.43 359 ARG B N 1
ATOM 5849 C CA . ARG B 1 370 ? -24.765 76.001 12.323 1 100.88 359 ARG B CA 1
ATOM 5850 C C . ARG B 1 370 ? -24.717 74.598 11.737 1 101.82 359 ARG B C 1
ATOM 5851 O O . ARG B 1 370 ? -23.763 74.258 11.027 1 107.51 359 ARG B O 1
ATOM 5859 N N . PHE B 1 371 ? -25.72 73.787 12.032 1 97.26 360 PHE B N 1
ATOM 5860 C CA . PHE B 1 371 ? -25.73 72.389 11.641 1 98.1 360 PHE B CA 1
ATOM 5861 C C . PHE B 1 371 ? -26.931 72.11 10.748 1 99.52 360 PHE B C 1
ATOM 5862 O O . PHE B 1 371 ? -27.943 72.817 10.799 1 99.37 360 PHE B O 1
ATOM 5870 N N . ASN B 1 372 ? -26.804 71.066 9.932 1 98.35 361 ASN B N 1
ATOM 5871 C CA . ASN B 1 372 ? -27.865 70.613 9.046 1 107.75 361 ASN B CA 1
ATOM 5872 C C . ASN B 1 372 ? -28.089 69.125 9.27 1 103.13 361 ASN B C 1
ATOM 5873 O O . ASN B 1 372 ? -27.331 68.462 9.987 1 100.95 361 ASN B O 1
ATOM 5878 N N . ASP B 1 373 ? -29.105 68.587 8.585 1 102.9 362 ASP B N 1
ATOM 5879 C CA . ASP B 1 373 ? -29.441 67.181 8.767 1 100.51 362 ASP B CA 1
ATOM 5880 C C . ASP B 1 373 ? -28.286 66.272 8.397 1 101.11 362 ASP B C 1
ATOM 5881 O O . ASP B 1 373 ? -28.192 65.157 8.924 1 98.04 362 ASP B O 1
ATOM 5886 N N . GLY B 1 374 ? -27.383 66.74 7.539 1 105.1 363 GLY B N 1
ATOM 5887 C CA . GLY B 1 374 ? -26.204 65.947 7.242 1 108.65 363 GLY B CA 1
ATOM 5888 C C . GLY B 1 374 ? -25.343 65.747 8.47 1 100.59 363 GLY B C 1
ATOM 5889 O O . GLY B 1 374 ? -24.975 64.62 8.812 1 101.73 363 GLY B O 1
ATOM 5890 N N . ASP B 1 375 ? -25.035 66.842 9.166 1 101.87 364 ASP B N 1
ATOM 5891 C CA . ASP B 1 375 ? -24.227 66.748 10.382 1 105.76 364 ASP B CA 1
ATOM 5892 C C . ASP B 1 375 ? -24.943 65.938 11.47 1 102.02 364 ASP B C 1
ATOM 5893 O O . ASP B 1 375 ? -24.371 65 12.045 1 98.63 364 ASP B O 1
ATOM 5898 N N . LEU B 1 376 ? -26.186 66.322 11.792 1 100.16 365 LEU B N 1
ATOM 5899 C CA . LEU B 1 376 ? -26.948 65.66 12.85 1 97.94 365 LEU B CA 1
ATOM 5900 C C . LEU B 1 376 ? -27.041 64.161 12.599 1 103.51 365 LEU B C 1
ATOM 5901 O O . LEU B 1 376 ? -26.779 63.353 13.5 1 100.92 365 LEU B O 1
ATOM 5906 N N . GLY B 1 377 ? -27.408 63.771 11.369 1 105.33 366 GLY B N 1
ATOM 5907 C CA . GLY B 1 377 ? -27.547 62.357 11.052 1 89.81 366 GLY B CA 1
ATOM 5908 C C . GLY B 1 377 ? -26.24 61.602 11.189 1 96.13 366 GLY B C 1
ATOM 5909 O O . GLY B 1 377 ? -26.216 60.469 11.67 1 98.29 366 GLY B O 1
ATOM 5910 N N . TYR B 1 378 ? -25.131 62.221 10.775 1 100.62 367 TYR B N 1
ATOM 5911 C CA . TYR B 1 378 ? -23.838 61.549 10.863 1 102.72 367 TYR B CA 1
ATOM 5912 C C . TYR B 1 378 ? -23.332 61.509 12.3 1 105.46 367 TYR B C 1
ATOM 5913 O O . TYR B 1 378 ? -22.584 60.593 12.666 1 102.64 367 TYR B O 1
ATOM 5922 N N . PHE B 1 379 ? -23.73 62.491 13.12 1 105.18 368 PHE B N 1
ATOM 5923 C CA . PHE B 1 379 ? -23.303 62.547 14.519 1 108.97 368 PHE B CA 1
ATOM 5924 C C . PHE B 1 379 ? -23.945 61.425 15.33 1 105.91 368 PHE B C 1
ATOM 5925 O O . PHE B 1 379 ? -23.243 60.601 15.931 1 103.73 368 PHE B O 1
ATOM 5933 N N . TYR B 1 380 ? -25.283 61.368 15.342 1 103.71 369 TYR B N 1
ATOM 5934 C CA . TYR B 1 380 ? -25.958 60.32 16.098 1 107.47 369 TYR B CA 1
ATOM 5935 C C . TYR B 1 380 ? -25.593 58.945 15.557 1 110.16 369 TYR B C 1
ATOM 5936 O O . TYR B 1 380 ? -25.443 57.99 16.328 1 113.25 369 TYR B O 1
ATOM 5945 N N . GLU B 1 381 ? -25.411 58.835 14.237 1 107.45 370 GLU B N 1
ATOM 5946 C CA . GLU B 1 381 ? -25.071 57.55 13.64 1 103.17 370 GLU B CA 1
ATOM 5947 C C . GLU B 1 381 ? -23.683 57.079 14.066 1 101.33 370 GLU B C 1
ATOM 5948 O O . GLU B 1 381 ? -23.492 55.904 14.401 1 105.64 370 GLU B O 1
ATOM 5954 N N . SER B 1 382 ? -22.689 57.971 14.022 1 97.99 371 SER B N 1
ATOM 5955 C CA . SER B 1 382 ? -21.379 57.64 14.573 1 103.11 371 SER B CA 1
ATOM 5956 C C . SER B 1 382 ? -21.485 57.261 16.057 1 110.63 371 SER B C 1
ATOM 5957 O O . SER B 1 382 ? -20.93 56.244 16.495 1 107.2 371 SER B O 1
ATOM 5960 N N . ILE B 1 383 ? -22.232 58.052 16.84 1 108.49 372 ILE B N 1
ATOM 5961 C CA . ILE B 1 383 ? -22.234 57.885 18.297 1 108.88 372 ILE B CA 1
ATOM 5962 C C . ILE B 1 383 ? -22.774 56.514 18.689 1 107.52 372 ILE B C 1
ATOM 5963 O O . ILE B 1 383 ? -22.142 55.782 19.464 1 105.52 372 ILE B O 1
ATOM 5968 N N . PHE B 1 384 ? -23.95 56.14 18.165 1 104.2 373 PHE B N 1
ATOM 5969 C CA . PHE B 1 384 ? -24.506 54.837 18.52 1 108.17 373 PHE B CA 1
ATOM 5970 C C . PHE B 1 384 ? -23.657 53.688 17.977 1 112.38 373 PHE B C 1
ATOM 5971 O O . PHE B 1 384 ? -23.77 52.556 18.466 1 113.4 373 PHE B O 1
ATOM 5979 N N . THR B 1 385 ? -22.808 53.948 16.98 1 110.2 374 THR B N 1
ATOM 5980 C CA . THR B 1 385 ? -21.9 52.903 16.518 1 115.22 374 THR B CA 1
ATOM 5981 C C . THR B 1 385 ? -20.814 52.641 17.554 1 112.42 374 THR B C 1
ATOM 5982 O O . THR B 1 385 ? -20.582 51.488 17.942 1 113.4 374 THR B O 1
ATOM 5986 N N . LEU B 1 386 ? -20.153 53.706 18.031 1 110.51 375 LEU B N 1
ATOM 5987 C CA . LEU B 1 386 ? -19.237 53.576 19.164 1 110.48 375 LEU B CA 1
ATOM 5988 C C . LEU B 1 386 ? -19.882 52.766 20.282 1 111.35 375 LEU B C 1
ATOM 5989 O O . LEU B 1 386 ? -19.233 51.914 20.905 1 106.94 375 LEU B O 1
ATOM 5994 N N . TYR B 1 387 ? -21.181 52.987 20.503 1 106.36 376 TYR B N 1
ATOM 5995 C CA . TYR B 1 387 ? -21.913 52.305 21.564 1 111.29 376 TYR B CA 1
ATOM 5996 C C . TYR B 1 387 ? -21.982 50.804 21.316 1 111.19 376 TYR B C 1
ATOM 5997 O O . TYR B 1 387 ? -21.453 50.01 22.101 1 116.65 376 TYR B O 1
ATOM 6006 N N . ASN B 1 388 ? -22.622 50.393 20.221 1 115.88 377 ASN B N 1
ATOM 6007 C CA . ASN B 1 388 ? -22.793 48.965 19.972 1 115.13 377 ASN B CA 1
ATOM 6008 C C . ASN B 1 388 ? -21.456 48.265 19.79 1 107.35 377 ASN B C 1
ATOM 6009 O O . ASN B 1 388 ? -21.311 47.093 20.156 1 101.08 377 ASN B O 1
ATOM 6014 N N . GLU B 1 389 ? -20.461 48.968 19.263 1 110.51 378 GLU B N 1
ATOM 6015 C CA . GLU B 1 389 ? -19.175 48.324 19.042 1 119.32 378 GLU B CA 1
ATOM 6016 C C . GLU B 1 389 ? -18.423 48.129 20.349 1 116.38 378 GLU B C 1
ATOM 6017 O O . GLU B 1 389 ? -17.769 47.095 20.544 1 116.45 378 GLU B O 1
ATOM 6023 N N . ASN B 1 390 ? -18.495 49.114 21.25 1 115.72 379 ASN B N 1
ATOM 6024 C CA . ASN B 1 390 ? -17.893 48.99 22.575 1 117.61 379 ASN B CA 1
ATOM 6025 C C . ASN B 1 390 ? -18.939 49.056 23.679 1 116.42 379 ASN B C 1
ATOM 6026 O O . ASN B 1 390 ? -18.932 49.987 24.493 1 115.39 379 ASN B O 1
ATOM 6031 N N . LYS B 1 391 ? -19.844 48.084 23.725 1 109.84 380 LYS B N 1
ATOM 6032 C CA . LYS B 1 391 ? -20.687 48.004 24.906 1 116.33 380 LYS B CA 1
ATOM 6033 C C . LYS B 1 391 ? -19.905 47.562 26.148 1 123.5 380 LYS B C 1
ATOM 6034 O O . LYS B 1 391 ? -20.483 47.495 27.244 1 119 380 LYS B O 1
ATOM 6040 N N . ASP B 1 392 ? -18.607 47.26 25.992 1 123.95 381 ASP B N 1
ATOM 6041 C CA . ASP B 1 392 ? -17.752 46.907 27.12 1 125.17 381 ASP B CA 1
ATOM 6042 C C . ASP B 1 392 ? -17.268 48.138 27.877 1 123.25 381 ASP B C 1
ATOM 6043 O O . ASP B 1 392 ? -16.96 48.04 29.069 1 111.16 381 ASP B O 1
ATOM 6048 N N . CYS B 1 393 ? -17.189 49.291 27.208 1 124.48 382 CYS B N 1
ATOM 6049 C CA . CYS B 1 393 ? -16.83 50.552 27.851 1 122.52 382 CYS B CA 1
ATOM 6050 C C . CYS B 1 393 ? -18.026 51.429 28.146 1 114.17 382 CYS B C 1
ATOM 6051 O O . CYS B 1 393 ? -18.073 52.064 29.19 1 116.79 382 CYS B O 1
ATOM 6054 N N . VAL B 1 394 ? -18.968 51.535 27.214 1 118.39 383 VAL B N 1
ATOM 6055 C CA . VAL B 1 394 ? -20.1 52.432 27.395 1 116.57 383 VAL B CA 1
ATOM 6056 C C . VAL B 1 394 ? -21.088 51.715 28.304 1 117.04 383 VAL B C 1
ATOM 6057 O O . VAL B 1 394 ? -21.746 50.753 27.908 1 119.57 383 VAL B O 1
ATOM 6061 N N . ASP B 1 395 ? -21.146 52.162 29.549 1 122.87 384 ASP B N 1
ATOM 6062 C CA . ASP B 1 395 ? -22.171 51.701 30.468 1 125.43 384 ASP B CA 1
ATOM 6063 C C . ASP B 1 395 ? -23.549 52.108 29.96 1 124.53 384 ASP B C 1
ATOM 6064 O O . ASP B 1 395 ? -24.413 51.262 29.697 1 121.71 384 ASP B O 1
ATOM 6069 N N . THR B 1 396 ? -23.754 53.416 29.789 1 122.86 385 THR B N 1
ATOM 6070 C CA . THR B 1 396 ? -25.064 53.992 29.522 1 118.35 385 THR B CA 1
ATOM 6071 C C . THR B 1 396 ? -24.915 55.174 28.576 1 109.64 385 THR B C 1
ATOM 6072 O O . THR B 1 396 ? -23.835 55.753 28.429 1 106.15 385 THR B O 1
ATOM 6076 N N . ILE B 1 397 ? -26.036 55.554 27.971 1 107.25 386 ILE B N 1
ATOM 6077 C CA . ILE B 1 397 ? -26.15 56.798 27.217 1 106.86 386 ILE B CA 1
ATOM 6078 C C . ILE B 1 397 ? -27.425 57.505 27.655 1 104.09 386 ILE B C 1
ATOM 6079 O O . ILE B 1 397 ? -28.498 56.889 27.708 1 102.48 386 ILE B O 1
ATOM 6084 N N . TYR B 1 398 ? -27.311 58.792 27.959 1 98.52 387 TYR B N 1
ATOM 6085 C CA . TYR B 1 398 ? -28.469 59.606 28.281 1 98.91 387 TYR B CA 1
ATOM 6086 C C . TYR B 1 398 ? -28.514 60.827 27.382 1 103.59 387 TYR B C 1
ATOM 6087 O O . TYR B 1 398 ? -27.502 61.512 27.193 1 103.24 387 TYR B O 1
ATOM 6096 N N . TRP B 1 399 ? -29.712 61.105 26.867 1 104.63 388 TRP B N 1
ATOM 6097 C CA . TRP B 1 399 ? -29.973 62.165 25.905 1 103.38 388 TRP B CA 1
ATOM 6098 C C . TRP B 1 399 ? -31.136 62.989 26.441 1 102.73 388 TRP B C 1
ATOM 6099 O O . TRP B 1 399 ? -32.171 62.433 26.834 1 99.97 388 TRP B O 1
ATOM 6110 N N . GLY B 1 400 ? -30.955 64.307 26.488 1 96.75 389 GLY B N 1
ATOM 6111 C CA . GLY B 1 400 ? -31.964 65.152 27.077 1 95.16 389 GLY B CA 1
ATOM 6112 C C . GLY B 1 400 ? -32.272 66.388 26.27 1 91.18 389 GLY B C 1
ATOM 6113 O O . GLY B 1 400 ? -31.37 67.07 25.769 1 95.84 389 GLY B O 1
ATOM 6114 N N . LEU B 1 401 ? -33.553 66.712 26.193 1 88.69 390 LEU B N 1
ATOM 6115 C CA . LEU B 1 401 ? -34.076 67.778 25.343 1 95.42 390 LEU B CA 1
ATOM 6116 C C . LEU B 1 401 ? -33.796 69.153 25.938 1 94.3 390 LEU B C 1
ATOM 6117 O O . LEU B 1 401 ? -34.566 69.647 26.764 1 97.75 390 LEU B O 1
ATOM 6122 N N . GLU B 1 402 ? -32.751 69.824 25.455 1 94.43 391 GLU B N 1
ATOM 6123 C CA . GLU B 1 402 ? -32.547 71.222 25.822 1 94.39 391 GLU B CA 1
ATOM 6124 C C . GLU B 1 402 ? -33.385 72.185 24.962 1 100.01 391 GLU B C 1
ATOM 6125 O O . GLU B 1 402 ? -34.613 72.23 25.11 1 101.77 391 GLU B O 1
ATOM 6131 N N . GLY B 1 403 ? -32.749 72.979 24.089 1 98.55 392 GLY B N 1
ATOM 6132 C CA . GLY B 1 403 ? -33.457 73.913 23.228 1 102.74 392 GLY B CA 1
ATOM 6133 C C . GLY B 1 403 ? -33.892 73.3 21.894 1 109.11 392 GLY B C 1
ATOM 6134 O O . GLY B 1 403 ? -33.791 72.093 21.659 1 104.43 392 GLY B O 1
ATOM 6135 N N . GLY B 1 404 ? -34.396 74.173 21.003 1 108.69 393 GLY B N 1
ATOM 6136 C CA . GLY B 1 404 ? -34.845 73.79 19.663 1 106.48 393 GLY B CA 1
ATOM 6137 C C . GLY B 1 404 ? -36.322 74.052 19.4 1 103.81 393 GLY B C 1
ATOM 6138 O O . GLY B 1 404 ? -37.168 73.212 19.723 1 96.85 393 GLY B O 1
ATOM 6139 N N . TYR B 1 405 ? -36.653 75.187 18.772 1 104.83 394 TYR B N 1
ATOM 6140 C CA . TYR B 1 405 ? -37.967 75.78 18.971 1 107.93 394 TYR B CA 1
ATOM 6141 C C . TYR B 1 405 ? -38.835 75.936 17.716 1 106.26 394 TYR B C 1
ATOM 6142 O O . TYR B 1 405 ? -40.062 75.977 17.855 1 106.06 394 TYR B O 1
ATOM 6151 N N . ASP B 1 406 ? -38.268 75.995 16.51 1 106.47 395 ASP B N 1
ATOM 6152 C CA . ASP B 1 406 ? -39.083 76.203 15.306 1 110.53 395 ASP B CA 1
ATOM 6153 C C . ASP B 1 406 ? -39.774 74.903 14.876 1 105.74 395 ASP B C 1
ATOM 6154 O O . ASP B 1 406 ? -39.097 73.919 14.548 1 103.98 395 ASP B O 1
ATOM 6159 N N . ARG B 1 407 ? -41.117 74.918 14.819 1 100.88 396 ARG B N 1
ATOM 6160 C CA . ARG B 1 407 ? -41.884 73.668 14.798 1 99.76 396 ARG B CA 1
ATOM 6161 C C . ARG B 1 407 ? -41.504 72.771 13.63 1 104.59 396 ARG B C 1
ATOM 6162 O O . ARG B 1 407 ? -41.139 71.605 13.827 1 102.58 396 ARG B O 1
ATOM 6170 N N . THR B 1 408 ? -41.625 73.274 12.398 1 108.3 397 THR B N 1
ATOM 6171 C CA . THR B 1 408 ? -41.379 72.399 11.257 1 104.05 397 THR B CA 1
ATOM 6172 C C . THR B 1 408 ? -39.964 71.838 11.308 1 102.99 397 THR B C 1
ATOM 6173 O O . THR B 1 408 ? -39.746 70.665 10.985 1 106.18 397 THR B O 1
ATOM 6177 N N . MET B 1 409 ? -39 72.642 11.766 1 99.29 398 MET B N 1
ATOM 6178 C CA . MET B 1 409 ? -37.636 72.141 11.899 1 96.83 398 MET B CA 1
ATOM 6179 C C . MET B 1 409 ? -37.548 71.057 12.975 1 101.89 398 MET B C 1
ATOM 6180 O O . MET B 1 409 ? -36.969 69.986 12.745 1 97.44 398 MET B O 1
ATOM 6185 N N . TYR B 1 410 ? -38.116 71.304 14.161 1 103.28 399 TYR B N 1
ATOM 6186 C CA . TYR B 1 410 ? -37.913 70.338 15.235 1 102.04 399 TYR B CA 1
ATOM 6187 C C . TYR B 1 410 ? -38.779 69.09 15.078 1 101.97 399 TYR B C 1
ATOM 6188 O O . TYR B 1 410 ? -38.436 68.042 15.644 1 96.68 399 TYR B O 1
ATOM 6197 N N . GLU B 1 411 ? -39.882 69.171 14.324 1 104.47 400 GLU B N 1
ATOM 6198 C CA . GLU B 1 411 ? -40.612 67.955 13.985 1 102.16 400 GLU B CA 1
ATOM 6199 C C . GLU B 1 411 ? -39.803 67.102 13.022 1 103.82 400 GLU B C 1
ATOM 6200 O O . GLU B 1 411 ? -39.822 65.868 13.114 1 102.25 400 GLU B O 1
ATOM 6206 N N . ARG B 1 412 ? -39.057 67.743 12.119 1 98.24 401 ARG B N 1
ATOM 6207 C CA . ARG B 1 412 ? -38.26 66.988 11.161 1 103.73 401 ARG B CA 1
ATOM 6208 C C . ARG B 1 412 ? -37.021 66.376 11.817 1 102.83 401 ARG B C 1
ATOM 6209 O O . ARG B 1 412 ? -36.725 65.197 11.606 1 107.5 401 ARG B O 1
ATOM 6217 N N . GLU B 1 413 ? -36.284 67.155 12.615 1 98.5 402 GLU B N 1
ATOM 6218 C CA . GLU B 1 413 ? -35.078 66.614 13.239 1 102.81 402 GLU B CA 1
ATOM 6219 C C . GLU B 1 413 ? -35.392 65.447 14.165 1 100.83 402 GLU B C 1
ATOM 6220 O O . GLU B 1 413 ? -34.601 64.501 14.269 1 98.9 402 GLU B O 1
ATOM 6226 N N . LEU B 1 414 ? -36.517 65.515 14.883 1 100.63 403 LEU B N 1
ATOM 6227 C CA . LEU B 1 414 ? -36.904 64.397 15.734 1 99.64 403 LEU B CA 1
ATOM 6228 C C . LEU B 1 414 ? -37.082 63.127 14.909 1 103.35 403 LEU B C 1
ATOM 6229 O O . LEU B 1 414 ? -36.601 62.05 15.297 1 97.84 403 LEU B O 1
ATOM 6234 N N . LYS B 1 415 ? -37.75 63.242 13.749 1 104.09 404 LYS B N 1
ATOM 6235 C CA . LYS B 1 415 ? -37.987 62.068 12.913 1 97.15 404 LYS B CA 1
ATOM 6236 C C . LYS B 1 415 ? -36.664 61.47 12.452 1 95.59 404 LYS B C 1
ATOM 6237 O O . LYS B 1 415 ? -36.526 60.243 12.372 1 93.49 404 LYS B O 1
ATOM 6243 N N . ILE B 1 416 ? -35.673 62.327 12.18 1 95.95 405 ILE B N 1
ATOM 6244 C CA . ILE B 1 416 ? -34.298 61.875 11.96 1 93.58 405 ILE B CA 1
ATOM 6245 C C . ILE B 1 416 ? -33.81 61.083 13.164 1 101.6 405 ILE B C 1
ATOM 6246 O O . ILE B 1 416 ? -33.358 59.936 13.039 1 100.43 405 ILE B O 1
ATOM 6251 N N . LEU B 1 417 ? -33.89 61.703 14.352 1 103.96 406 LEU B N 1
ATOM 6252 C CA . LEU B 1 417 ? -33.401 61.075 15.573 1 98.19 406 LEU B CA 1
ATOM 6253 C C . LEU B 1 417 ? -34.112 59.754 15.82 1 101.32 406 LEU B C 1
ATOM 6254 O O . LEU B 1 417 ? -33.484 58.751 16.178 1 103.91 406 LEU B O 1
ATOM 6259 N N . LEU B 1 418 ? -35.431 59.733 15.63 1 97.07 407 LEU B N 1
ATOM 6260 C CA . LEU B 1 418 ? -36.174 58.511 15.897 1 101.27 407 LEU B CA 1
ATOM 6261 C C . LEU B 1 418 ? -35.757 57.399 14.951 1 105.35 407 LEU B C 1
ATOM 6262 O O . LEU B 1 418 ? -35.602 56.243 15.372 1 105.2 407 LEU B O 1
ATOM 6267 N N . GLN B 1 419 ? -35.572 57.734 13.668 1 102.41 408 GLN B N 1
ATOM 6268 C CA . GLN B 1 419 ? -35.177 56.743 12.675 1 97.5 408 GLN B CA 1
ATOM 6269 C C . GLN B 1 419 ? -33.841 56.105 13.044 1 97.56 408 GLN B C 1
ATOM 6270 O O . GLN B 1 419 ? -33.734 54.875 13.141 1 96.96 408 GLN B O 1
ATOM 6276 N N . VAL B 1 420 ? -32.814 56.93 13.285 1 97.81 409 VAL B N 1
ATOM 6277 C CA . VAL B 1 420 ? -31.517 56.402 13.717 1 102.13 409 VAL B CA 1
ATOM 6278 C C . VAL B 1 420 ? -31.658 55.539 14.975 1 107.49 409 VAL B C 1
ATOM 6279 O O . VAL B 1 420 ? -30.951 54.53 15.123 1 105.58 409 VAL B O 1
ATOM 6283 N N . ILE B 1 421 ? -32.581 55.899 15.884 1 103.16 410 ILE B N 1
ATOM 6284 C CA . ILE B 1 421 ? -32.852 55.068 17.059 1 106.09 410 ILE B CA 1
ATOM 6285 C C . ILE B 1 421 ? -33.436 53.721 16.644 1 106.27 410 ILE B C 1
ATOM 6286 O O . ILE B 1 421 ? -32.927 52.659 17.032 1 108.75 410 ILE B O 1
ATOM 6291 N N . GLU B 1 422 ? -34.535 53.745 15.873 1 102.49 411 GLU B N 1
ATOM 6292 C CA . GLU B 1 422 ? -35.158 52.504 15.416 1 106.54 411 GLU B CA 1
ATOM 6293 C C . GLU B 1 422 ? -34.15 51.628 14.677 1 108.94 411 GLU B C 1
ATOM 6294 O O . GLU B 1 422 ? -34.216 50.389 14.748 1 104.35 411 GLU B O 1
ATOM 6300 N N . LYS B 1 423 ? -33.174 52.255 14.017 1 102.55 412 LYS B N 1
ATOM 6301 C CA . LYS B 1 423 ? -32.199 51.493 13.253 1 104.71 412 LYS B CA 1
ATOM 6302 C C . LYS B 1 423 ? -31.137 50.868 14.147 1 105.54 412 LYS B C 1
ATOM 6303 O O . LYS B 1 423 ? -30.753 49.713 13.94 1 106.71 412 LYS B O 1
ATOM 6309 N N . GLN B 1 424 ? -30.646 51.607 15.142 1 108.68 413 GLN B N 1
ATOM 6310 C CA . GLN B 1 424 ? -29.458 51.19 15.88 1 116.46 413 GLN B CA 1
ATOM 6311 C C . GLN B 1 424 ? -29.729 50.614 17.272 1 113.07 413 GLN B C 1
ATOM 6312 O O . GLN B 1 424 ? -28.888 49.865 17.782 1 110.79 413 GLN B O 1
ATOM 6318 N N . LEU B 1 425 ? -30.861 50.938 17.911 1 113.55 414 LEU B N 1
ATOM 6319 C CA . LEU B 1 425 ? -31.076 50.543 19.302 1 121.18 414 LEU B CA 1
ATOM 6320 C C . LEU B 1 425 ? -32.378 49.772 19.503 1 121.54 414 LEU B C 1
ATOM 6321 O O . LEU B 1 425 ? -32.834 49.63 20.641 1 122.37 414 LEU B O 1
ATOM 6326 N N . LEU B 1 426 ? -32.986 49.268 18.43 1 123.09 415 LEU B N 1
ATOM 6327 C CA . LEU B 1 426 ? -34.222 48.498 18.52 1 130.87 415 LEU B CA 1
ATOM 6328 C C . LEU B 1 426 ? -34.059 47.193 17.746 1 137.59 415 LEU B C 1
ATOM 6329 O O . LEU B 1 426 ? -33.568 47.206 16.599 1 135.25 415 LEU B O 1
ATOM 6334 N N . PRO B 1 427 ? -34.443 46.054 18.327 1 144.92 416 PRO B N 1
ATOM 6335 C CA . PRO B 1 427 ? -34.189 44.765 17.667 1 149.8 416 PRO B CA 1
ATOM 6336 C C . PRO B 1 427 ? -35.21 44.414 16.587 1 149.55 416 PRO B C 1
ATOM 6337 O O . PRO B 1 427 ? -36.4 44.731 16.691 1 145.21 416 PRO B O 1
ATOM 6341 N N . LYS B 1 428 ? -34.711 43.754 15.533 1 154.52 417 LYS B N 1
ATOM 6342 C CA . LYS B 1 428 ? -35.507 43.144 14.465 1 159.35 417 LYS B CA 1
ATOM 6343 C C . LYS B 1 428 ? -36.491 44.116 13.812 1 157.15 417 LYS B C 1
ATOM 6344 O O . LYS B 1 428 ? -36.09 44.965 13.008 1 152.29 417 LYS B O 1
ATOM 6350 N N . ASP B 1 429 ? -37.778 43.98 14.133 1 157.08 418 ASP B N 1
ATOM 6351 C CA . ASP B 1 429 ? -38.821 44.857 13.599 1 152.6 418 ASP B CA 1
ATOM 6352 C C . ASP B 1 429 ? -39.604 45.554 14.717 1 153.75 418 ASP B C 1
ATOM 6353 O O . ASP B 1 429 ? -39.11 45.727 15.834 1 151.01 418 ASP B O 1
ATOM 6358 N N . GLU C 1 38 ? -10.526 8.315 36.94 1 119.45 27 GLU C N 1
ATOM 6359 C CA . GLU C 1 38 ? -11.361 9.149 37.814 1 125.24 27 GLU C CA 1
ATOM 6360 C C . GLU C 1 38 ? -12.53 9.755 37.013 1 119.5 27 GLU C C 1
ATOM 6361 O O . GLU C 1 38 ? -13.637 9.952 37.551 1 108.86 27 GLU C O 1
ATOM 6367 N N . GLU C 1 39 ? -12.264 10.014 35.719 1 123.32 28 GLU C N 1
ATOM 6368 C CA . GLU C 1 39 ? -13.267 10.566 34.799 1 116.38 28 GLU C CA 1
ATOM 6369 C C . GLU C 1 39 ? -14.311 9.528 34.405 1 107.14 28 GLU C C 1
ATOM 6370 O O . GLU C 1 39 ? -15.487 9.857 34.206 1 101.99 28 GLU C O 1
ATOM 6376 N N . CYS C 1 40 ? -13.891 8.276 34.285 1 104.85 29 CYS C N 1
ATOM 6377 C CA . CYS C 1 40 ? -14.719 7.191 33.787 1 107.41 29 CYS C CA 1
ATOM 6378 C C . CYS C 1 40 ? -13.919 5.909 33.936 1 113.44 29 CYS C C 1
ATOM 6379 O O . CYS C 1 40 ? -12.707 5.908 33.695 1 120.36 29 CYS C O 1
ATOM 6382 N N . ALA C 1 41 ? -14.586 4.828 34.327 1 103.87 30 ALA C N 1
ATOM 6383 C CA . ALA C 1 41 ? -13.913 3.541 34.305 1 105.6 30 ALA C CA 1
ATOM 6384 C C . ALA C 1 41 ? -14.925 2.452 33.982 1 102.32 30 ALA C C 1
ATOM 6385 O O . ALA C 1 41 ? -16.065 2.487 34.453 1 102.14 30 ALA C O 1
ATOM 6387 N N . ILE C 1 42 ? -14.523 1.52 33.129 1 104.87 31 ILE C N 1
ATOM 6388 C CA . ILE C 1 42 ? -15.311 0.319 32.891 1 107.33 31 ILE C CA 1
ATOM 6389 C C . ILE C 1 42 ? -14.836 -0.728 33.891 1 100.84 31 ILE C C 1
ATOM 6390 O O . ILE C 1 42 ? -13.645 -1.056 33.957 1 100.11 31 ILE C O 1
ATOM 6395 N N . GLN C 1 43 ? -15.754 -1.239 34.689 1 92.09 32 GLN C N 1
ATOM 6396 C CA . GLN C 1 43 ? -15.412 -2.263 35.661 1 103.14 32 GLN C CA 1
ATOM 6397 C C . GLN C 1 43 ? -15.783 -3.633 35.117 1 99.74 32 GLN C C 1
ATOM 6398 O O . GLN C 1 43 ? -16.925 -3.857 34.696 1 101.36 32 GLN C O 1
ATOM 6404 N N . ILE C 1 44 ? -14.828 -4.55 35.139 1 98.47 33 ILE C N 1
ATOM 6405 C CA . ILE C 1 44 ? -15.123 -5.92 34.739 1 101.19 33 ILE C CA 1
ATOM 6406 C C . ILE C 1 44 ? -14.65 -6.835 35.862 1 97.11 33 ILE C C 1
ATOM 6407 O O . ILE C 1 44 ? -13.716 -6.478 36.594 1 96.72 33 ILE C O 1
ATOM 6412 N N . PRO C 1 45 ? -15.273 -7.995 36.058 1 91.93 34 PRO C N 1
ATOM 6413 C CA . PRO C 1 45 ? -14.713 -8.976 36.991 1 96.82 34 PRO C CA 1
ATOM 6414 C C . PRO C 1 45 ? -13.367 -9.45 36.488 1 99.94 34 PRO C C 1
ATOM 6415 O O . PRO C 1 45 ? -13.116 -9.497 35.281 1 107.73 34 PRO C O 1
ATOM 6419 N N . SER C 1 46 ? -12.494 -9.805 37.417 1 101.38 35 SER C N 1
ATOM 6420 C CA . SER C 1 46 ? -11.239 -10.401 36.997 1 107.66 35 SER C CA 1
ATOM 6421 C C . SER C 1 46 ? -11.477 -11.827 36.506 1 107.84 35 SER C C 1
ATOM 6422 O O . SER C 1 46 ? -12.561 -12.401 36.683 1 103.11 35 SER C O 1
ATOM 6425 N N . GLU C 1 47 ? -10.441 -12.4 35.883 1 109.14 36 GLU C N 1
ATOM 6426 C CA . GLU C 1 47 ? -10.534 -13.773 35.394 1 112.63 36 GLU C CA 1
ATOM 6427 C C . GLU C 1 47 ? -10.89 -14.722 36.534 1 112.55 36 GLU C C 1
ATOM 6428 O O . GLU C 1 47 ? -11.913 -15.417 36.487 1 108.04 36 GLU C O 1
ATOM 6434 N N . ILE C 1 48 ? -10.074 -14.72 37.595 1 108.89 37 ILE C N 1
ATOM 6435 C CA . ILE C 1 48 ? -10.277 -15.643 38.711 1 106.09 37 ILE C CA 1
ATOM 6436 C C . ILE C 1 48 ? -11.626 -15.396 39.383 1 101.95 37 ILE C C 1
ATOM 6437 O O . ILE C 1 48 ? -12.327 -16.338 39.781 1 96.22 37 ILE C O 1
ATOM 6442 N N . ASP C 1 49 ? -12.015 -14.13 39.518 1 98.31 38 ASP C N 1
ATOM 6443 C CA . ASP C 1 49 ? -13.33 -13.814 40.061 1 98.35 38 ASP C CA 1
ATOM 6444 C C . ASP C 1 49 ? -14.428 -14.379 39.172 1 100.4 38 ASP C C 1
ATOM 6445 O O . ASP C 1 49 ? -15.293 -15.133 39.631 1 94.16 38 ASP C O 1
ATOM 6450 N N . ASN C 1 50 ? -14.392 -14.013 37.878 1 109.9 39 ASN C N 1
ATOM 6451 C CA . ASN C 1 50 ? -15.357 -14.508 36.905 1 106.14 39 ASN C CA 1
ATOM 6452 C C . ASN C 1 50 ? -15.399 -16.029 36.856 1 105.63 39 ASN C C 1
ATOM 6453 O O . ASN C 1 50 ? -16.471 -16.607 36.657 1 106.66 39 ASN C O 1
ATOM 6458 N N . GLU C 1 51 ? -14.262 -16.695 37.079 1 107.02 40 GLU C N 1
ATOM 6459 C CA . GLU C 1 51 ? -14.229 -18.155 37.027 1 109.73 40 GLU C CA 1
ATOM 6460 C C . GLU C 1 51 ? -14.999 -18.831 38.171 1 110.59 40 GLU C C 1
ATOM 6461 O O . GLU C 1 51 ? -15.34 -20.014 38.041 1 113.14 40 GLU C O 1
ATOM 6467 N N . GLN C 1 52 ? -15.351 -18.126 39.25 1 107.38 41 GLN C N 1
ATOM 6468 C CA . GLN C 1 52 ? -16.226 -18.728 40.246 1 106.24 41 GLN C CA 1
ATOM 6469 C C . GLN C 1 52 ? -17.705 -18.476 39.966 1 106.06 41 GLN C C 1
ATOM 6470 O O . GLN C 1 52 ? -18.528 -18.591 40.884 1 102.27 41 GLN C O 1
ATOM 6476 N N . MET C 1 53 ? -18.073 -18.145 38.731 1 103.9 42 MET C N 1
ATOM 6477 C CA . MET C 1 53 ? -19.457 -17.785 38.45 1 103.94 42 MET C CA 1
ATOM 6478 C C . MET C 1 53 ? -20.204 -18.875 37.692 1 103.23 42 MET C C 1
ATOM 6479 O O . MET C 1 53 ? -21.353 -18.652 37.285 1 103.05 42 MET C O 1
ATOM 6484 N N . GLN C 1 54 ? -19.603 -20.055 37.524 1 100.58 43 GLN C N 1
ATOM 6485 C CA . GLN C 1 54 ? -20.288 -21.14 36.835 1 101.74 43 GLN C CA 1
ATOM 6486 C C . GLN C 1 54 ? -21.549 -21.552 37.584 1 102.57 43 GLN C C 1
ATOM 6487 O O . GLN C 1 54 ? -21.74 -21.243 38.758 1 108.44 43 GLN C O 1
ATOM 6493 N N . ARG C 1 55 ? -22.421 -22.265 36.877 1 104.43 44 ARG C N 1
ATOM 6494 C CA . ARG C 1 55 ? -23.683 -22.77 37.412 1 100.21 44 ARG C CA 1
ATOM 6495 C C . ARG C 1 55 ? -24.613 -21.651 37.872 1 99.54 44 ARG C C 1
ATOM 6496 O O . ARG C 1 55 ? -25.803 -21.895 38.093 1 104.78 44 ARG C O 1
ATOM 6504 N N . MET C 1 56 ? -24.104 -20.431 37.996 1 97.08 45 MET C N 1
ATOM 6505 C CA . MET C 1 56 ? -24.916 -19.312 38.467 1 104.27 45 MET C CA 1
ATOM 6506 C C . MET C 1 56 ? -25.926 -18.919 37.4 1 104.02 45 MET C C 1
ATOM 6507 O O . MET C 1 56 ? -25.533 -18.313 36.396 1 100.98 45 MET C O 1
ATOM 6512 N N . PRO C 1 57 ? -27.223 -19.168 37.601 1 103.44 46 PRO C N 1
ATOM 6513 C CA . PRO C 1 57 ? -28.163 -19.176 36.475 1 104.32 46 PRO C CA 1
ATOM 6514 C C . PRO C 1 57 ? -28.279 -17.81 35.809 1 112.24 46 PRO C C 1
ATOM 6515 O O . PRO C 1 57 ? -28.221 -16.77 36.474 1 112.62 46 PRO C O 1
ATOM 6519 N N . ALA C 1 58 ? -28.456 -17.821 34.476 1 105.11 47 ALA C N 1
ATOM 6520 C CA . ALA C 1 58 ? -28.578 -16.577 33.739 1 103.54 47 ALA C CA 1
ATOM 6521 C C . ALA C 1 58 ? -29.872 -16.42 32.95 1 107.02 47 ALA C C 1
ATOM 6522 O O . ALA C 1 58 ? -30.187 -15.295 32.561 1 108.46 47 ALA C O 1
ATOM 6524 N N . GLY C 1 59 ? -30.66 -17.474 32.744 1 101.44 48 GLY C N 1
ATOM 6525 C CA . GLY C 1 59 ? -31.92 -17.296 32.031 1 115.17 48 GLY C CA 1
ATOM 6526 C C . GLY C 1 59 ? -31.851 -17.273 30.504 1 114.58 48 GLY C C 1
ATOM 6527 O O . GLY C 1 59 ? -32.904 -17.366 29.848 1 107.81 48 GLY C O 1
ATOM 6528 N N . GLY C 1 60 ? -30.667 -17.117 29.913 1 109.64 49 GLY C N 1
ATOM 6529 C CA . GLY C 1 60 ? -30.438 -17.475 28.529 1 108.44 49 GLY C CA 1
ATOM 6530 C C . GLY C 1 60 ? -29.938 -18.903 28.429 1 111.88 49 GLY C C 1
ATOM 6531 O O . GLY C 1 60 ? -30.157 -19.73 29.32 1 108.78 49 GLY C O 1
ATOM 6532 N N . GLU C 1 61 ? -29.236 -19.193 27.328 1 104.41 50 GLU C N 1
ATOM 6533 C CA . GLU C 1 61 ? -28.638 -20.517 27.19 1 108.21 50 GLU C CA 1
ATOM 6534 C C . GLU C 1 61 ? -27.288 -20.642 27.901 1 112.58 50 GLU C C 1
ATOM 6535 O O . GLU C 1 61 ? -26.831 -21.768 28.132 1 115.23 50 GLU C O 1
ATOM 6541 N N . GLU C 1 62 ? -26.643 -19.532 28.265 1 106.81 51 GLU C N 1
ATOM 6542 C CA . GLU C 1 62 ? -25.435 -19.575 29.077 1 101 51 GLU C CA 1
ATOM 6543 C C . GLU C 1 62 ? -25.801 -19.307 30.518 1 103.72 51 GLU C C 1
ATOM 6544 O O . GLU C 1 62 ? -26.853 -18.733 30.809 1 103.11 51 GLU C O 1
ATOM 6550 N N . ASP C 1 63 ? -24.897 -19.702 31.417 1 103.43 52 ASP C N 1
ATOM 6551 C CA . ASP C 1 63 ? -24.962 -19.309 32.818 1 97.48 52 ASP C CA 1
ATOM 6552 C C . ASP C 1 63 ? -24.307 -17.935 32.957 1 101.02 52 ASP C C 1
ATOM 6553 O O . ASP C 1 63 ? -23.991 -17.273 31.964 1 104.83 52 ASP C O 1
ATOM 6558 N N . GLN C 1 64 ? -24.082 -17.481 34.188 1 103.13 53 GLN C N 1
ATOM 6559 C CA . GLN C 1 64 ? -23.486 -16.161 34.353 1 101.43 53 GLN C CA 1
ATOM 6560 C C . GLN C 1 64 ? -21.997 -16.169 34.042 1 97.68 53 GLN C C 1
ATOM 6561 O O . GLN C 1 64 ? -21.461 -15.144 33.614 1 100.78 53 GLN C O 1
ATOM 6567 N N . TYR C 1 65 ? -21.312 -17.3 34.222 1 94.18 54 TYR C N 1
ATOM 6568 C CA . TYR C 1 65 ? -19.875 -17.318 33.964 1 98.72 54 TYR C CA 1
ATOM 6569 C C . TYR C 1 65 ? -19.582 -17.05 32.493 1 103.38 54 TYR C C 1
ATOM 6570 O O . TYR C 1 65 ? -18.81 -16.145 32.161 1 101.15 54 TYR C O 1
ATOM 6579 N N . LEU C 1 66 ? -20.208 -17.814 31.596 1 97.98 55 LEU C N 1
ATOM 6580 C CA . LEU C 1 66 ? -20.007 -17.594 30.165 1 102.09 55 LEU C CA 1
ATOM 6581 C C . LEU C 1 66 ? -20.448 -16.194 29.747 1 98.94 55 LEU C C 1
ATOM 6582 O O . LEU C 1 66 ? -19.706 -15.464 29.073 1 89.93 55 LEU C O 1
ATOM 6587 N N . ARG C 1 67 ? -21.664 -15.812 30.131 1 97.53 56 ARG C N 1
ATOM 6588 C CA . ARG C 1 67 ? -22.198 -14.511 29.756 1 95.57 56 ARG C CA 1
ATOM 6589 C C . ARG C 1 67 ? -21.251 -13.386 30.155 1 97.84 56 ARG C C 1
ATOM 6590 O O . ARG C 1 67 ? -20.768 -12.641 29.296 1 98.87 56 ARG C O 1
ATOM 6598 N N . ILE C 1 68 ? -20.941 -13.272 31.455 1 98.74 57 ILE C N 1
ATOM 6599 C CA . ILE C 1 68 ? -20.008 -12.24 31.921 1 99.12 57 ILE C CA 1
ATOM 6600 C C . ILE C 1 68 ? -18.661 -12.378 31.213 1 96.42 57 ILE C C 1
ATOM 6601 O O . ILE C 1 68 ? -18.125 -11.399 30.676 1 93.03 57 ILE C O 1
ATOM 6606 N N . LYS C 1 69 ? -18.102 -13.597 31.191 1 98.74 58 LYS C N 1
ATOM 6607 C CA . LYS C 1 69 ? -16.811 -13.83 30.537 1 98.33 58 LYS C CA 1
ATOM 6608 C C . LYS C 1 69 ? -16.765 -13.224 29.147 1 98.44 58 LYS C C 1
ATOM 6609 O O . LYS C 1 69 ? -15.818 -12.502 28.81 1 100.83 58 LYS C O 1
ATOM 6615 N N . HIS C 1 70 ? -17.78 -13.508 28.32 1 98.8 59 HIS C N 1
ATOM 6616 C CA . HIS C 1 70 ? -17.765 -13.005 26.943 1 100.13 59 HIS C CA 1
ATOM 6617 C C . HIS C 1 70 ? -17.697 -11.487 26.921 1 97.99 59 HIS C C 1
ATOM 6618 O O . HIS C 1 70 ? -16.731 -10.909 26.409 1 100.86 59 HIS C O 1
ATOM 6625 N N . MET C 1 71 ? -18.699 -10.822 27.501 1 91.91 60 MET C N 1
ATOM 6626 C CA . MET C 1 71 ? -18.72 -9.367 27.448 1 90.99 60 MET C CA 1
ATOM 6627 C C . MET C 1 71 ? -17.405 -8.768 27.946 1 97.38 60 MET C C 1
ATOM 6628 O O . MET C 1 71 ? -16.921 -7.776 27.385 1 97.21 60 MET C O 1
ATOM 6633 N N . SER C 1 72 ? -16.781 -9.387 28.959 1 96.7 61 SER C N 1
ATOM 6634 C CA . SER C 1 72 ? -15.473 -8.91 29.414 1 101.98 61 SER C CA 1
ATOM 6635 C C . SER C 1 72 ? -14.423 -9.032 28.315 1 101.76 61 SER C C 1
ATOM 6636 O O . SER C 1 72 ? -13.614 -8.117 28.11 1 100.71 61 SER C O 1
ATOM 6639 N N . ALA C 1 73 ? -14.407 -10.161 27.606 1 99.97 62 ALA C N 1
ATOM 6640 C CA . ALA C 1 73 ? -13.397 -10.368 26.577 1 102.57 62 ALA C CA 1
ATOM 6641 C C . ALA C 1 73 ? -13.527 -9.367 25.43 1 107.47 62 ALA C C 1
ATOM 6642 O O . ALA C 1 73 ? -12.541 -9.101 24.728 1 108.24 62 ALA C O 1
ATOM 6644 N N . LEU C 1 74 ? -14.71 -8.787 25.247 1 106.36 63 LEU C N 1
ATOM 6645 C CA . LEU C 1 74 ? -14.907 -7.752 24.24 1 98.79 63 LEU C CA 1
ATOM 6646 C C . LEU C 1 74 ? -14.502 -6.385 24.768 1 105.55 63 LEU C C 1
ATOM 6647 O O . LEU C 1 74 ? -13.779 -5.653 24.089 1 112.35 63 LEU C O 1
ATOM 6652 N N . ILE C 1 75 ? -14.973 -6.017 25.97 1 103.74 64 ILE C N 1
ATOM 6653 C CA . ILE C 1 75 ? -14.507 -4.792 26.626 1 103.58 64 ILE C CA 1
ATOM 6654 C C . ILE C 1 75 ? -12.984 -4.703 26.563 1 103.44 64 ILE C C 1
ATOM 6655 O O . ILE C 1 75 ? -12.419 -3.631 26.316 1 105.36 64 ILE C O 1
ATOM 6660 N N . LYS C 1 76 ? -12.3 -5.837 26.747 1 101.43 65 LYS C N 1
ATOM 6661 C CA . LYS C 1 76 ? -10.84 -5.845 26.718 1 103.01 65 LYS C CA 1
ATOM 6662 C C . LYS C 1 76 ? -10.317 -5.654 25.303 1 113.84 65 LYS C C 1
ATOM 6663 O O . LYS C 1 76 ? -9.376 -4.881 25.083 1 118.4 65 LYS C O 1
ATOM 6669 N N . LYS C 1 77 ? -10.909 -6.356 24.332 1 119.44 66 LYS C N 1
ATOM 6670 C CA . LYS C 1 77 ? -10.498 -6.215 22.937 1 112.61 66 LYS C CA 1
ATOM 6671 C C . LYS C 1 77 ? -10.632 -4.769 22.468 1 116.27 66 LYS C C 1
ATOM 6672 O O . LYS C 1 77 ? -9.708 -4.211 21.866 1 119.92 66 LYS C O 1
ATOM 6678 N N . TYR C 1 78 ? -11.77 -4.136 22.77 1 116.73 67 TYR C N 1
ATOM 6679 C CA . TYR C 1 78 ? -12.092 -2.799 22.28 1 117.33 67 TYR C CA 1
ATOM 6680 C C . TYR C 1 78 ? -11.023 -1.799 22.698 1 119.48 67 TYR C C 1
ATOM 6681 O O . TYR C 1 78 ? -10.998 -1.35 23.851 1 118.94 67 TYR C O 1
ATOM 6690 N N . GLY C 1 79 ? -10.142 -1.464 21.751 1 125.93 68 GLY C N 1
ATOM 6691 C CA . GLY C 1 79 ? -9.11 -0.45 21.896 1 133.69 68 GLY C CA 1
ATOM 6692 C C . GLY C 1 79 ? -8.606 -0.197 23.304 1 130.54 68 GLY C C 1
ATOM 6693 O O . GLY C 1 79 ? -8.281 -1.138 24.036 1 127.76 68 GLY C O 1
ATOM 6694 N N . ASP C 1 80 ? -8.546 1.07 23.696 1 128.75 69 ASP C N 1
ATOM 6695 C CA . ASP C 1 80 ? -8.078 1.456 25.024 1 129.36 69 ASP C CA 1
ATOM 6696 C C . ASP C 1 80 ? -9.241 2.113 25.756 1 126.57 69 ASP C C 1
ATOM 6697 O O . ASP C 1 80 ? -9.534 3.298 25.557 1 123.41 69 ASP C O 1
ATOM 6702 N N . LEU C 1 81 ? -9.903 1.335 26.587 1 122.75 70 LEU C N 1
ATOM 6703 C CA . LEU C 1 81 ? -10.909 1.855 27.479 1 119.31 70 LEU C CA 1
ATOM 6704 C C . LEU C 1 81 ? -10.378 1.87 28.91 1 112.46 70 LEU C C 1
ATOM 6705 O O . LEU C 1 81 ? -9.508 1.068 29.264 1 112.58 70 LEU C O 1
ATOM 6710 N N . PRO C 1 82 ? -10.833 2.794 29.737 1 112.57 71 PRO C N 1
ATOM 6711 C CA . PRO C 1 82 ? -10.393 2.802 31.146 1 111.05 71 PRO C CA 1
ATOM 6712 C C . PRO C 1 82 ? -10.936 1.611 31.942 1 107.87 71 PRO C C 1
ATOM 6713 O O . PRO C 1 82 ? -11.923 1.73 32.681 1 99.3 71 PRO C O 1
ATOM 6717 N N . VAL C 1 83 ? -10.29 0.45 31.798 1 111 72 VAL C N 1
ATOM 6718 C CA . VAL C 1 83 ? -10.814 -0.824 32.294 1 110.74 72 VAL C CA 1
ATOM 6719 C C . VAL C 1 83 ? -10.145 -1.166 33.62 1 107.81 72 VAL C C 1
ATOM 6720 O O . VAL C 1 83 ? -8.91 -1.203 33.714 1 107 72 VAL C O 1
ATOM 6724 N N . ILE C 1 84 ? -10.965 -1.427 34.644 1 109.49 73 ILE C N 1
ATOM 6725 C CA . ILE C 1 84 ? -10.505 -1.76 35.992 1 108.59 73 ILE C CA 1
ATOM 6726 C C . ILE C 1 84 ? -11.13 -3.09 36.404 1 104.36 73 ILE C C 1
ATOM 6727 O O . ILE C 1 84 ? -12.308 -3.35 36.122 1 104.99 73 ILE C O 1
ATOM 6732 N N . THR C 1 85 ? -10.337 -3.951 37.03 1 100.85 74 THR C N 1
ATOM 6733 C CA . THR C 1 85 ? -10.848 -5.259 37.409 1 106.1 74 THR C CA 1
ATOM 6734 C C . THR C 1 85 ? -11.052 -5.313 38.914 1 109.85 74 THR C C 1
ATOM 6735 O O . THR C 1 85 ? -10.496 -4.512 39.667 1 115.18 74 THR C O 1
ATOM 6739 N N . THR C 1 86 ? -11.887 -6.254 39.348 1 107.69 75 THR C N 1
ATOM 6740 C CA . THR C 1 86 ? -12.015 -6.492 40.777 1 107.7 75 THR C CA 1
ATOM 6741 C C . THR C 1 86 ? -10.728 -7.036 41.381 1 112.89 75 THR C C 1
ATOM 6742 O O . THR C 1 86 ? -10.506 -6.866 42.583 1 118.34 75 THR C O 1
ATOM 6746 N N . GLN C 1 87 ? -9.867 -7.66 40.572 1 109.43 76 GLN C N 1
ATOM 6747 C CA . GLN C 1 87 ? -8.624 -8.227 41.092 1 118.19 76 GLN C CA 1
ATOM 6748 C C . GLN C 1 87 ? -7.735 -7.177 41.743 1 122.05 76 GLN C C 1
ATOM 6749 O O . GLN C 1 87 ? -6.979 -7.496 42.669 1 124.44 76 GLN C O 1
ATOM 6755 N N . GLU C 1 88 ? -7.8 -5.926 41.279 1 121.02 77 GLU C N 1
ATOM 6756 C CA . GLU C 1 88 ? -6.907 -4.901 41.815 1 126.17 77 GLU C CA 1
ATOM 6757 C C . GLU C 1 88 ? -7.348 -4.416 43.19 1 129.06 77 GLU C C 1
ATOM 6758 O O . GLU C 1 88 ? -6.504 -4.039 44.014 1 129.72 77 GLU C O 1
ATOM 6764 N N . THR C 1 89 ? -8.658 -4.387 43.446 1 127 78 THR C N 1
ATOM 6765 C CA . THR C 1 89 ? -9.184 -3.719 44.631 1 128.43 78 THR C CA 1
ATOM 6766 C C . THR C 1 89 ? -8.671 -4.373 45.904 1 126.2 78 THR C C 1
ATOM 6767 O O . THR C 1 89 ? -9.015 -5.519 46.21 1 125.98 78 THR C O 1
ATOM 6771 N N . ARG C 1 90 ? -7.813 -3.657 46.622 1 127.83 79 ARG C N 1
ATOM 6772 C CA . ARG C 1 90 ? -7.342 -4.136 47.91 1 131.93 79 ARG C CA 1
ATOM 6773 C C . ARG C 1 90 ? -8.503 -4.165 48.898 1 133.03 79 ARG C C 1
ATOM 6774 O O . ARG C 1 90 ? -9.453 -3.38 48.799 1 134.67 79 ARG C O 1
ATOM 6782 N N . LEU C 1 91 ? -8.425 -5.064 49.868 1 125.82 80 LEU C N 1
ATOM 6783 C CA . LEU C 1 91 ? -9.425 -5.076 50.92 1 120.56 80 LEU C CA 1
ATOM 6784 C C . LEU C 1 91 ? -8.697 -5.167 52.249 1 121.37 80 LEU C C 1
ATOM 6785 O O . LEU C 1 91 ? -7.6 -5.733 52.315 1 122.91 80 LEU C O 1
ATOM 6790 N N . PRO C 1 92 ? -9.254 -4.58 53.309 1 124.43 81 PRO C N 1
ATOM 6791 C CA . PRO C 1 92 ? -8.594 -4.64 54.623 1 112.2 81 PRO C CA 1
ATOM 6792 C C . PRO C 1 92 ? -8.609 -6.047 55.204 1 112.25 81 PRO C C 1
ATOM 6793 O O . PRO C 1 92 ? -9.481 -6.864 54.9 1 111.26 81 PRO C O 1
ATOM 6797 N N . TYR C 1 93 ? -7.645 -6.296 56.103 1 116.92 82 TYR C N 1
ATOM 6798 C CA . TYR C 1 93 ? -7.335 -7.654 56.56 1 114.46 82 TYR C CA 1
ATOM 6799 C C . TYR C 1 93 ? -8.559 -8.423 57.042 1 110.83 82 TYR C C 1
ATOM 6800 O O . TYR C 1 93 ? -8.575 -9.658 56.987 1 108.28 82 TYR C O 1
ATOM 6809 N N . TYR C 1 94 ? -9.588 -7.728 57.52 1 109.19 83 TYR C N 1
ATOM 6810 C CA . TYR C 1 94 ? -10.704 -8.42 58.145 1 115.06 83 TYR C CA 1
ATOM 6811 C C . TYR C 1 94 ? -11.753 -8.883 57.138 1 112.64 83 TYR C C 1
ATOM 6812 O O . TYR C 1 94 ? -12.544 -9.777 57.456 1 117.39 83 TYR C O 1
ATOM 6821 N N . TRP C 1 95 ? -11.774 -8.312 55.931 1 113.2 84 TRP C N 1
ATOM 6822 C CA . TRP C 1 95 ? -12.483 -8.958 54.829 1 105.58 84 TRP C CA 1
ATOM 6823 C C . TRP C 1 95 ? -11.695 -10.147 54.297 1 106.04 84 TRP C C 1
ATOM 6824 O O . TRP C 1 95 ? -12.278 -11.191 53.992 1 109.79 84 TRP C O 1
ATOM 6835 N N . LEU C 1 96 ? -10.375 -10.009 54.178 1 103.87 85 LEU C N 1
ATOM 6836 C CA . LEU C 1 96 ? -9.542 -11.142 53.786 1 104.44 85 LEU C CA 1
ATOM 6837 C C . LEU C 1 96 ? -9.613 -12.271 54.815 1 111.39 85 LEU C C 1
ATOM 6838 O O . LEU C 1 96 ? -9.557 -13.452 54.452 1 110.26 85 LEU C O 1
ATOM 6843 N N . ASP C 1 97 ? -9.701 -11.928 56.109 1 114.33 86 ASP C N 1
ATOM 6844 C CA . ASP C 1 97 ? -9.952 -12.947 57.127 1 116.37 86 ASP C CA 1
ATOM 6845 C C . ASP C 1 97 ? -11.275 -13.659 56.856 1 112.74 86 ASP C C 1
ATOM 6846 O O . ASP C 1 97 ? -11.317 -14.89 56.731 1 109.29 86 ASP C O 1
ATOM 6851 N N . LEU C 1 98 ? -12.361 -12.885 56.728 1 109.71 87 LEU C N 1
ATOM 6852 C CA . LEU C 1 98 ? -13.698 -13.469 56.662 1 100.82 87 LEU C CA 1
ATOM 6853 C C . LEU C 1 98 ? -13.819 -14.404 55.482 1 105.22 87 LEU C C 1
ATOM 6854 O O . LEU C 1 98 ? -14.31 -15.531 55.618 1 100.68 87 LEU C O 1
ATOM 6859 N N . PHE C 1 99 ? -13.395 -13.931 54.304 1 115.61 88 PHE C N 1
ATOM 6860 C CA . PHE C 1 99 ? -13.197 -14.771 53.13 1 106.77 88 PHE C CA 1
ATOM 6861 C C . PHE C 1 99 ? -12.492 -16.069 53.507 1 111.42 88 PHE C C 1
ATOM 6862 O O . PHE C 1 99 ? -13.069 -17.158 53.401 1 113.89 88 PHE C O 1
ATOM 6870 N N . ALA C 1 100 ? -11.244 -15.953 53.988 1 107.69 89 ALA C N 1
ATOM 6871 C CA . ALA C 1 100 ? -10.426 -17.13 54.26 1 101.35 89 ALA C CA 1
ATOM 6872 C C . ALA C 1 100 ? -11.137 -18.125 55.157 1 108.14 89 ALA C C 1
ATOM 6873 O O . ALA C 1 100 ? -10.85 -19.323 55.085 1 106.07 89 ALA C O 1
ATOM 6875 N N . ALA C 1 101 ? -12.082 -17.651 55.987 1 109.35 90 ALA C N 1
ATOM 6876 C CA . ALA C 1 101 ? -12.873 -18.531 56.852 1 110.34 90 ALA C CA 1
ATOM 6877 C C . ALA C 1 101 ? -14.087 -19.124 56.135 1 112.65 90 ALA C C 1
ATOM 6878 O O . ALA C 1 101 ? -14.543 -20.212 56.508 1 114.67 90 ALA C O 1
ATOM 6880 N N . ILE C 1 102 ? -14.645 -18.429 55.139 1 110.97 91 ILE C N 1
ATOM 6881 C CA . ILE C 1 102 ? -15.622 -19.071 54.263 1 114.23 91 ILE C CA 1
ATOM 6882 C C . ILE C 1 102 ? -14.951 -20.081 53.339 1 108.04 91 ILE C C 1
ATOM 6883 O O . ILE C 1 102 ? -15.624 -20.945 52.772 1 106.4 91 ILE C O 1
ATOM 6888 N N . ASP C 1 103 ? -13.627 -20.002 53.191 1 107.26 92 ASP C N 1
ATOM 6889 C CA . ASP C 1 103 ? -12.918 -20.91 52.297 1 107.99 92 ASP C CA 1
ATOM 6890 C C . ASP C 1 103 ? -12.909 -22.346 52.833 1 111.63 92 ASP C C 1
ATOM 6891 O O . ASP C 1 103 ? -13.338 -23.272 52.135 1 116.68 92 ASP C O 1
ATOM 6896 N N . GLU C 1 104 ? -12.44 -22.558 54.071 1 120.78 93 GLU C N 1
ATOM 6897 C CA . GLU C 1 104 ? -12.256 -23.907 54.601 1 116.89 93 GLU C CA 1
ATOM 6898 C C . GLU C 1 104 ? -13.491 -24.447 55.324 1 111.67 93 GLU C C 1
ATOM 6899 O O . GLU C 1 104 ? -13.382 -25.435 56.062 1 108.27 93 GLU C O 1
ATOM 6905 N N . GLY C 1 105 ? -14.666 -23.866 55.085 1 113.99 94 GLY C N 1
ATOM 6906 C CA . GLY C 1 105 ? -15.893 -24.443 55.602 1 113.04 94 GLY C CA 1
ATOM 6907 C C . GLY C 1 105 ? -16.005 -24.369 57.105 1 116.77 94 GLY C C 1
ATOM 6908 O O . GLY C 1 105 ? -16.658 -25.221 57.72 1 120.83 94 GLY C O 1
ATOM 6909 N N . ASP C 1 106 ? -15.365 -23.366 57.712 1 115.37 95 ASP C N 1
ATOM 6910 C CA . ASP C 1 106 ? -15.456 -23.105 59.146 1 109.19 95 ASP C CA 1
ATOM 6911 C C . ASP C 1 106 ? -16.61 -22.137 59.398 1 104.79 95 ASP C C 1
ATOM 6912 O O . ASP C 1 106 ? -16.438 -20.922 59.524 1 103.09 95 ASP C O 1
ATOM 6917 N N . THR C 1 107 ? -17.814 -22.706 59.482 1 102.12 96 THR C N 1
ATOM 6918 C CA . THR C 1 107 ? -19.018 -21.897 59.676 1 108.37 96 THR C CA 1
ATOM 6919 C C . THR C 1 107 ? -18.955 -20.997 60.914 1 114.64 96 THR C C 1
ATOM 6920 O O . THR C 1 107 ? -19.107 -19.768 60.77 1 111.49 96 THR C O 1
ATOM 6924 N N . PRO C 1 108 ? -18.73 -21.512 62.139 1 116.04 97 PRO C N 1
ATOM 6925 C CA . PRO C 1 108 ? -18.722 -20.598 63.298 1 108.54 97 PRO C CA 1
ATOM 6926 C C . PRO C 1 108 ? -17.577 -19.6 63.277 1 107.82 97 PRO C C 1
ATOM 6927 O O . PRO C 1 108 ? -17.77 -18.45 63.693 1 110.7 97 PRO C O 1
ATOM 6931 N N . LYS C 1 109 ? -16.388 -19.998 62.803 1 103.4 98 LYS C N 1
ATOM 6932 C CA . LYS C 1 109 ? -15.276 -19.053 62.726 1 99.95 98 LYS C CA 1
ATOM 6933 C C . LYS C 1 109 ? -15.606 -17.883 61.811 1 105.09 98 LYS C C 1
ATOM 6934 O O . LYS C 1 109 ? -15.311 -16.724 62.133 1 102.49 98 LYS C O 1
ATOM 6940 N N . ALA C 1 110 ? -16.217 -18.167 60.659 1 110.42 99 ALA C N 1
ATOM 6941 C CA . ALA C 1 110 ? -16.58 -17.088 59.75 1 109.38 99 ALA C CA 1
ATOM 6942 C C . ALA C 1 110 ? -17.769 -16.309 60.29 1 109.4 99 ALA C C 1
ATOM 6943 O O . ALA C 1 110 ? -17.839 -15.079 60.151 1 112.39 99 ALA C O 1
ATOM 6945 N N . HIS C 1 111 ? -18.719 -17.013 60.898 1 103.33 100 HIS C N 1
ATOM 6946 C CA . HIS C 1 111 ? -19.806 -16.344 61.591 1 109.57 100 HIS C CA 1
ATOM 6947 C C . HIS C 1 111 ? -19.26 -15.367 62.622 1 111.46 100 HIS C C 1
ATOM 6948 O O . HIS C 1 111 ? -19.733 -14.228 62.736 1 109.86 100 HIS C O 1
ATOM 6955 N N . ALA C 1 112 ? -18.234 -15.783 63.355 1 109.72 101 ALA C N 1
ATOM 6956 C CA . ALA C 1 112 ? -17.636 -14.961 64.404 1 110.04 101 ALA C CA 1
ATOM 6957 C C . ALA C 1 112 ? -16.46 -14.157 63.876 1 108.32 101 ALA C C 1
ATOM 6958 O O . ALA C 1 112 ? -15.371 -14.165 64.437 1 116.73 101 ALA C O 1
ATOM 6960 N N . LEU C 1 113 ? -16.689 -13.453 62.78 1 108.66 102 LEU C N 1
ATOM 6961 C CA . LEU C 1 113 ? -15.66 -12.724 62.043 1 107.15 102 LEU C CA 1
ATOM 6962 C C . LEU C 1 113 ? -16.434 -11.767 61.16 1 106.65 102 LEU C C 1
ATOM 6963 O O . LEU C 1 113 ? -16.039 -10.615 60.939 1 103.47 102 LEU C O 1
ATOM 6968 N N . PHE C 1 114 ? -17.555 -12.272 60.644 1 104.23 103 PHE C N 1
ATOM 6969 C CA . PHE C 1 114 ? -18.64 -11.392 60.25 1 107.47 103 PHE C CA 1
ATOM 6970 C C . PHE C 1 114 ? -18.95 -10.411 61.366 1 106.23 103 PHE C C 1
ATOM 6971 O O . PHE C 1 114 ? -18.978 -9.197 61.145 1 103.17 103 PHE C O 1
ATOM 6979 N N . HIS C 1 115 ? -19.163 -10.922 62.588 1 113.94 104 HIS C N 1
ATOM 6980 C CA . HIS C 1 115 ? -19.532 -10.047 63.694 1 108.96 104 HIS C CA 1
ATOM 6981 C C . HIS C 1 115 ? -18.344 -9.292 64.271 1 105.12 104 HIS C C 1
ATOM 6982 O O . HIS C 1 115 ? -18.559 -8.302 64.979 1 106.26 104 HIS C O 1
ATOM 6989 N N . LEU C 1 116 ? -17.109 -9.702 63.955 1 102.61 105 LEU C N 1
ATOM 6990 C CA . LEU C 1 116 ? -15.922 -8.872 64.168 1 105.7 105 LEU C CA 1
ATOM 6991 C C . LEU C 1 116 ? -15.755 -7.744 63.134 1 109.07 105 LEU C C 1
ATOM 6992 O O . LEU C 1 116 ? -14.695 -7.105 63.123 1 110.24 105 LEU C O 1
ATOM 6997 N N . LEU C 1 117 ? -16.739 -7.481 62.244 1 104.07 106 LEU C N 1
ATOM 6998 C CA . LEU C 1 117 ? -16.389 -6.493 61.222 1 106.26 106 LEU C CA 1
ATOM 6999 C C . LEU C 1 117 ? -16.747 -5.089 61.685 1 101.08 106 LEU C C 1
ATOM 7000 O O . LEU C 1 117 ? -17.899 -4.85 62.078 1 95.9 106 LEU C O 1
ATOM 7005 N N . PRO C 1 118 ? -15.793 -4.138 61.596 1 103.83 107 PRO C N 1
ATOM 7006 C CA . PRO C 1 118 ? -16.067 -2.739 61.98 1 106.25 107 PRO C CA 1
ATOM 7007 C C . PRO C 1 118 ? -17.447 -2.221 61.59 1 107.8 107 PRO C C 1
ATOM 7008 O O . PRO C 1 118 ? -17.887 -2.401 60.456 1 114.6 107 PRO C O 1
ATOM 7012 N N . GLN C 1 119 ? -18.141 -1.599 62.544 1 117.75 108 GLN C N 1
ATOM 7013 C CA . GLN C 1 119 ? -19.412 -0.939 62.27 1 115.65 108 GLN C CA 1
ATOM 7014 C C . GLN C 1 119 ? -19.279 0.137 61.199 1 127.31 108 GLN C C 1
ATOM 7015 O O . GLN C 1 119 ? -20.268 0.452 60.525 1 122.95 108 GLN C O 1
ATOM 7021 N N . ASP C 1 120 ? -18.082 0.705 61.016 1 129.97 109 ASP C N 1
ATOM 7022 C CA . ASP C 1 120 ? -17.908 1.848 60.129 1 127.32 109 ASP C CA 1
ATOM 7023 C C . ASP C 1 120 ? -17.367 1.48 58.753 1 121.94 109 ASP C C 1
ATOM 7024 O O . ASP C 1 120 ? -17.278 2.366 57.896 1 123.61 109 ASP C O 1
ATOM 7029 N N . ASP C 1 121 ? -16.997 0.212 58.516 1 121.99 110 ASP C N 1
ATOM 7030 C CA . ASP C 1 121 ? -16.545 -0.216 57.187 1 118.26 110 ASP C CA 1
ATOM 7031 C C . ASP C 1 121 ? -17.596 0.119 56.131 1 110.78 110 ASP C C 1
ATOM 7032 O O . ASP C 1 121 ? -18.754 -0.31 56.233 1 106.39 110 ASP C O 1
ATOM 7037 N N . ILE C 1 122 ? -17.178 0.898 55.122 1 115.59 111 ILE C N 1
ATOM 7038 C CA . ILE C 1 122 ? -18.103 1.385 54.089 1 117.21 111 ILE C CA 1
ATOM 7039 C C . ILE C 1 122 ? -18.859 0.224 53.449 1 111.46 111 ILE C C 1
ATOM 7040 O O . ILE C 1 122 ? -20.098 0.241 53.373 1 106.47 111 ILE C O 1
ATOM 7045 N N . ILE C 1 123 ? -18.116 -0.792 52.973 1 106.8 112 ILE C N 1
ATOM 7046 C CA . ILE C 1 123 ? -18.725 -1.979 52.358 1 106.01 112 ILE C CA 1
ATOM 7047 C C . ILE C 1 123 ? -19.88 -2.502 53.215 1 107.41 112 ILE C C 1
ATOM 7048 O O . ILE C 1 123 ? -20.979 -2.771 52.702 1 97.34 112 ILE C O 1
ATOM 7053 N N . LEU C 1 124 ? -19.655 -2.639 54.543 1 109.22 113 LEU C N 1
ATOM 7054 C CA . LEU C 1 124 ? -20.683 -3.155 55.453 1 102.54 113 LEU C CA 1
ATOM 7055 C C . LEU C 1 124 ? -21.696 -2.087 55.847 1 103.99 113 LEU C C 1
ATOM 7056 O O . LEU C 1 124 ? -22.89 -2.387 56.011 1 101.16 113 LEU C O 1
ATOM 7061 N N . ARG C 1 125 ? -21.229 -0.859 56.074 1 103.83 114 ARG C N 1
ATOM 7062 C CA . ARG C 1 125 ? -22.151 0.24 56.321 1 103.25 114 ARG C CA 1
ATOM 7063 C C . ARG C 1 125 ? -23.268 0.243 55.285 1 108.5 114 ARG C C 1
ATOM 7064 O O . ARG C 1 125 ? -24.452 0.19 55.639 1 103.21 114 ARG C O 1
ATOM 7072 N N . ALA C 1 126 ? -22.902 0.238 53.988 1 112.42 115 ALA C N 1
ATOM 7073 C CA . ALA C 1 126 ? -23.907 0.272 52.919 1 108.03 115 ALA C CA 1
ATOM 7074 C C . ALA C 1 126 ? -24.608 -1.075 52.761 1 103.21 115 ALA C C 1
ATOM 7075 O O . ALA C 1 126 ? -25.825 -1.126 52.525 1 101.6 115 ALA C O 1
ATOM 7077 N N . LEU C 1 127 ? -23.859 -2.17 52.884 1 97.48 116 LEU C N 1
ATOM 7078 C CA . LEU C 1 127 ? -24.438 -3.509 52.889 1 103.79 116 LEU C CA 1
ATOM 7079 C C . LEU C 1 127 ? -25.608 -3.624 53.875 1 110.4 116 LEU C C 1
ATOM 7080 O O . LEU C 1 127 ? -26.767 -3.751 53.459 1 106.85 116 LEU C O 1
ATOM 7085 N N . ARG C 1 128 ? -25.316 -3.553 55.184 1 113.81 117 ARG C N 1
ATOM 7086 C CA . ARG C 1 128 ? -26.344 -3.668 56.222 1 112.24 117 ARG C CA 1
ATOM 7087 C C . ARG C 1 128 ? -27.435 -2.607 56.093 1 110.55 117 ARG C C 1
ATOM 7088 O O . ARG C 1 128 ? -28.552 -2.811 56.592 1 104.23 117 ARG C O 1
ATOM 7096 N N . ALA C 1 129 ? -27.14 -1.491 55.416 1 113.04 118 ALA C N 1
ATOM 7097 C CA . ALA C 1 129 ? -28.144 -0.459 55.18 1 113.54 118 ALA C CA 1
ATOM 7098 C C . ALA C 1 129 ? -29.237 -0.926 54.227 1 109.69 118 ALA C C 1
ATOM 7099 O O . ALA C 1 129 ? -30.374 -0.444 54.312 1 105.57 118 ALA C O 1
ATOM 7101 N N . VAL C 1 130 ? -28.922 -1.842 53.31 1 109.95 119 VAL C N 1
ATOM 7102 C CA . VAL C 1 130 ? -29.903 -2.309 52.35 1 113.28 119 VAL C CA 1
ATOM 7103 C C . VAL C 1 130 ? -30.371 -3.737 52.615 1 110.51 119 VAL C C 1
ATOM 7104 O O . VAL C 1 130 ? -31.482 -4.084 52.216 1 109.47 119 VAL C O 1
ATOM 7108 N N . HIS C 1 131 ? -29.566 -4.58 53.261 1 113.04 120 HIS C N 1
ATOM 7109 C CA . HIS C 1 131 ? -29.927 -5.98 53.472 1 118.14 120 HIS C CA 1
ATOM 7110 C C . HIS C 1 131 ? -29.894 -6.329 54.957 1 117.62 120 HIS C C 1
ATOM 7111 O O . HIS C 1 131 ? -29.02 -5.862 55.703 1 115.53 120 HIS C O 1
ATOM 7118 N N . SER C 1 132 ? -30.839 -7.171 55.38 1 119.36 121 SER C N 1
ATOM 7119 C CA . SER C 1 132 ? -30.923 -7.559 56.785 1 120.78 121 SER C CA 1
ATOM 7120 C C . SER C 1 132 ? -29.862 -8.6 57.094 1 120.34 121 SER C C 1
ATOM 7121 O O . SER C 1 132 ? -29.581 -9.49 56.283 1 117.43 121 SER C O 1
ATOM 7124 N N . GLU C 1 133 ? -29.265 -8.472 58.274 1 120.54 122 GLU C N 1
ATOM 7125 C CA . GLU C 1 133 ? -28.122 -9.305 58.621 1 115.58 122 GLU C CA 1
ATOM 7126 C C . GLU C 1 133 ? -28.499 -10.781 58.669 1 111.67 122 GLU C C 1
ATOM 7127 O O . GLU C 1 133 ? -27.637 -11.647 58.487 1 105.13 122 GLU C O 1
ATOM 7133 N N . ASP C 1 134 ? -29.777 -11.084 58.923 1 113.48 123 ASP C N 1
ATOM 7134 C CA . ASP C 1 134 ? -30.267 -12.446 58.763 1 114.81 123 ASP C CA 1
ATOM 7135 C C . ASP C 1 134 ? -29.982 -12.946 57.353 1 119.64 123 ASP C C 1
ATOM 7136 O O . ASP C 1 134 ? -29.197 -13.882 57.155 1 115.39 123 ASP C O 1
ATOM 7141 N N . TYR C 1 135 ? -30.589 -12.295 56.354 1 120.63 124 TYR C N 1
ATOM 7142 C CA . TYR C 1 135 ? -30.335 -12.657 54.966 1 113.68 124 TYR C CA 1
ATOM 7143 C C . TYR C 1 135 ? -28.834 -12.705 54.672 1 112.3 124 TYR C C 1
ATOM 7144 O O . TYR C 1 135 ? -28.34 -13.67 54.08 1 109.95 124 TYR C O 1
ATOM 7153 N N . LEU C 1 136 ? -28.086 -11.681 55.097 1 106.33 125 LEU C N 1
ATOM 7154 C CA . LEU C 1 136 ? -26.635 -11.69 54.888 1 102.77 125 LEU C CA 1
ATOM 7155 C C . LEU C 1 136 ? -25.989 -12.97 55.416 1 108.41 125 LEU C C 1
ATOM 7156 O O . LEU C 1 136 ? -25.319 -13.687 54.671 1 103.41 125 LEU C O 1
ATOM 7161 N N . TYR C 1 137 ? -26.132 -13.252 56.719 1 115.11 126 TYR C N 1
ATOM 7162 C CA . TYR C 1 137 ? -25.419 -14.407 57.259 1 108.46 126 TYR C CA 1
ATOM 7163 C C . TYR C 1 137 ? -25.906 -15.703 56.614 1 106.39 126 TYR C C 1
ATOM 7164 O O . TYR C 1 137 ? -25.105 -16.614 56.352 1 101.15 126 TYR C O 1
ATOM 7173 N N . GLN C 1 138 ? -27.211 -15.781 56.307 1 108.88 127 GLN C N 1
ATOM 7174 C CA . GLN C 1 138 ? -27.761 -16.944 55.606 1 113.38 127 GLN C CA 1
ATOM 7175 C C . GLN C 1 138 ? -26.966 -17.257 54.338 1 114.49 127 GLN C C 1
ATOM 7176 O O . GLN C 1 138 ? -26.897 -18.418 53.906 1 117.05 127 GLN C O 1
ATOM 7182 N N . LEU C 1 139 ? -26.323 -16.237 53.762 1 108.13 128 LEU C N 1
ATOM 7183 C CA . LEU C 1 139 ? -25.525 -16.391 52.555 1 108.28 128 LEU C CA 1
ATOM 7184 C C . LEU C 1 139 ? -24.152 -17.002 52.833 1 111.22 128 LEU C C 1
ATOM 7185 O O . LEU C 1 139 ? -23.728 -17.918 52.12 1 110.74 128 LEU C O 1
ATOM 7190 N N . ILE C 1 140 ? -23.429 -16.489 53.841 1 113.86 129 ILE C N 1
ATOM 7191 C CA . ILE C 1 140 ? -22.1 -17.015 54.163 1 110.14 129 ILE C CA 1
ATOM 7192 C C . ILE C 1 140 ? -22.19 -18.503 54.459 1 112.23 129 ILE C C 1
ATOM 7193 O O . ILE C 1 140 ? -21.289 -19.286 54.123 1 108.74 129 ILE C O 1
ATOM 7198 N N . LYS C 1 141 ? -23.292 -18.91 55.086 1 115.39 130 LYS C N 1
ATOM 7199 C CA . LYS C 1 141 ? -23.581 -20.322 55.308 1 120.02 130 LYS C CA 1
ATOM 7200 C C . LYS C 1 141 ? -23.676 -21.083 53.98 1 112.77 130 LYS C C 1
ATOM 7201 O O . LYS C 1 141 ? -22.957 -22.067 53.757 1 109.03 130 LYS C O 1
ATOM 7207 N N . TYR C 1 142 ? -24.548 -20.628 53.072 1 111.2 131 TYR C N 1
ATOM 7208 C CA . TYR C 1 142 ? -24.752 -21.354 51.818 1 113.5 131 TYR C CA 1
ATOM 7209 C C . TYR C 1 142 ? -23.451 -21.527 51.034 1 106.15 131 TYR C C 1
ATOM 7210 O O . TYR C 1 142 ? -23.226 -22.582 50.429 1 102 131 TYR C O 1
ATOM 7219 N N . CYS C 1 143 ? -22.58 -20.51 51.043 1 105.45 132 CYS C N 1
ATOM 7220 C CA . CYS C 1 143 ? -21.281 -20.633 50.381 1 105.51 132 CYS C CA 1
ATOM 7221 C C . CYS C 1 143 ? -20.444 -21.726 51.028 1 106.51 132 CYS C C 1
ATOM 7222 O O . CYS C 1 143 ? -19.823 -22.544 50.339 1 108.58 132 CYS C O 1
ATOM 7225 N N . ILE C 1 144 ? -20.397 -21.735 52.358 1 110.15 133 ILE C N 1
ATOM 7226 C CA . ILE C 1 144 ? -19.733 -22.822 53.065 1 109.06 133 ILE C CA 1
ATOM 7227 C C . ILE C 1 144 ? -20.379 -24.147 52.687 1 99.84 133 ILE C C 1
ATOM 7228 O O . ILE C 1 144 ? -19.701 -25.112 52.313 1 97.27 133 ILE C O 1
ATOM 7233 N N . GLN C 1 145 ? -21.711 -24.184 52.715 1 94.93 134 GLN C N 1
ATOM 7234 C CA . GLN C 1 145 ? -22.413 -25.428 52.444 1 105.05 134 GLN C CA 1
ATOM 7235 C C . GLN C 1 145 ? -22.261 -25.845 50.985 1 111.56 134 GLN C C 1
ATOM 7236 O O . GLN C 1 145 ? -22.201 -27.047 50.686 1 109.35 134 GLN C O 1
ATOM 7242 N N . ALA C 1 146 ? -22.173 -24.865 50.076 1 106.29 135 ALA C N 1
ATOM 7243 C CA . ALA C 1 146 ? -21.942 -25.144 48.661 1 105.66 135 ALA C CA 1
ATOM 7244 C C . ALA C 1 146 ? -20.667 -25.945 48.422 1 107.36 135 ALA C C 1
ATOM 7245 O O . ALA C 1 146 ? -20.607 -26.732 47.479 1 110.6 135 ALA C O 1
ATOM 7247 N N . LYS C 1 147 ? -19.641 -25.756 49.255 1 112.22 136 LYS C N 1
ATOM 7248 C CA . LYS C 1 147 ? -18.34 -26.383 49.019 1 114.73 136 LYS C CA 1
ATOM 7249 C C . LYS C 1 147 ? -18.439 -27.892 48.785 1 112.36 136 LYS C C 1
ATOM 7250 O O . LYS C 1 147 ? -17.587 -28.466 48.1 1 109.87 136 LYS C O 1
ATOM 7256 N N . HIS C 1 148 ? -19.464 -28.553 49.334 1 118.25 137 HIS C N 1
ATOM 7257 C CA . HIS C 1 148 ? -19.511 -30.015 49.274 1 119.89 137 HIS C CA 1
ATOM 7258 C C . HIS C 1 148 ? -19.738 -30.499 47.853 1 118.81 137 HIS C C 1
ATOM 7259 O O . HIS C 1 148 ? -18.999 -31.353 47.353 1 126.4 137 HIS C O 1
ATOM 7266 N N . PHE C 1 149 ? -20.76 -29.969 47.182 1 121.02 138 PHE C N 1
ATOM 7267 C CA . PHE C 1 149 ? -21.078 -30.36 45.817 1 111.39 138 PHE C CA 1
ATOM 7268 C C . PHE C 1 149 ? -20.849 -29.235 44.81 1 110.77 138 PHE C C 1
ATOM 7269 O O . PHE C 1 149 ? -21.48 -29.225 43.751 1 119.42 138 PHE C O 1
ATOM 7277 N N . GLY C 1 150 ? -19.99 -28.272 45.122 1 103.44 139 GLY C N 1
ATOM 7278 C CA . GLY C 1 150 ? -19.715 -27.183 44.204 1 101.38 139 GLY C CA 1
ATOM 7279 C C . GLY C 1 150 ? -20.715 -26.042 44.141 1 102.67 139 GLY C C 1
ATOM 7280 O O . GLY C 1 150 ? -20.323 -24.917 43.812 1 104.95 139 GLY C O 1
ATOM 7281 N N . PHE C 1 151 ? -21.996 -26.297 44.428 1 102.31 140 PHE C N 1
ATOM 7282 C CA . PHE C 1 151 ? -23.013 -25.248 44.407 1 102.6 140 PHE C CA 1
ATOM 7283 C C . PHE C 1 151 ? -24.269 -25.734 45.12 1 103.93 140 PHE C C 1
ATOM 7284 O O . PHE C 1 151 ? -24.62 -26.913 45.039 1 107.36 140 PHE C O 1
ATOM 7292 N N . LYS C 1 152 ? -24.936 -24.816 45.813 1 104.92 141 LYS C N 1
ATOM 7293 C CA . LYS C 1 152 ? -26.185 -25.062 46.521 1 108.52 141 LYS C CA 1
ATOM 7294 C C . LYS C 1 152 ? -27.225 -24.098 45.965 1 112.55 141 LYS C C 1
ATOM 7295 O O . LYS C 1 152 ? -26.884 -23.01 45.492 1 114.56 141 LYS C O 1
ATOM 7301 N N . GLN C 1 153 ? -28.491 -24.503 45.987 1 113.72 142 GLN C N 1
ATOM 7302 C CA . GLN C 1 153 ? -29.567 -23.703 45.422 1 117.59 142 GLN C CA 1
ATOM 7303 C C . GLN C 1 153 ? -30.373 -23.009 46.516 1 117.77 142 GLN C C 1
ATOM 7304 O O . GLN C 1 153 ? -30.426 -23.476 47.651 1 127.88 142 GLN C O 1
ATOM 7310 N N . LEU C 1 154 ? -31.014 -21.882 46.168 1 116.99 143 LEU C N 1
ATOM 7311 C CA . LEU C 1 154 ? -31.725 -21.053 47.134 1 114.73 143 LEU C CA 1
ATOM 7312 C C . LEU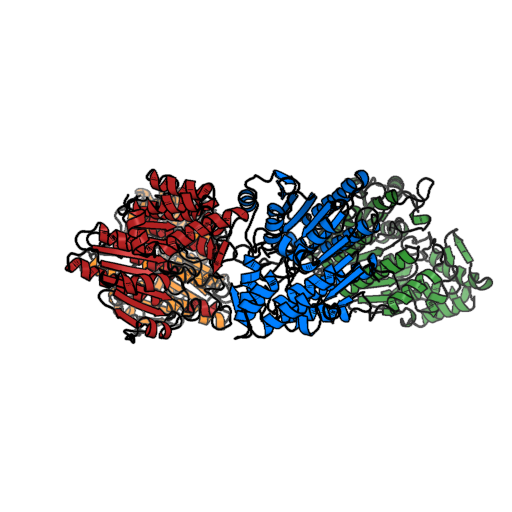 C 1 154 ? -33.226 -21.172 46.853 1 125.2 143 LEU C C 1
ATOM 7313 O O . LEU C 1 154 ? -33.846 -22.167 47.261 1 132.75 143 LEU C O 1
ATOM 7318 N N . ASN C 1 155 ? -33.84 -20.188 46.216 1 132.08 144 ASN C N 1
ATOM 7319 C CA . ASN C 1 155 ? -35.128 -20.389 45.553 1 137.71 144 ASN C CA 1
ATOM 7320 C C . ASN C 1 155 ? -34.886 -21.172 44.266 1 127.38 144 ASN C C 1
ATOM 7321 O O . ASN C 1 155 ? -33.806 -21.721 44.03 1 125.07 144 ASN C O 1
ATOM 7326 N N . ALA C 1 156 ? -35.902 -21.223 43.41 1 130.84 145 ALA C N 1
ATOM 7327 C CA . ALA C 1 156 ? -35.73 -21.917 42.138 1 135.03 145 ALA C CA 1
ATOM 7328 C C . ALA C 1 156 ? -34.82 -21.165 41.168 1 133.5 145 ALA C C 1
ATOM 7329 O O . ALA C 1 156 ? -34.417 -21.747 40.151 1 133.9 145 ALA C O 1
ATOM 7331 N N . ASP C 1 157 ? -34.469 -19.903 41.46 1 134.56 146 ASP C N 1
ATOM 7332 C CA . ASP C 1 157 ? -33.728 -19.063 40.52 1 128.95 146 ASP C CA 1
ATOM 7333 C C . ASP C 1 157 ? -32.446 -18.476 41.108 1 123.64 146 ASP C C 1
ATOM 7334 O O . ASP C 1 157 ? -31.913 -17.515 40.546 1 111.47 146 ASP C O 1
ATOM 7339 N N . LEU C 1 158 ? -31.946 -19.011 42.23 1 124.93 147 LEU C N 1
ATOM 7340 C CA . LEU C 1 158 ? -30.682 -18.575 42.819 1 109.7 147 LEU C CA 1
ATOM 7341 C C . LEU C 1 158 ? -29.781 -19.777 43.041 1 105.57 147 LEU C C 1
ATOM 7342 O O . LEU C 1 158 ? -30.25 -20.857 43.405 1 113.04 147 LEU C O 1
ATOM 7347 N N . VAL C 1 159 ? -28.492 -19.59 42.79 1 94.32 148 VAL C N 1
ATOM 7348 C CA . VAL C 1 159 ? -27.478 -20.628 42.957 1 100.18 148 VAL C CA 1
ATOM 7349 C C . VAL C 1 159 ? -26.24 -19.909 43.459 1 104.72 148 VAL C C 1
ATOM 7350 O O . VAL C 1 159 ? -25.964 -18.78 43.039 1 102.38 148 VAL C O 1
ATOM 7354 N N . VAL C 1 160 ? -25.51 -20.538 44.372 1 107.17 149 VAL C N 1
ATOM 7355 C CA . VAL C 1 160 ? -24.377 -19.891 45.02 1 103.2 149 VAL C CA 1
ATOM 7356 C C . VAL C 1 160 ? -23.224 -20.881 45.086 1 103.33 149 VAL C C 1
ATOM 7357 O O . VAL C 1 160 ? -23.425 -22.052 45.42 1 103.75 149 VAL C O 1
ATOM 7361 N N . THR C 1 161 ? -22.029 -20.418 44.741 1 103.76 150 THR C N 1
ATOM 7362 C CA . THR C 1 161 ? -20.799 -21.196 44.785 1 103.18 150 THR C CA 1
ATOM 7363 C C . THR C 1 161 ? -19.996 -20.851 46.044 1 107.61 150 THR C C 1
ATOM 7364 O O . THR C 1 161 ? -20.35 -19.935 46.799 1 102.08 150 THR C O 1
ATOM 7368 N N . PRO C 1 162 ? -18.921 -21.598 46.333 1 105.21 151 PRO C N 1
ATOM 7369 C CA . PRO C 1 162 ? -18.134 -21.276 47.533 1 101.35 151 PRO C CA 1
ATOM 7370 C C . PRO C 1 162 ? -17.557 -19.867 47.563 1 99.41 151 PRO C C 1
ATOM 7371 O O . PRO C 1 162 ? -17.388 -19.313 48.657 1 104.77 151 PRO C O 1
ATOM 7375 N N . LYS C 1 163 ? -17.255 -19.255 46.424 1 89.85 152 LYS C N 1
ATOM 7376 C CA . LYS C 1 163 ? -16.671 -17.923 46.458 1 90.61 152 LYS C CA 1
ATOM 7377 C C . LYS C 1 163 ? -17.67 -16.831 46.126 1 92.73 152 LYS C C 1
ATOM 7378 O O . LYS C 1 163 ? -17.253 -15.691 45.878 1 90.01 152 LYS C O 1
ATOM 7384 N N . THR C 1 164 ? -18.973 -17.135 46.148 1 91.03 153 THR C N 1
ATOM 7385 C CA . THR C 1 164 ? -19.956 -16.15 45.703 1 93.15 153 THR C CA 1
ATOM 7386 C C . THR C 1 164 ? -19.911 -14.906 46.573 1 95.25 153 THR C C 1
ATOM 7387 O O . THR C 1 164 ? -19.9 -13.774 46.067 1 93.82 153 THR C O 1
ATOM 7391 N N . PHE C 1 165 ? -19.864 -15.103 47.891 1 104.47 154 PHE C N 1
ATOM 7392 C CA . PHE C 1 165 ? -19.767 -13.99 48.83 1 99.05 154 PHE C CA 1
ATOM 7393 C C . PHE C 1 165 ? -18.545 -13.126 48.543 1 97.07 154 PHE C C 1
ATOM 7394 O O . PHE C 1 165 ? -18.663 -11.916 48.298 1 93.38 154 PHE C O 1
ATOM 7402 N N . GLU C 1 166 ? -17.356 -13.735 48.584 1 93.97 155 GLU C N 1
ATOM 7403 C CA . GLU C 1 166 ? -16.128 -13.01 48.278 1 88.97 155 GLU C CA 1
ATOM 7404 C C . GLU C 1 166 ? -16.273 -12.212 46.99 1 100.32 155 GLU C C 1
ATOM 7405 O O . GLU C 1 166 ? -15.991 -11.007 46.957 1 100.73 155 GLU C O 1
ATOM 7411 N N . ILE C 1 167 ? -16.761 -12.862 45.927 1 98.47 156 ILE C N 1
ATOM 7412 C CA . ILE C 1 167 ? -16.941 -12.185 44.643 1 97.75 156 ILE C CA 1
ATOM 7413 C C . ILE C 1 167 ? -17.852 -10.975 44.799 1 102.09 156 ILE C C 1
ATOM 7414 O O . ILE C 1 167 ? -17.517 -9.86 44.37 1 105.62 156 ILE C O 1
ATOM 7419 N N . LEU C 1 168 ? -19.032 -11.186 45.392 1 99.89 157 LEU C N 1
ATOM 7420 C CA . LEU C 1 168 ? -19.981 -10.094 45.58 1 100.53 157 LEU C CA 1
ATOM 7421 C C . LEU C 1 168 ? -19.347 -8.932 46.331 1 103.18 157 LEU C C 1
ATOM 7422 O O . LEU C 1 168 ? -19.537 -7.762 45.958 1 95.41 157 LEU C O 1
ATOM 7427 N N . ILE C 1 169 ? -18.564 -9.235 47.376 1 98.97 158 ILE C N 1
ATOM 7428 C CA . ILE C 1 169 ? -17.925 -8.178 48.154 1 101.52 158 ILE C CA 1
ATOM 7429 C C . ILE C 1 169 ? -16.807 -7.522 47.351 1 107.07 158 ILE C C 1
ATOM 7430 O O . ILE C 1 169 ? -16.59 -6.307 47.451 1 109.43 158 ILE C O 1
ATOM 7435 N N . ARG C 1 170 ? -16.082 -8.305 46.541 1 102.52 159 ARG C N 1
ATOM 7436 C CA . ARG C 1 170 ? -15.017 -7.696 45.752 1 100.63 159 ARG C CA 1
ATOM 7437 C C . ARG C 1 170 ? -15.595 -6.735 44.729 1 101.95 159 ARG C C 1
ATOM 7438 O O . ARG C 1 170 ? -15.086 -5.618 44.582 1 101.91 159 ARG C O 1
ATOM 7446 N N . ASP C 1 171 ? -16.689 -7.131 44.05 1 110.99 160 ASP C N 1
ATOM 7447 C CA . ASP C 1 171 ? -17.337 -6.251 43.07 1 109.32 160 ASP C CA 1
ATOM 7448 C C . ASP C 1 171 ? -17.814 -4.965 43.733 1 111.37 160 ASP C C 1
ATOM 7449 O O . ASP C 1 171 ? -17.658 -3.874 43.166 1 109.99 160 ASP C O 1
ATOM 7454 N N . CYS C 1 172 ? -18.376 -5.076 44.95 1 105.6 161 CYS C N 1
ATOM 7455 C CA . CYS C 1 172 ? -18.894 -3.901 45.647 1 104.32 161 CYS C CA 1
ATOM 7456 C C . CYS C 1 172 ? -17.772 -2.983 46.107 1 105.97 161 CYS C C 1
ATOM 7457 O O . CYS C 1 172 ? -17.911 -1.754 46.077 1 104.37 161 CYS C O 1
ATOM 7460 N N . ALA C 1 173 ? -16.66 -3.56 46.557 1 103.49 162 ALA C N 1
ATOM 7461 C CA . ALA C 1 173 ? -15.54 -2.738 46.989 1 105.94 162 ALA C CA 1
ATOM 7462 C C . ALA C 1 173 ? -14.882 -2.029 45.815 1 109.65 162 ALA C C 1
ATOM 7463 O O . ALA C 1 173 ? -14.441 -0.883 45.949 1 110.39 162 ALA C O 1
ATOM 7465 N N . THR C 1 174 ? -14.791 -2.703 44.661 1 115.6 163 THR C N 1
ATOM 7466 C CA . THR C 1 174 ? -14.213 -2.088 43.467 1 112.35 163 THR C CA 1
ATOM 7467 C C . THR C 1 174 ? -14.967 -0.819 43.088 1 110.75 163 THR C C 1
ATOM 7468 O O . THR C 1 174 ? -14.358 0.217 42.8 1 112.27 163 THR C O 1
ATOM 7472 N N . THR C 1 175 ? -16.3 -0.875 43.115 1 109.94 164 THR C N 1
ATOM 7473 C CA . THR C 1 175 ? -17.118 0.27 42.74 1 114.03 164 THR C CA 1
ATOM 7474 C C . THR C 1 175 ? -17.27 1.295 43.866 1 115.43 164 THR C C 1
ATOM 7475 O O . THR C 1 175 ? -17.682 2.432 43.594 1 117.86 164 THR C O 1
ATOM 7479 N N . LEU C 1 176 ? -16.94 0.937 45.116 1 116.68 165 LEU C N 1
ATOM 7480 C CA . LEU C 1 176 ? -17.032 1.887 46.226 1 112.98 165 LEU C CA 1
ATOM 7481 C C . LEU C 1 176 ? -15.709 2.598 46.493 1 110.53 165 LEU C C 1
ATOM 7482 O O . LEU C 1 176 ? -15.697 3.82 46.68 1 104.37 165 LEU C O 1
ATOM 7487 N N . PHE C 1 177 ? -14.595 1.855 46.487 1 113.17 166 PHE C N 1
ATOM 7488 C CA . PHE C 1 177 ? -13.254 2.404 46.689 1 113.74 166 PHE C CA 1
ATOM 7489 C C . PHE C 1 177 ? -12.776 3.26 45.527 1 122.97 166 PHE C C 1
ATOM 7490 O O . PHE C 1 177 ? -11.762 3.954 45.673 1 122.31 166 PHE C O 1
ATOM 7498 N N . ASN C 1 178 ? -13.429 3.175 44.369 1 124.54 167 ASN C N 1
ATOM 7499 C CA . ASN C 1 178 ? -13.037 3.977 43.22 1 124.57 167 ASN C CA 1
ATOM 7500 C C . ASN C 1 178 ? -14.08 5.055 42.986 1 131.81 167 ASN C C 1
ATOM 7501 O O . ASN C 1 178 ? -15.223 4.735 42.612 1 129.77 167 ASN C O 1
ATOM 7506 N N . PRO C 1 179 ? -13.746 6.335 43.196 1 139.55 168 PRO C N 1
ATOM 7507 C CA . PRO C 1 179 ? -14.559 7.418 42.61 1 141.29 168 PRO C CA 1
ATOM 7508 C C . PRO C 1 179 ? -14.374 7.564 41.099 1 123.73 168 PRO C C 1
ATOM 7509 O O . PRO C 1 179 ? -13.378 8.145 40.656 1 126 168 PRO C O 1
ATOM 7513 N N . ALA C 1 180 ? -15.306 7.046 40.298 1 120.92 169 ALA C N 1
ATOM 7514 C CA . ALA C 1 180 ? -15.362 7.341 38.864 1 117.52 169 ALA C CA 1
ATOM 7515 C C . ALA C 1 180 ? -16.686 8.029 38.569 1 106.65 169 ALA C C 1
ATOM 7516 O O . ALA C 1 180 ? -17.754 7.454 38.821 1 100.44 169 ALA C O 1
ATOM 7518 N N . LYS C 1 181 ? -16.607 9.262 38.048 1 101.67 170 LYS C N 1
ATOM 7519 C CA . LYS C 1 181 ? -17.811 10.043 37.77 1 105.17 170 LYS C CA 1
ATOM 7520 C C . LYS C 1 181 ? -18.805 9.236 36.935 1 109.66 170 LYS C C 1
ATOM 7521 O O . LYS C 1 181 ? -19.959 9.033 37.337 1 107.38 170 LYS C O 1
ATOM 7527 N N . ALA C 1 182 ? -18.357 8.746 35.774 1 108.5 171 ALA C N 1
ATOM 7528 C CA . ALA C 1 182 ? -19.124 7.817 34.953 1 103.91 171 ALA C CA 1
ATOM 7529 C C . ALA C 1 182 ? -18.56 6.417 35.163 1 98.83 171 ALA C C 1
ATOM 7530 O O . ALA C 1 182 ? -17.401 6.151 34.819 1 96.32 171 ALA C O 1
ATOM 7532 N N . HIS C 1 183 ? -19.376 5.528 35.728 1 98.82 172 HIS C N 1
ATOM 7533 C CA . HIS C 1 183 ? -18.921 4.212 36.161 1 102.97 172 HIS C CA 1
ATOM 7534 C C . HIS C 1 183 ? -19.809 3.147 35.537 1 101.65 172 HIS C C 1
ATOM 7535 O O . HIS C 1 183 ? -21.019 3.104 35.798 1 102.43 172 HIS C O 1
ATOM 7542 N N . PHE C 1 184 ? -19.204 2.285 34.73 1 104.3 173 PHE C N 1
ATOM 7543 C CA . PHE C 1 184 ? -19.896 1.217 34.016 1 101.92 173 PHE C CA 1
ATOM 7544 C C . PHE C 1 184 ? -19.332 -0.092 34.553 1 98.32 173 PHE C C 1
ATOM 7545 O O . PHE C 1 184 ? -18.143 -0.385 34.366 1 94.98 173 PHE C O 1
ATOM 7553 N N . SER C 1 185 ? -20.153 -0.851 35.269 1 93.68 174 SER C N 1
ATOM 7554 C CA . SER C 1 185 ? -19.676 -2.092 35.859 1 103.9 174 SER C CA 1
ATOM 7555 C C . SER C 1 185 ? -20.499 -3.258 35.34 1 98.92 174 SER C C 1
ATOM 7556 O O . SER C 1 185 ? -21.733 -3.189 35.274 1 96.72 174 SER C O 1
ATOM 7559 N N . PHE C 1 186 ? -19.788 -4.326 34.99 1 96.85 175 PHE C N 1
ATOM 7560 C CA . PHE C 1 186 ? -20.338 -5.527 34.377 1 98.85 175 PHE C CA 1
ATOM 7561 C C . PHE C 1 186 ? -20.171 -6.668 35.376 1 96.66 175 PHE C C 1
ATOM 7562 O O . PHE C 1 186 ? -19.146 -7.35 35.398 1 94.86 175 PHE C O 1
ATOM 7570 N N . GLY C 1 187 ? -21.183 -6.86 36.213 1 86.56 176 GLY C N 1
ATOM 7571 C CA . GLY C 1 187 ? -21.172 -8 37.104 1 92.88 176 GLY C CA 1
ATOM 7572 C C . GLY C 1 187 ? -22.507 -8.717 37.143 1 98.53 176 GLY C C 1
ATOM 7573 O O . GLY C 1 187 ? -23.279 -8.652 36.175 1 98.01 176 GLY C O 1
ATOM 7574 N N . LEU C 1 188 ? -22.792 -9.392 38.263 1 93.24 177 LEU C N 1
ATOM 7575 C CA . LEU C 1 188 ? -24.032 -10.134 38.393 1 83.59 177 LEU C CA 1
ATOM 7576 C C . LEU C 1 188 ? -25.149 -9.164 38.748 1 81.44 177 LEU C C 1
ATOM 7577 O O . LEU C 1 188 ? -24.881 -8.034 39.145 1 81.72 177 LEU C O 1
ATOM 7582 N N . PRO C 1 189 ? -26.402 -9.533 38.54 1 79.79 178 PRO C N 1
ATOM 7583 C CA . PRO C 1 189 ? -27.469 -8.528 38.566 1 87.67 178 PRO C CA 1
ATOM 7584 C C . PRO C 1 189 ? -27.871 -8.218 40.007 1 99.44 178 PRO C C 1
ATOM 7585 O O . PRO C 1 189 ? -27.288 -8.726 40.961 1 104.43 178 PRO C O 1
ATOM 7589 N N . SER C 1 190 ? -28.873 -7.346 40.16 1 103.05 179 SER C N 1
ATOM 7590 C CA . SER C 1 190 ? -29.171 -6.785 41.473 1 97.42 179 SER C CA 1
ATOM 7591 C C . SER C 1 190 ? -30.622 -6.344 41.627 1 100.71 179 SER C C 1
ATOM 7592 O O . SER C 1 190 ? -31.24 -6.593 42.664 1 107.14 179 SER C O 1
ATOM 7595 N N . HIS C 1 191 ? -31.183 -5.696 40.61 1 103.68 180 HIS C N 1
ATOM 7596 C CA . HIS C 1 191 ? -32.45 -4.981 40.754 1 104.04 180 HIS C CA 1
ATOM 7597 C C . HIS C 1 191 ? -33.611 -5.875 41.196 1 105.17 180 HIS C C 1
ATOM 7598 O O . HIS C 1 191 ? -34.728 -5.391 41.41 1 104.5 180 HIS C O 1
ATOM 7605 N N . HIS C 1 192 ? -33.359 -7.173 41.358 1 105.59 181 HIS C N 1
ATOM 7606 C CA . HIS C 1 192 ? -34.331 -8.071 41.969 1 111.67 181 HIS C CA 1
ATOM 7607 C C . HIS C 1 192 ? -34.064 -8.352 43.452 1 112.02 181 HIS C C 1
ATOM 7608 O O . HIS C 1 192 ? -35.012 -8.625 44.196 1 113.06 181 HIS C O 1
ATOM 7615 N N . ALA C 1 193 ? -32.813 -8.279 43.907 1 108.94 182 ALA C N 1
ATOM 7616 C CA . ALA C 1 193 ? -32.492 -8.57 45.301 1 109.87 182 ALA C CA 1
ATOM 7617 C C . ALA C 1 193 ? -33.223 -7.633 46.264 1 114.37 182 ALA C C 1
ATOM 7618 O O . ALA C 1 193 ? -33.141 -6.406 46.139 1 111.19 182 ALA C O 1
ATOM 7620 N N . TYR C 1 194 ? -33.936 -8.226 47.228 1 118.16 183 TYR C N 1
ATOM 7621 C CA . TYR C 1 194 ? -34.595 -7.525 48.322 1 112.27 183 TYR C CA 1
ATOM 7622 C C . TYR C 1 194 ? -33.677 -7.415 49.549 1 117.52 183 TYR C C 1
ATOM 7623 O O . TYR C 1 194 ? -32.687 -8.142 49.677 1 117.97 183 TYR C O 1
ATOM 7632 N N . THR C 1 195 ? -34.033 -6.491 50.463 1 119.66 184 THR C N 1
ATOM 7633 C CA . THR C 1 195 ? -33.365 -6.414 51.765 1 118.06 184 THR C CA 1
ATOM 7634 C C . THR C 1 195 ? -33.306 -7.756 52.449 1 120.3 184 THR C C 1
ATOM 7635 O O . THR C 1 195 ? -32.266 -8.143 52.994 1 121.16 184 THR C O 1
ATOM 7639 N N . GLN C 1 196 ? -34.417 -8.475 52.445 1 119.53 185 GLN C N 1
ATOM 7640 C CA . GLN C 1 196 ? -34.543 -9.677 53.235 1 124.27 185 GLN C CA 1
ATOM 7641 C C . GLN C 1 196 ? -34.674 -10.955 52.413 1 125.48 185 GLN C C 1
ATOM 7642 O O . GLN C 1 196 ? -34.518 -12.036 52.982 1 124.55 185 GLN C O 1
ATOM 7648 N N . MET C 1 197 ? -34.916 -10.867 51.098 1 131.51 186 MET C N 1
ATOM 7649 C CA . MET C 1 197 ? -35.072 -12.026 50.217 1 129.73 186 MET C CA 1
ATOM 7650 C C . MET C 1 197 ? -34.23 -11.824 48.958 1 125.11 186 MET C C 1
ATOM 7651 O O . MET C 1 197 ? -34.06 -10.698 48.481 1 118.55 186 MET C O 1
ATOM 7656 N N . GLY C 1 198 ? -33.692 -12.915 48.419 1 126.42 187 GLY C N 1
ATOM 7657 C CA . GLY C 1 198 ? -32.984 -12.827 47.148 1 119.82 187 GLY C CA 1
ATOM 7658 C C . GLY C 1 198 ? -33.767 -13.423 45.988 1 118.57 187 GLY C C 1
ATOM 7659 O O . GLY C 1 198 ? -34.036 -14.631 45.96 1 116.46 187 GLY C O 1
ATOM 7660 N N . SER C 1 199 ? -34.149 -12.602 45.016 1 116.9 188 SER C N 1
ATOM 7661 C CA . SER C 1 199 ? -35.074 -13.053 43.99 1 116.78 188 SER C CA 1
ATOM 7662 C C . SER C 1 199 ? -34.458 -12.94 42.599 1 119.26 188 SER C C 1
ATOM 7663 O O . SER C 1 199 ? -33.595 -12.089 42.342 1 112.78 188 SER C O 1
ATOM 7666 N N . GLY C 1 200 ? -34.918 -13.835 41.717 1 114.62 189 GLY C N 1
ATOM 7667 C CA . GLY C 1 200 ? -34.54 -13.919 40.323 1 109.85 189 GLY C CA 1
ATOM 7668 C C . GLY C 1 200 ? -33.134 -13.51 39.944 1 109.79 189 GLY C C 1
ATOM 7669 O O . GLY C 1 200 ? -32.911 -12.366 39.538 1 114.31 189 GLY C O 1
ATOM 7670 N N . PHE C 1 201 ? -32.185 -14.438 40.054 1 105.51 190 PHE C N 1
ATOM 7671 C CA . PHE C 1 201 ? -30.852 -14.277 39.475 1 104.86 190 PHE C CA 1
ATOM 7672 C C . PHE C 1 201 ? -29.988 -13.273 40.23 1 101.92 190 PHE C C 1
ATOM 7673 O O . PHE C 1 201 ? -28.77 -13.252 40.033 1 97.42 190 PHE C O 1
ATOM 7681 N N . CYS C 1 202 ? -30.596 -12.457 41.097 1 108.49 191 CYS C N 1
ATOM 7682 C CA . CYS C 1 202 ? -29.916 -11.416 41.868 1 108.85 191 CYS C CA 1
ATOM 7683 C C . CYS C 1 202 ? -29.75 -11.817 43.332 1 111.8 191 CYS C C 1
ATOM 7684 O O . CYS C 1 202 ? -30.664 -12.388 43.941 1 114.48 191 CYS C O 1
ATOM 7687 N N . LEU C 1 203 ? -28.591 -11.482 43.902 1 108.35 192 LEU C N 1
ATOM 7688 C CA . LEU C 1 203 ? -28.233 -11.845 45.268 1 102.59 192 LEU C CA 1
ATOM 7689 C C . LEU C 1 203 ? -28.22 -10.659 46.22 1 106.44 192 LEU C C 1
ATOM 7690 O O . LEU C 1 203 ? -28.881 -10.704 47.26 1 115.18 192 LEU C O 1
ATOM 7695 N N . ILE C 1 204 ? -27.47 -9.603 45.914 1 102.06 193 ILE C N 1
ATOM 7696 C CA . ILE C 1 204 ? -27.505 -8.371 46.69 1 103.78 193 ILE C CA 1
ATOM 7697 C C . ILE C 1 204 ? -27.795 -7.208 45.753 1 107.67 193 ILE C C 1
ATOM 7698 O O . ILE C 1 204 ? -27.333 -7.187 44.607 1 112.23 193 ILE C O 1
ATOM 7703 N N . ASN C 1 205 ? -28.589 -6.252 46.231 1 111.15 194 ASN C N 1
ATOM 7704 C CA . ASN C 1 205 ? -28.973 -5.095 45.426 1 105.89 194 ASN C CA 1
ATOM 7705 C C . ASN C 1 205 ? -27.873 -4.055 45.55 1 108.12 194 ASN C C 1
ATOM 7706 O O . ASN C 1 205 ? -27.825 -3.286 46.518 1 106.2 194 ASN C O 1
ATOM 7711 N N . LYS C 1 206 ? -27 -4.028 44.54 1 109.77 195 LYS C N 1
ATOM 7712 C CA . LYS C 1 206 ? -25.756 -3.273 44.609 1 104.1 195 LYS C CA 1
ATOM 7713 C C . LYS C 1 206 ? -25.984 -1.778 44.418 1 101.37 195 LYS C C 1
ATOM 7714 O O . LYS C 1 206 ? -25.341 -0.955 45.082 1 97.31 195 LYS C O 1
ATOM 7720 N N . THR C 1 207 ? -26.887 -1.403 43.515 1 109.71 196 THR C N 1
ATOM 7721 C CA . THR C 1 207 ? -27.135 0.018 43.3 1 110.5 196 THR C CA 1
ATOM 7722 C C . THR C 1 207 ? -27.768 0.665 44.531 1 105.26 196 THR C C 1
ATOM 7723 O O . THR C 1 207 ? -27.526 1.848 44.801 1 105.5 196 THR C O 1
ATOM 7727 N N . ALA C 1 208 ? -28.546 -0.098 45.304 1 105.23 197 ALA C N 1
ATOM 7728 C CA . ALA C 1 208 ? -29.097 0.429 46.555 1 109.94 197 ALA C CA 1
ATOM 7729 C C . ALA C 1 208 ? -27.991 0.748 47.563 1 105.25 197 ALA C C 1
ATOM 7730 O O . ALA C 1 208 ? -28.06 1.755 48.275 1 109.45 197 ALA C O 1
ATOM 7732 N N . MET C 1 209 ? -26.965 -0.098 47.641 1 99.87 198 MET C N 1
ATOM 7733 C CA . MET C 1 209 ? -25.777 0.254 48.412 1 99.62 198 MET C CA 1
ATOM 7734 C C . MET C 1 209 ? -25.109 1.511 47.866 1 107.25 198 MET C C 1
ATOM 7735 O O . MET C 1 209 ? -24.876 2.471 48.609 1 111.38 198 MET C O 1
ATOM 7740 N N . LEU C 1 210 ? -24.798 1.525 46.559 1 109.9 199 LEU C N 1
ATOM 7741 C CA . LEU C 1 210 ? -24.12 2.676 45.954 1 109.68 199 LEU C CA 1
ATOM 7742 C C . LEU C 1 210 ? -24.894 3.973 46.171 1 109.57 199 LEU C C 1
ATOM 7743 O O . LEU C 1 210 ? -24.282 5.039 46.318 1 109.64 199 LEU C O 1
ATOM 7748 N N . MET C 1 211 ? -26.227 3.907 46.223 1 107.53 200 MET C N 1
ATOM 7749 C CA . MET C 1 211 ? -27.006 5.082 46.601 1 111.3 200 MET C CA 1
ATOM 7750 C C . MET C 1 211 ? -26.876 5.384 48.096 1 117.51 200 MET C C 1
ATOM 7751 O O . MET C 1 211 ? -26.717 6.546 48.489 1 117.62 200 MET C O 1
ATOM 7756 N N . LYS C 1 212 ? -26.958 4.354 48.949 1 111.36 201 LYS C N 1
ATOM 7757 C CA . LYS C 1 212 ? -26.789 4.587 50.382 1 118.28 201 LYS C CA 1
ATOM 7758 C C . LYS C 1 212 ? -25.479 5.319 50.658 1 118.46 201 LYS C C 1
ATOM 7759 O O . LYS C 1 212 ? -25.452 6.279 51.441 1 119.23 201 LYS C O 1
ATOM 7765 N N . GLN C 1 213 ? -24.392 4.905 50.004 1 113.37 202 GLN C N 1
ATOM 7766 C CA . GLN C 1 213 ? -23.156 5.661 50.113 1 114.42 202 GLN C CA 1
ATOM 7767 C C . GLN C 1 213 ? -23.339 7.091 49.625 1 122.01 202 GLN C C 1
ATOM 7768 O O . GLN C 1 213 ? -22.867 8.034 50.27 1 124.61 202 GLN C O 1
ATOM 7774 N N . ALA C 1 214 ? -24.047 7.28 48.505 1 119.03 203 ALA C N 1
ATOM 7775 C CA . ALA C 1 214 ? -24.195 8.622 47.946 1 121.93 203 ALA C CA 1
ATOM 7776 C C . ALA C 1 214 ? -24.739 9.616 48.972 1 123.41 203 ALA C C 1
ATOM 7777 O O . ALA C 1 214 ? -24.347 10.79 48.961 1 125.73 203 ALA C O 1
ATOM 7779 N N . GLU C 1 215 ? -25.608 9.167 49.887 1 121.6 204 GLU C N 1
ATOM 7780 C CA . GLU C 1 215 ? -26.109 10.066 50.932 1 127.55 204 GLU C CA 1
ATOM 7781 C C . GLU C 1 215 ? -25.03 10.38 51.974 1 125.03 204 GLU C C 1
ATOM 7782 O O . GLU C 1 215 ? -24.874 11.533 52.39 1 124.9 204 GLU C O 1
ATOM 7788 N N . LEU C 1 216 ? -24.258 9.375 52.39 1 122.5 205 LEU C N 1
ATOM 7789 C CA . LEU C 1 216 ? -23.285 9.524 53.466 1 122.32 205 LEU C CA 1
ATOM 7790 C C . LEU C 1 216 ? -21.922 10.003 52.974 1 126.42 205 LEU C C 1
ATOM 7791 O O . LEU C 1 216 ? -20.89 9.621 53.557 1 129.31 205 LEU C O 1
ATOM 7796 N N . SER C 1 217 ? -21.883 10.841 51.931 1 126.19 206 SER C N 1
ATOM 7797 C CA . SER C 1 217 ? -20.62 11.266 51.319 1 134.07 206 SER C CA 1
ATOM 7798 C C . SER C 1 217 ? -20.569 12.741 50.957 1 138.06 206 SER C C 1
ATOM 7799 O O . SER C 1 217 ? -19.461 13.281 50.817 1 135.79 206 SER C O 1
ATOM 7802 N N . SER C 1 218 ? -21.693 13.409 50.751 1 141.63 207 SER C N 1
ATOM 7803 C CA . SER C 1 218 ? -21.72 14.79 50.309 1 147.69 207 SER C CA 1
ATOM 7804 C C . SER C 1 218 ? -22.225 15.7 51.425 1 151.89 207 SER C C 1
ATOM 7805 O O . SER C 1 218 ? -22.896 15.256 52.366 1 147.38 207 SER C O 1
ATOM 7808 N N . ALA C 1 219 ? -21.88 16.99 51.31 1 154.13 208 ALA C N 1
ATOM 7809 C CA . ALA C 1 219 ? -22.342 17.975 52.282 1 150.01 208 ALA C CA 1
ATOM 7810 C C . ALA C 1 219 ? -23.863 17.966 52.37 1 152.06 208 ALA C C 1
ATOM 7811 O O . ALA C 1 219 ? -24.433 17.88 53.467 1 147.09 208 ALA C O 1
ATOM 7813 N N . GLN C 1 220 ? -24.537 18.036 51.215 1 145.54 209 GLN C N 1
ATOM 7814 C CA . GLN C 1 220 ? -25.973 17.853 51.109 1 141.95 209 GLN C CA 1
ATOM 7815 C C . GLN C 1 220 ? -26.262 16.615 50.269 1 140.58 209 GLN C C 1
ATOM 7816 O O . GLN C 1 220 ? -25.519 16.331 49.326 1 143.75 209 GLN C O 1
ATOM 7822 N N . PRO C 1 221 ? -27.298 15.851 50.596 1 1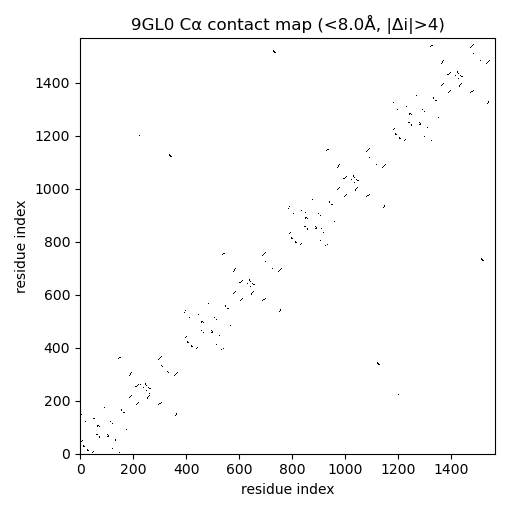42.12 210 PRO C N 1
ATOM 7823 C CA . PRO C 1 221 ? -27.588 14.618 49.836 1 140.31 210 PRO C CA 1
ATOM 7824 C C . PRO C 1 221 ? -28.139 14.926 48.451 1 135.74 210 PRO C C 1
ATOM 7825 O O . PRO C 1 221 ? -29.103 15.696 48.298 1 130.48 210 PRO C O 1
ATOM 7829 N N . PRO C 1 222 ? -27.567 14.32 47.414 1 131.84 211 PRO C N 1
ATOM 7830 C CA . PRO C 1 222 ? -27.93 14.695 46.047 1 133.15 211 PRO C CA 1
ATOM 7831 C C . PRO C 1 222 ? -29.297 14.157 45.652 1 131.39 211 PRO C C 1
ATOM 7832 O O . PRO C 1 222 ? -29.832 13.228 46.262 1 128.05 211 PRO C O 1
ATOM 7836 N N . LYS C 1 223 ? -29.871 14.784 44.62 1 128.59 212 LYS C N 1
ATOM 7837 C CA . LYS C 1 223 ? -31.049 14.229 43.965 1 126.89 212 LYS C CA 1
ATOM 7838 C C . LYS C 1 223 ? -30.684 12.918 43.284 1 129.38 212 LYS C C 1
ATOM 7839 O O . LYS C 1 223 ? -29.64 12.805 42.631 1 128.29 212 LYS C O 1
ATOM 7845 N N . PHE C 1 224 ? -31.538 11.914 43.446 1 128.09 213 PHE C N 1
ATOM 7846 C CA . PHE C 1 224 ? -31.313 10.614 42.835 1 123.05 213 PHE C CA 1
ATOM 7847 C C . PHE C 1 224 ? -32.303 10.447 41.704 1 121.65 213 PHE C C 1
ATOM 7848 O O . PHE C 1 224 ? -33.517 10.558 41.915 1 120.34 213 PHE C O 1
ATOM 7856 N N . VAL C 1 225 ? -31.777 10.216 40.506 1 120.79 214 VAL C N 1
ATOM 7857 C CA . VAL C 1 225 ? -32.563 9.853 39.338 1 114.75 214 VAL C CA 1
ATOM 7858 C C . VAL C 1 225 ? -32.108 8.466 38.916 1 112.42 214 VAL C C 1
ATOM 7859 O O . VAL C 1 225 ? -30.909 8.222 38.731 1 110.92 214 VAL C O 1
ATOM 7863 N N . ILE C 1 226 ? -33.066 7.558 38.779 1 110.92 215 ILE C N 1
ATOM 7864 C CA . ILE C 1 226 ? -32.796 6.158 38.498 1 112.62 215 ILE C CA 1
ATOM 7865 C C . ILE C 1 226 ? -33.628 5.713 37.292 1 110.55 215 ILE C C 1
ATOM 7866 O O . ILE C 1 226 ? -34.854 5.562 37.394 1 107.64 215 ILE C O 1
ATOM 7871 N N . ILE C 1 227 ? -32.971 5.492 36.156 1 111.07 216 ILE C N 1
ATOM 7872 C CA . ILE C 1 227 ? -33.637 4.952 34.976 1 111.86 216 ILE C CA 1
ATOM 7873 C C . ILE C 1 227 ? -33.155 3.524 34.79 1 108.4 216 ILE C C 1
ATOM 7874 O O . ILE C 1 227 ? -31.951 3.282 34.635 1 107.93 216 ILE C O 1
ATOM 7879 N N . GLY C 1 228 ? -34.088 2.577 34.832 1 103.59 217 GLY C N 1
ATOM 7880 C CA . GLY C 1 228 ? -33.729 1.176 34.768 1 108.01 217 GLY C CA 1
ATOM 7881 C C . GLY C 1 228 ? -34.513 0.508 33.673 1 106.57 217 GLY C C 1
ATOM 7882 O O . GLY C 1 228 ? -35.748 0.536 33.689 1 105.76 217 GLY C O 1
ATOM 7883 N N . THR C 1 229 ? -33.799 -0.099 32.72 1 111.75 218 THR C N 1
ATOM 7884 C CA . THR C 1 229 ? -34.347 -0.422 31.408 1 107.97 218 THR C CA 1
ATOM 7885 C C . THR C 1 229 ? -34.439 -1.909 31.101 1 105.63 218 THR C C 1
ATOM 7886 O O . THR C 1 229 ? -35.002 -2.262 30.059 1 108.35 218 THR C O 1
ATOM 7890 N N . ASP C 1 230 ? -33.885 -2.78 31.949 1 104.99 219 ASP C N 1
ATOM 7891 C CA . ASP C 1 230 ? -34.182 -4.206 31.978 1 104.25 219 ASP C CA 1
ATOM 7892 C C . ASP C 1 230 ? -35.645 -4.463 31.602 1 105.02 219 ASP C C 1
ATOM 7893 O O . ASP C 1 230 ? -36.522 -3.655 31.935 1 105.61 219 ASP C O 1
ATOM 7898 N N . VAL C 1 231 ? -35.944 -5.549 30.886 1 100.4 220 VAL C N 1
ATOM 7899 C CA . VAL C 1 231 ? -37.333 -5.728 30.475 1 105.15 220 VAL C CA 1
ATOM 7900 C C . VAL C 1 231 ? -38.198 -6.111 31.67 1 104.8 220 VAL C C 1
ATOM 7901 O O . VAL C 1 231 ? -39.41 -5.849 31.672 1 102.04 220 VAL C O 1
ATOM 7905 N N . ASN C 1 232 ? -37.591 -6.679 32.708 1 109.74 221 ASN C N 1
ATOM 7906 C CA . ASN C 1 232 ? -38.271 -7.045 33.941 1 114.02 221 ASN C CA 1
ATOM 7907 C C . ASN C 1 232 ? -38.269 -5.888 34.943 1 109.06 221 ASN C C 1
ATOM 7908 O O . ASN C 1 232 ? -37.346 -5.067 34.972 1 106.12 221 ASN C O 1
ATOM 7913 N N . ARG C 1 233 ? -39.319 -5.831 35.765 1 107.48 222 ARG C N 1
ATOM 7914 C CA . ARG C 1 233 ? -39.464 -4.757 36.745 1 112.93 222 ARG C CA 1
ATOM 7915 C C . ARG C 1 233 ? -38.319 -4.751 37.762 1 111.84 222 ARG C C 1
ATOM 7916 O O . ARG C 1 233 ? -37.724 -5.788 38.075 1 110.3 222 ARG C O 1
ATOM 7924 N N . ASP C 1 234 ? -37.995 -3.554 38.269 1 112.19 223 ASP C N 1
ATOM 7925 C CA . ASP C 1 234 ? -37.048 -3.403 39.387 1 116.09 223 ASP C CA 1
ATOM 7926 C C . ASP C 1 234 ? -37.788 -3.514 40.725 1 113.65 223 ASP C C 1
ATOM 7927 O O . ASP C 1 234 ? -37.912 -2.547 41.48 1 116.44 223 ASP C O 1
ATOM 7932 N N . ASN C 1 235 ? -38.287 -4.722 41.021 1 111.58 224 ASN C N 1
ATOM 7933 C CA . ASN C 1 235 ? -39.099 -4.895 42.227 1 115.92 224 ASN C CA 1
ATOM 7934 C C . ASN C 1 235 ? -38.238 -4.801 43.482 1 114.25 224 ASN C C 1
ATOM 7935 O O . ASN C 1 235 ? -38.5 -3.975 44.363 1 110.41 224 ASN C O 1
ATOM 7940 N N . GLY C 1 236 ? -37.199 -5.628 43.57 1 111.93 225 GLY C N 1
ATOM 7941 C CA . GLY C 1 236 ? -36.182 -5.499 44.589 1 108.26 225 GLY C CA 1
ATOM 7942 C C . GLY C 1 236 ? -35.821 -4.074 44.954 1 110.91 225 GLY C C 1
ATOM 7943 O O . GLY C 1 236 ? -36.061 -3.651 46.085 1 119.76 225 GLY C O 1
ATOM 7944 N N . LEU C 1 237 ? -35.252 -3.318 44.015 1 112.42 226 LEU C N 1
ATOM 7945 C CA . LEU C 1 237 ? -34.846 -1.957 44.337 1 112.78 226 LEU C CA 1
ATOM 7946 C C . LEU C 1 237 ? -36.044 -1.108 44.741 1 116.32 226 LEU C C 1
ATOM 7947 O O . LEU C 1 237 ? -35.934 -0.271 45.646 1 120.62 226 LEU C O 1
ATOM 7952 N N . CYS C 1 238 ? -37.204 -1.333 44.109 1 115.35 227 CYS C N 1
ATOM 7953 C CA . CYS C 1 238 ? -38.395 -0.545 44.435 1 118.87 227 CYS C CA 1
ATOM 7954 C C . CYS C 1 238 ? -38.769 -0.681 45.907 1 118.44 227 CYS C C 1
ATOM 7955 O O . CYS C 1 238 ? -39.21 0.289 46.536 1 119.38 227 CYS C O 1
ATOM 7958 N N . ASP C 1 239 ? -38.599 -1.88 46.471 1 114.82 228 ASP C N 1
ATOM 7959 C CA . ASP C 1 239 ? -38.969 -2.124 47.857 1 117.37 228 ASP C CA 1
ATOM 7960 C C . ASP C 1 239 ? -37.929 -1.549 48.814 1 116.4 228 ASP C C 1
ATOM 7961 O O . ASP C 1 239 ? -38.272 -0.785 49.722 1 115.88 228 ASP C O 1
ATOM 7966 N N . ILE C 1 240 ? -36.653 -1.897 48.611 1 109.65 229 ILE C N 1
ATOM 7967 C CA . ILE C 1 240 ? -35.582 -1.347 49.437 1 108.68 229 ILE C CA 1
ATOM 7968 C C . ILE C 1 240 ? -35.639 0.169 49.462 1 115.57 229 ILE C C 1
ATOM 7969 O O . ILE C 1 240 ? -35.246 0.794 50.453 1 121.27 229 ILE C O 1
ATOM 7974 N N . LEU C 1 241 ? -36.124 0.795 48.389 1 114.82 230 LEU C N 1
ATOM 7975 C CA . LEU C 1 241 ? -36.284 2.245 48.426 1 121.05 230 LEU C CA 1
ATOM 7976 C C . LEU C 1 241 ? -37.481 2.64 49.287 1 125.54 230 LEU C C 1
ATOM 7977 O O . LEU C 1 241 ? -37.359 3.473 50.2 1 124.95 230 LEU C O 1
ATOM 7982 N N . ARG C 1 242 ? -38.638 2.021 49.033 1 121.2 231 ARG C N 1
ATOM 7983 C CA . ARG C 1 242 ? -39.86 2.388 49.741 1 121.96 231 ARG C CA 1
ATOM 7984 C C . ARG C 1 242 ? -39.728 2.227 51.256 1 130.63 231 ARG C C 1
ATOM 7985 O O . ARG C 1 242 ? -40.373 2.966 52.015 1 130.6 231 ARG C O 1
ATOM 7993 N N . HIS C 1 243 ? -38.903 1.281 51.717 1 129.89 232 HIS C N 1
ATOM 7994 C CA . HIS C 1 243 ? -38.746 1.047 53.154 1 124.33 232 HIS C CA 1
ATOM 7995 C C . HIS C 1 243 ? -37.747 2.005 53.773 1 127.03 232 HIS C C 1
ATOM 7996 O O . HIS C 1 243 ? -38.07 2.733 54.718 1 133.97 232 HIS C O 1
ATOM 8003 N N . SER C 1 244 ? -36.516 2.004 53.259 1 123.95 233 SER C N 1
ATOM 8004 C CA . SER C 1 244 ? -35.381 2.549 53.983 1 124.27 233 SER C CA 1
ATOM 8005 C C . SER C 1 244 ? -34.779 3.795 53.356 1 120.71 233 SER C C 1
ATOM 8006 O O . SER C 1 244 ? -33.916 4.422 53.982 1 123.1 233 SER C O 1
ATOM 8009 N N . PHE C 1 245 ? -35.189 4.172 52.151 1 124.1 234 PHE C N 1
ATOM 8010 C CA . PHE C 1 245 ? -34.592 5.309 51.474 1 122.98 234 PHE C CA 1
ATOM 8011 C C . PHE C 1 245 ? -35.571 6.44 51.192 1 123.23 234 PHE C C 1
ATOM 8012 O O . PHE C 1 245 ? -35.124 7.548 50.867 1 120.88 234 PHE C O 1
ATOM 8020 N N . SER C 1 246 ? -36.882 6.207 51.354 1 124.47 235 SER C N 1
ATOM 8021 C CA . SER C 1 246 ? -37.907 7.157 50.917 1 123.14 235 SER C CA 1
ATOM 8022 C C . SER C 1 246 ? -37.725 8.557 51.496 1 124.57 235 SER C C 1
ATOM 8023 O O . SER C 1 246 ? -38.347 9.498 50.99 1 122.8 235 SER C O 1
ATOM 8026 N N . HIS C 1 247 ? -36.893 8.722 52.533 1 127.99 236 HIS C N 1
ATOM 8027 C CA . HIS C 1 247 ? -36.585 10.062 53.028 1 127.66 236 HIS C CA 1
ATOM 8028 C C . HIS C 1 247 ? -35.688 10.835 52.067 1 124.53 236 HIS C C 1
ATOM 8029 O O . HIS C 1 247 ? -35.717 12.072 52.062 1 121.54 236 HIS C O 1
ATOM 8036 N N . LEU C 1 248 ? -34.917 10.14 51.241 1 124.2 237 LEU C N 1
ATOM 8037 C CA . LEU C 1 248 ? -34.08 10.798 50.25 1 125.98 237 LEU C CA 1
ATOM 8038 C C . LEU C 1 248 ? -34.9 11.209 49.026 1 126.46 237 LEU C C 1
ATOM 8039 O O . LEU C 1 248 ? -35.82 10.5 48.603 1 123 237 LEU C O 1
ATOM 8044 N N . SER C 1 249 ? -34.574 12.372 48.464 1 123.8 238 SER C N 1
ATOM 8045 C CA . SER C 1 249 ? -35.254 12.833 47.257 1 127.48 238 SER C CA 1
ATOM 8046 C C . SER C 1 249 ? -34.864 11.936 46.088 1 130.74 238 SER C C 1
ATOM 8047 O O . SER C 1 249 ? -33.678 11.825 45.754 1 132.83 238 SER C O 1
ATOM 8050 N N . ILE C 1 250 ? -35.852 11.283 45.474 1 127.26 239 ILE C N 1
ATOM 8051 C CA . ILE C 1 250 ? -35.588 10.225 44.498 1 123.76 239 ILE C CA 1
ATOM 8052 C C . ILE C 1 250 ? -36.681 10.222 43.445 1 126.05 239 ILE C C 1
ATOM 8053 O O . ILE C 1 250 ? -37.871 10.142 43.766 1 121.36 239 ILE C O 1
ATOM 8058 N N . CYS C 1 251 ? -36.26 10.296 42.186 1 120.8 240 CYS C N 1
ATOM 8059 C CA . CYS C 1 251 ? -37.1 10.022 41.032 1 116.19 240 CYS C CA 1
ATOM 8060 C C . CYS C 1 251 ? -36.684 8.659 40.488 1 116.1 240 CYS C C 1
ATOM 8061 O O . CYS C 1 251 ? -35.503 8.435 40.207 1 117.68 240 CYS C O 1
ATOM 8064 N N . HIS C 1 252 ? -37.644 7.749 40.353 1 114.96 241 HIS C N 1
ATOM 8065 C CA . HIS C 1 252 ? -37.361 6.364 39.987 1 115.62 241 HIS C CA 1
ATOM 8066 C C . HIS C 1 252 ? -38.244 5.975 38.801 1 118.44 241 HIS C C 1
ATOM 8067 O O . HIS C 1 252 ? -39.463 5.809 38.952 1 112.82 241 HIS C O 1
ATOM 8074 N N . ILE C 1 253 ? -37.623 5.835 37.622 1 117.69 242 ILE C N 1
ATOM 8075 C CA . ILE C 1 253 ? -38.312 5.575 36.356 1 111.88 242 ILE C CA 1
ATOM 8076 C C . ILE C 1 253 ? -38.07 4.115 35.991 1 108.25 242 ILE C C 1
ATOM 8077 O O . ILE C 1 253 ? -36.951 3.732 35.618 1 107.52 242 ILE C O 1
ATOM 8082 N N . ASP C 1 254 ? -39.119 3.294 36.101 1 104.36 243 ASP C N 1
ATOM 8083 C CA . ASP C 1 254 ? -39.02 1.845 35.938 1 107.73 243 ASP C CA 1
ATOM 8084 C C . ASP C 1 254 ? -39.74 1.444 34.656 1 116.57 243 ASP C C 1
ATOM 8085 O O . ASP C 1 254 ? -40.971 1.538 34.556 1 116.29 243 ASP C O 1
ATOM 8090 N N . VAL C 1 255 ? -38.967 0.968 33.694 1 115.81 244 VAL C N 1
ATOM 8091 C CA . VAL C 1 255 ? -39.46 0.556 32.394 1 111.42 244 VAL C CA 1
ATOM 8092 C C . VAL C 1 255 ? -39.444 -0.964 32.396 1 112.44 244 VAL C C 1
ATOM 8093 O O . VAL C 1 255 ? -38.391 -1.576 32.613 1 114.55 244 VAL C O 1
ATOM 8097 N N . PHE C 1 256 ? -40.61 -1.576 32.213 1 107.99 245 PHE C N 1
ATOM 8098 C CA . PHE C 1 256 ? -40.71 -3.024 32.348 1 109.97 245 PHE C CA 1
ATOM 8099 C C . PHE C 1 256 ? -41.963 -3.481 31.628 1 107.21 245 PHE C C 1
ATOM 8100 O O . PHE C 1 256 ? -42.876 -2.689 31.383 1 110.43 245 PHE C O 1
ATOM 8108 N N . ASP C 1 257 ? -41.994 -4.765 31.297 1 107.26 246 ASP C N 1
ATOM 8109 C CA . ASP C 1 257 ? -43.149 -5.386 30.654 1 115 246 ASP C CA 1
ATOM 8110 C C . ASP C 1 257 ? -43.941 -6.16 31.711 1 113.14 246 ASP C C 1
ATOM 8111 O O . ASP C 1 257 ? -43.477 -7.185 32.223 1 109.62 246 ASP C O 1
ATOM 8116 N N . SER C 1 258 ? -45.153 -5.679 32.01 1 109.16 247 SER C N 1
ATOM 8117 C CA . SER C 1 258 ? -46.046 -6.278 32.996 1 115.39 247 SER C CA 1
ATOM 8118 C C . SER C 1 258 ? -46.518 -7.684 32.63 1 117.23 247 SER C C 1
ATOM 8119 O O . SER C 1 258 ? -47.268 -8.28 33.411 1 124.14 247 SER C O 1
ATOM 8122 N N . ARG C 1 259 ? -46.117 -8.236 31.487 1 116.79 248 ARG C N 1
ATOM 8123 C CA . ARG C 1 259 ? -46.55 -9.57 31.099 1 115.74 248 ARG C CA 1
ATOM 8124 C C . ARG C 1 259 ? -45.442 -10.604 31.192 1 116.16 248 ARG C C 1
ATOM 8125 O O . ARG C 1 259 ? -45.736 -11.804 31.163 1 115.7 248 ARG C O 1
ATOM 8133 N N . VAL C 1 260 ? -44.187 -10.171 31.307 1 115.28 249 VAL C N 1
ATOM 8134 C CA . VAL C 1 260 ? -43.082 -11.078 31.591 1 118.24 249 VAL C CA 1
ATOM 8135 C C . VAL C 1 260 ? -42.697 -10.894 33.053 1 118.84 249 VAL C C 1
ATOM 8136 O O . VAL C 1 260 ? -43.318 -10.106 33.775 1 114.31 249 VAL C O 1
ATOM 8140 N N . TYR C 1 261 ? -41.678 -11.622 33.491 1 114.39 250 TYR C N 1
ATOM 8141 C CA . TYR C 1 261 ? -41.268 -11.625 34.886 1 114.61 250 TYR C CA 1
ATOM 8142 C C . TYR C 1 261 ? -41.097 -10.194 35.405 1 121.39 250 TYR C C 1
ATOM 8143 O O . TYR C 1 261 ? -40.662 -9.311 34.648 1 117.63 250 TYR C O 1
ATOM 8152 N N . PRO C 1 262 ? -41.479 -9.908 36.681 1 124.04 251 PRO C N 1
ATOM 8153 C CA . PRO C 1 262 ? -42.259 -10.739 37.621 1 117.87 251 PRO C CA 1
ATOM 8154 C C . PRO C 1 262 ? -43.757 -10.404 37.646 1 117.21 251 PRO C C 1
ATOM 8155 O O . PRO C 1 262 ? -44.282 -10.029 38.676 1 120.23 251 PRO C O 1
ATOM 8159 N N . GLN C 1 263 ? -44.44 -10.504 36.505 1 124.16 252 GLN C N 1
ATOM 8160 C CA . GLN C 1 263 ? -45.894 -10.407 36.339 1 124.01 252 GLN C CA 1
ATOM 8161 C C . GLN C 1 263 ? -46.616 -9.443 37.274 1 121.72 252 GLN C C 1
ATOM 8162 O O . GLN C 1 263 ? -47.812 -9.615 37.533 1 123.81 252 GLN C O 1
ATOM 8168 N N . GLN C 1 264 ? -45.925 -8.416 37.756 1 121.66 253 GLN C N 1
ATOM 8169 C CA . GLN C 1 264 ? -46.527 -7.438 38.66 1 123.99 253 GLN C CA 1
ATOM 8170 C C . GLN C 1 264 ? -47.053 -6.265 37.831 1 125.32 253 GLN C C 1
ATOM 8171 O O . GLN C 1 264 ? -46.305 -5.344 37.483 1 126.51 253 GLN C O 1
ATOM 8177 N N . ASP C 1 265 ? -48.348 -6.31 37.516 1 120.48 254 ASP C N 1
ATOM 8178 C CA . ASP C 1 265 ? -49.026 -5.242 36.799 1 118.37 254 ASP C CA 1
ATOM 8179 C C . ASP C 1 265 ? -49.411 -4.104 37.749 1 119.8 254 ASP C C 1
ATOM 8180 O O . ASP C 1 265 ? -49.185 -4.158 38.962 1 123.23 254 ASP C O 1
ATOM 8185 N N . PHE C 1 266 ? -50.019 -3.061 37.183 1 125.12 255 PHE C N 1
ATOM 8186 C CA . PHE C 1 266 ? -50.311 -1.85 37.948 1 130.55 255 PHE C CA 1
ATOM 8187 C C . PHE C 1 266 ? -51.09 -2.131 39.224 1 126.61 255 PHE C C 1
ATOM 8188 O O . PHE C 1 266 ? -50.946 -1.397 40.21 1 124.91 255 PHE C O 1
ATOM 8196 N N . ALA C 1 267 ? -51.916 -3.184 39.222 1 125.55 256 ALA C N 1
ATOM 8197 C CA . ALA C 1 267 ? -52.661 -3.561 40.419 1 128.13 256 ALA C CA 1
ATOM 8198 C C . ALA C 1 267 ? -51.716 -3.868 41.58 1 127.53 256 ALA C C 1
ATOM 8199 O O . ALA C 1 267 ? -51.806 -3.258 42.649 1 124.59 256 ALA C O 1
ATOM 8201 N N . TYR C 1 268 ? -50.785 -4.8 41.368 1 126.47 257 TYR C N 1
ATOM 8202 C CA . TYR C 1 268 ? -49.875 -5.242 42.42 1 122.71 257 TYR C CA 1
ATOM 8203 C C . TYR C 1 268 ? -49.146 -4.074 43.084 1 127.59 257 TYR C C 1
ATOM 8204 O O . TYR C 1 268 ? -48.943 -4.085 44.304 1 132.35 257 TYR C O 1
ATOM 8213 N N . ILE C 1 269 ? -48.735 -3.059 42.316 1 128.92 258 ILE C N 1
ATOM 8214 C CA . ILE C 1 269 ? -47.987 -1.966 42.945 1 132.16 258 ILE C CA 1
ATOM 8215 C C . ILE C 1 269 ? -48.894 -1.129 43.846 1 134.7 258 ILE C C 1
ATOM 8216 O O . ILE C 1 269 ? -48.406 -0.454 44.762 1 133.26 258 ILE C O 1
ATOM 8221 N N . ASN C 1 270 ? -50.211 -1.172 43.62 1 134.46 259 ASN C N 1
ATOM 8222 C CA . ASN C 1 270 ? -51.14 -0.482 44.514 1 137.83 259 ASN C CA 1
ATOM 8223 C C . ASN C 1 270 ? -51.12 -1.098 45.915 1 133.99 259 ASN C C 1
ATOM 8224 O O . ASN C 1 270 ? -50.794 -0.416 46.895 1 133.62 259 ASN C O 1
ATOM 8229 N N . ASN C 1 271 ? -51.442 -2.398 46.034 1 129.08 260 ASN C N 1
ATOM 8230 C CA . ASN C 1 271 ? -51.483 -3.017 47.36 1 142.77 260 ASN C CA 1
ATOM 8231 C C . ASN C 1 271 ? -50.116 -3.066 48.038 1 139.83 260 ASN C C 1
ATOM 8232 O O . ASN C 1 271 ? -50.051 -3.207 49.266 1 143.59 260 ASN C O 1
ATOM 8237 N N . GLU C 1 272 ? -49.027 -2.957 47.281 1 137.25 261 GLU C N 1
ATOM 8238 C CA . GLU C 1 272 ? -47.707 -2.928 47.896 1 137.67 261 GLU C CA 1
ATOM 8239 C C . GLU C 1 272 ? -47.225 -1.508 48.163 1 134.87 261 GLU C C 1
ATOM 8240 O O . GLU C 1 272 ? -46.247 -1.322 48.896 1 131.79 261 GLU C O 1
ATOM 8246 N N . PHE C 1 273 ? -47.887 -0.509 47.586 1 137.17 262 PHE C N 1
ATOM 8247 C CA . PHE C 1 273 ? -47.642 0.893 47.893 1 137.62 262 PHE C CA 1
ATOM 8248 C C . PHE C 1 273 ? -48.817 1.516 48.617 1 135.83 262 PHE C C 1
ATOM 8249 O O . PHE C 1 273 ? -48.753 2.701 48.968 1 135.45 262 PHE C O 1
ATOM 8257 N N . ASN C 1 274 ? -49.895 0.749 48.813 1 138.43 263 ASN C N 1
ATOM 8258 C CA . ASN C 1 274 ? -51.063 1.151 49.609 1 144.96 263 ASN C CA 1
ATOM 8259 C C . ASN C 1 274 ? -51.561 2.541 49.222 1 143.68 263 ASN C C 1
ATOM 8260 O O . ASN C 1 274 ? -52.039 3.307 50.066 1 147.5 263 ASN C O 1
ATOM 8265 N N . SER C 1 275 ? -51.439 2.868 47.936 1 134.68 264 SER C N 1
ATOM 8266 C CA . SER C 1 275 ? -51.986 4.089 47.369 1 138.97 264 SER C CA 1
ATOM 8267 C C . SER C 1 275 ? -52.283 3.814 45.904 1 134.65 264 SER C C 1
ATOM 8268 O O . SER C 1 275 ? -51.701 2.905 45.31 1 137.29 264 SER C O 1
ATOM 8271 N N . GLU C 1 276 ? -53.216 4.571 45.33 1 129.19 265 GLU C N 1
ATOM 8272 C CA . GLU C 1 276 ? -53.618 4.365 43.938 1 136.89 265 GLU C CA 1
ATOM 8273 C C . GLU C 1 276 ? -52.829 5.325 43.057 1 141.9 265 GLU C C 1
ATOM 8274 O O . GLU C 1 276 ? -53.003 6.546 43.147 1 148.05 265 GLU C O 1
ATOM 8280 N N . GLY C 1 277 ? -51.963 4.777 42.208 1 134.48 266 GLY C N 1
ATOM 8281 C CA . GLY C 1 277 ? -51.136 5.623 41.368 1 135.62 266 GLY C CA 1
ATOM 8282 C C . GLY C 1 277 ? -51.973 6.446 40.408 1 138.86 266 GLY C C 1
ATOM 8283 O O . GLY C 1 277 ? -53.012 6.004 39.911 1 139.53 266 GLY C O 1
ATOM 8284 N N . VAL C 1 278 ? -51.516 7.665 40.154 1 140.31 267 VAL C N 1
ATOM 8285 C CA . VAL C 1 278 ? -52.205 8.569 39.238 1 141.14 267 VAL C CA 1
ATOM 8286 C C . VAL C 1 278 ? -51.65 8.352 37.835 1 139.15 267 VAL C C 1
ATOM 8287 O O . VAL C 1 278 ? -50.436 8.194 37.653 1 138.51 267 VAL C O 1
ATOM 8291 N N . ASP C 1 279 ? -52.544 8.28 36.842 1 141.82 268 ASP C N 1
ATOM 8292 C CA . ASP C 1 279 ? -52.147 8.122 35.438 1 140.06 268 ASP C CA 1
ATOM 8293 C C . ASP C 1 279 ? -51.782 9.496 34.895 1 138.39 268 ASP C C 1
ATOM 8294 O O . ASP C 1 279 ? -52.659 10.29 34.547 1 139.41 268 ASP C O 1
ATOM 8299 N N . ILE C 1 280 ? -50.483 9.79 34.827 1 137.08 269 ILE C N 1
ATOM 8300 C CA . ILE C 1 280 ? -50.068 11.079 34.288 1 143.95 269 ILE C CA 1
ATOM 8301 C C . ILE C 1 280 ? -50.401 11.149 32.803 1 149.9 269 ILE C C 1
ATOM 8302 O O . ILE C 1 280 ? -50.841 12.19 32.295 1 154.5 269 ILE C O 1
ATOM 8307 N N . GLY C 1 281 ? -50.251 10.033 32.101 1 147.98 270 GLY C N 1
ATOM 8308 C CA . GLY C 1 281 ? -50.609 9.976 30.697 1 145.43 270 GLY C CA 1
ATOM 8309 C C . GLY C 1 281 ? -50.294 8.612 30.127 1 147.67 270 GLY C C 1
ATOM 8310 O O . GLY C 1 281 ? -49.793 7.721 30.824 1 146.43 270 GLY C O 1
ATOM 8311 N N . LYS C 1 282 ? -50.64 8.456 28.845 1 153.2 271 LYS C N 1
ATOM 8312 C CA . LYS C 1 282 ? -50.281 7.316 27.998 1 149.97 271 LYS C CA 1
ATOM 8313 C C . LYS C 1 282 ? -50.102 5.993 28.749 1 150.25 271 LYS C C 1
ATOM 8314 O O . LYS C 1 282 ? -49.287 5.153 28.345 1 145.38 271 LYS C O 1
ATOM 8320 N N . ASN C 1 283 ? -50.878 5.803 29.831 1 149.38 272 ASN C N 1
ATOM 8321 C CA . ASN C 1 283 ? -50.869 4.583 30.645 1 140.97 272 ASN C CA 1
ATOM 8322 C C . ASN C 1 283 ? -49.495 4.366 31.27 1 139.7 272 ASN C C 1
ATOM 8323 O O . ASN C 1 283 ? -48.873 3.309 31.116 1 134.96 272 ASN C O 1
ATOM 8328 N N . ILE C 1 284 ? -49.006 5.411 31.938 1 140.69 273 ILE C N 1
ATOM 8329 C CA . ILE C 1 284 ? -47.891 5.352 32.873 1 133.22 273 ILE C CA 1
ATOM 8330 C C . ILE C 1 284 ? -48.362 5.977 34.171 1 132.13 273 ILE C C 1
ATOM 8331 O O . ILE C 1 284 ? -48.673 7.173 34.206 1 131.46 273 ILE C O 1
ATOM 8336 N N . HIS C 1 285 ? -48.414 5.183 35.231 1 134.97 274 HIS C N 1
ATOM 8337 C CA . HIS C 1 285 ? -48.87 5.668 36.522 1 129.49 274 HIS C CA 1
ATOM 8338 C C . HIS C 1 285 ? -47.675 5.909 37.435 1 125.56 274 HIS C C 1
ATOM 8339 O O . HIS C 1 285 ? -46.637 5.254 37.316 1 122 274 HIS C O 1
ATOM 8346 N N . VAL C 1 286 ? -47.813 6.891 38.326 1 129.7 275 VAL C N 1
ATOM 8347 C CA . VAL C 1 286 ? -46.759 7.258 39.264 1 126.12 275 VAL C CA 1
ATOM 8348 C C . VAL C 1 286 ? -47.281 7.048 40.68 1 129.59 275 VAL C C 1
ATOM 8349 O O . VAL C 1 286 ? -48.477 7.227 40.939 1 133.5 275 VAL C O 1
ATOM 8353 N N . TRP C 1 287 ? -46.389 6.639 41.586 1 129.82 276 TRP C N 1
ATOM 8354 C CA . TRP C 1 287 ? -46.707 6.454 43.001 1 129.46 276 TRP C CA 1
ATOM 8355 C C . TRP C 1 287 ? -45.767 7.296 43.854 1 128.24 276 TRP C C 1
ATOM 8356 O O . TRP C 1 287 ? -44.582 7.434 43.533 1 130.53 276 TRP C O 1
ATOM 8367 N N . HIS C 1 288 ? -46.293 7.854 44.944 1 129.76 277 HIS C N 1
ATOM 8368 C CA . HIS C 1 288 ? -45.543 8.778 45.787 1 130.55 277 HIS C CA 1
ATOM 8369 C C . HIS C 1 288 ? -45.48 8.279 47.227 1 132.27 277 HIS C C 1
ATOM 8370 O O . HIS C 1 288 ? -46.456 7.732 47.753 1 126.76 277 HIS C O 1
ATOM 8377 N N . HIS C 1 289 ? -44.328 8.496 47.862 1 126.53 278 HIS C N 1
ATOM 8378 C CA . HIS C 1 289 ? -44.082 8.006 49.212 1 125.4 278 HIS C CA 1
ATOM 8379 C C . HIS C 1 289 ? -42.935 8.828 49.778 1 129.47 278 HIS C C 1
ATOM 8380 O O . HIS C 1 289 ? -41.781 8.629 49.383 1 126.89 278 HIS C O 1
ATOM 8387 N N . ASN C 1 290 ? -43.256 9.74 50.697 1 133.61 279 ASN C N 1
ATOM 8388 C CA . ASN C 1 290 ? -42.276 10.636 51.306 1 135.2 279 ASN C CA 1
ATOM 8389 C C . ASN C 1 290 ? -41.508 11.415 50.242 1 124.05 279 ASN C C 1
ATOM 8390 O O . ASN C 1 290 ? -42.019 12.402 49.699 1 119.87 279 ASN C O 1
ATOM 8395 N N . ASN C 1 291 ? -40.281 10.995 49.943 1 120.46 280 ASN C N 1
ATOM 8396 C CA . ASN C 1 291 ? -39.477 11.689 48.945 1 127.9 280 ASN C CA 1
ATOM 8397 C C . ASN C 1 291 ? -39.068 10.792 47.782 1 128.26 280 ASN C C 1
ATOM 8398 O O . ASN C 1 291 ? -38.28 11.226 46.935 1 130.81 280 ASN C O 1
ATOM 8403 N N . LEU C 1 292 ? -39.594 9.565 47.71 1 128.18 281 LEU C N 1
ATOM 8404 C CA . LEU C 1 292 ? -39.374 8.661 46.585 1 122.73 281 LEU C CA 1
ATOM 8405 C C . LEU C 1 292 ? -40.592 8.696 45.665 1 125.48 281 LEU C C 1
ATOM 8406 O O . LEU C 1 292 ? -41.699 8.325 46.072 1 122.07 281 LEU C O 1
ATOM 8411 N N . ASN C 1 293 ? -40.383 9.155 44.432 1 128.68 282 ASN C N 1
ATOM 8412 C CA . ASN C 1 293 ? -41.382 9.073 43.377 1 119.58 282 ASN C CA 1
ATOM 8413 C C . ASN C 1 293 ? -41.051 7.874 42.509 1 117.32 282 ASN C C 1
ATOM 8414 O O . ASN C 1 293 ? -39.883 7.63 42.201 1 118.8 282 ASN C O 1
ATOM 8419 N N . TYR C 1 294 ? -42.071 7.105 42.148 1 116.7 283 TYR C N 1
ATOM 8420 C CA . TYR C 1 294 ? -41.87 5.854 41.43 1 118.86 283 TYR C CA 1
ATOM 8421 C C . TYR C 1 294 ? -42.828 5.811 40.247 1 124.21 283 TYR C C 1
ATOM 8422 O O . TYR C 1 294 ? -44.037 5.608 40.428 1 120.63 283 TYR C O 1
ATOM 8431 N N . TYR C 1 295 ? -42.278 6.006 39.041 1 120.3 284 TYR C N 1
ATOM 8432 C CA . TYR C 1 295 ? -43.04 5.92 37.802 1 117.62 284 TYR C CA 1
ATOM 8433 C C . TYR C 1 295 ? -42.91 4.527 37.204 1 117.56 284 TYR C C 1
ATOM 8434 O O . TYR C 1 295 ? -41.808 3.977 37.109 1 114.65 284 TYR C O 1
ATOM 8443 N N . ALA C 1 296 ? -44.035 3.974 36.766 1 120.03 285 ALA C N 1
ATOM 8444 C CA . ALA C 1 296 ? -44.087 2.617 36.224 1 119.83 285 ALA C CA 1
ATOM 8445 C C . ALA C 1 296 ? -44.436 2.709 34.742 1 116.48 285 ALA C C 1
ATOM 8446 O O . ALA C 1 296 ? -45.599 2.897 34.369 1 117.65 285 ALA C O 1
ATOM 8448 N N . VAL C 1 297 ? -43.407 2.58 33.911 1 114.6 286 VAL C N 1
ATOM 8449 C CA . VAL C 1 297 ? -43.532 2.63 32.46 1 116.85 286 VAL C CA 1
ATOM 8450 C C . VAL C 1 297 ? -43.776 1.204 31.972 1 113.32 286 VAL C C 1
ATOM 8451 O O . VAL C 1 297 ? -42.87 0.364 32.007 1 111.51 286 VAL C O 1
ATOM 8455 N N . ASP C 1 298 ? -45.005 0.91 31.535 1 111.19 287 ASP C N 1
ATOM 8456 C CA . ASP C 1 298 ? -45.386 -0.443 31.139 1 118.85 287 ASP C CA 1
ATOM 8457 C C . ASP C 1 298 ? -45.222 -0.608 29.629 1 119.76 287 ASP C C 1
ATOM 8458 O O . ASP C 1 298 ? -46.073 -0.159 28.854 1 121.32 287 ASP C O 1
ATOM 8463 N N . LEU C 1 299 ? -44.149 -1.288 29.22 1 117.61 288 LEU C N 1
ATOM 8464 C CA . LEU C 1 299 ? -43.922 -1.542 27.801 1 118.75 288 LEU C CA 1
ATOM 8465 C C . LEU C 1 299 ? -45.096 -2.262 27.148 1 121.12 288 LEU C C 1
ATOM 8466 O O . LEU C 1 299 ? -45.122 -2.383 25.922 1 126.68 288 LEU C O 1
ATOM 8471 N N . SER C 1 300 ? -46.079 -2.724 27.924 1 122.72 289 SER C N 1
ATOM 8472 C CA . SER C 1 300 ? -47.244 -3.378 27.342 1 123.41 289 SER C CA 1
ATOM 8473 C C . SER C 1 300 ? -48.232 -2.379 26.766 1 124.77 289 SER C C 1
ATOM 8474 O O . SER C 1 300 ? -48.927 -2.687 25.789 1 123.21 289 SER C O 1
ATOM 8477 N N . LEU C 1 301 ? -48.333 -1.199 27.37 1 125.76 290 LEU C N 1
ATOM 8478 C CA . LEU C 1 301 ? -49.272 -0.18 26.933 1 125.46 290 LEU C CA 1
ATOM 8479 C C . LEU C 1 301 ? -48.553 0.964 26.235 1 128.38 290 LEU C C 1
ATOM 8480 O O . LEU C 1 301 ? -48.849 1.283 25.077 1 135.11 290 LEU C O 1
ATOM 8485 N N . THR C 1 302 ? -47.575 1.568 26.906 1 129.44 291 THR C N 1
ATOM 8486 C CA . THR C 1 302 ? -46.796 2.674 26.341 1 132.36 291 THR C CA 1
ATOM 8487 C C . THR C 1 302 ? -45.906 2.111 25.229 1 127.52 291 THR C C 1
ATOM 8488 O O . THR C 1 302 ? -44.714 1.867 25.401 1 126.02 291 THR C O 1
ATOM 8492 N N . SER C 1 303 ? -46.516 1.9 24.055 1 128.51 292 SER C N 1
ATOM 8493 C CA . SER C 1 303 ? -45.85 1.204 22.953 1 133.04 292 SER C CA 1
ATOM 8494 C C . SER C 1 303 ? -45.553 2.141 21.783 1 130.38 292 SER C C 1
ATOM 8495 O O . SER C 1 303 ? -46.067 3.261 21.686 1 130.4 292 SER C O 1
ATOM 8498 N N . ARG C 1 304 ? -44.7 1.647 20.888 1 127.27 293 ARG C N 1
ATOM 8499 C CA . ARG C 1 304 ? -44.159 2.465 19.807 1 132.24 293 ARG C CA 1
ATOM 8500 C C . ARG C 1 304 ? -45.252 2.975 18.869 1 131.2 293 ARG C C 1
ATOM 8501 O O . ARG C 1 304 ? -46.112 2.211 18.421 1 128.82 293 ARG C O 1
ATOM 8509 N N . LYS C 1 305 ? -45.207 4.277 18.573 1 132.5 294 LYS C N 1
ATOM 8510 C CA . LYS C 1 305 ? -46.13 4.906 17.624 1 136.47 294 LYS C CA 1
ATOM 8511 C C . LYS C 1 305 ? -45.415 5.166 16.299 1 132.36 294 LYS C C 1
ATOM 8512 O O . LYS C 1 305 ? -45.062 6.296 15.947 1 126.59 294 LYS C O 1
ATOM 8518 N N . SER C 1 306 ? -45.211 4.076 15.566 1 130.68 295 SER C N 1
ATOM 8519 C CA . SER C 1 306 ? -44.546 4.057 14.255 1 135.5 295 SER C CA 1
ATOM 8520 C C . SER C 1 306 ? -43.129 4.615 14.413 1 134.37 295 SER C C 1
ATOM 8521 O O . SER C 1 306 ? -42.549 4.568 15.508 1 131.75 295 SER C O 1
ATOM 8524 N N . VAL C 1 307 ? -42.592 5.144 13.309 1 129.36 296 VAL C N 1
ATOM 8525 C CA . VAL C 1 307 ? -41.214 5.614 13.263 1 125.8 296 VAL C CA 1
ATOM 8526 C C . VAL C 1 307 ? -40.949 6.656 14.355 1 122.53 296 VAL C C 1
ATOM 8527 O O . VAL C 1 307 ? -41.827 7.446 14.732 1 118.12 296 VAL C O 1
ATOM 8531 N N . GLY C 1 308 ? -39.725 6.64 14.874 1 116.45 297 GLY C N 1
ATOM 8532 C CA . GLY C 1 308 ? -39.349 7.515 15.96 1 113.98 297 GLY C CA 1
ATOM 8533 C C . GLY C 1 308 ? -38.866 6.712 17.147 1 115.86 297 GLY C C 1
ATOM 8534 O O . GLY C 1 308 ? -39.205 5.529 17.284 1 120.57 297 GLY C O 1
ATOM 8535 N N . VAL C 1 309 ? -38.062 7.339 18.009 1 116.3 298 VAL C N 1
ATOM 8536 C CA . VAL C 1 309 ? -37.561 6.643 19.187 1 113.5 298 VAL C CA 1
ATOM 8537 C C . VAL C 1 309 ? -38.731 6.198 20.054 1 109.4 298 VAL C C 1
ATOM 8538 O O . VAL C 1 309 ? -39.728 6.916 20.202 1 109.4 298 VAL C O 1
ATOM 8542 N N . HIS C 1 310 ? -38.618 4.984 20.597 1 112.48 299 HIS C N 1
ATOM 8543 C CA . HIS C 1 310 ? -39.682 4.34 21.366 1 115.71 299 HIS C CA 1
ATOM 8544 C C . HIS C 1 310 ? -40.182 5.242 22.501 1 113.53 299 HIS C C 1
ATOM 8545 O O . HIS C 1 310 ? -39.367 5.76 23.283 1 112.95 299 HIS C O 1
ATOM 8552 N N . PRO C 1 311 ? -41.505 5.398 22.663 1 113.38 300 PRO C N 1
ATOM 8553 C CA . PRO C 1 311 ? -42.034 6.392 23.623 1 111.84 300 PRO C CA 1
ATOM 8554 C C . PRO C 1 311 ? -41.554 6.209 25.057 1 112.64 300 PRO C C 1
ATOM 8555 O O . PRO C 1 311 ? -41.437 7.201 25.788 1 113.95 300 PRO C O 1
ATOM 8559 N N . ALA C 1 312 ? -41.274 4.975 25.486 1 113.31 301 ALA C N 1
ATOM 8560 C CA . ALA C 1 312 ? -40.781 4.738 26.842 1 107.78 301 ALA C CA 1
ATOM 8561 C C . ALA C 1 312 ? -39.417 5.38 27.065 1 109.81 301 ALA C C 1
ATOM 8562 O O . ALA C 1 312 ? -39.172 5.99 28.113 1 105.1 301 ALA C O 1
ATOM 8564 N N . LEU C 1 313 ? -38.509 5.243 26.097 1 112.94 302 LEU C N 1
ATOM 8565 C CA . LEU C 1 313 ? -37.191 5.858 26.241 1 111.65 302 LEU C CA 1
ATOM 8566 C C . LEU C 1 313 ? -37.223 7.362 26.012 1 114.04 302 LEU C C 1
ATOM 8567 O O . LEU C 1 313 ? -36.373 8.076 26.562 1 112.53 302 LEU C O 1
ATOM 8572 N N . LEU C 1 314 ? -38.158 7.856 25.193 1 111.31 303 LEU C N 1
ATOM 8573 C CA . LEU C 1 314 ? -38.39 9.294 25.149 1 112.94 303 LEU C CA 1
ATOM 8574 C C . LEU C 1 314 ? -38.667 9.789 26.564 1 113.96 303 LEU C C 1
ATOM 8575 O O . LEU C 1 314 ? -37.807 10.471 27.128 1 116.27 303 LEU C O 1
ATOM 8580 N N . PHE C 1 315 ? -39.799 9.383 27.168 1 116.02 304 PHE C N 1
ATOM 8581 C CA . PHE C 1 315 ? -40.236 9.708 28.548 1 113.45 304 PHE C CA 1
ATOM 8582 C C . PHE C 1 315 ? -39.077 9.844 29.536 1 113.07 304 PHE C C 1
ATOM 8583 O O . PHE C 1 315 ? -38.949 10.879 30.205 1 108.72 304 PHE C O 1
ATOM 8591 N N . ALA C 1 316 ? -38.268 8.791 29.661 1 112.19 305 ALA C N 1
ATOM 8592 C CA . ALA C 1 316 ? -37.106 8.857 30.538 1 111.22 305 ALA C CA 1
ATOM 8593 C C . ALA C 1 316 ? -36.312 10.135 30.3 1 115.15 305 ALA C C 1
ATOM 8594 O O . ALA C 1 316 ? -35.947 10.839 31.252 1 118.6 305 ALA C O 1
ATOM 8596 N N . LEU C 1 317 ? -36.088 10.488 29.028 1 112.53 306 LEU C N 1
ATOM 8597 C CA . LEU C 1 317 ? -35.117 11.531 28.715 1 109.65 306 LEU C CA 1
ATOM 8598 C C . LEU C 1 317 ? -35.631 12.927 29.073 1 117.34 306 LEU C C 1
ATOM 8599 O O . LEU C 1 317 ? -34.907 13.708 29.703 1 122.14 306 LEU C O 1
ATOM 8604 N N . GLU C 1 318 ? -36.869 13.284 28.685 1 116.07 307 GLU C N 1
ATOM 8605 C CA . GLU C 1 318 ? -37.331 14.608 29.11 1 121.1 307 GLU C CA 1
ATOM 8606 C C . GLU C 1 318 ? -37.711 14.642 30.58 1 121.97 307 GLU C C 1
ATOM 8607 O O . GLU C 1 318 ? -37.864 15.739 31.131 1 123.64 307 GLU C O 1
ATOM 8613 N N . GLN C 1 319 ? -37.822 13.49 31.243 1 119.07 308 GLN C N 1
ATOM 8614 C CA . GLN C 1 319 ? -37.889 13.521 32.7 1 120.72 308 GLN C CA 1
ATOM 8615 C C . GLN C 1 319 ? -36.543 13.891 33.292 1 118.33 308 GLN C C 1
ATOM 8616 O O . GLN C 1 319 ? -36.454 14.787 34.139 1 123.72 308 GLN C O 1
ATOM 8622 N N . LEU C 1 320 ? -35.488 13.185 32.876 1 113.63 309 LEU C N 1
ATOM 8623 C CA . LEU C 1 320 ? -34.139 13.551 33.292 1 114.63 309 LEU C CA 1
ATOM 8624 C C . LEU C 1 320 ? -33.835 14.995 32.913 1 119.53 309 LEU C C 1
ATOM 8625 O O . LEU C 1 320 ? -33.245 15.738 33.702 1 111.97 309 LEU C O 1
ATOM 8630 N N . LYS C 1 321 ? -34.261 15.417 31.713 1 124.95 310 LYS C N 1
ATOM 8631 C CA . LYS C 1 321 ? -34.12 16.818 31.311 1 123.8 310 LYS C CA 1
ATOM 8632 C C . LYS C 1 321 ? -34.825 17.739 32.307 1 123.92 310 LYS C C 1
ATOM 8633 O O . LYS C 1 321 ? -34.282 18.781 32.697 1 122.33 310 LYS C O 1
ATOM 8639 N N . GLU C 1 322 ? -36.012 17.344 32.768 1 124.92 311 GLU C N 1
ATOM 8640 C CA . GLU C 1 322 ? -36.701 18.108 33.807 1 129.1 311 GLU C CA 1
ATOM 8641 C C . GLU C 1 322 ? -35.926 18.094 35.121 1 129.39 311 GLU C C 1
ATOM 8642 O O . GLU C 1 322 ? -35.69 19.145 35.732 1 131.34 311 GLU C O 1
ATOM 8648 N N . SER C 1 323 ? -35.531 16.904 35.577 1 124.33 312 SER C N 1
ATOM 8649 C CA . SER C 1 323 ? -34.892 16.781 36.883 1 123.04 312 SER C CA 1
ATOM 8650 C C . SER C 1 323 ? -33.597 17.588 36.984 1 126.83 312 SER C C 1
ATOM 8651 O O . SER C 1 323 ? -33.234 18.018 38.085 1 129.52 312 SER C O 1
ATOM 8654 N N . ILE C 1 324 ? -32.884 17.801 35.866 1 123.35 313 ILE C N 1
ATOM 8655 C CA . ILE C 1 324 ? -31.669 18.615 35.934 1 119.48 313 ILE C CA 1
ATOM 8656 C C . ILE C 1 324 ? -31.995 20.092 35.801 1 121.1 313 ILE C C 1
ATOM 8657 O O . ILE C 1 324 ? -31.221 20.944 36.254 1 121.29 313 ILE C O 1
ATOM 8662 N N . ARG C 1 325 ? -33.105 20.427 35.145 1 124.94 314 ARG C N 1
ATOM 8663 C CA . ARG C 1 325 ? -33.431 21.832 34.951 1 132.19 314 ARG C CA 1
ATOM 8664 C C . ARG C 1 325 ? -33.951 22.465 36.233 1 132.13 314 ARG C C 1
ATOM 8665 O O . ARG C 1 325 ? -33.884 23.69 36.382 1 136.03 314 ARG C O 1
ATOM 8673 N N . GLU C 1 326 ? -34.451 21.651 37.164 1 134.81 315 GLU C N 1
ATOM 8674 C CA . GLU C 1 326 ? -34.791 22.104 38.508 1 130.66 315 GLU C CA 1
ATOM 8675 C C . GLU C 1 326 ? -33.626 21.955 39.47 1 126.9 315 GLU C C 1
ATOM 8676 O O . GLU C 1 326 ? -33.482 22.765 40.389 1 128.64 315 GLU C O 1
ATOM 8682 N N . ALA C 1 327 ? -32.779 20.949 39.258 1 127.09 316 ALA C N 1
ATOM 8683 C CA . ALA C 1 327 ? -31.646 20.714 40.142 1 127 316 ALA C CA 1
ATOM 8684 C C . ALA C 1 327 ? -30.498 21.686 39.903 1 125.75 316 ALA C C 1
ATOM 8685 O O . ALA C 1 327 ? -29.706 21.929 40.818 1 127.02 316 ALA C O 1
ATOM 8687 N N . LYS C 1 328 ? -30.354 22.225 38.693 1 129.09 317 LYS C N 1
ATOM 8688 C CA . LYS C 1 328 ? -29.348 23.265 38.506 1 131.45 317 LYS C CA 1
ATOM 8689 C C . LYS C 1 328 ? -29.874 24.613 38.984 1 126.48 317 LYS C C 1
ATOM 8690 O O . LYS C 1 328 ? -29.102 25.435 39.503 1 120.31 317 LYS C O 1
ATOM 8696 N N . ALA C 1 329 ? -31.188 24.825 38.86 1 122 318 ALA C N 1
ATOM 8697 C CA . ALA C 1 329 ? -31.803 26.062 39.317 1 123.41 318 ALA C CA 1
ATOM 8698 C C . ALA C 1 329 ? -31.527 26.299 40.804 1 128.28 318 ALA C C 1
ATOM 8699 O O . ALA C 1 329 ? -30.876 27.285 41.175 1 127.84 318 ALA C O 1
ATOM 8701 N N . LYS C 1 330 ? -31.982 25.386 41.675 1 123.67 319 LYS C N 1
ATOM 8702 C CA . LYS C 1 330 ? -31.748 25.511 43.112 1 123.69 319 LYS C CA 1
ATOM 8703 C C . LYS C 1 330 ? -30.404 24.926 43.57 1 124.18 319 LYS C C 1
ATOM 8704 O O . LYS C 1 330 ? -30.257 24.593 44.75 1 121.87 319 LYS C O 1
ATOM 8710 N N . GLY C 1 331 ? -29.434 24.798 42.669 1 124.95 320 GLY C N 1
ATOM 8711 C CA . GLY C 1 331 ? -28.035 24.609 43.046 1 125.97 320 GLY C CA 1
ATOM 8712 C C . GLY C 1 331 ? -27.674 23.39 43.873 1 126.43 320 GLY C C 1
ATOM 8713 O O . GLY C 1 331 ? -26.821 23.49 44.767 1 124.04 320 GLY C O 1
ATOM 8714 N N . GLN C 1 332 ? -28.285 22.237 43.595 1 125.93 321 GLN C N 1
ATOM 8715 C CA . GLN C 1 332 ? -27.828 20.954 44.131 1 129.4 321 GLN C CA 1
ATOM 8716 C C . GLN C 1 332 ? -27.531 19.996 42.971 1 124.37 321 GLN C C 1
ATOM 8717 O O . GLN C 1 332 ? -27.517 20.387 41.802 1 126.39 321 GLN C O 1
ATOM 8723 N N . LYS C 1 333 ? -27.268 18.735 43.311 1 122.01 322 LYS C N 1
ATOM 8724 C CA . LYS C 1 333 ? -26.612 17.812 42.403 1 116.64 322 LYS C CA 1
ATOM 8725 C C . LYS C 1 333 ? -27.471 16.579 42.19 1 122.57 322 LYS C C 1
ATOM 8726 O O . LYS C 1 333 ? -28.252 16.187 43.065 1 119.83 322 LYS C O 1
ATOM 8732 N N . ILE C 1 334 ? -27.306 15.965 41.012 1 123.6 323 ILE C N 1
ATOM 8733 C CA . ILE C 1 334 ? -27.98 14.722 40.656 1 115.72 323 ILE C CA 1
ATOM 8734 C C . ILE C 1 334 ? -26.952 13.603 40.619 1 112.27 323 ILE C C 1
ATOM 8735 O O . ILE C 1 334 ? -25.829 13.784 40.137 1 108.79 323 ILE C O 1
ATOM 8740 N N . ALA C 1 335 ? -27.313 12.473 41.209 1 119.48 324 ALA C N 1
ATOM 8741 C CA . ALA C 1 335 ? -26.624 11.206 41.016 1 120.41 324 ALA C CA 1
ATOM 8742 C C . ALA C 1 335 ? -27.576 10.314 40.231 1 120.42 324 ALA C C 1
ATOM 8743 O O . ALA C 1 335 ? -28.766 10.225 40.565 1 115.07 324 ALA C O 1
ATOM 8745 N N . LEU C 1 336 ? -27.059 9.68 39.18 1 116.08 325 LEU C N 1
ATOM 8746 C CA . LEU C 1 336 ? -27.874 9.102 38.119 1 115.94 325 LEU C CA 1
ATOM 8747 C C . LEU C 1 336 ? -27.522 7.626 38.004 1 114.87 325 LEU C C 1
ATOM 8748 O O . LEU C 1 336 ? -26.341 7.27 37.895 1 114.42 325 LEU C O 1
ATOM 8753 N N . TYR C 1 337 ? -28.537 6.764 38.094 1 109.28 326 TYR C N 1
ATOM 8754 C CA . TYR C 1 337 ? -28.309 5.334 38.269 1 110.57 326 TYR C CA 1
ATOM 8755 C C . TYR C 1 337 ? -29.056 4.554 37.197 1 107.54 326 TYR C C 1
ATOM 8756 O O . TYR C 1 337 ? -30.285 4.655 37.095 1 107.87 326 TYR C O 1
ATOM 8765 N N . LEU C 1 338 ? -28.308 3.776 36.401 1 107.7 327 LEU C N 1
ATOM 8766 C CA . LEU C 1 338 ? -28.861 2.939 35.335 1 107.83 327 LEU C CA 1
ATOM 8767 C C . LEU C 1 338 ? -28.712 1.456 35.656 1 110.03 327 LEU C C 1
ATOM 8768 O O . LEU C 1 338 ? -27.668 0.849 35.356 1 105.45 327 LEU C O 1
ATOM 8773 N N . PRO C 1 339 ? -29.734 0.821 36.268 1 108.62 328 PRO C N 1
ATOM 8774 C CA . PRO C 1 339 ? -29.827 -0.644 36.233 1 106.12 328 PRO C CA 1
ATOM 8775 C C . PRO C 1 339 ? -30.267 -1.096 34.848 1 110.95 328 PRO C C 1
ATOM 8776 O O . PRO C 1 339 ? -31.441 -1.429 34.618 1 107.76 328 PRO C O 1
ATOM 8780 N N . THR C 1 340 ? -29.326 -1.076 33.905 1 108.62 329 THR C N 1
ATOM 8781 C CA . THR C 1 340 ? -29.622 -1.276 32.493 1 105.47 329 THR C CA 1
ATOM 8782 C C . THR C 1 340 ? -29.636 -2.761 32.154 1 104.19 329 THR C C 1
ATOM 8783 O O . THR C 1 340 ? -28.698 -3.49 32.497 1 99.67 329 THR C O 1
ATOM 8787 N N . GLY C 1 341 ? -30.695 -3.201 31.483 1 105.38 330 GLY C N 1
ATOM 8788 C CA . GLY C 1 341 ? -30.773 -4.555 30.971 1 108.49 330 GLY C CA 1
ATOM 8789 C C . GLY C 1 341 ? -30.965 -4.527 29.467 1 103.74 330 GLY C C 1
ATOM 8790 O O . GLY C 1 341 ? -31.602 -3.622 28.927 1 112.09 330 GLY C O 1
ATOM 8791 N N . TRP C 1 342 ? -30.398 -5.513 28.784 1 99.53 331 TRP C N 1
ATOM 8792 C CA . TRP C 1 342 ? -30.569 -5.575 27.337 1 106.66 331 TRP C CA 1
ATOM 8793 C C . TRP C 1 342 ? -31.602 -6.602 26.906 1 105.45 331 TRP C C 1
ATOM 8794 O O . TRP C 1 342 ? -31.825 -6.771 25.705 1 103.92 331 TRP C O 1
ATOM 8805 N N . ASP C 1 343 ? -32.243 -7.279 27.854 1 107.16 332 ASP C N 1
ATOM 8806 C CA . ASP C 1 343 ? -33.353 -8.163 27.541 1 101.91 332 ASP C CA 1
ATOM 8807 C C . ASP C 1 343 ? -34.613 -7.404 27.188 1 99.91 332 ASP C C 1
ATOM 8808 O O . ASP C 1 343 ? -35.65 -8.036 26.984 1 106.2 332 ASP C O 1
ATOM 8813 N N . SER C 1 344 ? -34.558 -6.078 27.131 1 98.1 333 SER C N 1
ATOM 8814 C CA . SER C 1 344 ? -35.643 -5.267 26.606 1 102.11 333 SER C CA 1
ATOM 8815 C C . SER C 1 344 ? -35.511 -5.042 25.111 1 108.96 333 SER C C 1
ATOM 8816 O O . SER C 1 344 ? -36.191 -4.167 24.566 1 112.23 333 SER C O 1
ATOM 8819 N N . HIS C 1 345 ? -34.648 -5.807 24.446 1 106.25 334 HIS C N 1
ATOM 8820 C CA . HIS C 1 345 ? -34.383 -5.691 23.022 1 106.4 334 HIS C CA 1
ATOM 8821 C C . HIS C 1 345 ? -35.267 -6.656 22.243 1 110.99 334 HIS C C 1
ATOM 8822 O O . HIS C 1 345 ? -35.612 -7.739 22.731 1 111.86 334 HIS C O 1
ATOM 8829 N N . GLU C 1 346 ? -35.627 -6.248 21.018 1 111.93 335 GLU C N 1
ATOM 8830 C CA . GLU C 1 346 ? -36.46 -7.089 20.159 1 110.19 335 GLU C CA 1
ATOM 8831 C C . GLU C 1 346 ? -35.721 -8.35 19.733 1 111.61 335 GLU C C 1
ATOM 8832 O O . GLU C 1 346 ? -36.352 -9.378 19.472 1 112.59 335 GLU C O 1
ATOM 8838 N N . ASP C 1 347 ? -34.388 -8.302 19.673 1 109.29 336 ASP C N 1
ATOM 8839 C CA . ASP C 1 347 ? -33.612 -9.491 19.348 1 107.71 336 ASP C CA 1
ATOM 8840 C C . ASP C 1 347 ? -33.374 -10.399 20.553 1 117.56 336 ASP C C 1
ATOM 8841 O O . ASP C 1 347 ? -32.73 -11.446 20.39 1 120.05 336 ASP C O 1
ATOM 8846 N N . GLU C 1 348 ? -33.869 -10.041 21.743 1 111.4 337 GLU C N 1
ATOM 8847 C CA . GLU C 1 348 ? -33.759 -10.934 22.89 1 110.32 337 GLU C CA 1
ATOM 8848 C C . GLU C 1 348 ? -34.548 -12.217 22.651 1 114.35 337 GLU C C 1
ATOM 8849 O O . GLU C 1 348 ? -35.724 -12.176 22.269 1 113.18 337 GLU C O 1
ATOM 8855 N N . THR C 1 349 ? -33.898 -13.358 22.904 1 113.59 338 THR C N 1
ATOM 8856 C CA . THR C 1 349 ? -34.533 -14.669 22.836 1 115.73 338 THR C CA 1
ATOM 8857 C C . THR C 1 349 ? -34.844 -15.258 24.204 1 120.68 338 THR C C 1
ATOM 8858 O O . THR C 1 349 ? -35.458 -16.333 24.268 1 119.06 338 THR C O 1
ATOM 8862 N N . ALA C 1 350 ? -34.412 -14.601 25.284 1 121.1 339 ALA C N 1
ATOM 8863 C CA . ALA C 1 350 ? -34.591 -15.137 26.626 1 115.43 339 ALA C CA 1
ATOM 8864 C C . ALA C 1 350 ? -36.069 -15.341 26.925 1 120.8 339 ALA C C 1
ATOM 8865 O O . ALA C 1 350 ? -36.912 -14.508 26.577 1 115.82 339 ALA C O 1
ATOM 8867 N N . TYR C 1 351 ? -36.375 -16.466 27.576 1 124.7 340 TYR C N 1
ATOM 8868 C CA . TYR C 1 351 ? -37.765 -16.786 27.885 1 124.39 340 TYR C CA 1
ATOM 8869 C C . TYR C 1 351 ? -38.38 -15.744 28.815 1 120.52 340 TYR C C 1
ATOM 8870 O O . TYR C 1 351 ? -39.528 -15.324 28.623 1 119.96 340 TYR C O 1
ATOM 8879 N N . CYS C 1 352 ? -37.624 -15.299 29.818 1 125.9 341 CYS C N 1
ATOM 8880 C CA . CYS C 1 352 ? -38.111 -14.25 30.711 1 126.22 341 CYS C CA 1
ATOM 8881 C C . CYS C 1 352 ? -38.169 -12.889 30.025 1 123.02 341 CYS C C 1
ATOM 8882 O O . CYS C 1 352 ? -38.617 -11.91 30.64 1 115.53 341 CYS C O 1
ATOM 8885 N N . GLY C 1 353 ? -37.725 -12.803 28.776 1 121.77 342 GLY C N 1
ATOM 8886 C CA . GLY C 1 353 ? -37.849 -11.57 28.033 1 122.92 342 GLY C CA 1
ATOM 8887 C C . GLY C 1 353 ? -39.04 -11.552 27.095 1 123.69 342 GLY C C 1
ATOM 8888 O O . GLY C 1 353 ? -39.824 -10.594 27.104 1 119.94 342 GLY C O 1
ATOM 8889 N N . LYS C 1 354 ? -39.2 -12.608 26.292 1 126.05 343 LYS C N 1
ATOM 8890 C CA . LYS C 1 354 ? -40.136 -12.581 25.169 1 129.26 343 LYS C CA 1
ATOM 8891 C C . LYS C 1 354 ? -41.424 -13.359 25.405 1 130.03 343 LYS C C 1
ATOM 8892 O O . LYS C 1 354 ? -42.469 -12.951 24.889 1 130.92 343 LYS C O 1
ATOM 8898 N N . PHE C 1 355 ? -41.388 -14.468 26.146 1 130.07 344 PHE C N 1
ATOM 8899 C CA . PHE C 1 355 ? -42.565 -15.319 26.284 1 135.12 344 PHE C CA 1
ATOM 8900 C C . PHE C 1 355 ? -43.713 -14.577 26.958 1 136.36 344 PHE C C 1
ATOM 8901 O O . PHE C 1 355 ? -43.677 -14.312 28.165 1 133.13 344 PHE C O 1
ATOM 8909 N N . VAL C 1 356 ? -44.746 -14.249 26.182 1 135.83 345 VAL C N 1
ATOM 8910 C CA . VAL C 1 356 ? -45.885 -13.479 26.665 1 136.84 345 VAL C CA 1
ATOM 8911 C C . VAL C 1 356 ? -47.177 -14.205 26.316 1 144.55 345 VAL C C 1
ATOM 8912 O O . VAL C 1 356 ? -47.357 -14.648 25.174 1 145.26 345 VAL C O 1
ATOM 8916 N N . ASN C 1 357 ? -48.08 -14.305 27.301 1 145.15 346 ASN C N 1
ATOM 8917 C CA . ASN C 1 357 ? -49.481 -14.704 27.089 1 145.64 346 ASN C CA 1
ATOM 8918 C C . ASN C 1 357 ? -49.607 -16.005 26.297 1 148 346 ASN C C 1
ATOM 8919 O O . ASN C 1 357 ? -50.582 -16.209 25.566 1 151.65 346 ASN C O 1
ATOM 8924 N N . GLY C 1 358 ? -48.62 -16.894 26.429 1 145.8 347 GLY C N 1
ATOM 8925 C CA . GLY C 1 358 ? -48.715 -18.236 25.892 1 148.35 347 GLY C CA 1
ATOM 8926 C C . GLY C 1 358 ? -47.79 -18.564 24.735 1 151.64 347 GLY C C 1
ATOM 8927 O O . GLY C 1 358 ? -47.711 -19.741 24.364 1 155.01 347 GLY C O 1
ATOM 8928 N N . ARG C 1 359 ? -47.085 -17.592 24.15 1 149.37 348 ARG C N 1
ATOM 8929 C CA . ARG C 1 359 ? -46.158 -17.9 23.064 1 147.11 348 ARG C CA 1
ATOM 8930 C C . ARG C 1 359 ? -44.967 -16.953 23.102 1 140.63 348 ARG C C 1
ATOM 8931 O O . ARG C 1 359 ? -45.021 -15.874 23.7 1 137.43 348 ARG C O 1
ATOM 8939 N N . MET C 1 360 ? -43.878 -17.384 22.465 1 138.65 349 MET C N 1
ATOM 8940 C CA . MET C 1 360 ? -42.741 -16.503 22.255 1 133.85 349 MET C CA 1
ATOM 8941 C C . MET C 1 360 ? -43.145 -15.395 21.29 1 132.84 349 MET C C 1
ATOM 8942 O O . MET C 1 360 ? -43.72 -15.658 20.23 1 133.96 349 MET C O 1
ATOM 8947 N N . MET C 1 361 ? -42.864 -14.152 21.673 1 130.32 350 MET C N 1
ATOM 8948 C CA . MET C 1 361 ? -43.343 -12.995 20.924 1 128.67 350 MET C CA 1
ATOM 8949 C C . MET C 1 361 ? -42.732 -12.945 19.525 1 131.78 350 MET C C 1
ATOM 8950 O O . MET C 1 361 ? -41.518 -13.096 19.353 1 131.32 350 MET C O 1
ATOM 8955 N N . GLY C 1 362 ? -43.585 -12.713 18.517 1 131.56 351 GLY C N 1
ATOM 8956 C CA . GLY C 1 362 ? -43.151 -12.747 17.136 1 125.35 351 GLY C CA 1
ATOM 8957 C C . GLY C 1 362 ? -42.404 -11.497 16.706 1 126.39 351 GLY C C 1
ATOM 8958 O O . GLY C 1 362 ? -42.384 -10.483 17.402 1 127.09 351 GLY C O 1
ATOM 8959 N N . LYS C 1 363 ? -41.785 -11.595 15.524 1 127.01 352 LYS C N 1
ATOM 8960 C CA . LYS C 1 363 ? -40.999 -10.521 14.92 1 130.14 352 LYS C CA 1
ATOM 8961 C C . LYS C 1 363 ? -41.688 -9.161 15 1 130.48 352 LYS C C 1
ATOM 8962 O O . LYS C 1 363 ? -41.195 -8.24 15.662 1 123.77 352 LYS C O 1
ATOM 8968 N N . THR C 1 364 ? -42.824 -9.021 14.311 1 135.71 353 THR C N 1
ATOM 8969 C CA . THR C 1 364 ? -43.471 -7.718 14.207 1 133.77 353 THR C CA 1
ATOM 8970 C C . THR C 1 364 ? -44.048 -7.263 15.537 1 130.41 353 THR C C 1
ATOM 8971 O O . THR C 1 364 ? -44.173 -6.056 15.767 1 136.02 353 THR C O 1
ATOM 8975 N N . ALA C 1 365 ? -44.427 -8.203 16.409 1 131.24 354 ALA C N 1
ATOM 8976 C CA . ALA C 1 365 ? -44.862 -7.853 17.762 1 131.02 354 ALA C CA 1
ATOM 8977 C C . ALA C 1 365 ? -43.71 -7.279 18.58 1 124.85 354 ALA C C 1
ATOM 8978 O O . ALA C 1 365 ? -43.782 -6.147 19.073 1 121.49 354 ALA C O 1
ATOM 8980 N N . ALA C 1 366 ? -42.628 -8.057 18.725 1 125.69 355 ALA C N 1
ATOM 8981 C CA . ALA C 1 366 ? -41.447 -7.618 19.464 1 123 355 ALA C CA 1
ATOM 8982 C C . ALA C 1 366 ? -40.824 -6.353 18.889 1 122.01 355 ALA C C 1
ATOM 8983 O O . ALA C 1 366 ? -40.032 -5.704 19.575 1 119.88 355 ALA C O 1
ATOM 8985 N N . HIS C 1 367 ? -41.139 -5.996 17.646 1 131.42 356 HIS C N 1
ATOM 8986 C CA . HIS C 1 367 ? -40.697 -4.712 17.12 1 131.55 356 HIS C CA 1
ATOM 8987 C C . HIS C 1 367 ? -41.369 -3.552 17.839 1 131.98 356 HIS C C 1
ATOM 8988 O O . HIS C 1 367 ? -40.82 -2.443 17.855 1 132.27 356 HIS C O 1
ATOM 8995 N N . GLN C 1 368 ? -42.553 -3.77 18.404 1 128.27 357 GLN C N 1
ATOM 8996 C CA . GLN C 1 368 ? -43.35 -2.674 18.931 1 129.7 357 GLN C CA 1
ATOM 8997 C C . GLN C 1 368 ? -43.192 -2.481 20.436 1 126.94 357 GLN C C 1
ATOM 8998 O O . GLN C 1 368 ? -43.123 -1.336 20.902 1 126.19 357 GLN C O 1
ATOM 9004 N N . PHE C 1 369 ? -43.129 -3.566 21.209 1 126.05 358 PHE C N 1
ATOM 9005 C CA . PHE C 1 369 ? -43.012 -3.479 22.656 1 119.98 358 PHE C CA 1
ATOM 9006 C C . PHE C 1 369 ? -41.575 -3.656 23.146 1 117.61 358 PHE C C 1
ATOM 9007 O O . PHE C 1 369 ? -41.354 -3.754 24.353 1 117.56 358 PHE C O 1
ATOM 9015 N N . ARG C 1 370 ? -40.594 -3.705 22.244 1 118.1 359 ARG C N 1
ATOM 9016 C CA . ARG C 1 370 ? -39.191 -3.713 22.645 1 110.25 359 ARG C CA 1
ATOM 9017 C C . ARG C 1 370 ? -38.425 -2.592 21.959 1 106.66 359 ARG C C 1
ATOM 9018 O O . ARG C 1 370 ? -39.013 -1.732 21.291 1 108.79 359 ARG C O 1
ATOM 9026 N N . PHE C 1 371 ? -37.109 -2.607 22.112 1 101.84 360 PHE C N 1
ATOM 9027 C CA . PHE C 1 371 ? -36.245 -1.549 21.621 1 108.78 360 PHE C CA 1
ATOM 9028 C C . PHE C 1 371 ? -35.375 -2.072 20.485 1 106.89 360 PHE C C 1
ATOM 9029 O O . PHE C 1 371 ? -35.221 -3.281 20.304 1 109.04 360 PHE C O 1
ATOM 9037 N N . ASN C 1 372 ? -34.791 -1.149 19.727 1 97.82 361 ASN C N 1
ATOM 9038 C CA . ASN C 1 372 ? -33.787 -1.509 18.74 1 105.4 361 ASN C CA 1
ATOM 9039 C C . ASN C 1 372 ? -32.576 -0.603 18.91 1 104.04 361 ASN C C 1
ATOM 9040 O O . ASN C 1 372 ? -32.63 0.418 19.601 1 100.03 361 ASN C O 1
ATOM 9045 N N . ASP C 1 373 ? -31.479 -0.999 18.244 1 106.22 362 ASP C N 1
ATOM 9046 C CA . ASP C 1 373 ? -30.237 -0.224 18.241 1 107.03 362 ASP C CA 1
ATOM 9047 C C . ASP C 1 373 ? -30.478 1.267 18.036 1 106.59 362 ASP C C 1
ATOM 9048 O O . ASP C 1 373 ? -29.74 2.096 18.584 1 108.57 362 ASP C O 1
ATOM 9053 N N . GLY C 1 374 ? -31.495 1.629 17.253 1 103.02 363 GLY C N 1
ATOM 9054 C CA . GLY C 1 374 ? -31.842 3.034 17.115 1 106.41 363 GLY C CA 1
ATOM 9055 C C . GLY C 1 374 ? -32.203 3.683 18.438 1 107.24 363 GLY C C 1
ATOM 9056 O O . GLY C 1 374 ? -31.675 4.743 18.79 1 108.32 363 GLY C O 1
ATOM 9057 N N . ASP C 1 375 ? -33.104 3.051 19.197 1 107.1 364 ASP C N 1
ATOM 9058 C CA . ASP C 1 375 ? -33.535 3.621 20.475 1 112.86 364 ASP C CA 1
ATOM 9059 C C . ASP C 1 375 ? -32.382 3.698 21.476 1 106.58 364 ASP C C 1
ATOM 9060 O O . ASP C 1 375 ? -32.087 4.766 22.027 1 102.31 364 ASP C O 1
ATOM 9065 N N . LEU C 1 376 ? -31.719 2.563 21.728 1 103.05 365 LEU C N 1
ATOM 9066 C CA . LEU C 1 376 ? -30.627 2.561 22.698 1 99.41 365 LEU C CA 1
ATOM 9067 C C . LEU C 1 376 ? -29.5 3.481 22.255 1 102.42 365 LEU C C 1
ATOM 9068 O O . LEU C 1 376 ? -28.949 4.228 23.074 1 103.19 365 LEU C O 1
ATOM 9073 N N . GLY C 1 377 ? -29.142 3.438 20.965 1 106.28 366 GLY C N 1
ATOM 9074 C CA . GLY C 1 377 ? -28.173 4.388 20.439 1 102.78 366 GLY C CA 1
ATOM 9075 C C . GLY C 1 377 ? -28.514 5.815 20.81 1 107.89 366 GLY C C 1
ATOM 9076 O O . GLY C 1 377 ? -27.703 6.527 21.411 1 106.41 366 GLY C O 1
ATOM 9077 N N . TYR C 1 378 ? -29.741 6.243 20.493 1 109.79 367 TYR C N 1
ATOM 9078 C CA . TYR C 1 378 ? -30.179 7.596 20.834 1 106.74 367 TYR C CA 1
ATOM 9079 C C . TYR C 1 378 ? -30.052 7.854 22.329 1 106.06 367 TYR C C 1
ATOM 9080 O O . TYR C 1 378 ? -29.475 8.864 22.754 1 107.85 367 TYR C O 1
ATOM 9089 N N . PHE C 1 379 ? -30.591 6.942 23.137 1 107.62 368 PHE C N 1
ATOM 9090 C CA . PHE C 1 379 ? -30.594 7.003 24.595 1 103.76 368 PHE C CA 1
ATOM 9091 C C . PHE C 1 379 ? -29.227 7.382 25.154 1 101.67 368 PHE C C 1
ATOM 9092 O O . PHE C 1 379 ? -29.049 8.479 25.699 1 97.91 368 PHE C O 1
ATOM 9100 N N . TYR C 1 380 ? -28.253 6.478 24.976 1 101.74 369 TYR C N 1
ATOM 9101 C CA . TYR C 1 380 ? -26.9 6.705 25.479 1 103.03 369 TYR C CA 1
ATOM 9102 C C . TYR C 1 380 ? -26.313 8 24.934 1 105.25 369 TYR C C 1
ATOM 9103 O O . TYR C 1 380 ? -25.726 8.782 25.693 1 104.64 369 TYR C O 1
ATOM 9112 N N . GLU C 1 381 ? -26.49 8.264 23.63 1 106.5 370 GLU C N 1
ATOM 9113 C CA . GLU C 1 381 ? -26.077 9.552 23.077 1 106.44 370 GLU C CA 1
ATOM 9114 C C . GLU C 1 381 ? -26.761 10.704 23.804 1 102.63 370 GLU C C 1
ATOM 9115 O O . GLU C 1 381 ? -26.108 11.69 24.172 1 101.08 370 GLU C O 1
ATOM 9121 N N . SER C 1 382 ? -28.068 10.583 24.048 1 100.17 371 SER C N 1
ATOM 9122 C CA . SER C 1 382 ? -28.811 11.66 24.696 1 102.95 371 SER C CA 1
ATOM 9123 C C . SER C 1 382 ? -28.362 11.842 26.145 1 105.32 371 SER C C 1
ATOM 9124 O O . SER C 1 382 ? -27.907 12.929 26.533 1 104.91 371 SER C O 1
ATOM 9127 N N . ILE C 1 383 ? -28.492 10.783 26.958 1 106.86 372 ILE C N 1
ATOM 9128 C CA . ILE C 1 383 ? -28.052 10.722 28.357 1 104.91 372 ILE C CA 1
ATOM 9129 C C . ILE C 1 383 ? -26.741 11.469 28.545 1 106.58 372 ILE C C 1
ATOM 9130 O O . ILE C 1 383 ? -26.64 12.399 29.356 1 103.78 372 ILE C O 1
ATOM 9135 N N . PHE C 1 384 ? -25.729 11.05 27.782 1 104.43 373 PHE C N 1
ATOM 9136 C CA . PHE C 1 384 ? -24.376 11.538 27.976 1 104.82 373 PHE C CA 1
ATOM 9137 C C . PHE C 1 384 ? -24.214 12.975 27.51 1 106.18 373 PHE C C 1
ATOM 9138 O O . PHE C 1 384 ? -23.285 13.662 27.952 1 109.01 373 PHE C O 1
ATOM 9146 N N . THR C 1 385 ? -25.09 13.452 26.629 1 105.6 374 THR C N 1
ATOM 9147 C CA . THR C 1 385 ? -25.045 14.861 26.256 1 107.76 374 THR C CA 1
ATOM 9148 C C . THR C 1 385 ? -25.523 15.726 27.413 1 108.95 374 THR C C 1
ATOM 9149 O O . THR C 1 385 ? -24.818 16.648 27.853 1 109.47 374 THR C O 1
ATOM 9153 N N . LEU C 1 386 ? -26.718 15.429 27.93 1 112.38 375 LEU C N 1
ATOM 9154 C CA . LEU C 1 386 ? -27.204 16.077 29.137 1 104.93 375 LEU C CA 1
ATOM 9155 C C . LEU C 1 386 ? -26.09 16.049 30.169 1 110.84 375 LEU C C 1
ATOM 9156 O O . LEU C 1 386 ? -25.813 17.062 30.816 1 120.17 375 LEU C O 1
ATOM 9161 N N . TYR C 1 387 ? -25.406 14.91 30.288 1 105.39 376 TYR C N 1
ATOM 9162 C CA . TYR C 1 387 ? -24.318 14.84 31.256 1 110.46 376 TYR C CA 1
ATOM 9163 C C . TYR C 1 387 ? -23.179 15.775 30.88 1 113.16 376 TYR C C 1
ATOM 9164 O O . TYR C 1 387 ? -22.579 16.41 31.759 1 113.86 376 TYR C O 1
ATOM 9173 N N . ASN C 1 388 ? -22.87 15.89 29.585 1 107.17 377 ASN C N 1
ATOM 9174 C CA . ASN C 1 388 ? -21.649 16.598 29.228 1 105.09 377 ASN C CA 1
ATOM 9175 C C . ASN C 1 388 ? -21.8 18.104 29.402 1 107.6 377 ASN C C 1
ATOM 9176 O O . ASN C 1 388 ? -20.792 18.806 29.594 1 102.89 377 ASN C O 1
ATOM 9181 N N . GLU C 1 389 ? -23.03 18.628 29.343 1 107.02 378 GLU C N 1
ATOM 9182 C CA . GLU C 1 389 ? -23.279 19.973 29.884 1 118.84 378 GLU C CA 1
ATOM 9183 C C . GLU C 1 389 ? -23.385 19.963 31.399 1 123.91 378 GLU C C 1
ATOM 9184 O O . GLU C 1 389 ? -22.541 20.503 32.107 1 127.22 378 GLU C O 1
ATOM 9190 N N . ASN C 1 390 ? -24.331 19.242 31.918 1 117.12 379 ASN C N 1
ATOM 9191 C CA . ASN C 1 390 ? -24.67 19.383 33.336 1 127.74 379 ASN C CA 1
ATOM 9192 C C . ASN C 1 390 ? -23.654 18.81 34.304 1 128.02 379 ASN C C 1
ATOM 9193 O O . ASN C 1 390 ? -24.059 18.281 35.355 1 127.79 379 ASN C O 1
ATOM 9198 N N . LYS C 1 391 ? -22.334 18.904 34.035 1 121.61 380 LYS C N 1
ATOM 9199 C CA . LYS C 1 391 ? -21.304 18.569 35.015 1 127.94 380 LYS C CA 1
ATOM 9200 C C . LYS C 1 391 ? -21.379 19.458 36.252 1 130.94 380 LYS C C 1
ATOM 9201 O O . LYS C 1 391 ? -20.936 19.047 37.337 1 135.49 380 LYS C O 1
ATOM 9207 N N . ASP C 1 392 ? -21.926 20.669 36.108 1 129.97 381 ASP C N 1
ATOM 9208 C CA . ASP C 1 392 ? -22.207 21.518 37.259 1 130.24 381 ASP C CA 1
ATOM 9209 C C . ASP C 1 392 ? -23.296 20.932 38.141 1 130.16 381 ASP C C 1
ATOM 9210 O O . ASP C 1 392 ? -23.28 21.146 39.356 1 127.25 381 ASP C O 1
ATOM 9215 N N . CYS C 1 393 ? -24.261 20.22 37.551 1 132.61 382 CYS C N 1
ATOM 9216 C CA . CYS C 1 393 ? -25.352 19.615 38.311 1 128.15 382 CYS C CA 1
ATOM 9217 C C . CYS C 1 393 ? -25.197 18.107 38.48 1 122.72 382 CYS C C 1
ATOM 9218 O O . CYS C 1 393 ? -25.284 17.604 39.601 1 126.44 382 CYS C O 1
ATOM 9221 N N . VAL C 1 394 ? -24.989 17.364 37.398 1 123.89 383 VAL C N 1
ATOM 9222 C CA . VAL C 1 394 ? -24.949 15.911 37.521 1 121.26 383 VAL C CA 1
ATOM 9223 C C . VAL C 1 394 ? -23.652 15.513 38.226 1 122.32 383 VAL C C 1
ATOM 9224 O O . VAL C 1 394 ? -22.55 15.757 37.723 1 117.08 383 VAL C O 1
ATOM 9228 N N . ASP C 1 395 ? -23.796 14.914 39.413 1 121.4 384 ASP C N 1
ATOM 9229 C CA . ASP C 1 395 ? -22.647 14.438 40.173 1 120.01 384 ASP C CA 1
ATOM 9230 C C . ASP C 1 395 ? -22.062 13.175 39.545 1 113.69 384 ASP C C 1
ATOM 9231 O O . ASP C 1 395 ? -20.889 13.14 39.162 1 102.82 384 ASP C O 1
ATOM 9236 N N . THR C 1 396 ? -22.883 12.126 39.44 1 116.72 385 THR C N 1
ATOM 9237 C CA . THR C 1 396 ? -22.438 10.775 39.132 1 114.64 385 THR C CA 1
ATOM 9238 C C . THR C 1 396 ? -23.364 10.134 38.105 1 112.44 385 THR C C 1
ATOM 9239 O O . THR C 1 396 ? -24.576 10.375 38.093 1 113.49 385 THR C O 1
ATOM 9243 N N . ILE C 1 397 ? -22.779 9.305 37.245 1 108.31 386 ILE C N 1
ATOM 9244 C CA . ILE C 1 397 ? -23.518 8.31 36.48 1 110.07 386 ILE C CA 1
ATOM 9245 C C . ILE C 1 397 ? -22.95 6.955 36.845 1 103.77 386 ILE C C 1
ATOM 9246 O O . ILE C 1 397 ? -21.725 6.766 36.887 1 99.94 386 ILE C O 1
ATOM 9251 N N . TYR C 1 398 ? -23.839 6.03 37.132 1 94.79 387 TYR C N 1
ATOM 9252 C CA . TYR C 1 398 ? -23.429 4.677 37.412 1 93.6 387 TYR C CA 1
ATOM 9253 C C . TYR C 1 398 ? -24.326 3.728 36.646 1 100.44 387 TYR C C 1
ATOM 9254 O O . TYR C 1 398 ? -25.556 3.848 36.693 1 100.53 387 TYR C O 1
ATOM 9263 N N . TRP C 1 399 ? -23.696 2.737 36.019 1 102.05 388 TRP C N 1
ATOM 9264 C CA . TRP C 1 399 ? -24.352 1.832 35.078 1 102.92 388 TRP C CA 1
ATOM 9265 C C . TRP C 1 399 ? -24.118 0.392 35.524 1 100.87 388 TRP C C 1
ATOM 9266 O O . TRP C 1 399 ? -22.968 -0.026 35.734 1 95.18 388 TRP C O 1
ATOM 9277 N N . GLY C 1 400 ? -25.205 -0.366 35.665 1 95.69 389 GLY C N 1
ATOM 9278 C CA . GLY C 1 400 ? -25.076 -1.728 36.126 1 94.58 389 GLY C CA 1
ATOM 9279 C C . GLY C 1 400 ? -25.656 -2.756 35.189 1 91.41 389 GLY C C 1
ATOM 9280 O O . GLY C 1 400 ? -26.853 -2.741 34.886 1 91.2 389 GLY C O 1
ATOM 9281 N N . LEU C 1 401 ? -24.794 -3.654 34.725 1 92.01 390 LEU C N 1
ATOM 9282 C CA . LEU C 1 401 ? -25.203 -4.784 33.903 1 96.83 390 LEU C CA 1
ATOM 9283 C C . LEU C 1 401 ? -26.232 -5.612 34.66 1 99.55 390 LEU C C 1
ATOM 9284 O O . LEU C 1 401 ? -25.895 -6.357 35.588 1 100.13 390 LEU C O 1
ATOM 9289 N N . GLU C 1 402 ? -27.489 -5.476 34.271 1 102.21 391 GLU C N 1
ATOM 9290 C CA . GLU C 1 402 ? -28.582 -6.224 34.873 1 101.38 391 GLU C CA 1
ATOM 9291 C C . GLU C 1 402 ? -28.819 -7.518 34.086 1 106.89 391 GLU C C 1
ATOM 9292 O O . GLU C 1 402 ? -28.129 -8.524 34.315 1 107.94 391 GLU C O 1
ATOM 9298 N N . GLY C 1 403 ? -29.772 -7.499 33.146 1 104.24 392 GLY C N 1
ATOM 9299 C CA . GLY C 1 403 ? -30.067 -8.652 32.312 1 107.94 392 GLY C CA 1
ATOM 9300 C C . GLY C 1 403 ? -29.79 -8.468 30.826 1 110.41 392 GLY C C 1
ATOM 9301 O O . GLY C 1 403 ? -29.106 -7.512 30.425 1 108.57 392 GLY C O 1
ATOM 9302 N N . GLY C 1 404 ? -30.319 -9.36 29.993 1 110.08 393 GLY C N 1
ATOM 9303 C CA . GLY C 1 404 ? -30.042 -9.341 28.562 1 108.49 393 GLY C CA 1
ATOM 9304 C C . GLY C 1 404 ? -29.156 -10.502 28.156 1 108.77 393 GLY C C 1
ATOM 9305 O O . GLY C 1 404 ? -27.965 -10.502 28.48 1 109.15 393 GLY C O 1
ATOM 9306 N N . TYR C 1 405 ? -29.7 -11.491 27.446 1 106.76 394 TYR C N 1
ATOM 9307 C CA . TYR C 1 405 ? -29.002 -12.767 27.575 1 107.39 394 TYR C CA 1
ATOM 9308 C C . TYR C 1 405 ? -28.573 -13.402 26.261 1 107.89 394 TYR C C 1
ATOM 9309 O O . TYR C 1 405 ? -27.486 -13.99 26.217 1 106.13 394 TYR C O 1
ATOM 9318 N N . ASP C 1 406 ? -29.375 -13.301 25.195 1 105.65 395 ASP C N 1
ATOM 9319 C CA . ASP C 1 406 ? -28.947 -13.819 23.891 1 105.42 395 ASP C CA 1
ATOM 9320 C C . ASP C 1 406 ? -27.627 -13.186 23.463 1 100.54 395 ASP C C 1
ATOM 9321 O O . ASP C 1 406 ? -27.465 -11.966 23.533 1 103.93 395 ASP C O 1
ATOM 9326 N N . ARG C 1 407 ? -26.691 -14.006 22.984 1 93.56 396 ARG C N 1
ATOM 9327 C CA . ARG C 1 407 ? -25.313 -13.531 22.885 1 93.98 396 ARG C CA 1
ATOM 9328 C C . ARG C 1 407 ? -25.111 -12.527 21.753 1 101.07 396 ARG C C 1
ATOM 9329 O O . ARG C 1 407 ? -24.695 -11.387 21.993 1 102.56 396 ARG C O 1
ATOM 9337 N N . THR C 1 408 ? -25.349 -12.934 20.501 1 106.86 397 THR C N 1
ATOM 9338 C CA . THR C 1 408 ? -25.053 -12.023 19.394 1 104.4 397 THR C CA 1
ATOM 9339 C C . THR C 1 408 ? -25.839 -10.722 19.488 1 101.58 397 THR C C 1
ATOM 9340 O O . THR C 1 408 ? -25.5 -9.762 18.781 1 98.6 397 THR C O 1
ATOM 9344 N N . MET C 1 409 ? -26.862 -10.676 20.352 1 99.77 398 MET C N 1
ATOM 9345 C CA . MET C 1 409 ? -27.563 -9.45 20.716 1 98.8 398 MET C CA 1
ATOM 9346 C C . MET C 1 409 ? -26.739 -8.59 21.671 1 102.16 398 MET C C 1
ATOM 9347 O O . MET C 1 409 ? -26.555 -7.388 21.446 1 99.05 398 MET C O 1
ATOM 9352 N N . TYR C 1 410 ? -26.264 -9.18 22.77 1 108.73 399 TYR C N 1
ATOM 9353 C CA . TYR C 1 410 ? -25.591 -8.37 23.776 1 105.28 399 TYR C CA 1
ATOM 9354 C C . TYR C 1 410 ? -24.162 -8.018 23.365 1 103.45 399 TYR C C 1
ATOM 9355 O O . TYR C 1 410 ? -23.72 -6.885 23.618 1 98.78 399 TYR C O 1
ATOM 9364 N N . GLU C 1 411 ? -23.438 -8.935 22.704 1 104.67 400 GLU C N 1
ATOM 9365 C CA . GLU C 1 411 ? -22.13 -8.583 22.146 1 101.8 400 GLU C CA 1
ATOM 9366 C C . GLU C 1 411 ? -22.243 -7.371 21.243 1 97.45 400 GLU C C 1
ATOM 9367 O O . GLU C 1 411 ? -21.426 -6.449 21.311 1 97.46 400 GLU C O 1
ATOM 9373 N N . ARG C 1 412 ? -23.285 -7.343 20.408 1 102.86 401 ARG C N 1
ATOM 9374 C CA . ARG C 1 412 ? -23.594 -6.172 19.556 1 104.89 401 ARG C CA 1
ATOM 9375 C C . ARG C 1 412 ? -23.84 -4.899 20.368 1 102.38 401 ARG C C 1
ATOM 9376 O O . ARG C 1 412 ? -23.17 -3.859 20.172 1 99.12 401 ARG C O 1
ATOM 9384 N N . GLU C 1 413 ? -24.898 -4.924 21.181 1 104.58 402 GLU C N 1
ATOM 9385 C CA . GLU C 1 413 ? -25.239 -3.796 22.065 1 103.13 402 GLU C CA 1
ATOM 9386 C C . GLU C 1 413 ? -24.035 -3.263 22.828 1 99.15 402 GLU C C 1
ATOM 9387 O O . GLU C 1 413 ? -23.866 -2.039 22.973 1 95.61 402 GLU C O 1
ATOM 9393 N N . LEU C 1 414 ? -23.253 -4.171 23.425 1 93.86 403 LEU C N 1
ATOM 9394 C CA . LEU C 1 414 ? -22.043 -3.744 24.118 1 98.07 403 LEU C CA 1
ATOM 9395 C C . LEU C 1 414 ? -21.201 -2.831 23.225 1 100.93 403 LEU C C 1
ATOM 9396 O O . LEU C 1 414 ? -20.736 -1.768 23.662 1 99.72 403 LEU C O 1
ATOM 9401 N N . LYS C 1 415 ? -21.004 -3.236 21.957 1 99.05 404 LYS C N 1
ATOM 9402 C CA . LYS C 1 415 ? -20.224 -2.409 21.044 1 99.64 404 LYS C CA 1
ATOM 9403 C C . LYS C 1 415 ? -20.904 -1.068 20.765 1 97.31 404 LYS C C 1
ATOM 9404 O O . LYS C 1 415 ? -20.23 -0.031 20.733 1 98.26 404 LYS C O 1
ATOM 9410 N N . ILE C 1 416 ? -22.218 -1.04 20.559 1 95.15 405 ILE C N 1
ATOM 9411 C CA . ILE C 1 416 ? -22.851 0.258 20.331 1 97.34 405 ILE C CA 1
ATOM 9412 C C . ILE C 1 416 ? -22.641 1.178 21.543 1 98.83 405 ILE C C 1
ATOM 9413 O O . ILE C 1 416 ? -22.473 2.401 21.395 1 98.48 405 ILE C O 1
ATOM 9418 N N . LEU C 1 417 ? -22.669 0.61 22.761 1 101.8 406 LEU C N 1
ATOM 9419 C CA . LEU C 1 417 ? -22.511 1.414 23.983 1 98.89 406 LEU C CA 1
ATOM 9420 C C . LEU C 1 417 ? -21.056 1.845 24.175 1 97.13 406 LEU C C 1
ATOM 9421 O O . LEU C 1 417 ? -20.781 3.032 24.397 1 98.43 406 LEU C O 1
ATOM 9426 N N . LEU C 1 418 ? -20.103 0.909 24.036 1 95.09 407 LEU C N 1
ATOM 9427 C CA . LEU C 1 418 ? -18.687 1.278 24.129 1 97.96 407 LEU C CA 1
ATOM 9428 C C . LEU C 1 418 ? -18.314 2.355 23.115 1 100.7 407 LEU C C 1
ATOM 9429 O O . LEU C 1 418 ? -17.435 3.189 23.385 1 94.82 407 LEU C O 1
ATOM 9434 N N . GLN C 1 419 ? -18.948 2.328 21.936 1 105.06 408 GLN C N 1
ATOM 9435 C CA . GLN C 1 419 ? -18.733 3.372 20.944 1 100.86 408 GLN C CA 1
ATOM 9436 C C . GLN C 1 419 ? -19.267 4.708 21.447 1 101.77 408 GLN C C 1
ATOM 9437 O O . GLN C 1 419 ? -18.554 5.717 21.419 1 104.85 408 GLN C O 1
ATOM 9443 N N . VAL C 1 420 ? -20.502 4.726 21.961 1 99.52 409 VAL C N 1
ATOM 9444 C CA . VAL C 1 420 ? -21.035 5.961 22.537 1 100.52 409 VAL C CA 1
ATOM 9445 C C . VAL C 1 420 ? -20.13 6.472 23.652 1 103.38 409 VAL C C 1
ATOM 9446 O O . VAL C 1 420 ? -19.996 7.689 23.845 1 102.91 409 VAL C O 1
ATOM 9450 N N . ILE C 1 421 ? -19.49 5.571 24.397 1 99.12 410 ILE C N 1
ATOM 9451 C CA . ILE C 1 421 ? -18.637 6.016 25.495 1 107.33 410 ILE C CA 1
ATOM 9452 C C . ILE C 1 421 ? -17.387 6.694 24.944 1 106.36 410 ILE C C 1
ATOM 9453 O O . ILE C 1 421 ? -17.095 7.854 25.262 1 108.95 410 ILE C O 1
ATOM 9458 N N . GLU C 1 422 ? -16.65 5.996 24.082 1 106.62 411 GLU C N 1
ATOM 9459 C CA . GLU C 1 422 ? -15.436 6.591 23.53 1 112.11 411 GLU C CA 1
ATOM 9460 C C . GLU C 1 422 ? -15.738 7.916 22.83 1 112.13 411 GLU C C 1
ATOM 9461 O O . GLU C 1 422 ? -14.975 8.883 22.957 1 112.37 411 GLU C O 1
ATOM 9467 N N . LYS C 1 423 ? -16.861 7.986 22.111 1 109.35 412 LYS C N 1
ATOM 9468 C CA . LYS C 1 423 ? -17.31 9.239 21.51 1 106.59 412 LYS C CA 1
ATOM 9469 C C . LYS C 1 423 ? -17.439 10.332 22.57 1 106.73 412 LYS C C 1
ATOM 9470 O O . LYS C 1 423 ? -16.725 11.342 22.542 1 99.84 412 LYS C O 1
ATOM 9476 N N . GLN C 1 424 ? -18.303 10.102 23.559 1 111.91 413 GLN C N 1
ATOM 9477 C CA . GLN C 1 424 ? -18.833 11.139 24.437 1 115 413 GLN C CA 1
ATOM 9478 C C . GLN C 1 424 ? -17.986 11.403 25.683 1 111.13 413 GLN C C 1
ATOM 9479 O O . GLN C 1 424 ? -17.678 12.56 25.997 1 110.28 413 GLN C O 1
ATOM 9485 N N . LEU C 1 425 ? -17.631 10.353 26.42 1 115.11 414 LEU C N 1
ATOM 9486 C CA . LEU C 1 425 ? -17.115 10.497 27.78 1 115.49 414 LEU C CA 1
ATOM 9487 C C . LEU C 1 425 ? -15.609 10.339 27.873 1 117.24 414 LEU C C 1
ATOM 9488 O O . LEU C 1 425 ? -14.992 10.887 28.792 1 119.65 414 LEU C O 1
ATOM 9493 N N . LEU C 1 426 ? -15.015 9.616 26.962 1 120.21 415 LEU C N 1
ATOM 9494 C CA . LEU C 1 426 ? -13.578 9.429 27.03 1 126.88 415 LEU C CA 1
ATOM 9495 C C . LEU C 1 426 ? -12.841 10.665 26.516 1 133.55 415 LEU C C 1
ATOM 9496 O O . LEU C 1 426 ? -13.297 11.31 25.563 1 123 415 LEU C O 1
ATOM 9501 N N . PRO C 1 427 ? -11.707 11.008 27.137 1 143.43 416 PRO C N 1
ATOM 9502 C CA . PRO C 1 427 ? -10.949 12.191 26.715 1 141.84 416 PRO C CA 1
ATOM 9503 C C . PRO C 1 427 ? -10.616 12.162 25.227 1 141.81 416 PRO C C 1
ATOM 9504 O O . PRO C 1 427 ? -10.478 11.1 24.613 1 138.07 416 PRO C O 1
ATOM 9508 N N . LYS C 1 428 ? -10.494 13.359 24.662 1 143.96 417 LYS C N 1
ATOM 9509 C CA . LYS C 1 428 ? -10.277 13.552 23.234 1 143.99 417 LYS C CA 1
ATOM 9510 C C . LYS C 1 428 ? -8.801 13.326 22.914 1 147.19 417 LYS C C 1
ATOM 9511 O O . LYS C 1 428 ? -7.942 14.108 23.339 1 148.89 417 LYS C O 1
ATOM 9517 N N . ASP C 1 429 ? -8.503 12.253 22.174 1 146.24 418 ASP C N 1
ATOM 9518 C CA . ASP C 1 429 ? -7.129 11.939 21.769 1 143.47 418 ASP C CA 1
ATOM 9519 C C . ASP C 1 429 ? -6.954 12.024 20.244 1 140.52 418 ASP C C 1
ATOM 9520 O O . ASP C 1 429 ? -7.575 11.275 19.482 1 133.6 418 ASP C O 1
ATOM 9522 N N . GLU D 1 38 ? -45.007 63.652 -10.539 1 129.81 27 GLU D N 1
ATOM 9523 C CA . GLU D 1 38 ? -44.213 63.531 -11.767 1 137.22 27 GLU D CA 1
ATOM 9524 C C . GLU D 1 38 ? -42.766 64.015 -11.549 1 133.01 27 GLU D C 1
ATOM 9525 O O . GLU D 1 38 ? -41.881 63.766 -12.376 1 121.22 27 GLU D O 1
ATOM 9531 N N . GLU D 1 39 ? -42.526 64.699 -10.422 1 132.98 28 GLU D N 1
ATOM 9532 C CA . GLU D 1 39 ? -41.193 65.205 -10.099 1 128.38 28 GLU D CA 1
ATOM 9533 C C . GLU D 1 39 ? -40.302 64.15 -9.436 1 118.96 28 GLU D C 1
ATOM 9534 O O . GLU D 1 39 ? -39.077 64.32 -9.38 1 112.33 28 GLU D O 1
ATOM 9540 N N . CYS D 1 40 ? -40.873 63.045 -8.976 1 115.43 29 CYS D N 1
ATOM 9541 C CA . CYS D 1 40 ? -40.072 61.937 -8.487 1 118.03 29 CYS D CA 1
ATOM 9542 C C . CYS D 1 40 ? -40.879 60.661 -8.636 1 121.92 29 CYS D C 1
ATOM 9543 O O . CYS D 1 40 ? -42.088 60.659 -8.389 1 122.84 29 CYS D O 1
ATOM 9546 N N . ALA D 1 41 ? -40.203 59.586 -9.045 1 120.64 30 ALA D N 1
ATOM 9547 C CA . ALA D 1 41 ? -40.83 58.28 -9.199 1 118.71 30 ALA D CA 1
ATOM 9548 C C . ALA D 1 41 ? -39.823 57.19 -8.834 1 114 30 ALA D C 1
ATOM 9549 O O . ALA D 1 41 ? -38.627 57.308 -9.135 1 111.32 30 ALA D O 1
ATOM 9551 N N . ILE D 1 42 ? -40.304 56.132 -8.184 1 104.15 31 ILE D N 1
ATOM 9552 C CA . ILE D 1 42 ? -39.464 54.982 -7.863 1 106.11 31 ILE D CA 1
ATOM 9553 C C . ILE D 1 42 ? -39.925 53.809 -8.716 1 104.42 31 ILE D C 1
ATOM 9554 O O . ILE D 1 42 ? -41.088 53.391 -8.644 1 100.45 31 ILE D O 1
ATOM 9559 N N . GLN D 1 43 ? -39.003 53.285 -9.525 1 106.35 32 GLN D N 1
ATOM 9560 C CA . GLN D 1 43 ? -39.31 52.296 -10.553 1 110.94 32 GLN D CA 1
ATOM 9561 C C . GLN D 1 43 ? -38.893 50.915 -10.07 1 107.59 32 GLN D C 1
ATOM 9562 O O . GLN D 1 43 ? -37.72 50.69 -9.748 1 106.88 32 GLN D O 1
ATOM 9568 N N . ILE D 1 44 ? -39.847 49.992 -10.045 1 106.53 33 ILE D N 1
ATOM 9569 C CA . ILE D 1 44 ? -39.558 48.614 -9.671 1 107.2 33 ILE D CA 1
ATOM 9570 C C . ILE D 1 44 ? -39.988 47.7 -10.812 1 102.97 33 ILE D C 1
ATOM 9571 O O . ILE D 1 44 ? -40.872 48.07 -11.599 1 98.74 33 ILE D O 1
ATOM 9576 N N . PRO D 1 45 ? -39.397 46.517 -10.945 1 97.03 34 PRO D N 1
ATOM 9577 C CA . PRO D 1 45 ? -39.948 45.527 -11.873 1 98.86 34 PRO D CA 1
ATOM 9578 C C . PRO D 1 45 ? -41.348 45.128 -11.448 1 100.68 34 PRO D C 1
ATOM 9579 O O . PRO D 1 45 ? -41.665 45.072 -10.258 1 105.84 34 PRO D O 1
ATOM 9583 N N . SER D 1 46 ? -42.19 44.847 -12.432 1 104.1 35 SER D N 1
ATOM 9584 C CA . SER D 1 46 ? -43.526 44.363 -12.13 1 106.93 35 SER D CA 1
ATOM 9585 C C . SER D 1 46 ? -43.431 42.983 -11.486 1 102.01 35 SER D C 1
ATOM 9586 O O . SER D 1 46 ? -42.348 42.409 -11.332 1 94.99 35 SER D O 1
ATOM 9589 N N . GLU D 1 47 ? -44.582 42.444 -11.099 1 105.79 36 GLU D N 1
ATOM 9590 C CA . GLU D 1 47 ? -44.6 41.107 -10.523 1 108.97 36 GLU D CA 1
ATOM 9591 C C . GLU D 1 47 ? -44.052 40.102 -11.528 1 108.13 36 GLU D C 1
ATOM 9592 O O . GLU D 1 47 ? -42.956 39.567 -11.332 1 104.3 36 GLU D O 1
ATOM 9598 N N . ILE D 1 48 ? -44.788 39.879 -12.624 1 108.49 37 ILE D N 1
ATOM 9599 C CA . ILE D 1 48 ? -44.381 38.903 -13.637 1 104.32 37 ILE D CA 1
ATOM 9600 C C . ILE D 1 48 ? -42.99 39.217 -14.188 1 98.53 37 ILE D C 1
ATOM 9601 O O . ILE D 1 48 ? -42.211 38.309 -14.502 1 96.4 37 ILE D O 1
ATOM 9606 N N . ASP D 1 49 ? -42.656 40.507 -14.31 1 92.44 38 ASP D N 1
ATOM 9607 C CA . ASP D 1 49 ? -41.341 40.875 -14.823 1 93.86 38 ASP D CA 1
ATOM 9608 C C . ASP D 1 49 ? -40.239 40.338 -13.924 1 94.89 38 ASP D C 1
ATOM 9609 O O . ASP D 1 49 ? -39.267 39.738 -14.396 1 91.32 38 ASP D O 1
ATOM 9614 N N . ASN D 1 50 ? -40.377 40.558 -12.61 1 105.36 39 ASN D N 1
ATOM 9615 C CA . ASN D 1 50 ? -39.434 40.019 -11.636 1 100.41 39 ASN D CA 1
ATOM 9616 C C . ASN D 1 50 ? -39.454 38.496 -11.634 1 99.64 39 ASN D C 1
ATOM 9617 O O . ASN D 1 50 ? -38.433 37.866 -11.338 1 99.01 39 ASN D O 1
ATOM 9622 N N . GLU D 1 51 ? -40.589 37.889 -12.001 1 102.26 40 GLU D N 1
ATOM 9623 C CA . GLU D 1 51 ? -40.707 36.435 -12.036 1 104.8 40 GLU D CA 1
ATOM 9624 C C . GLU D 1 51 ? -39.83 35.79 -13.114 1 103.4 40 GLU D C 1
ATOM 9625 O O . GLU D 1 51 ? -39.651 34.566 -13.088 1 104.11 40 GLU D O 1
ATOM 9631 N N . GLN D 1 52 ? -39.263 36.559 -14.047 1 101.23 41 GLN D N 1
ATOM 9632 C CA . GLN D 1 52 ? -38.436 35.967 -15.092 1 101.93 41 GLN D CA 1
ATOM 9633 C C . GLN D 1 52 ? -36.941 36.168 -14.843 1 97.19 41 GLN D C 1
ATOM 9634 O O . GLN D 1 52 ? -36.143 36.091 -15.783 1 95.03 41 GLN D O 1
ATOM 9640 N N . MET D 1 53 ? -36.532 36.395 -13.601 1 99.13 42 MET D N 1
ATOM 9641 C CA . MET D 1 53 ? -35.131 36.681 -13.327 1 98.68 42 MET D CA 1
ATOM 9642 C C . MET D 1 53 ? -34.415 35.544 -12.596 1 98.7 42 MET D C 1
ATOM 9643 O O . MET D 1 53 ? -33.211 35.663 -12.325 1 98.24 42 MET D O 1
ATOM 9648 N N . GLN D 1 54 ? -35.105 34.432 -12.305 1 94.19 43 GLN D N 1
ATOM 9649 C CA . GLN D 1 54 ? -34.446 33.257 -11.742 1 93.2 43 GLN D CA 1
ATOM 9650 C C . GLN D 1 54 ? -33.249 32.843 -12.58 1 100.1 43 GLN D C 1
ATOM 9651 O O . GLN D 1 54 ? -33.309 32.831 -13.811 1 99.29 43 GLN D O 1
ATOM 9657 N N . ARG D 1 55 ? -32.168 32.486 -11.892 1 101.08 44 ARG D N 1
ATOM 9658 C CA . ARG D 1 55 ? -30.961 31.895 -12.473 1 100 44 ARG D CA 1
ATOM 9659 C C . ARG D 1 55 ? -30.045 32.983 -12.989 1 96.68 44 ARG D C 1
ATOM 9660 O O . ARG D 1 55 ? -28.839 32.752 -13.142 1 97.11 44 ARG D O 1
ATOM 9668 N N . MET D 1 56 ? -30.604 34.173 -13.244 1 94.05 45 MET D N 1
ATOM 9669 C CA . MET D 1 56 ? -29.77 35.32 -13.572 1 99.71 45 MET D CA 1
ATOM 9670 C C . MET D 1 56 ? -28.804 35.565 -12.42 1 104.75 45 MET D C 1
ATOM 9671 O O . MET D 1 56 ? -29.231 35.981 -11.34 1 97.66 45 MET D O 1
ATOM 9676 N N . PRO D 1 57 ? -27.502 35.354 -12.612 1 105.07 46 PRO D N 1
ATOM 9677 C CA . PRO D 1 57 ? -26.588 35.35 -11.473 1 100.7 46 PRO D CA 1
ATOM 9678 C C . PRO D 1 57 ? -26.481 36.726 -10.849 1 107.89 46 PRO D C 1
ATOM 9679 O O . PRO D 1 57 ? -26.577 37.753 -11.531 1 107.39 46 PRO D O 1
ATOM 9683 N N . ALA D 1 58 ? -26.275 36.726 -9.536 1 104.98 47 ALA D N 1
ATOM 9684 C CA . ALA D 1 58 ? -25.96 37.917 -8.779 1 99.81 47 ALA D CA 1
ATOM 9685 C C . ALA D 1 58 ? -24.714 37.589 -7.969 1 104.15 47 ALA D C 1
ATOM 9686 O O . ALA D 1 58 ? -24.221 36.472 -8.042 1 103.15 47 ALA D O 1
ATOM 9688 N N . GLY D 1 59 ? -24.191 38.558 -7.204 1 106.16 48 GLY D N 1
ATOM 9689 C CA . GLY D 1 59 ? -22.981 38.317 -6.4 1 109.37 48 GLY D CA 1
ATOM 9690 C C . GLY D 1 59 ? -23.133 37.756 -4.966 1 107.44 48 GLY D C 1
ATOM 9691 O O . GLY D 1 59 ? -22.136 37.397 -4.323 1 100.74 48 GLY D O 1
ATOM 9692 N N . GLY D 1 60 ? -24.357 37.672 -4.456 1 107.52 49 GLY D N 1
ATOM 9693 C CA . GLY D 1 60 ? -24.608 37.254 -3.099 1 106.89 49 GLY D CA 1
ATOM 9694 C C . GLY D 1 60 ? -24.901 35.776 -2.988 1 103.52 49 GLY D C 1
ATOM 9695 O O . GLY D 1 60 ? -24.518 34.972 -3.841 1 94.75 49 GLY D O 1
ATOM 9696 N N . GLU D 1 61 ? -25.556 35.407 -1.891 1 111.72 50 GLU D N 1
ATOM 9697 C CA . GLU D 1 61 ? -26.042 34.05 -1.728 1 110.67 50 GLU D CA 1
ATOM 9698 C C . GLU D 1 61 ? -27.277 33.773 -2.563 1 108.71 50 GLU D C 1
ATOM 9699 O O . GLU D 1 61 ? -27.784 32.648 -2.524 1 113.33 50 GLU D O 1
ATOM 9705 N N . GLU D 1 62 ? -27.793 34.769 -3.279 1 101.84 51 GLU D N 1
ATOM 9706 C CA . GLU D 1 62 ? -29.095 34.656 -3.918 1 106.59 51 GLU D CA 1
ATOM 9707 C C . GLU D 1 62 ? -28.974 35.29 -5.286 1 103.68 51 GLU D C 1
ATOM 9708 O O . GLU D 1 62 ? -28.1 36.128 -5.509 1 107.58 51 GLU D O 1
ATOM 9714 N N . ASP D 1 63 ? -29.855 34.885 -6.198 1 99.64 52 ASP D N 1
ATOM 9715 C CA . ASP D 1 63 ? -29.766 35.332 -7.585 1 97.36 52 ASP D CA 1
ATOM 9716 C C . ASP D 1 63 ? -30.456 36.688 -7.729 1 98.75 52 ASP D C 1
ATOM 9717 O O . ASP D 1 63 ? -30.835 37.319 -6.738 1 105.14 52 ASP D O 1
ATOM 9722 N N . GLN D 1 64 ? -30.657 37.144 -8.971 1 97.02 53 GLN D N 1
ATOM 9723 C CA . GLN D 1 64 ? -31.283 38.448 -9.177 1 95.85 53 GLN D CA 1
ATOM 9724 C C . GLN D 1 64 ? -32.764 38.41 -8.851 1 95.74 53 GLN D C 1
ATOM 9725 O O . GLN D 1 64 ? -33.316 39.403 -8.36 1 97.4 53 GLN D O 1
ATOM 9731 N N . TYR D 1 65 ? -33.428 37.28 -9.111 1 92.27 54 TYR D N 1
ATOM 9732 C CA . TYR D 1 65 ? -34.858 37.198 -8.831 1 99.35 54 TYR D CA 1
ATOM 9733 C C . TYR D 1 65 ? -35.162 37.494 -7.363 1 98.76 54 TYR D C 1
ATOM 9734 O O . TYR D 1 65 ? -36.008 38.337 -7.053 1 95.47 54 TYR D O 1
ATOM 9743 N N . LEU D 1 66 ? -34.505 36.77 -6.449 1 98.67 55 LEU D N 1
ATOM 9744 C CA . LEU D 1 66 ? -34.733 36.97 -5.022 1 99.97 55 LEU D CA 1
ATOM 9745 C C . LEU D 1 66 ? -34.302 38.365 -4.594 1 97.86 55 LEU D C 1
ATOM 9746 O O . LEU D 1 66 ? -35.096 39.143 -4.045 1 88.72 55 LEU D O 1
ATOM 9751 N N . ARG D 1 67 ? -33.036 38.699 -4.861 1 96.93 56 ARG D N 1
ATOM 9752 C CA . ARG D 1 67 ? -32.481 39.985 -4.462 1 92.47 56 ARG D CA 1
ATOM 9753 C C . ARG D 1 67 ? -33.367 41.142 -4.906 1 95.18 56 ARG D C 1
ATOM 9754 O O . ARG D 1 67 ? -33.658 42.043 -4.121 1 97.69 56 ARG D O 1
ATOM 9762 N N . ILE D 1 68 ? -33.824 41.136 -6.159 1 101.84 57 ILE D N 1
ATOM 9763 C CA . ILE D 1 68 ? -34.67 42.241 -6.609 1 100.54 57 ILE D CA 1
ATOM 9764 C C . ILE D 1 68 ? -36.066 42.128 -6.004 1 94.56 57 ILE D C 1
ATOM 9765 O O . ILE D 1 68 ? -36.657 43.136 -5.599 1 91.32 57 ILE D O 1
ATOM 9770 N N . LYS D 1 69 ? -36.615 40.908 -5.934 1 96.83 58 LYS D N 1
ATOM 9771 C CA . LYS D 1 69 ? -37.938 40.708 -5.344 1 98.05 58 LYS D CA 1
ATOM 9772 C C . LYS D 1 69 ? -38.007 41.345 -3.971 1 101.4 58 LYS D C 1
ATOM 9773 O O . LYS D 1 69 ? -38.917 42.134 -3.681 1 100.79 58 LYS D O 1
ATOM 9779 N N . HIS D 1 70 ? -37.021 41.02 -3.125 1 102.42 59 HIS D N 1
ATOM 9780 C CA . HIS D 1 70 ? -36.912 41.581 -1.781 1 93.5 59 HIS D CA 1
ATOM 9781 C C . HIS D 1 70 ? -36.951 43.108 -1.791 1 95.29 59 HIS D C 1
ATOM 9782 O O . HIS D 1 70 ? -37.81 43.714 -1.138 1 100.7 59 HIS D O 1
ATOM 9789 N N . MET D 1 71 ? -36.025 43.753 -2.507 1 86.16 60 MET D N 1
ATOM 9790 C CA . MET D 1 71 ? -35.979 45.211 -2.451 1 89.04 60 MET D CA 1
ATOM 9791 C C . MET D 1 71 ? -37.283 45.831 -2.956 1 99.97 60 MET D C 1
ATOM 9792 O O . MET D 1 71 ? -37.743 46.842 -2.411 1 105.68 60 MET D O 1
ATOM 9797 N N . SER D 1 72 ? -37.93 45.209 -3.948 1 98.07 61 SER D N 1
ATOM 9798 C CA . SER D 1 72 ? -39.238 45.695 -4.391 1 102.07 61 SER D CA 1
ATOM 9799 C C . SER D 1 72 ? -40.25 45.669 -3.249 1 100.26 61 SER D C 1
ATOM 9800 O O . SER D 1 72 ? -40.968 46.647 -3.015 1 99.71 61 SER D O 1
ATOM 9803 N N . ALA D 1 73 ? -40.311 44.549 -2.52 1 100.2 62 ALA D N 1
ATOM 9804 C CA . ALA D 1 73 ? -41.301 44.374 -1.459 1 104.65 62 ALA D CA 1
ATOM 9805 C C . ALA D 1 73 ? -41.101 45.353 -0.302 1 107.09 62 ALA D C 1
ATOM 9806 O O . ALA D 1 73 ? -42.074 45.751 0.348 1 107.6 62 ALA D O 1
ATOM 9808 N N . LEU D 1 74 ? -39.86 45.745 -0.018 1 101.86 63 LEU D N 1
ATOM 9809 C CA . LEU D 1 74 ? -39.644 46.817 0.945 1 95.82 63 LEU D CA 1
ATOM 9810 C C . LEU D 1 74 ? -40.083 48.164 0.376 1 104.23 63 LEU D C 1
ATOM 9811 O O . LEU D 1 74 ? -40.746 48.947 1.065 1 109.4 63 LEU D O 1
ATOM 9816 N N . ILE D 1 75 ? -39.712 48.462 -0.879 1 103.1 64 ILE D N 1
ATOM 9817 C CA . ILE D 1 75 ? -40.136 49.72 -1.499 1 103.14 64 ILE D CA 1
ATOM 9818 C C . ILE D 1 75 ? -41.654 49.85 -1.47 1 107.73 64 ILE D C 1
ATOM 9819 O O . ILE D 1 75 ? -42.197 50.907 -1.123 1 107.75 64 ILE D O 1
ATOM 9824 N N . LYS D 1 76 ? -42.364 48.776 -1.828 1 112.63 65 LYS D N 1
ATOM 9825 C CA . LYS D 1 76 ? -43.817 48.864 -1.905 1 118.08 65 LYS D CA 1
ATOM 9826 C C . LYS D 1 76 ? -44.421 49.037 -0.53 1 114.57 65 LYS D C 1
ATOM 9827 O O . LYS D 1 76 ? -45.479 49.658 -0.392 1 121.38 65 LYS D O 1
ATOM 9833 N N . LYS D 1 77 ? -43.753 48.515 0.495 1 118.76 66 LYS D N 1
ATOM 9834 C CA . LYS D 1 77 ? -44.253 48.642 1.858 1 110.45 66 LYS D CA 1
ATOM 9835 C C . LYS D 1 77 ? -44.185 50.092 2.324 1 113.37 66 LYS D C 1
ATOM 9836 O O . LYS D 1 77 ? -45.195 50.659 2.756 1 118.69 66 LYS D O 1
ATOM 9842 N N . TYR D 1 78 ? -43.005 50.715 2.209 1 111.51 67 TYR D N 1
ATOM 9843 C CA . TYR D 1 78 ? -42.769 52.063 2.717 1 113.39 67 TYR D CA 1
ATOM 9844 C C . TYR D 1 78 ? -43.869 53.015 2.268 1 117.95 67 TYR D C 1
ATOM 9845 O O . TYR D 1 78 ? -43.81 53.574 1.168 1 119.88 67 TYR D O 1
ATOM 9854 N N . GLY D 1 79 ? -44.888 53.167 3.119 1 128.23 68 GLY D N 1
ATOM 9855 C CA . GLY D 1 79 ? -45.958 54.14 2.974 1 137.69 68 GLY D CA 1
ATOM 9856 C C . GLY D 1 79 ? -46.336 54.579 1.571 1 129.72 68 GLY D C 1
ATOM 9857 O O . GLY D 1 79 ? -46.705 53.758 0.728 1 123.75 68 GLY D O 1
ATOM 9858 N N . ASP D 1 80 ? -46.244 55.878 1.311 1 125.96 69 ASP D N 1
ATOM 9859 C CA . ASP D 1 80 ? -46.74 56.462 0.075 1 128.35 69 ASP D CA 1
ATOM 9860 C C . ASP D 1 80 ? -45.551 57.016 -0.707 1 130.97 69 ASP D C 1
ATOM 9861 O O . ASP D 1 80 ? -45.052 58.105 -0.414 1 133.61 69 ASP D O 1
ATOM 9866 N N . LEU D 1 81 ? -45.103 56.251 -1.692 1 127.58 70 LEU D N 1
ATOM 9867 C CA . LEU D 1 81 ? -44.034 56.615 -2.605 1 120.89 70 LEU D CA 1
ATOM 9868 C C . LEU D 1 81 ? -44.574 56.598 -4.026 1 123.9 70 LEU D C 1
ATOM 9869 O O . LEU D 1 81 ? -45.561 55.91 -4.32 1 124.25 70 LEU D O 1
ATOM 9874 N N . PRO D 1 82 ? -43.966 57.361 -4.938 1 119.8 71 PRO D N 1
ATOM 9875 C CA . PRO D 1 82 ? -44.306 57.225 -6.36 1 112.96 71 PRO D CA 1
ATOM 9876 C C . PRO D 1 82 ? -43.712 55.957 -6.964 1 110.38 71 PRO D C 1
ATOM 9877 O O . PRO D 1 82 ? -42.682 55.993 -7.653 1 101.55 71 PRO D O 1
ATOM 9881 N N . VAL D 1 83 ? -44.348 54.822 -6.682 1 114.27 72 VAL D N 1
ATOM 9882 C CA . VAL D 1 83 ? -43.874 53.522 -7.147 1 115.67 72 VAL D CA 1
ATOM 9883 C C . VAL D 1 83 ? -44.486 53.238 -8.513 1 108.35 72 VAL D C 1
ATOM 9884 O O . VAL D 1 83 ? -45.713 53.24 -8.668 1 104.76 72 VAL D O 1
ATOM 9888 N N . ILE D 1 84 ? -43.633 53.003 -9.508 1 110.02 73 ILE D N 1
ATOM 9889 C CA . ILE D 1 84 ? -44.078 52.707 -10.867 1 111.29 73 ILE D CA 1
ATOM 9890 C C . ILE D 1 84 ? -43.4 51.421 -11.321 1 105.2 73 ILE D C 1
ATOM 9891 O O . ILE D 1 84 ? -42.18 51.272 -11.184 1 106.49 73 ILE D O 1
ATOM 9896 N N . THR D 1 85 ? -44.193 50.475 -11.826 1 101.33 74 THR D N 1
ATOM 9897 C CA . THR D 1 85 ? -43.65 49.17 -12.205 1 110.15 74 THR D CA 1
ATOM 9898 C C . THR D 1 85 ? -43.286 49.055 -13.697 1 114.06 74 THR D C 1
ATOM 9899 O O . THR D 1 85 ? -42.912 50.043 -14.343 1 110.31 74 THR D O 1
ATOM 9903 N N . THR D 1 86 ? -43.339 47.846 -14.254 1 112.33 75 THR D N 1
ATOM 9904 C CA . THR D 1 86 ? -43.067 47.668 -15.676 1 111.33 75 THR D CA 1
ATOM 9905 C C . THR D 1 86 ? -44.175 46.859 -16.332 1 116.92 75 THR D C 1
ATOM 9906 O O . THR D 1 86 ? -43.914 46.069 -17.242 1 124.84 75 THR D O 1
ATOM 9910 N N . GLN D 1 87 ? -45.417 47.039 -15.876 1 116.43 76 GLN D N 1
ATOM 9911 C CA . GLN D 1 87 ? -46.564 46.331 -16.437 1 125.29 76 GLN D CA 1
ATOM 9912 C C . GLN D 1 87 ? -47.603 47.296 -16.989 1 131.17 76 GLN D C 1
ATOM 9913 O O . GLN D 1 87 ? -48.786 46.947 -17.087 1 132.19 76 GLN D O 1
ATOM 9919 N N . GLU D 1 88 ? -47.169 48.486 -17.399 1 132.31 77 GLU D N 1
ATOM 9920 C CA . GLU D 1 88 ? -48.085 49.578 -17.68 1 130.53 77 GLU D CA 1
ATOM 9921 C C . GLU D 1 88 ? -47.409 50.642 -18.541 1 130.4 77 GLU D C 1
ATOM 9922 O O . GLU D 1 88 ? -48.026 51.646 -18.905 1 135.37 77 GLU D O 1
ATOM 9928 N N . THR D 1 89 ? -46.125 50.437 -18.847 1 129.63 78 THR D N 1
ATOM 9929 C CA . THR D 1 89 ? -45.35 51.385 -19.642 1 130.22 78 THR D CA 1
ATOM 9930 C C . THR D 1 89 ? -45.93 51.618 -21.041 1 135.62 78 THR D C 1
ATOM 9931 O O . THR D 1 89 ? -45.546 52.596 -21.693 1 139.51 78 THR D O 1
ATOM 9935 N N . ARG D 1 90 ? -46.865 50.777 -21.495 1 132.87 79 ARG D N 1
ATOM 9936 C CA . ARG D 1 90 ? -47.529 50.877 -22.797 1 132.24 79 ARG D CA 1
ATOM 9937 C C . ARG D 1 90 ? -46.522 50.841 -23.952 1 132.62 79 ARG D C 1
ATOM 9938 O O . ARG D 1 90 ? -45.796 51.808 -24.224 1 130.15 79 ARG D O 1
ATOM 9946 N N . LEU D 1 91 ? -46.461 49.703 -24.637 1 129.69 80 LEU D N 1
ATOM 9947 C CA . LEU D 1 91 ? -45.49 49.579 -25.705 1 124.23 80 LEU D CA 1
ATOM 9948 C C . LEU D 1 91 ? -46.188 49.581 -27.065 1 124.15 80 LEU D C 1
ATOM 9949 O O . LEU D 1 91 ? -47.317 49.101 -27.198 1 121.47 80 LEU D O 1
ATOM 9954 N N . PRO D 1 92 ? -45.554 50.144 -28.091 1 126.99 81 PRO D N 1
ATOM 9955 C CA . PRO D 1 92 ? -46.157 50.113 -29.42 1 122.98 81 PRO D CA 1
ATOM 9956 C C . PRO D 1 92 ? -46.289 48.685 -29.933 1 123.25 81 PRO D C 1
ATOM 9957 O O . PRO D 1 92 ? -45.568 47.777 -29.512 1 120.72 81 PRO D O 1
ATOM 9961 N N . TYR D 1 93 ? -47.232 48.508 -30.874 1 126.48 82 TYR D N 1
ATOM 9962 C CA . TYR D 1 93 ? -47.605 47.179 -31.362 1 123.32 82 TYR D CA 1
ATOM 9963 C C . TYR D 1 93 ? -46.393 46.39 -31.847 1 119.5 82 TYR D C 1
ATOM 9964 O O . TYR D 1 93 ? -46.318 45.17 -31.653 1 113.73 82 TYR D O 1
ATOM 9973 N N . TYR D 1 94 ? -45.43 47.064 -32.471 1 119.57 83 TYR D N 1
ATOM 9974 C CA . TYR D 1 94 ? -44.326 46.336 -33.078 1 120.5 83 TYR D CA 1
ATOM 9975 C C . TYR D 1 94 ? -43.295 45.898 -32.042 1 116.74 83 TYR D C 1
ATOM 9976 O O . TYR D 1 94 ? -42.6 44.897 -32.249 1 118.44 83 TYR D O 1
ATOM 9985 N N . TRP D 1 95 ? -43.182 46.607 -30.921 1 117.95 84 TRP D N 1
ATOM 9986 C CA . TRP D 1 95 ? -42.334 46.098 -29.848 1 112.9 84 TRP D CA 1
ATOM 9987 C C . TRP D 1 95 ? -42.929 44.826 -29.246 1 111.62 84 TRP D C 1
ATOM 9988 O O . TRP D 1 95 ? -42.238 43.805 -29.136 1 107.32 84 TRP D O 1
ATOM 9999 N N . LEU D 1 96 ? -44.223 44.86 -28.887 1 110.93 85 LEU D N 1
ATOM 10000 C CA . LEU D 1 96 ? -44.927 43.635 -28.503 1 108.54 85 LEU D CA 1
ATOM 10001 C C . LEU D 1 96 ? -44.732 42.527 -29.528 1 114.63 85 LEU D C 1
ATOM 10002 O O . LEU D 1 96 ? -44.54 41.362 -29.157 1 112.78 85 LEU D O 1
ATOM 10007 N N . ASP D 1 97 ? -44.804 42.871 -30.825 1 117.72 86 ASP D N 1
ATOM 10008 C CA . ASP D 1 97 ? -44.673 41.874 -31.887 1 111.87 86 ASP D CA 1
ATOM 10009 C C . ASP D 1 97 ? -43.359 41.112 -31.772 1 110.97 86 ASP D C 1
ATOM 10010 O O . ASP D 1 97 ? -43.34 39.874 -31.734 1 104.13 86 ASP D O 1
ATOM 10015 N N . LEU D 1 98 ? -42.243 41.851 -31.741 1 113.77 87 LEU D N 1
ATOM 10016 C CA . LEU D 1 98 ? -40.924 41.236 -31.646 1 109.39 87 LEU D CA 1
ATOM 10017 C C . LEU D 1 98 ? -40.829 40.314 -30.443 1 110.88 87 LEU D C 1
ATOM 10018 O O . LEU D 1 98 ? -40.251 39.224 -30.537 1 107.64 87 LEU D O 1
ATOM 10023 N N . PHE D 1 99 ? -41.376 40.744 -29.296 1 114.58 88 PHE D N 1
ATOM 10024 C CA . PHE D 1 99 ? -41.447 39.892 -28.111 1 110.8 88 PHE D CA 1
ATOM 10025 C C . PHE D 1 99 ? -42.122 38.58 -28.482 1 111.15 88 PHE D C 1
ATOM 10026 O O . PHE D 1 99 ? -41.464 37.535 -28.502 1 112.3 88 PHE D O 1
ATOM 10034 N N . ALA D 1 100 ? -43.417 38.636 -28.829 1 109.24 89 ALA D N 1
ATOM 10035 C CA . ALA D 1 100 ? -44.18 37.42 -29.107 1 105.28 89 ALA D CA 1
ATOM 10036 C C . ALA D 1 100 ? -43.456 36.484 -30.061 1 108.89 89 ALA D C 1
ATOM 10037 O O . ALA D 1 100 ? -43.657 35.266 -29.999 1 100.79 89 ALA D O 1
ATOM 10039 N N . ALA D 1 101 ? -42.609 37.038 -30.939 1 111.95 90 ALA D N 1
ATOM 10040 C CA . ALA D 1 101 ? -41.792 36.228 -31.838 1 111.23 90 ALA D CA 1
ATOM 10041 C C . ALA D 1 101 ? -40.727 35.442 -31.076 1 109.71 90 ALA D C 1
ATOM 10042 O O . ALA D 1 101 ? -40.406 34.304 -31.44 1 109.08 90 ALA D O 1
ATOM 10044 N N . ILE D 1 102 ? -40.153 36.035 -30.028 1 110.62 91 ILE D N 1
ATOM 10045 C CA . ILE D 1 102 ? -39.2 35.304 -29.201 1 113.52 91 ILE D CA 1
ATOM 10046 C C . ILE D 1 102 ? -39.889 34.174 -28.438 1 114.12 91 ILE D C 1
ATOM 10047 O O . ILE D 1 102 ? -39.258 33.162 -28.112 1 113.06 91 ILE D O 1
ATOM 10052 N N . ASP D 1 103 ? -41.201 34.297 -28.23 1 115.3 92 ASP D N 1
ATOM 10053 C CA . ASP D 1 103 ? -41.966 33.322 -27.46 1 112.06 92 ASP D CA 1
ATOM 10054 C C . ASP D 1 103 ? -42.155 32.001 -28.212 1 111.18 92 ASP D C 1
ATOM 10055 O O . ASP D 1 103 ? -41.969 30.933 -27.623 1 115.66 92 ASP D O 1
ATOM 10060 N N . GLU D 1 104 ? -42.521 32.028 -29.505 1 119.61 93 GLU D N 1
ATOM 10061 C CA . GLU D 1 104 ? -42.692 30.742 -30.204 1 122.42 93 GLU D CA 1
ATOM 10062 C C . GLU D 1 104 ? -41.379 30 -30.43 1 120.1 93 GLU D C 1
ATOM 10063 O O . GLU D 1 104 ? -41.417 28.83 -30.83 1 114.95 93 GLU D O 1
ATOM 10069 N N . GLY D 1 105 ? -40.234 30.64 -30.192 1 120.84 94 GLY D N 1
ATOM 10070 C CA . GLY D 1 105 ? -38.964 30.069 -30.585 1 117.88 94 GLY D CA 1
ATOM 10071 C C . GLY D 1 105 ? -38.609 30.288 -32.034 1 117.9 94 GLY D C 1
ATOM 10072 O O . GLY D 1 105 ? -37.694 29.626 -32.539 1 121.45 94 GLY D O 1
ATOM 10073 N N . ASP D 1 106 ? -39.293 31.21 -32.716 1 113.72 95 ASP D N 1
ATOM 10074 C CA . ASP D 1 106 ? -39.115 31.403 -34.154 1 120.6 95 ASP D CA 1
ATOM 10075 C C . ASP D 1 106 ? -38 32.415 -34.395 1 118.25 95 ASP D C 1
ATOM 10076 O O . ASP D 1 106 ? -38.228 33.609 -34.601 1 115.46 95 ASP D O 1
ATOM 10081 N N . THR D 1 107 ? -36.771 31.903 -34.391 1 119.87 96 THR D N 1
ATOM 10082 C CA . THR D 1 107 ? -35.591 32.741 -34.606 1 120.13 96 THR D CA 1
ATOM 10083 C C . THR D 1 107 ? -35.661 33.579 -35.877 1 115.61 96 THR D C 1
ATOM 10084 O O . THR D 1 107 ? -35.415 34.793 -35.792 1 112.99 96 THR D O 1
ATOM 10088 N N . PRO D 1 108 ? -35.991 33.027 -37.061 1 122.7 97 PRO D N 1
ATOM 10089 C CA . PRO D 1 108 ? -36.028 33.881 -38.272 1 115.57 97 PRO D CA 1
ATOM 10090 C C . PRO D 1 108 ? -37.194 34.858 -38.306 1 112.21 97 PRO D C 1
ATOM 10091 O O . PRO D 1 108 ? -37.027 35.978 -38.806 1 112.56 97 PRO D O 1
ATOM 10095 N N . LYS D 1 109 ? -38.38 34.458 -37.829 1 112.97 98 LYS D N 1
ATOM 10096 C CA . LYS D 1 109 ? -39.48 35.409 -37.658 1 110.67 98 LYS D CA 1
ATOM 10097 C C . LYS D 1 109 ? -39.109 36.519 -36.682 1 114.87 98 LYS D C 1
ATOM 10098 O O . LYS D 1 109 ? -39.47 37.687 -36.884 1 109.73 98 LYS D O 1
ATOM 10104 N N . ALA D 1 110 ? -38.392 36.169 -35.603 1 115.61 99 ALA D N 1
ATOM 10105 C CA . ALA D 1 110 ? -37.944 37.171 -34.646 1 110.1 99 ALA D CA 1
ATOM 10106 C C . ALA D 1 110 ? -36.754 37.957 -35.182 1 111.69 99 ALA D C 1
ATOM 10107 O O . ALA D 1 110 ? -36.631 39.157 -34.911 1 114.8 99 ALA D O 1
ATOM 10109 N N . HIS D 1 111 ? -35.866 37.298 -35.935 1 111.21 100 HIS D N 1
ATOM 10110 C CA . HIS D 1 111 ? -34.818 38.024 -36.646 1 112.74 100 HIS D CA 1
ATOM 10111 C C . HIS D 1 111 ? -35.413 39.095 -37.55 1 111.91 100 HIS D C 1
ATOM 10112 O O . HIS D 1 111 ? -34.881 40.21 -37.645 1 110.34 100 HIS D O 1
ATOM 10119 N N . ALA D 1 112 ? -36.528 38.777 -38.215 1 114.27 101 ALA D N 1
ATOM 10120 C CA . ALA D 1 112 ? -37.101 39.682 -39.206 1 114.21 101 ALA D CA 1
ATOM 10121 C C . ALA D 1 112 ? -37.847 40.831 -38.542 1 111.77 101 ALA D C 1
ATOM 10122 O O . ALA D 1 112 ? -37.674 41.996 -38.92 1 107.04 101 ALA D O 1
ATOM 10124 N N . LEU D 1 113 ? -38.691 40.507 -37.554 1 113.37 102 LEU D N 1
ATOM 10125 C CA . LEU D 1 113 ? -39.427 41.527 -36.812 1 108.29 102 LEU D CA 1
ATOM 10126 C C . LEU D 1 113 ? -38.478 42.51 -36.134 1 104.46 102 LEU D C 1
ATOM 10127 O O . LEU D 1 113 ? -38.789 43.702 -36.002 1 95.31 102 LEU D O 1
ATOM 10132 N N . PHE D 1 114 ? -37.307 42.032 -35.724 1 105.96 103 PHE D N 1
ATOM 10133 C CA . PHE D 1 114 ? -36.315 42.925 -35.151 1 109.39 103 PHE D CA 1
ATOM 10134 C C . PHE D 1 114 ? -35.834 43.919 -36.199 1 109.59 103 PHE D C 1
ATOM 10135 O O . PHE D 1 114 ? -35.798 45.127 -35.951 1 112.19 103 PHE D O 1
ATOM 10143 N N . HIS D 1 115 ? -35.526 43.434 -37.407 1 116.3 104 HIS D N 1
ATOM 10144 C CA . HIS D 1 115 ? -35.168 44.322 -38.515 1 115.51 104 HIS D CA 1
ATOM 10145 C C . HIS D 1 115 ? -36.343 45.157 -39.016 1 112.89 104 HIS D C 1
ATOM 10146 O O . HIS D 1 115 ? -36.156 45.943 -39.953 1 116.9 104 HIS D O 1
ATOM 10153 N N . LEU D 1 116 ? -37.531 45.011 -38.416 1 112.26 105 LEU D N 1
ATOM 10154 C CA . LEU D 1 116 ? -38.727 45.77 -38.77 1 111.09 105 LEU D CA 1
ATOM 10155 C C . LEU D 1 116 ? -38.977 46.98 -37.875 1 112.36 105 LEU D C 1
ATOM 10156 O O . LEU D 1 116 ? -39.867 47.778 -38.196 1 111.52 105 LEU D O 1
ATOM 10161 N N . LEU D 1 117 ? -38.253 47.126 -36.761 1 113.11 106 LEU D N 1
ATOM 10162 C CA . LEU D 1 117 ? -38.549 48.21 -35.82 1 113.53 106 LEU D CA 1
ATOM 10163 C C . LEU D 1 117 ? -38.207 49.556 -36.447 1 113.46 106 LEU D C 1
ATOM 10164 O O . LEU D 1 117 ? -37.125 49.7 -37.038 1 112.41 106 LEU D O 1
ATOM 10169 N N . PRO D 1 118 ? -39.103 50.563 -36.353 1 110.52 107 PRO D N 1
ATOM 10170 C CA . PRO D 1 118 ? -38.772 51.904 -36.859 1 110.71 107 PRO D CA 1
ATOM 10171 C C . PRO D 1 118 ? -37.373 52.325 -36.455 1 112.04 107 PRO D C 1
ATOM 10172 O O . PRO D 1 118 ? -36.964 52.085 -35.323 1 119.7 107 PRO D O 1
ATOM 10176 N N . GLN D 1 119 ? -36.606 52.889 -37.383 1 121.17 108 GLN D N 1
ATOM 10177 C CA . GLN D 1 119 ? -35.253 53.321 -37.052 1 128.26 108 GLN D CA 1
ATOM 10178 C C . GLN D 1 119 ? -35.257 54.429 -36.008 1 132.27 108 GLN D C 1
ATOM 10179 O O . GLN D 1 119 ? -34.237 54.651 -35.335 1 127.04 108 GLN D O 1
ATOM 10185 N N . ASP D 1 120 ? -36.401 55.088 -35.835 1 132.75 109 ASP D N 1
ATOM 10186 C CA . ASP D 1 120 ? -36.557 56.267 -34.996 1 132.8 109 ASP D CA 1
ATOM 10187 C C . ASP D 1 120 ? -37.217 55.986 -33.646 1 124.21 109 ASP D C 1
ATOM 10188 O O . ASP D 1 120 ? -37.346 56.921 -32.848 1 120.28 109 ASP D O 1
ATOM 10193 N N . ASP D 1 121 ? -37.667 54.744 -33.39 1 122.54 110 ASP D N 1
ATOM 10194 C CA . ASP D 1 121 ? -38.233 54.375 -32.09 1 122.09 110 ASP D CA 1
ATOM 10195 C C . ASP D 1 121 ? -37.249 54.693 -30.973 1 115.1 110 ASP D C 1
ATOM 10196 O O . ASP D 1 121 ? -36.08 54.29 -31.022 1 110.79 110 ASP D O 1
ATOM 10201 N N . ILE D 1 122 ? -37.745 55.414 -29.96 1 114.67 111 ILE D N 1
ATOM 10202 C CA . ILE D 1 122 ? -36.867 55.999 -28.948 1 120.79 111 ILE D CA 1
ATOM 10203 C C . ILE D 1 122 ? -36.157 54.911 -28.137 1 115.94 111 ILE D C 1
ATOM 10204 O O . ILE D 1 122 ? -34.952 55.024 -27.856 1 115.43 111 ILE D O 1
ATOM 10209 N N . ILE D 1 123 ? -36.873 53.84 -27.774 1 108.15 112 ILE D N 1
ATOM 10210 C CA . ILE D 1 123 ? -36.23 52.659 -27.193 1 107.62 112 ILE D CA 1
ATOM 10211 C C . ILE D 1 123 ? -35.046 52.227 -28.055 1 110.92 112 ILE D C 1
ATOM 10212 O O . ILE D 1 123 ? -33.903 52.157 -27.589 1 108.96 112 ILE D O 1
ATOM 10217 N N . LEU D 1 124 ? -35.302 51.969 -29.346 1 115.22 113 LEU D N 1
ATOM 10218 C CA . LEU D 1 124 ? -34.261 51.41 -30.205 1 113.3 113 LEU D CA 1
ATOM 10219 C C . LEU D 1 124 ? -33.234 52.46 -30.615 1 114 113 LEU D C 1
ATOM 10220 O O . LEU D 1 124 ? -32.036 52.154 -30.714 1 112.59 113 LEU D O 1
ATOM 10225 N N . ARG D 1 125 ? -33.677 53.692 -30.886 1 112.35 114 ARG D N 1
ATOM 10226 C CA . ARG D 1 125 ? -32.726 54.747 -31.219 1 109.56 114 ARG D CA 1
ATOM 10227 C C . ARG D 1 125 ? -31.626 54.818 -30.171 1 113.96 114 ARG D C 1
ATOM 10228 O O . ARG D 1 125 ? -30.434 54.789 -30.5 1 107.73 114 ARG D O 1
ATOM 10236 N N . ALA D 1 126 ? -32.015 54.863 -28.891 1 116.06 115 ALA D N 1
ATOM 10237 C CA . ALA D 1 126 ? -31.026 54.867 -27.816 1 116.24 115 ALA D CA 1
ATOM 10238 C C . ALA D 1 126 ? -30.324 53.518 -27.709 1 112.18 115 ALA D C 1
ATOM 10239 O O . ALA D 1 126 ? -29.101 53.455 -27.513 1 109.43 115 ALA D O 1
ATOM 10241 N N . LEU D 1 127 ? -31.085 52.429 -27.832 1 108.5 116 LEU D N 1
ATOM 10242 C CA . LEU D 1 127 ? -30.511 51.091 -27.738 1 108.88 116 LEU D CA 1
ATOM 10243 C C . LEU D 1 127 ? -29.321 50.938 -28.677 1 116.16 116 LEU D C 1
ATOM 10244 O O . LEU D 1 127 ? -28.221 50.552 -28.256 1 108.83 116 LEU D O 1
ATOM 10249 N N . ARG D 1 128 ? -29.526 51.289 -29.959 1 124.19 117 ARG D N 1
ATOM 10250 C CA . ARG D 1 128 ? -28.51 51.12 -30.999 1 119.11 117 ARG D CA 1
ATOM 10251 C C . ARG D 1 128 ? -27.348 52.097 -30.848 1 118.82 117 ARG D C 1
ATOM 10252 O O . ARG D 1 128 ? -26.226 51.793 -31.277 1 113.95 117 ARG D O 1
ATOM 10260 N N . ALA D 1 129 ? -27.586 53.264 -30.249 1 120.4 118 ALA D N 1
ATOM 10261 C CA . ALA D 1 129 ? -26.495 54.195 -30.002 1 120.07 118 ALA D CA 1
ATOM 10262 C C . ALA D 1 129 ? -25.509 53.693 -28.948 1 120.29 118 ALA D C 1
ATOM 10263 O O . ALA D 1 129 ? -24.452 54.311 -28.776 1 125.01 118 ALA D O 1
ATOM 10265 N N . VAL D 1 130 ? -25.805 52.584 -28.26 1 113.4 119 VAL D N 1
ATOM 10266 C CA . VAL D 1 130 ? -24.97 52.09 -27.175 1 113.34 119 VAL D CA 1
ATOM 10267 C C . VAL D 1 130 ? -24.377 50.719 -27.48 1 112.33 119 VAL D C 1
ATOM 10268 O O . VAL D 1 130 ? -23.191 50.481 -27.209 1 107.64 119 VAL D O 1
ATOM 10272 N N . HIS D 1 131 ? -25.172 49.807 -28.059 1 114.56 120 HIS D N 1
ATOM 10273 C CA . HIS D 1 131 ? -24.74 48.444 -28.358 1 119.37 120 HIS D CA 1
ATOM 10274 C C . HIS D 1 131 ? -24.832 48.131 -29.851 1 122.94 120 HIS D C 1
ATOM 10275 O O . HIS D 1 131 ? -25.669 48.683 -30.58 1 120.76 120 HIS D O 1
ATOM 10282 N N . SER D 1 132 ? -23.963 47.22 -30.296 1 125.45 121 SER D N 1
ATOM 10283 C CA . SER D 1 132 ? -23.865 46.89 -31.714 1 122.57 121 SER D CA 1
ATOM 10284 C C . SER D 1 132 ? -24.923 45.868 -32.106 1 121.17 121 SER D C 1
ATOM 10285 O O . SER D 1 132 ? -25.044 44.804 -31.487 1 117.95 121 SER D O 1
ATOM 10288 N N . GLU D 1 133 ? -25.681 46.204 -33.15 1 129.97 122 GLU D N 1
ATOM 10289 C CA . GLU D 1 133 ? -26.712 45.38 -33.794 1 128.72 122 GLU D CA 1
ATOM 10290 C C . GLU D 1 133 ? -26.461 43.874 -33.783 1 124.64 122 GLU D C 1
ATOM 10291 O O . GLU D 1 133 ? -27.406 43.097 -33.947 1 122.24 122 GLU D O 1
ATOM 10297 N N . ASP D 1 134 ? -25.207 43.444 -33.607 1 125.19 123 ASP D N 1
ATOM 10298 C CA . ASP D 1 134 ? -24.941 42.022 -33.394 1 122.25 123 ASP D CA 1
ATOM 10299 C C . ASP D 1 134 ? -25.226 41.607 -31.957 1 117.87 123 ASP D C 1
ATOM 10300 O O . ASP D 1 134 ? -25.845 40.558 -31.735 1 113.57 123 ASP D O 1
ATOM 10305 N N . TYR D 1 135 ? -24.779 42.401 -30.972 1 120.92 124 TYR D N 1
ATOM 10306 C CA . TYR D 1 135 ? -25.105 42.095 -29.579 1 112.12 124 TYR D CA 1
ATOM 10307 C C . TYR D 1 135 ? -26.607 41.92 -29.403 1 107.28 124 TYR D C 1
ATOM 10308 O O . TYR D 1 135 ? -27.066 40.905 -28.866 1 101.76 124 TYR D O 1
ATOM 10317 N N . LEU D 1 136 ? -27.385 42.905 -29.873 1 105.87 125 LEU D N 1
ATOM 10318 C CA . LEU D 1 136 ? -28.84 42.856 -29.773 1 98.47 125 LEU D CA 1
ATOM 10319 C C . LEU D 1 136 ? -29.39 41.551 -30.33 1 106.29 125 LEU D C 1
ATOM 10320 O O . LEU D 1 136 ? -30.17 40.861 -29.663 1 99.92 125 LEU D O 1
ATOM 10325 N N . TYR D 1 137 ? -28.972 41.172 -31.547 1 110.72 126 TYR D N 1
ATOM 10326 C CA . TYR D 1 137 ? -29.511 39.94 -32.112 1 108.36 126 TYR D CA 1
ATOM 10327 C C . TYR D 1 137 ? -28.924 38.706 -31.429 1 106.91 126 TYR D C 1
ATOM 10328 O O . TYR D 1 137 ? -29.613 37.684 -31.305 1 106.31 126 TYR D O 1
ATOM 10337 N N . GLN D 1 138 ? -27.669 38.777 -30.974 1 105.36 127 GLN D N 1
ATOM 10338 C CA . GLN D 1 138 ? -27.126 37.707 -30.14 1 110.91 127 GLN D CA 1
ATOM 10339 C C . GLN D 1 138 ? -28.042 37.418 -28.956 1 111.96 127 GLN D C 1
ATOM 10340 O O . GLN D 1 138 ? -28.334 36.254 -28.651 1 112.83 127 GLN D O 1
ATOM 10346 N N . LEU D 1 139 ? -28.505 38.475 -28.272 1 107.98 128 LEU D N 1
ATOM 10347 C CA . LEU D 1 139 ? -29.392 38.289 -27.126 1 112.58 128 LEU D CA 1
ATOM 10348 C C . LEU D 1 139 ? -30.706 37.65 -27.553 1 111.17 128 LEU D C 1
ATOM 10349 O O . LEU D 1 139 ? -31.204 36.741 -26.878 1 108.99 128 LEU D O 1
ATOM 10354 N N . ILE D 1 140 ? -31.28 38.111 -28.674 1 107.62 129 ILE D N 1
ATOM 10355 C CA . ILE D 1 140 ? -32.573 37.591 -29.114 1 106.67 129 ILE D CA 1
ATOM 10356 C C . ILE D 1 140 ? -32.451 36.116 -29.45 1 107.2 129 ILE D C 1
ATOM 10357 O O . ILE D 1 140 ? -33.318 35.302 -29.104 1 102.48 129 ILE D O 1
ATOM 10362 N N . LYS D 1 141 ? -31.361 35.755 -30.122 1 112.23 130 LYS D N 1
ATOM 10363 C CA . LYS D 1 141 ? -31.079 34.359 -30.432 1 117.74 130 LYS D CA 1
ATOM 10364 C C . LYS D 1 141 ? -30.842 33.558 -29.151 1 114.41 130 LYS D C 1
ATOM 10365 O O . LYS D 1 141 ? -31.404 32.465 -28.978 1 110.51 130 LYS D O 1
ATOM 10371 N N . TYR D 1 142 ? -30.048 34.11 -28.222 1 115.01 131 TYR D N 1
ATOM 10372 C CA . TYR D 1 142 ? -29.744 33.398 -26.984 1 109.6 131 TYR D CA 1
ATOM 10373 C C . TYR D 1 142 ? -30.995 33.193 -26.141 1 103.18 131 TYR D C 1
ATOM 10374 O O . TYR D 1 142 ? -31.227 32.09 -25.636 1 106 131 TYR D O 1
ATOM 10383 N N . CYS D 1 143 ? -31.825 34.232 -26.002 1 102.26 132 CYS D N 1
ATOM 10384 C CA . CYS D 1 143 ? -33.091 34.101 -25.277 1 99.45 132 CYS D CA 1
ATOM 10385 C C . CYS D 1 143 ? -33.91 32.93 -25.789 1 102.32 132 CYS D C 1
ATOM 10386 O O . CYS D 1 143 ? -34.527 32.199 -25.007 1 98.85 132 CYS D O 1
ATOM 10389 N N . ILE D 1 144 ? -33.934 32.75 -27.11 1 113.39 133 ILE D N 1
ATOM 10390 C CA . ILE D 1 144 ? -34.727 31.692 -27.718 1 106.64 133 ILE D CA 1
ATOM 10391 C C . ILE D 1 144 ? -34.126 30.334 -27.388 1 101.11 133 ILE D C 1
ATOM 10392 O O . ILE D 1 144 ? -34.835 29.394 -27.012 1 95.25 133 ILE D O 1
ATOM 10397 N N . GLN D 1 145 ? -32.801 30.231 -27.504 1 104.26 134 GLN D N 1
ATOM 10398 C CA . GLN D 1 145 ? -32.115 28.977 -27.224 1 107.5 134 GLN D CA 1
ATOM 10399 C C . GLN D 1 145 ? -32.454 28.498 -25.828 1 108.03 134 GLN D C 1
ATOM 10400 O O . GLN D 1 145 ? -32.769 27.319 -25.613 1 104.77 134 GLN D O 1
ATOM 10406 N N . ALA D 1 146 ? -32.474 29.44 -24.885 1 110.06 135 ALA D N 1
ATOM 10407 C CA . ALA D 1 146 ? -32.716 29.189 -23.48 1 104.68 135 ALA D CA 1
ATOM 10408 C C . ALA D 1 146 ? -34.082 28.57 -23.198 1 108.93 135 ALA D C 1
ATOM 10409 O O . ALA D 1 146 ? -34.289 28.062 -22.089 1 111.48 135 ALA D O 1
ATOM 10411 N N . LYS D 1 147 ? -35.009 28.568 -24.159 1 109.76 136 LYS D N 1
ATOM 10412 C CA . LYS D 1 147 ? -36.332 28.009 -23.888 1 113.75 136 LYS D CA 1
ATOM 10413 C C . LYS D 1 147 ? -36.266 26.519 -23.55 1 113.06 136 LYS D C 1
ATOM 10414 O O . LYS D 1 147 ? -36.98 26.051 -22.657 1 108.42 136 LYS D O 1
ATOM 10420 N N . HIS D 1 148 ? -35.411 25.76 -24.248 1 114.94 137 HIS D N 1
ATOM 10421 C CA . HIS D 1 148 ? -35.361 24.308 -24.059 1 117.11 137 HIS D CA 1
ATOM 10422 C C . HIS D 1 148 ? -35.155 23.936 -22.592 1 119.82 137 HIS D C 1
ATOM 10423 O O . HIS D 1 148 ? -35.878 23.093 -22.043 1 122.33 137 HIS D O 1
ATOM 10430 N N . PHE D 1 149 ? -34.186 24.573 -21.932 1 117.57 138 PHE D N 1
ATOM 10431 C CA . PHE D 1 149 ? -33.745 24.142 -20.611 1 113.86 138 PHE D CA 1
ATOM 10432 C C . PHE D 1 149 ? -33.846 25.227 -19.544 1 114.11 138 PHE D C 1
ATOM 10433 O O . PHE D 1 149 ? -33.267 25.068 -18.465 1 113.91 138 PHE D O 1
ATOM 10441 N N . GLY D 1 150 ? -34.559 26.317 -19.804 1 109.08 139 GLY D N 1
ATOM 10442 C CA . GLY D 1 150 ? -34.679 27.383 -18.833 1 92.49 139 GLY D CA 1
ATOM 10443 C C . GLY D 1 150 ? -33.682 28.52 -18.961 1 99.08 139 GLY D C 1
ATOM 10444 O O . GLY D 1 150 ? -34.069 29.675 -18.779 1 100.2 139 GLY D O 1
ATOM 10445 N N . PHE D 1 151 ? -32.406 28.242 -19.248 1 101.7 140 PHE D N 1
ATOM 10446 C CA . PHE D 1 151 ? -31.424 29.321 -19.354 1 102.06 140 PHE D CA 1
ATOM 10447 C C . PHE D 1 151 ? -30.234 28.896 -20.212 1 108.38 140 PHE D C 1
ATOM 10448 O O . PHE D 1 151 ? -30.063 27.723 -20.55 1 113.1 140 PHE D O 1
ATOM 10456 N N . LYS D 1 152 ? -29.438 29.891 -20.6 1 107.68 141 LYS D N 1
ATOM 10457 C CA . LYS D 1 152 ? -28.238 29.722 -21.406 1 104.84 141 LYS D CA 1
ATOM 10458 C C . LYS D 1 152 ? -27.22 30.713 -20.865 1 112.04 141 LYS D C 1
ATOM 10459 O O . LYS D 1 152 ? -27.588 31.836 -20.511 1 111.33 141 LYS D O 1
ATOM 10465 N N . GLN D 1 153 ? -25.955 30.299 -20.765 1 112.68 142 GLN D N 1
ATOM 10466 C CA . GLN D 1 153 ? -24.909 31.096 -20.123 1 112.84 142 GLN D CA 1
ATOM 10467 C C . GLN D 1 153 ? -23.891 31.578 -21.15 1 117.27 142 GLN D C 1
ATOM 10468 O O . GLN D 1 153 ? -23.261 30.755 -21.819 1 127.79 142 GLN D O 1
ATOM 10474 N N . LEU D 1 154 ? -23.698 32.902 -21.244 1 114.22 143 LEU D N 1
ATOM 10475 C CA . LEU D 1 154 ? -22.708 33.47 -22.162 1 115.77 143 LEU D CA 1
ATOM 10476 C C . LEU D 1 154 ? -21.303 33.221 -21.621 1 123.22 143 LEU D C 1
ATOM 10477 O O . LEU D 1 154 ? -20.923 32.066 -21.405 1 129.75 143 LEU D O 1
ATOM 10482 N N . ASN D 1 155 ? -20.519 34.275 -21.377 1 125 144 ASN D N 1
ATOM 10483 C CA . ASN D 1 155 ? -19.254 34.058 -20.676 1 133.49 144 ASN D CA 1
ATOM 10484 C C . ASN D 1 155 ? -19.534 33.642 -19.226 1 124.34 144 ASN D C 1
ATOM 10485 O O . ASN D 1 155 ? -20.662 33.248 -18.905 1 118.59 144 ASN D O 1
ATOM 10490 N N . ALA D 1 156 ? -18.53 33.726 -18.345 1 124.52 145 ALA D N 1
ATOM 10491 C CA . ALA D 1 156 ? -18.655 33.118 -17.018 1 127.82 145 ALA D CA 1
ATOM 10492 C C . ALA D 1 156 ? -19.797 33.737 -16.213 1 122.7 145 ALA D C 1
ATOM 10493 O O . ALA D 1 156 ? -20.617 33.016 -15.634 1 109.87 145 ALA D O 1
ATOM 10495 N N . ASP D 1 157 ? -19.879 35.076 -16.191 1 126.66 146 ASP D N 1
ATOM 10496 C CA . ASP D 1 157 ? -20.765 35.812 -15.289 1 121.96 146 ASP D CA 1
ATOM 10497 C C . ASP D 1 157 ? -22.031 36.336 -15.976 1 119.7 146 ASP D C 1
ATOM 10498 O O . ASP D 1 157 ? -22.586 37.349 -15.546 1 114.11 146 ASP D O 1
ATOM 10503 N N . LEU D 1 158 ? -22.503 35.688 -17.042 1 125.62 147 LEU D N 1
ATOM 10504 C CA . LEU D 1 158 ? -23.757 36.079 -17.683 1 120.27 147 LEU D CA 1
ATOM 10505 C C . LEU D 1 158 ? -24.651 34.864 -17.83 1 112.97 147 LEU D C 1
ATOM 10506 O O . LEU D 1 158 ? -24.187 33.775 -18.187 1 118.5 147 LEU D O 1
ATOM 10511 N N . VAL D 1 159 ? -25.93 35.057 -17.528 1 102.54 148 VAL D N 1
ATOM 10512 C CA . VAL D 1 159 ? -26.969 34.068 -17.779 1 101.15 148 VAL D CA 1
ATOM 10513 C C . VAL D 1 159 ? -28.191 34.815 -18.273 1 106.03 148 VAL D C 1
ATOM 10514 O O . VAL D 1 159 ? -28.549 35.86 -17.721 1 100.66 148 VAL D O 1
ATOM 10518 N N . VAL D 1 160 ? -28.828 34.269 -19.318 1 112.21 149 VAL D N 1
ATOM 10519 C CA . VAL D 1 160 ? -30.017 34.843 -19.934 1 103.17 149 VAL D CA 1
ATOM 10520 C C . VAL D 1 160 ? -31.125 33.793 -19.93 1 100.69 149 VAL D C 1
ATOM 10521 O O . VAL D 1 160 ? -30.871 32.584 -19.976 1 102.44 149 VAL D O 1
ATOM 10525 N N . THR D 1 161 ? -32.368 34.27 -19.802 1 96.52 150 THR D N 1
ATOM 10526 C CA . THR D 1 161 ? -33.569 33.445 -19.75 1 98.66 150 THR D CA 1
ATOM 10527 C C . THR D 1 161 ? -34.404 33.739 -20.989 1 101.43 150 THR D C 1
ATOM 10528 O O . THR D 1 161 ? -34.034 34.617 -21.787 1 103.18 150 THR D O 1
ATOM 10532 N N . PRO D 1 162 ? -35.534 33.048 -21.191 1 100.35 151 PRO D N 1
ATOM 10533 C CA . PRO D 1 162 ? -36.352 33.346 -22.39 1 100.76 151 PRO D CA 1
ATOM 10534 C C . PRO D 1 162 ? -37.026 34.714 -22.384 1 96.13 151 PRO D C 1
ATOM 10535 O O . PRO D 1 162 ? -37.144 35.334 -23.446 1 96.79 151 PRO D O 1
ATOM 10539 N N . LYS D 1 163 ? -37.5 35.204 -21.24 1 102.7 152 LYS D N 1
ATOM 10540 C CA . LYS D 1 163 ? -38.144 36.513 -21.219 1 93.99 152 LYS D CA 1
ATOM 10541 C C . LYS D 1 163 ? -37.178 37.636 -20.909 1 90.82 152 LYS D C 1
ATOM 10542 O O . LYS D 1 163 ? -37.617 38.777 -20.733 1 88.02 152 LYS D O 1
ATOM 10548 N N . THR D 1 164 ? -35.873 37.356 -20.886 1 92.62 153 THR D N 1
ATOM 10549 C CA . THR D 1 164 ? -34.895 38.385 -20.538 1 95.08 153 THR D CA 1
ATOM 10550 C C . THR D 1 164 ? -34.986 39.584 -21.478 1 89.63 153 THR D C 1
ATOM 10551 O O . THR D 1 164 ? -35.224 40.716 -21.035 1 84.32 153 THR D O 1
ATOM 10555 N N . PHE D 1 165 ? -34.816 39.35 -22.786 1 102.39 154 PHE D N 1
ATOM 10556 C CA . PHE D 1 165 ? -34.891 40.445 -23.762 1 96.34 154 PHE D CA 1
ATOM 10557 C C . PHE D 1 165 ? -36.154 41.286 -23.585 1 95.88 154 PHE D C 1
ATOM 10558 O O . PHE D 1 165 ? -36.086 42.522 -23.613 1 91.49 154 PHE D O 1
ATOM 10566 N N . GLU D 1 166 ? -37.317 40.644 -23.403 1 97.49 155 GLU D N 1
ATOM 10567 C CA . GLU D 1 166 ? -38.52 41.414 -23.097 1 92.74 155 GLU D CA 1
ATOM 10568 C C . GLU D 1 166 ? -38.264 42.372 -21.953 1 97.49 155 GLU D C 1
ATOM 10569 O O . GLU D 1 166 ? -38.473 43.586 -22.077 1 100.46 155 GLU D O 1
ATOM 10575 N N . ILE D 1 167 ? -37.744 41.836 -20.851 1 97.15 156 ILE D N 1
ATOM 10576 C CA . ILE D 1 167 ? -37.737 42.545 -19.577 1 93.56 156 ILE D CA 1
ATOM 10577 C C . ILE D 1 167 ? -36.892 43.809 -19.657 1 98.84 156 ILE D C 1
ATOM 10578 O O . ILE D 1 167 ? -37.312 44.882 -19.204 1 106.68 156 ILE D O 1
ATOM 10583 N N . LEU D 1 168 ? -35.681 43.704 -20.22 1 91.67 157 LEU D N 1
ATOM 10584 C CA . LEU D 1 168 ? -34.836 44.889 -20.301 1 93.29 157 LEU D CA 1
ATOM 10585 C C . LEU D 1 168 ? -35.469 45.967 -21.18 1 103.08 157 LEU D C 1
ATOM 10586 O O . LEU D 1 168 ? -35.319 47.162 -20.886 1 102.33 157 LEU D O 1
ATOM 10591 N N . ILE D 1 169 ? -36.207 45.578 -22.234 1 95.21 158 ILE D N 1
ATOM 10592 C CA . ILE D 1 169 ? -36.882 46.579 -23.059 1 97.31 158 ILE D CA 1
ATOM 10593 C C . ILE D 1 169 ? -38.007 47.247 -22.279 1 101.42 158 ILE D C 1
ATOM 10594 O O . ILE D 1 169 ? -38.188 48.47 -22.355 1 102.79 158 ILE D O 1
ATOM 10599 N N . ARG D 1 170 ? -38.784 46.464 -21.522 1 102.73 159 ARG D N 1
ATOM 10600 C CA . ARG D 1 170 ? -39.821 47.062 -20.682 1 105.5 159 ARG D CA 1
ATOM 10601 C C . ARG D 1 170 ? -39.216 47.948 -19.596 1 106.74 159 ARG D C 1
ATOM 10602 O O . ARG D 1 170 ? -39.732 49.039 -19.321 1 108.69 159 ARG D O 1
ATOM 10610 N N . ASP D 1 171 ? -38.123 47.505 -18.969 1 110.69 160 ASP D N 1
ATOM 10611 C CA . ASP D 1 171 ? -37.443 48.346 -17.984 1 109.62 160 ASP D CA 1
ATOM 10612 C C . ASP D 1 171 ? -36.903 49.611 -18.648 1 110.11 160 ASP D C 1
ATOM 10613 O O . ASP D 1 171 ? -37.085 50.723 -18.137 1 112.04 160 ASP D O 1
ATOM 10618 N N . CYS D 1 172 ? -36.275 49.464 -19.819 1 107.03 161 CYS D N 1
ATOM 10619 C CA . CYS D 1 172 ? -35.745 50.632 -20.516 1 110.03 161 CYS D CA 1
ATOM 10620 C C . CYS D 1 172 ? -36.866 51.538 -21.017 1 111.11 161 CYS D C 1
ATOM 10621 O O . CYS D 1 172 ? -36.767 52.768 -20.923 1 108.45 161 CYS D O 1
ATOM 10624 N N . ALA D 1 173 ? -37.945 50.947 -21.538 1 107.1 162 ALA D N 1
ATOM 10625 C CA . ALA D 1 173 ? -39.092 51.746 -21.953 1 109.7 162 ALA D CA 1
ATOM 10626 C C . ALA D 1 173 ? -39.693 52.516 -20.778 1 111.26 162 ALA D C 1
ATOM 10627 O O . ALA D 1 173 ? -40.075 53.684 -20.926 1 107.76 162 ALA D O 1
ATOM 10629 N N . THR D 1 174 ? -39.77 51.885 -19.599 1 118.27 163 THR D N 1
ATOM 10630 C CA . THR D 1 174 ? -40.418 52.52 -18.45 1 112.68 163 THR D CA 1
ATOM 10631 C C . THR D 1 174 ? -39.712 53.811 -18.055 1 111.48 163 THR D C 1
ATOM 10632 O O . THR D 1 174 ? -40.345 54.867 -17.93 1 111.77 163 THR D O 1
ATOM 10636 N N . THR D 1 175 ? -38.392 53.752 -17.889 1 109.95 164 THR D N 1
ATOM 10637 C CA . THR D 1 175 ? -37.624 54.949 -17.575 1 116.47 164 THR D CA 1
ATOM 10638 C C . THR D 1 175 ? -37.597 55.949 -18.742 1 117.04 164 THR D C 1
ATOM 10639 O O . THR D 1 175 ? -37.332 57.137 -18.517 1 120.75 164 THR D O 1
ATOM 10643 N N . LEU D 1 176 ? -37.897 55.517 -19.973 1 115.19 165 LEU D N 1
ATOM 10644 C CA . LEU D 1 176 ? -37.937 56.445 -21.105 1 119.8 165 LEU D CA 1
ATOM 10645 C C . LEU D 1 176 ? -39.301 57.125 -21.278 1 118.03 165 LEU D C 1
ATOM 10646 O O . LEU D 1 176 ? -39.356 58.323 -21.589 1 109.86 165 LEU D O 1
ATOM 10651 N N . PHE D 1 177 ? -40.401 56.388 -21.08 1 118.98 166 PHE D N 1
ATOM 10652 C CA . PHE D 1 177 ? -41.758 56.926 -21.185 1 121.06 166 PHE D CA 1
ATOM 10653 C C . PHE D 1 177 ? -42.29 57.459 -19.846 1 127.52 166 PHE D C 1
ATOM 10654 O O . PHE D 1 177 ? -43.504 57.667 -19.702 1 124.35 166 PHE D O 1
ATOM 10662 N N . ASN D 1 178 ? -41.428 57.643 -18.857 1 124.38 167 ASN D N 1
ATOM 10663 C CA . ASN D 1 178 ? -41.776 58.424 -17.675 1 128.39 167 ASN D CA 1
ATOM 10664 C C . ASN D 1 178 ? -40.773 59.564 -17.543 1 134.18 167 ASN D C 1
ATOM 10665 O O . ASN D 1 178 ? -39.6 59.323 -17.188 1 128.66 167 ASN D O 1
ATOM 10670 N N . PRO D 1 179 ? -41.159 60.804 -17.863 1 142.82 168 PRO D N 1
ATOM 10671 C CA . PRO D 1 179 ? -40.304 61.96 -17.492 1 143.34 168 PRO D CA 1
ATOM 10672 C C . PRO D 1 179 ? -40.486 62.4 -16.036 1 135.45 168 PRO D C 1
ATOM 10673 O O . PRO D 1 179 ? -41.255 63.313 -15.71 1 136.42 168 PRO D O 1
ATOM 10677 N N . ALA D 1 180 ? -39.76 61.738 -15.125 1 129.36 169 ALA D N 1
ATOM 10678 C CA . ALA D 1 180 ? -39.712 62.124 -13.713 1 126 169 ALA D CA 1
ATOM 10679 C C . ALA D 1 180 ? -38.333 62.683 -13.386 1 117.09 169 ALA D C 1
ATOM 10680 O O . ALA D 1 180 ? -37.32 61.998 -13.579 1 109.86 169 ALA D O 1
ATOM 10682 N N . LYS D 1 181 ? -38.308 63.914 -12.865 1 113.34 170 LYS D N 1
ATOM 10683 C CA . LYS D 1 181 ? -37.056 64.649 -12.717 1 111.95 170 LYS D CA 1
ATOM 10684 C C . LYS D 1 181 ? -36.071 63.896 -11.826 1 115.3 170 LYS D C 1
ATOM 10685 O O . LYS D 1 181 ? -34.886 63.778 -12.153 1 113.63 170 LYS D O 1
ATOM 10691 N N . ALA D 1 182 ? -36.55 63.378 -10.694 1 116.85 171 ALA D N 1
ATOM 10692 C CA . ALA D 1 182 ? -35.759 62.526 -9.815 1 114.14 171 ALA D CA 1
ATOM 10693 C C . ALA D 1 182 ? -36.229 61.086 -9.993 1 111.04 171 ALA D C 1
ATOM 10694 O O . ALA D 1 182 ? -37.386 60.759 -9.694 1 109.54 171 ALA D O 1
ATOM 10696 N N . HIS D 1 183 ? -35.33 60.23 -10.475 1 105.75 172 HIS D N 1
ATOM 10697 C CA . HIS D 1 183 ? -35.692 58.901 -10.961 1 107.78 172 HIS D CA 1
ATOM 10698 C C . HIS D 1 183 ? -34.849 57.845 -10.263 1 101.64 172 HIS D C 1
ATOM 10699 O O . HIS D 1 183 ? -33.63 57.79 -10.468 1 99.8 172 HIS D O 1
ATOM 10706 N N . PHE D 1 184 ? -35.498 56.998 -9.468 1 99.38 173 PHE D N 1
ATOM 10707 C CA . PHE D 1 184 ? -34.83 55.9 -8.782 1 102.13 173 PHE D CA 1
ATOM 10708 C C . PHE D 1 184 ? -35.393 54.609 -9.346 1 102.08 173 PHE D C 1
ATOM 10709 O O . PHE D 1 184 ? -36.609 54.381 -9.291 1 97.28 173 PHE D O 1
ATOM 10717 N N . SER D 1 185 ? -34.514 53.78 -9.908 1 103.04 174 SER D N 1
ATOM 10718 C CA . SER D 1 185 ? -34.931 52.6 -10.656 1 107.18 174 SER D CA 1
ATOM 10719 C C . SER D 1 185 ? -34.178 51.373 -10.157 1 96.48 174 SER D C 1
ATOM 10720 O O . SER D 1 185 ? -32.958 51.423 -9.949 1 93.44 174 SER D O 1
ATOM 10723 N N . PHE D 1 186 ? -34.917 50.28 -9.96 1 91.04 175 PHE D N 1
ATOM 10724 C CA . PHE D 1 186 ? -34.397 49.046 -9.372 1 98.79 175 PHE D CA 1
ATOM 10725 C C . PHE D 1 186 ? -34.566 47.942 -10.403 1 96.8 175 PHE D C 1
ATOM 10726 O O . PHE D 1 186 ? -35.653 47.375 -10.54 1 95.13 175 PHE D O 1
ATOM 10734 N N . GLY D 1 187 ? -33.493 47.653 -11.131 1 90.74 176 GLY D N 1
ATOM 10735 C CA . GLY D 1 187 ? -33.522 46.549 -12.062 1 100.76 176 GLY D CA 1
ATOM 10736 C C . GLY D 1 187 ? -32.203 45.812 -12.143 1 103.43 176 GLY D C 1
ATOM 10737 O O . GLY D 1 187 ? -31.412 45.824 -11.184 1 91.36 176 GLY D O 1
ATOM 10738 N N . LEU D 1 188 ? -31.956 45.144 -13.319 1 96.64 177 LEU D N 1
ATOM 10739 C CA . LEU D 1 188 ? -30.697 44.442 -13.467 1 90.09 177 LEU D CA 1
ATOM 10740 C C . LEU D 1 188 ? -29.579 45.449 -13.71 1 88.65 177 LEU D C 1
ATOM 10741 O O . LEU D 1 188 ? -29.83 46.549 -14.209 1 89.7 177 LEU D O 1
ATOM 10746 N N . PRO D 1 189 ? -28.332 45.094 -13.382 1 82.2 178 PRO D N 1
ATOM 10747 C CA . PRO D 1 189 ? -27.262 46.107 -13.433 1 90.92 178 PRO D CA 1
ATOM 10748 C C . PRO D 1 189 ? -26.859 46.502 -14.85 1 100.19 178 PRO D C 1
ATOM 10749 O O . PRO D 1 189 ? -27.437 46.041 -15.845 1 98.46 178 PRO D O 1
ATOM 10753 N N . SER D 1 190 ? -25.882 47.392 -14.95 1 101.09 179 SER D N 1
ATOM 10754 C CA . SER D 1 190 ? -25.595 48.016 -16.228 1 98.07 179 SER D CA 1
ATOM 10755 C C . SER D 1 190 ? -24.114 48.302 -16.378 1 104.85 179 SER D C 1
ATOM 10756 O O . SER D 1 190 ? -23.538 48.03 -17.437 1 111.12 179 SER D O 1
ATOM 10759 N N . HIS D 1 191 ? -23.493 48.851 -15.336 1 101.23 180 HIS D N 1
ATOM 10760 C CA . HIS D 1 191 ? -22.182 49.484 -15.486 1 104.72 180 HIS D CA 1
ATOM 10761 C C . HIS D 1 191 ? -21.078 48.508 -15.937 1 106 180 HIS D C 1
ATOM 10762 O O . HIS D 1 191 ? -19.934 48.943 -16.107 1 105.35 180 HIS D O 1
ATOM 10769 N N . HIS D 1 192 ? -21.378 47.219 -16.139 1 106.29 181 HIS D N 1
ATOM 10770 C CA . HIS D 1 192 ? -20.402 46.256 -16.642 1 111.02 181 HIS D CA 1
ATOM 10771 C C . HIS D 1 192 ? -20.628 45.85 -18.1 1 114.69 181 HIS D C 1
ATOM 10772 O O . HIS D 1 192 ? -19.723 45.269 -18.716 1 113.52 181 HIS D O 1
ATOM 10779 N N . ALA D 1 193 ? -21.795 46.138 -18.669 1 111.72 182 ALA D N 1
ATOM 10780 C CA . ALA D 1 193 ? -22.034 45.819 -20.072 1 112.17 182 ALA D CA 1
ATOM 10781 C C . ALA D 1 193 ? -21.211 46.736 -20.976 1 112.74 182 ALA D C 1
ATOM 10782 O O . ALA D 1 193 ? -21.398 47.96 -20.969 1 104.13 182 ALA D O 1
ATOM 10784 N N . TYR D 1 194 ? -20.291 46.139 -21.741 1 118.97 183 TYR D N 1
ATOM 10785 C CA . TYR D 1 194 ? -19.63 46.791 -22.869 1 116.15 183 TYR D CA 1
ATOM 10786 C C . TYR D 1 194 ? -20.528 46.784 -24.112 1 112.38 183 TYR D C 1
ATOM 10787 O O . TYR D 1 194 ? -21.504 46.034 -24.216 1 110.45 183 TYR D O 1
ATOM 10796 N N . THR D 1 195 ? -20.14 47.595 -25.096 1 114.35 184 THR D N 1
ATOM 10797 C CA . THR D 1 195 ? -20.927 47.706 -26.324 1 120.26 184 THR D CA 1
ATOM 10798 C C . THR D 1 195 ? -20.866 46.434 -27.184 1 117.37 184 THR D C 1
ATOM 10799 O O . THR D 1 195 ? -21.815 46.146 -27.923 1 109.71 184 THR D O 1
ATOM 10803 N N . GLN D 1 196 ? -19.786 45.65 -27.086 1 121.17 185 GLN D N 1
ATOM 10804 C CA . GLN D 1 196 ? -19.635 44.411 -27.846 1 120.92 185 GLN D CA 1
ATOM 10805 C C . GLN D 1 196 ? -19.787 43.139 -27.012 1 123.32 185 GLN D C 1
ATOM 10806 O O . GLN D 1 196 ? -20.278 42.14 -27.529 1 125.67 185 GLN D O 1
ATOM 10812 N N A MET D 1 197 ? -19.338 43.143 -25.763 0.45 121.39 186 MET D N 1
ATOM 10813 N N B MET D 1 197 ? -19.406 43.125 -25.733 0.55 121.22 186 MET D N 1
ATOM 10814 C CA A MET D 1 197 ? -19.605 42.057 -24.839 0.45 122.08 186 MET D CA 1
ATOM 10815 C CA B MET D 1 197 ? -19.689 41.949 -24.914 0.55 122.1 186 MET D CA 1
ATOM 10816 C C A MET D 1 197 ? -20.321 42.623 -23.623 0.45 120.98 186 MET D C 1
ATOM 10817 C C B MET D 1 197 ? -20.035 42.344 -23.486 0.55 121.3 186 MET D C 1
ATOM 10818 O O A MET D 1 197 ? -20.151 43.79 -23.275 0.45 118.85 186 MET D O 1
ATOM 10819 O O B MET D 1 197 ? -19.291 43.09 -22.84 0.55 120.28 186 MET D O 1
ATOM 10828 N N . GLY D 1 198 ? -21.156 41.812 -22.995 1 122.01 187 GLY D N 1
ATOM 10829 C CA . GLY D 1 198 ? -21.579 42.064 -21.64 1 116.68 187 GLY D CA 1
ATOM 10830 C C . GLY D 1 198 ? -20.734 41.266 -20.667 1 122.67 187 GLY D C 1
ATOM 10831 O O . GLY D 1 198 ? -20.206 40.202 -20.994 1 123.92 187 GLY D O 1
ATOM 10832 N N . SER D 1 199 ? -20.593 41.79 -19.455 1 121.5 188 SER D N 1
ATOM 10833 C CA . SER D 1 199 ? -19.752 41.14 -18.469 1 119.98 188 SER D CA 1
ATOM 10834 C C . SER D 1 199 ? -20.377 41.335 -17.103 1 118.52 188 SER D C 1
ATOM 10835 O O . SER D 1 199 ? -21.299 42.141 -16.933 1 113.02 188 SER D O 1
ATOM 10838 N N . GLY D 1 200 ? -19.856 40.57 -16.132 1 123.22 189 GLY D N 1
ATOM 10839 C CA . GLY D 1 200 ? -20.172 40.687 -14.718 1 115.23 189 GLY D CA 1
ATOM 10840 C C . GLY D 1 200 ? -21.6 41.076 -14.411 1 110.56 189 GLY D C 1
ATOM 10841 O O . GLY D 1 200 ? -21.878 42.203 -13.99 1 108.37 189 GLY D O 1
ATOM 10842 N N . PHE D 1 201 ? -22.519 40.142 -14.622 1 110.22 190 PHE D N 1
ATOM 10843 C CA . PHE D 1 201 ? -23.927 40.244 -14.277 1 105.71 190 PHE D CA 1
ATOM 10844 C C . PHE D 1 201 ? -24.694 41.277 -15.105 1 106.61 190 PHE D C 1
ATOM 10845 O O . PHE D 1 201 ? -25.9 41.42 -14.89 1 105 190 PHE D O 1
ATOM 10853 N N . CYS D 1 202 ? -24.066 41.974 -16.055 1 109.24 191 CYS D N 1
ATOM 10854 C CA . CYS D 1 202 ? -24.698 43.069 -16.786 1 110.65 191 CYS D CA 1
ATOM 10855 C C . CYS D 1 202 ? -24.84 42.702 -18.248 1 112.89 191 CYS D C 1
ATOM 10856 O O . CYS D 1 202 ? -23.849 42.336 -18.888 1 117.55 191 CYS D O 1
ATOM 10859 N N . LEU D 1 203 ? -26.058 42.825 -18.774 1 109.93 192 LEU D N 1
ATOM 10860 C CA . LEU D 1 203 ? -26.358 42.513 -20.165 1 108.1 192 LEU D CA 1
ATOM 10861 C C . LEU D 1 203 ? -26.317 43.746 -21.061 1 111.24 192 LEU D C 1
ATOM 10862 O O . LEU D 1 203 ? -25.589 43.76 -22.056 1 116.43 192 LEU D O 1
ATOM 10867 N N . ILE D 1 204 ? -27.084 44.79 -20.737 1 110.26 193 ILE D N 1
ATOM 10868 C CA . ILE D 1 204 ? -26.997 46.067 -21.434 1 106.28 193 ILE D CA 1
ATOM 10869 C C . ILE D 1 204 ? -26.727 47.187 -20.433 1 112.68 193 ILE D C 1
ATOM 10870 O O . ILE D 1 204 ? -26.955 47.055 -19.226 1 112.46 193 ILE D O 1
ATOM 10875 N N . ASN D 1 205 ? -26.232 48.307 -20.957 1 112.57 194 ASN D N 1
ATOM 10876 C CA . ASN D 1 205 ? -25.786 49.448 -20.158 1 106.48 194 ASN D CA 1
ATOM 10877 C C . ASN D 1 205 ? -26.853 50.534 -20.269 1 107.72 194 ASN D C 1
ATOM 10878 O O . ASN D 1 205 ? -26.761 51.428 -21.116 1 103.85 194 ASN D O 1
ATOM 10883 N N . LYS D 1 206 ? -27.865 50.447 -19.39 1 107.74 195 LYS D N 1
ATOM 10884 C CA . LYS D 1 206 ? -29.042 51.311 -19.472 1 104.88 195 LYS D CA 1
ATOM 10885 C C . LYS D 1 206 ? -28.712 52.77 -19.176 1 103.01 195 LYS D C 1
ATOM 10886 O O . LYS D 1 206 ? -29.411 53.667 -19.664 1 100.92 195 LYS D O 1
ATOM 10892 N N . THR D 1 207 ? -27.651 53.027 -18.409 1 109.37 196 THR D N 1
ATOM 10893 C CA . THR D 1 207 ? -27.236 54.4 -18.13 1 112.35 196 THR D CA 1
ATOM 10894 C C . THR D 1 207 ? -26.887 55.132 -19.417 1 107.79 196 THR D C 1
ATOM 10895 O O . THR D 1 207 ? -27.413 56.216 -19.7 1 104.56 196 THR D O 1
ATOM 10899 N N . ALA D 1 208 ? -25.974 54.543 -20.197 1 107.49 197 ALA D N 1
ATOM 10900 C CA . ALA D 1 208 ? -25.539 55.139 -21.456 1 112.88 197 ALA D CA 1
ATOM 10901 C C . ALA D 1 208 ? -26.711 55.446 -22.381 1 108.42 197 ALA D C 1
ATOM 10902 O O . ALA D 1 208 ? -26.722 56.481 -23.052 1 109.06 197 ALA D O 1
ATOM 10904 N N . MET D 1 209 ? -27.715 54.565 -22.426 1 103.17 198 MET D N 1
ATOM 10905 C CA . MET D 1 209 ? -28.907 54.869 -23.216 1 109.83 198 MET D CA 1
ATOM 10906 C C . MET D 1 209 ? -29.632 56.095 -22.67 1 116.09 198 MET D C 1
ATOM 10907 O O . MET D 1 209 ? -29.903 57.048 -23.409 1 121.6 198 MET D O 1
ATOM 10912 N N . LEU D 1 210 ? -29.963 56.08 -21.371 1 115.76 199 LEU D N 1
ATOM 10913 C CA . LEU D 1 210 ? -30.593 57.237 -20.743 1 115.36 199 LEU D CA 1
ATOM 10914 C C . LEU D 1 210 ? -29.818 58.524 -21.011 1 116.53 199 LEU D C 1
ATOM 10915 O O . LEU D 1 210 ? -30.419 59.601 -21.108 1 116.63 199 LEU D O 1
ATOM 10920 N N . MET D 1 211 ? -28.489 58.432 -21.14 1 115.07 200 MET D N 1
ATOM 10921 C CA . MET D 1 211 ? -27.666 59.596 -21.451 1 117.7 200 MET D CA 1
ATOM 10922 C C . MET D 1 211 ? -27.81 60.009 -22.909 1 117.91 200 MET D C 1
ATOM 10923 O O . MET D 1 211 ? -28.059 61.183 -23.205 1 116 200 MET D O 1
ATOM 10928 N N . LYS D 1 212 ? -27.619 59.062 -23.835 1 121.61 201 LYS D N 1
ATOM 10929 C CA . LYS D 1 212 ? -27.787 59.376 -25.251 1 121.42 201 LYS D CA 1
ATOM 10930 C C . LYS D 1 212 ? -29.187 59.905 -25.527 1 122.62 201 LYS D C 1
ATOM 10931 O O . LYS D 1 212 ? -29.357 60.877 -26.271 1 127.99 201 LYS D O 1
ATOM 10937 N N . GLN D 1 213 ? -30.203 59.287 -24.929 1 116.68 202 GLN D N 1
ATOM 10938 C CA . GLN D 1 213 ? -31.543 59.841 -25.04 1 117.25 202 GLN D CA 1
ATOM 10939 C C . GLN D 1 213 ? -31.621 61.236 -24.434 1 123.91 202 GLN D C 1
ATOM 10940 O O . GLN D 1 213 ? -32.409 62.072 -24.896 1 126.86 202 GLN D O 1
ATOM 10946 N N . ALA D 1 214 ? -30.784 61.522 -23.431 1 122.08 203 ALA D N 1
ATOM 10947 C CA . ALA D 1 214 ? -30.864 62.813 -22.756 1 123.18 203 ALA D CA 1
ATOM 10948 C C . ALA D 1 214 ? -30.395 63.947 -23.655 1 126.27 203 ALA D C 1
ATOM 10949 O O . ALA D 1 214 ? -30.976 65.04 -23.62 1 129.4 203 ALA D O 1
ATOM 10951 N N . GLU D 1 215 ? -29.335 63.726 -24.449 1 129.06 204 GLU D N 1
ATOM 10952 C CA . GLU D 1 215 ? -28.969 64.725 -25.459 1 134.46 204 GLU D CA 1
ATOM 10953 C C . GLU D 1 215 ? -30.048 64.85 -26.519 1 134.22 204 GLU D C 1
ATOM 10954 O O . GLU D 1 215 ? -30.22 65.92 -27.11 1 137.98 204 GLU D O 1
ATOM 10960 N N . LEU D 1 216 ? -30.794 63.772 -26.751 1 132.95 205 LEU D N 1
ATOM 10961 C CA . LEU D 1 216 ? -31.649 63.679 -27.924 1 134.03 205 LEU D CA 1
ATOM 10962 C C . LEU D 1 216 ? -32.877 64.581 -27.846 1 135.22 205 LEU D C 1
ATOM 10963 O O . LEU D 1 216 ? -33.467 64.888 -28.891 1 131.08 205 LEU D O 1
ATOM 10968 N N . SER D 1 217 ? -33.281 64.999 -26.639 1 130.71 206 SER D N 1
ATOM 10969 C CA . SER D 1 217 ? -34.469 65.821 -26.438 1 133.71 206 SER D CA 1
ATOM 10970 C C . SER D 1 217 ? -34.156 67.197 -25.867 1 135.57 206 SER D C 1
ATOM 10971 O O . SER D 1 217 ? -35.086 67.971 -25.603 1 134.27 206 SER D O 1
ATOM 10974 N N . SER D 1 218 ? -32.884 67.528 -25.677 1 138.15 207 SER D N 1
ATOM 10975 C CA . SER D 1 218 ? -32.478 68.736 -24.972 1 148.16 207 SER D CA 1
ATOM 10976 C C . SER D 1 218 ? -31.942 69.763 -25.963 1 146.16 207 SER D C 1
ATOM 10977 O O . SER D 1 218 ? -31.301 69.404 -26.959 1 144.01 207 SER D O 1
ATOM 10980 N N . ALA D 1 219 ? -32.226 71.041 -25.681 1 145.11 208 ALA D N 1
ATOM 10981 C CA . ALA D 1 219 ? -31.787 72.163 -26.505 1 147.84 208 ALA D CA 1
ATOM 10982 C C . ALA D 1 219 ? -30.275 72.134 -26.695 1 149.59 208 ALA D C 1
ATOM 10983 O O . ALA D 1 219 ? -29.77 71.526 -27.647 1 149.88 208 ALA D O 1
ATOM 10985 N N . GLN D 1 220 ? -29.545 72.803 -25.816 1 146.11 209 GLN D N 1
ATOM 10986 C CA . GLN D 1 220 ? -28.122 72.527 -25.68 1 151.47 209 GLN D CA 1
ATOM 10987 C C . GLN D 1 220 ? -27.968 71.268 -24.832 1 148.4 209 GLN D C 1
ATOM 10988 O O . GLN D 1 220 ? -28.472 71.234 -23.702 1 146.46 209 GLN D O 1
ATOM 10994 N N . PRO D 1 221 ? -27.335 70.214 -25.343 1 145.09 210 PRO D N 1
ATOM 10995 C CA . PRO D 1 221 ? -27.218 68.96 -24.585 1 142.39 210 PRO D CA 1
ATOM 10996 C C . PRO D 1 221 ? -26.691 69.202 -23.181 1 140.7 210 PRO D C 1
ATOM 10997 O O . PRO D 1 221 ? -25.697 69.923 -22.987 1 134.72 210 PRO D O 1
ATOM 11001 N N . PRO D 1 222 ? -27.337 68.616 -22.172 1 134.71 211 PRO D N 1
ATOM 11002 C CA . PRO D 1 222 ? -27.042 68.997 -20.793 1 135.47 211 PRO D CA 1
ATOM 11003 C C . PRO D 1 222 ? -25.662 68.523 -20.375 1 134.12 211 PRO D C 1
ATOM 11004 O O . PRO D 1 222 ? -25.127 67.543 -20.905 1 132.37 211 PRO D O 1
ATOM 11008 N N . LYS D 1 223 ? -25.072 69.265 -19.437 1 126.45 212 LYS D N 1
ATOM 11009 C CA . LYS D 1 223 ? -23.769 68.905 -18.901 1 125.32 212 LYS D CA 1
ATOM 11010 C C . LYS D 1 223 ? -23.916 67.644 -18.063 1 133.86 212 LYS D C 1
ATOM 11011 O O . LYS D 1 223 ? -24.706 67.625 -17.109 1 136.01 212 LYS D O 1
ATOM 11017 N N . PHE D 1 224 ? -23.18 66.587 -18.42 1 131.41 213 PHE D N 1
ATOM 11018 C CA . PHE D 1 224 ? -23.359 65.268 -17.815 1 129.17 213 PHE D CA 1
ATOM 11019 C C . PHE D 1 224 ? -22.393 65.105 -16.647 1 126.26 213 PHE D C 1
ATOM 11020 O O . PHE D 1 224 ? -21.192 65.343 -16.794 1 128.64 213 PHE D O 1
ATOM 11028 N N . VAL D 1 225 ? -22.919 64.712 -15.488 1 124.3 214 VAL D N 1
ATOM 11029 C CA . VAL D 1 225 ? -22.11 64.374 -14.323 1 119.97 214 VAL D CA 1
ATOM 11030 C C . VAL D 1 225 ? -22.509 62.977 -13.867 1 115.13 214 VAL D C 1
ATOM 11031 O O . VAL D 1 225 ? -23.701 62.69 -13.693 1 108.43 214 VAL D O 1
ATOM 11035 N N . ILE D 1 226 ? -21.513 62.113 -13.685 1 116.47 215 ILE D N 1
ATOM 11036 C CA . ILE D 1 226 ? -21.721 60.707 -13.361 1 116.1 215 ILE D CA 1
ATOM 11037 C C . ILE D 1 226 ? -20.933 60.366 -12.1 1 116.13 215 ILE D C 1
ATOM 11038 O O . ILE D 1 226 ? -19.697 60.45 -12.092 1 114.75 215 ILE D O 1
ATOM 11043 N N . ILE D 1 227 ? -21.641 59.979 -11.045 1 113.45 216 ILE D N 1
ATOM 11044 C CA . ILE D 1 227 ? -21.034 59.404 -9.848 1 113.24 216 ILE D CA 1
ATOM 11045 C C . ILE D 1 227 ? -21.533 57.973 -9.746 1 110.36 216 ILE D C 1
ATOM 11046 O O . ILE D 1 227 ? -22.745 57.728 -9.784 1 108.75 216 ILE D O 1
ATOM 11051 N N . GLY D 1 228 ? -20.601 57.032 -9.634 1 108.58 217 GLY D N 1
ATOM 11052 C CA . GLY D 1 228 ? -20.948 55.625 -9.601 1 110.08 217 GLY D CA 1
ATOM 11053 C C . GLY D 1 228 ? -20.136 54.902 -8.552 1 111.14 217 GLY D C 1
ATOM 11054 O O . GLY D 1 228 ? -18.916 54.742 -8.7 1 110.3 217 GLY D O 1
ATOM 11055 N N . THR D 1 229 ? -20.815 54.449 -7.497 1 114.63 218 THR D N 1
ATOM 11056 C CA . THR D 1 229 ? -20.176 54.108 -6.229 1 109.85 218 THR D CA 1
ATOM 11057 C C . THR D 1 229 ? -20.051 52.61 -5.969 1 107.26 218 THR D C 1
ATOM 11058 O O . THR D 1 229 ? -19.448 52.236 -4.958 1 108.26 218 THR D O 1
ATOM 11062 N N . ASP D 1 230 ? -20.62 51.756 -6.829 1 103.9 219 ASP D N 1
ATOM 11063 C CA . ASP D 1 230 ? -20.343 50.322 -6.823 1 102.38 219 ASP D CA 1
ATOM 11064 C C . ASP D 1 230 ? -18.853 50.065 -6.587 1 105.16 219 ASP D C 1
ATOM 11065 O O . ASP D 1 230 ? -17.996 50.778 -7.116 1 110.61 219 ASP D O 1
ATOM 11070 N N . VAL D 1 231 ? -18.544 49.06 -5.762 1 98.32 220 VAL D N 1
ATOM 11071 C CA . VAL D 1 231 ? -17.152 48.815 -5.386 1 102.07 220 VAL D CA 1
ATOM 11072 C C . VAL D 1 231 ? -16.314 48.449 -6.604 1 99.57 220 VAL D C 1
ATOM 11073 O O . VAL D 1 231 ? -15.117 48.759 -6.666 1 97.29 220 VAL D O 1
ATOM 11077 N N . ASN D 1 232 ? -16.93 47.804 -7.593 1 108.82 221 ASN D N 1
ATOM 11078 C CA . ASN D 1 232 ? -16.255 47.404 -8.825 1 113.02 221 ASN D CA 1
ATOM 11079 C C . ASN D 1 232 ? -16.213 48.552 -9.836 1 109.31 221 ASN D C 1
ATOM 11080 O O . ASN D 1 232 ? -17.157 49.347 -9.931 1 109.14 221 ASN D O 1
ATOM 11085 N N . ARG D 1 233 ? -15.103 48.638 -10.583 1 107.3 222 ARG D N 1
ATOM 11086 C CA . ARG D 1 233 ? -14.929 49.684 -11.592 1 109.55 222 ARG D CA 1
ATOM 11087 C C . ARG D 1 233 ? -16.113 49.717 -12.551 1 104.13 222 ARG D C 1
ATOM 11088 O O . ARG D 1 233 ? -16.687 48.678 -12.884 1 105.37 222 ARG D O 1
ATOM 11096 N N . ASP D 1 234 ? -16.508 50.923 -12.966 1 104.89 223 ASP D N 1
ATOM 11097 C CA . ASP D 1 234 ? -17.49 51.075 -14.051 1 113.14 223 ASP D CA 1
ATOM 11098 C C . ASP D 1 234 ? -16.787 50.947 -15.407 1 110.2 223 ASP D C 1
ATOM 11099 O O . ASP D 1 234 ? -16.577 51.921 -16.133 1 111.84 223 ASP D O 1
ATOM 11104 N N . ASN D 1 235 ? -16.417 49.713 -15.756 1 110.76 224 ASN D N 1
ATOM 11105 C CA . ASN D 1 235 ? -15.634 49.522 -16.975 1 113.35 224 ASN D CA 1
ATOM 11106 C C . ASN D 1 235 ? -16.526 49.538 -18.214 1 111.62 224 ASN D C 1
ATOM 11107 O O . ASN D 1 235 ? -16.228 50.226 -19.195 1 106.83 224 ASN D O 1
ATOM 11112 N N . GLY D 1 236 ? -17.642 48.81 -18.169 1 110.61 225 GLY D N 1
ATOM 11113 C CA . GLY D 1 236 ? -18.571 48.818 -19.289 1 111.54 225 GLY D CA 1
ATOM 11114 C C . GLY D 1 236 ? -18.994 50.214 -19.701 1 112.29 225 GLY D C 1
ATOM 11115 O O . GLY D 1 236 ? -18.98 50.553 -20.881 1 116.09 225 GLY D O 1
ATOM 11116 N N . LEU D 1 237 ? -19.385 51.048 -18.736 1 114.94 226 LEU D N 1
ATOM 11117 C CA . LEU D 1 237 ? -19.843 52.388 -19.096 1 115.85 226 LEU D CA 1
ATOM 11118 C C . LEU D 1 237 ? -18.683 53.268 -19.53 1 116.23 226 LEU D C 1
ATOM 11119 O O . LEU D 1 237 ? -18.82 54.058 -20.473 1 116.34 226 LEU D O 1
ATOM 11124 N N . CYS D 1 238 ? -17.533 53.144 -18.856 1 111.2 227 CYS D N 1
ATOM 11125 C CA . CYS D 1 238 ? -16.363 53.927 -19.239 1 113.51 227 CYS D CA 1
ATOM 11126 C C . CYS D 1 238 ? -16.025 53.723 -20.713 1 118.44 227 CYS D C 1
ATOM 11127 O O . CYS D 1 238 ? -15.63 54.672 -21.402 1 118.8 227 CYS D O 1
ATOM 11130 N N . ASP D 1 239 ? -16.21 52.497 -21.218 1 117.46 228 ASP D N 1
ATOM 11131 C CA . ASP D 1 239 ? -15.844 52.168 -22.595 1 112.41 228 ASP D CA 1
ATOM 11132 C C . ASP D 1 239 ? -16.792 52.828 -23.592 1 112.08 228 ASP D C 1
ATOM 11133 O O . ASP D 1 239 ? -16.358 53.593 -24.458 1 114.53 228 ASP D O 1
ATOM 11138 N N . ILE D 1 240 ? -18.095 52.548 -23.478 1 105.86 229 ILE D N 1
ATOM 11139 C CA . ILE D 1 240 ? -19.106 53.172 -24.331 1 104.22 229 ILE D CA 1
ATOM 11140 C C . ILE D 1 240 ? -18.975 54.687 -24.371 1 114.92 229 ILE D C 1
ATOM 11141 O O . ILE D 1 240 ? -19.351 55.322 -25.366 1 115.95 229 ILE D O 1
ATOM 11146 N N . LEU D 1 241 ? -18.477 55.303 -23.295 1 117.71 230 LEU D N 1
ATOM 11147 C CA . LEU D 1 241 ? -18.319 56.752 -23.332 1 120.37 230 LEU D CA 1
ATOM 11148 C C . LEU D 1 241 ? -17.009 57.136 -24.008 1 124.07 230 LEU D C 1
ATOM 11149 O O . LEU D 1 241 ? -16.953 58.126 -24.751 1 126.16 230 LEU D O 1
ATOM 11154 N N . ARG D 1 242 ? -15.962 56.341 -23.775 1 120.57 231 ARG D N 1
ATOM 11155 C CA . ARG D 1 242 ? -14.68 56.541 -24.444 1 124 231 ARG D CA 1
ATOM 11156 C C . ARG D 1 242 ? -14.859 56.728 -25.951 1 128.92 231 ARG D C 1
ATOM 11157 O O . ARG D 1 242 ? -14.325 57.676 -26.537 1 136.85 231 ARG D O 1
ATOM 11165 N N . HIS D 1 243 ? -15.63 55.846 -26.594 1 125.48 232 HIS D N 1
ATOM 11166 C CA . HIS D 1 243 ? -15.789 55.889 -28.044 1 128.92 232 HIS D CA 1
ATOM 11167 C C . HIS D 1 243 ? -16.817 56.925 -28.483 1 125.39 232 HIS D C 1
ATOM 11168 O O . HIS D 1 243 ? -16.474 58.019 -28.95 1 116.82 232 HIS D O 1
ATOM 11175 N N . SER D 1 244 ? -18.086 56.578 -28.285 1 127.19 233 SER D N 1
ATOM 11176 C CA . SER D 1 244 ? -19.221 57.164 -28.979 1 123.91 233 SER D CA 1
ATOM 11177 C C . SER D 1 244 ? -19.931 58.252 -28.169 1 124.87 233 SER D C 1
ATOM 11178 O O . SER D 1 244 ? -21.074 58.611 -28.494 1 117.68 233 SER D O 1
ATOM 11181 N N . PHE D 1 245 ? -19.299 58.764 -27.111 1 128.88 234 PHE D N 1
ATOM 11182 C CA . PHE D 1 245 ? -19.912 59.831 -26.323 1 126.04 234 PHE D CA 1
ATOM 11183 C C . PHE D 1 245 ? -18.967 60.976 -25.973 1 126.17 234 PHE D C 1
ATOM 11184 O O . PHE D 1 245 ? -19.456 62.024 -25.535 1 122.74 234 PHE D O 1
ATOM 11192 N N . SER D 1 246 ? -17.647 60.836 -26.175 1 128.03 235 SER D N 1
ATOM 11193 C CA . SER D 1 246 ? -16.678 61.865 -25.795 1 126.16 235 SER D CA 1
ATOM 11194 C C . SER D 1 246 ? -16.903 63.194 -26.5 1 126.51 235 SER D C 1
ATOM 11195 O O . SER D 1 246 ? -16.299 64.198 -26.099 1 125.03 235 SER D O 1
ATOM 11198 N N . HIS D 1 247 ? -17.746 63.225 -27.537 1 127.88 236 HIS D N 1
ATOM 11199 C CA . HIS D 1 247 ? -18.165 64.505 -28.096 1 129.57 236 HIS D CA 1
ATOM 11200 C C . HIS D 1 247 ? -19.09 65.241 -27.129 1 127.4 236 HIS D C 1
ATOM 11201 O O . HIS D 1 247 ? -18.987 66.463 -26.973 1 128.32 236 HIS D O 1
ATOM 11208 N N . LEU D 1 248 ? -19.985 64.515 -26.459 1 127.97 237 LEU D N 1
ATOM 11209 C CA . LEU D 1 248 ? -20.706 65.088 -25.328 1 127.34 237 LEU D CA 1
ATOM 11210 C C . LEU D 1 248 ? -19.733 65.44 -24.206 1 124.96 237 LEU D C 1
ATOM 11211 O O . LEU D 1 248 ? -18.648 64.861 -24.087 1 125.94 237 LEU D O 1
ATOM 11216 N N . SER D 1 249 ? -20.123 66.406 -23.376 1 125.29 238 SER D N 1
ATOM 11217 C CA . SER D 1 249 ? -19.291 66.864 -22.264 1 130.86 238 SER D CA 1
ATOM 11218 C C . SER D 1 249 ? -19.755 66.198 -20.968 1 133.71 238 SER D C 1
ATOM 11219 O O . SER D 1 249 ? -20.935 66.277 -20.6 1 131.85 238 SER D O 1
ATOM 11222 N N . ILE D 1 250 ? -18.819 65.545 -20.28 1 132.13 239 ILE D N 1
ATOM 11223 C CA . ILE D 1 250 ? -19.129 64.595 -19.219 1 124.34 239 ILE D CA 1
ATOM 11224 C C . ILE D 1 250 ? -18.053 64.686 -18.143 1 128.09 239 ILE D C 1
ATOM 11225 O O . ILE D 1 250 ? -16.864 64.508 -18.436 1 122.68 239 ILE D O 1
ATOM 11230 N N . CYS D 1 251 ? -18.47 64.969 -16.91 1 131.52 240 CYS D N 1
ATOM 11231 C CA . CYS D 1 251 ? -17.691 64.659 -15.719 1 117.36 240 CYS D CA 1
ATOM 11232 C C . CYS D 1 251 ? -18.118 63.265 -15.267 1 116.17 240 CYS D C 1
ATOM 11233 O O . CYS D 1 251 ? -19.317 62.961 -15.243 1 115.36 240 CYS D O 1
ATOM 11236 N N . HIS D 1 252 ? -17.145 62.406 -14.962 1 115.79 241 HIS D N 1
ATOM 11237 C CA . HIS D 1 252 ? -17.421 61.017 -14.59 1 118.95 241 HIS D CA 1
ATOM 11238 C C . HIS D 1 252 ? -16.507 60.613 -13.436 1 121.66 241 HIS D C 1
ATOM 11239 O O . HIS D 1 252 ? -15.301 60.424 -13.634 1 121.66 241 HIS D O 1
ATOM 11246 N N . ILE D 1 253 ? -17.078 60.463 -12.241 1 119.12 242 ILE D N 1
ATOM 11247 C CA . ILE D 1 253 ? -16.34 60.049 -11.048 1 120.73 242 ILE D CA 1
ATOM 11248 C C . ILE D 1 253 ? -16.668 58.579 -10.811 1 115.24 242 ILE D C 1
ATOM 11249 O O . ILE D 1 253 ? -17.74 58.242 -10.294 1 111.63 242 ILE D O 1
ATOM 11254 N N . ASP D 1 254 ? -15.758 57.689 -11.198 1 111.3 243 ASP D N 1
ATOM 11255 C CA . ASP D 1 254 ? -15.901 56.274 -10.893 1 111.47 243 ASP D CA 1
ATOM 11256 C C . ASP D 1 254 ? -15.075 55.955 -9.657 1 112.48 243 ASP D C 1
ATOM 11257 O O . ASP D 1 254 ? -13.892 56.307 -9.575 1 110.71 243 ASP D O 1
ATOM 11262 N N . VAL D 1 255 ? -15.705 55.267 -8.711 1 114.21 244 VAL D N 1
ATOM 11263 C CA . VAL D 1 255 ? -15.125 54.944 -7.416 1 112.07 244 VAL D CA 1
ATOM 11264 C C . VAL D 1 255 ? -15.05 53.426 -7.324 1 110.67 244 VAL D C 1
ATOM 11265 O O . VAL D 1 255 ? -16.043 52.742 -7.601 1 112.97 244 VAL D O 1
ATOM 11269 N N . PHE D 1 256 ? -13.877 52.897 -6.987 1 103.99 245 PHE D N 1
ATOM 11270 C CA . PHE D 1 256 ? -13.733 51.448 -7.115 1 110.41 245 PHE D CA 1
ATOM 11271 C C . PHE D 1 256 ? -12.448 51.004 -6.432 1 110.35 245 PHE D C 1
ATOM 11272 O O . PHE D 1 256 ? -11.505 51.785 -6.274 1 112.7 245 PHE D O 1
ATOM 11280 N N . ASP D 1 257 ? -12.426 49.736 -6.044 1 108.79 246 ASP D N 1
ATOM 11281 C CA . ASP D 1 257 ? -11.248 49.104 -5.466 1 117.73 246 ASP D CA 1
ATOM 11282 C C . ASP D 1 257 ? -10.582 48.244 -6.537 1 118.58 246 ASP D C 1
ATOM 11283 O O . ASP D 1 257 ? -11.152 47.238 -6.978 1 114.98 246 ASP D O 1
ATOM 11288 N N . SER D 1 258 ? -9.368 48.632 -6.937 1 123.13 247 SER D N 1
ATOM 11289 C CA . SER D 1 258 ? -8.653 47.936 -8.004 1 123.87 247 SER D CA 1
ATOM 11290 C C . SER D 1 258 ? -8.18 46.544 -7.602 1 124.34 247 SER D C 1
ATOM 11291 O O . SER D 1 258 ? -7.711 45.798 -8.471 1 130.53 247 SER D O 1
ATOM 11294 N N . ARG D 1 259 ? -8.272 46.18 -6.324 1 121.73 248 ARG D N 1
ATOM 11295 C CA . ARG D 1 259 ? -7.883 44.845 -5.889 1 126.04 248 ARG D CA 1
ATOM 11296 C C . ARG D 1 259 ? -8.965 43.808 -6.157 1 124.29 248 ARG D C 1
ATOM 11297 O O . ARG D 1 259 ? -8.675 42.605 -6.122 1 125 248 ARG D O 1
ATOM 11305 N N . VAL D 1 260 ? -10.201 44.245 -6.407 1 120.75 249 VAL D N 1
ATOM 11306 C CA . VAL D 1 260 ? -11.318 43.333 -6.619 1 123.24 249 VAL D CA 1
ATOM 11307 C C . VAL D 1 260 ? -11.809 43.511 -8.047 1 120.76 249 VAL D C 1
ATOM 11308 O O . VAL D 1 260 ? -11.313 44.376 -8.776 1 120.32 249 VAL D O 1
ATOM 11312 N N . TYR D 1 261 ? -12.774 42.692 -8.449 1 120.56 250 TYR D N 1
ATOM 11313 C CA . TYR D 1 261 ? -13.237 42.66 -9.83 1 121.22 250 TYR D CA 1
ATOM 11314 C C . TYR D 1 261 ? -13.569 44.072 -10.313 1 121.8 250 TYR D C 1
ATOM 11315 O O . TYR D 1 261 ? -14.044 44.901 -9.52 1 118.5 250 TYR D O 1
ATOM 11324 N N . PRO D 1 262 ? -13.287 44.405 -11.587 1 121.91 251 PRO D N 1
ATOM 11325 C CA . PRO D 1 262 ? -12.614 43.595 -12.614 1 119.88 251 PRO D CA 1
ATOM 11326 C C . PRO D 1 262 ? -11.085 43.622 -12.559 1 119.89 251 PRO D C 1
ATOM 11327 O O . PRO D 1 262 ? -10.451 43.498 -13.589 1 122.09 251 PRO D O 1
ATOM 11331 N N . GLN D 1 263 ? -10.447 43.813 -11.4 1 124.59 252 GLN D N 1
ATOM 11332 C CA . GLN D 1 263 ? -8.995 43.764 -11.229 1 123.71 252 GLN D CA 1
ATOM 11333 C C . GLN D 1 263 ? -8.254 44.838 -12.021 1 124.14 252 GLN D C 1
ATOM 11334 O O . GLN D 1 263 ? -7.02 44.917 -11.918 1 125.21 252 GLN D O 1
ATOM 11340 N N . GLN D 1 264 ? -8.942 45.656 -12.818 1 122.93 253 GLN D N 1
ATOM 11341 C CA . GLN D 1 264 ? -8.3 46.698 -13.618 1 122.55 253 GLN D CA 1
ATOM 11342 C C . GLN D 1 264 ? -7.907 47.85 -12.703 1 123.58 253 GLN D C 1
ATOM 11343 O O . GLN D 1 264 ? -8.775 48.513 -12.123 1 122.43 253 GLN D O 1
ATOM 11349 N N . ASP D 1 265 ? -6.603 48.098 -12.575 1 122.5 254 ASP D N 1
ATOM 11350 C CA . ASP D 1 265 ? -6.107 49.17 -11.731 1 124.04 254 ASP D CA 1
ATOM 11351 C C . ASP D 1 265 ? -5.859 50.415 -12.584 1 127.29 254 ASP D C 1
ATOM 11352 O O . ASP D 1 265 ? -6.402 50.541 -13.689 1 131.63 254 ASP D O 1
ATOM 11357 N N . PHE D 1 266 ? -5.038 51.342 -12.075 1 126.01 255 PHE D N 1
ATOM 11358 C CA . PHE D 1 266 ? -4.75 52.573 -12.809 1 132.63 255 PHE D CA 1
ATOM 11359 C C . PHE D 1 266 ? -4.027 52.284 -14.12 1 136.42 255 PHE D C 1
ATOM 11360 O O . PHE D 1 266 ? -4.291 52.932 -15.143 1 136.65 255 PHE D O 1
ATOM 11368 N N . ALA D 1 267 ? -3.106 51.313 -14.105 1 137.1 256 ALA D N 1
ATOM 11369 C CA . ALA D 1 267 ? -2.299 51.02 -15.289 1 134.37 256 ALA D CA 1
ATOM 11370 C C . ALA D 1 267 ? -3.166 50.568 -16.457 1 129.89 256 ALA D C 1
ATOM 11371 O O . ALA D 1 267 ? -3.053 51.101 -17.561 1 131.39 256 ALA D O 1
ATOM 11373 N N . TYR D 1 268 ? -4.033 49.575 -16.231 1 129.72 257 TYR D N 1
ATOM 11374 C CA . TYR D 1 268 ? -4.951 49.133 -17.275 1 127.32 257 TYR D CA 1
ATOM 11375 C C . TYR D 1 268 ? -5.709 50.305 -17.881 1 132.41 257 TYR D C 1
ATOM 11376 O O . TYR D 1 268 ? -6.009 50.301 -19.082 1 134.87 257 TYR D O 1
ATOM 11385 N N . ILE D 1 269 ? -6.021 51.322 -17.074 1 134.38 258 ILE D N 1
ATOM 11386 C CA . ILE D 1 269 ? -6.712 52.48 -17.619 1 134.67 258 ILE D CA 1
ATOM 11387 C C . ILE D 1 269 ? -5.783 53.299 -18.497 1 138.85 258 ILE D C 1
ATOM 11388 O O . ILE D 1 269 ? -6.253 54.024 -19.383 1 139.72 258 ILE D O 1
ATOM 11393 N N . ASN D 1 270 ? -4.468 53.178 -18.298 1 140.75 259 ASN D N 1
ATOM 11394 C CA . ASN D 1 270 ? -3.527 53.915 -19.136 1 143.48 259 ASN D CA 1
ATOM 11395 C C . ASN D 1 270 ? -3.563 53.416 -20.583 1 143.29 259 ASN D C 1
ATOM 11396 O O . ASN D 1 270 ? -3.917 54.172 -21.494 1 141.34 259 ASN D O 1
ATOM 11401 N N . ASN D 1 271 ? -3.231 52.137 -20.818 1 139.81 260 ASN D N 1
ATOM 11402 C CA . ASN D 1 271 ? -3.177 51.662 -22.201 1 145.84 260 ASN D CA 1
ATOM 11403 C C . ASN D 1 271 ? -4.54 51.701 -22.882 1 143.85 260 ASN D C 1
ATOM 11404 O O . ASN D 1 271 ? -4.612 51.804 -24.113 1 146.86 260 ASN D O 1
ATOM 11409 N N . GLU D 1 272 ? -5.63 51.607 -22.121 1 142.46 261 GLU D N 1
ATOM 11410 C CA . GLU D 1 272 ? -6.938 51.7 -22.757 1 141.92 261 GLU D CA 1
ATOM 11411 C C . GLU D 1 272 ? -7.359 53.143 -23.016 1 139.84 261 GLU D C 1
ATOM 11412 O O . GLU D 1 272 ? -8.305 53.369 -23.778 1 134.38 261 GLU D O 1
ATOM 11418 N N . PHE D 1 273 ? -6.679 54.113 -22.406 1 143.29 262 PHE D N 1
ATOM 11419 C CA . PHE D 1 273 ? -6.81 55.523 -22.745 1 142.47 262 PHE D CA 1
ATOM 11420 C C . PHE D 1 273 ? -5.581 56.033 -23.494 1 141.05 262 PHE D C 1
ATOM 11421 O O . PHE D 1 273 ? -5.479 57.244 -23.739 1 137.22 262 PHE D O 1
ATOM 11429 N N . ASN D 1 274 ? -4.692 55.116 -23.928 1 145.55 263 ASN D N 1
ATOM 11430 C CA . ASN D 1 274 ? -3.252 55.316 -24.159 1 147.2 263 ASN D CA 1
ATOM 11431 C C . ASN D 1 274 ? -2.81 56.744 -23.86 1 145.42 263 ASN D C 1
ATOM 11432 O O . ASN D 1 274 ? -2.32 57.47 -24.732 1 146.98 263 ASN D O 1
ATOM 11437 N N . SER D 1 275 ? -2.997 57.138 -22.606 1 141.84 264 SER D N 1
ATOM 11438 C CA . SER D 1 275 ? -2.558 58.42 -22.091 1 144.12 264 SER D CA 1
ATOM 11439 C C . SER D 1 275 ? -2.317 58.228 -20.606 1 144.27 264 SER D C 1
ATOM 11440 O O . SER D 1 275 ? -3.026 57.455 -19.958 1 145.78 264 SER D O 1
ATOM 11443 N N . GLU D 1 276 ? -1.301 58.895 -20.077 1 143.87 265 GLU D N 1
ATOM 11444 C CA . GLU D 1 276 ? -1.075 58.845 -18.644 1 146.43 265 GLU D CA 1
ATOM 11445 C C . GLU D 1 276 ? -1.956 59.891 -17.975 1 150.69 265 GLU D C 1
ATOM 11446 O O . GLU D 1 276 ? -2.069 61.025 -18.458 1 151.01 265 GLU D O 1
ATOM 11452 N N . GLY D 1 277 ? -2.618 59.486 -16.894 1 147.55 266 GLY D N 1
ATOM 11453 C CA . GLY D 1 277 ? -3.42 60.416 -16.135 1 144.29 266 GLY D CA 1
ATOM 11454 C C . GLY D 1 277 ? -2.559 61.255 -15.213 1 143.12 266 GLY D C 1
ATOM 11455 O O . GLY D 1 277 ? -1.457 60.863 -14.827 1 143.92 266 GLY D O 1
ATOM 11456 N N . VAL D 1 278 ? -3.06 62.434 -14.878 1 141.42 267 VAL D N 1
ATOM 11457 C CA . VAL D 1 278 ? -2.388 63.306 -13.927 1 144.48 267 VAL D CA 1
ATOM 11458 C C . VAL D 1 278 ? -3.059 63.124 -12.571 1 147.5 267 VAL D C 1
ATOM 11459 O O . VAL D 1 278 ? -4.285 62.959 -12.484 1 148.11 267 VAL D O 1
ATOM 11463 N N . ASP D 1 279 ? -2.252 63.083 -11.513 1 144.88 268 ASP D N 1
ATOM 11464 C CA . ASP D 1 279 ? -2.77 62.883 -10.159 1 143.17 268 ASP D CA 1
ATOM 11465 C C . ASP D 1 279 ? -3.151 64.249 -9.615 1 145.5 268 ASP D C 1
ATOM 11466 O O . ASP D 1 279 ? -2.318 64.964 -9.062 1 151.84 268 ASP D O 1
ATOM 11471 N N . ILE D 1 280 ? -4.425 64.638 -9.76 1 143.25 269 ILE D N 1
ATOM 11472 C CA . ILE D 1 280 ? -4.783 65.942 -9.206 1 150.77 269 ILE D CA 1
ATOM 11473 C C . ILE D 1 280 ? -4.882 65.871 -7.68 1 145.87 269 ILE D C 1
ATOM 11474 O O . ILE D 1 280 ? -4.78 66.907 -7.006 1 148.57 269 ILE D O 1
ATOM 11479 N N . GLY D 1 281 ? -4.99 64.676 -7.099 1 143.83 270 GLY D N 1
ATOM 11480 C CA . GLY D 1 281 ? -4.937 64.624 -5.646 1 142.48 270 GLY D CA 1
ATOM 11481 C C . GLY D 1 281 ? -4.915 63.225 -5.07 1 143.04 270 GLY D C 1
ATOM 11482 O O . GLY D 1 281 ? -5.167 62.231 -5.759 1 146.53 270 GLY D O 1
ATOM 11483 N N . LYS D 1 282 ? -4.561 63.176 -3.782 1 142.61 271 LYS D N 1
ATOM 11484 C CA . LYS D 1 282 ? -4.753 62.051 -2.864 1 142.1 271 LYS D CA 1
ATOM 11485 C C . LYS D 1 282 ? -4.848 60.673 -3.531 1 143.04 271 LYS D C 1
ATOM 11486 O O . LYS D 1 282 ? -5.704 59.857 -3.156 1 137.49 271 LYS D O 1
ATOM 11492 N N . ASN D 1 283 ? -3.965 60.417 -4.516 1 143.91 272 ASN D N 1
ATOM 11493 C CA . ASN D 1 283 ? -3.836 59.128 -5.217 1 139.14 272 ASN D CA 1
ATOM 11494 C C . ASN D 1 283 ? -5.062 58.813 -6.078 1 139.77 272 ASN D C 1
ATOM 11495 O O . ASN D 1 283 ? -5.497 57.664 -6.173 1 139.28 272 ASN D O 1
ATOM 11500 N N . ILE D 1 284 ? -5.629 59.845 -6.692 1 136.11 273 ILE D N 1
ATOM 11501 C CA . ILE D 1 284 ? -6.641 59.711 -7.728 1 131.79 273 ILE D CA 1
ATOM 11502 C C . ILE D 1 284 ? -6.031 60.257 -9 1 142.99 273 ILE D C 1
ATOM 11503 O O . ILE D 1 284 ? -5.089 61.056 -8.945 1 146.3 273 ILE D O 1
ATOM 11508 N N . HIS D 1 285 ? -6.544 59.811 -10.144 1 141.41 274 HIS D N 1
ATOM 11509 C CA . HIS D 1 285 ? -6.003 60.191 -11.439 1 129.58 274 HIS D CA 1
ATOM 11510 C C . HIS D 1 285 ? -7.165 60.548 -12.344 1 131.74 274 HIS D C 1
ATOM 11511 O O . HIS D 1 285 ? -8.163 59.818 -12.393 1 125.98 274 HIS D O 1
ATOM 11518 N N . VAL D 1 286 ? -7.045 61.697 -13.024 1 134.9 275 VAL D N 1
ATOM 11519 C CA . VAL D 1 286 ? -7.996 62.129 -14.039 1 123.88 275 VAL D CA 1
ATOM 11520 C C . VAL D 1 286 ? -7.47 61.685 -15.392 1 132.25 275 VAL D C 1
ATOM 11521 O O . VAL D 1 286 ? -6.259 61.604 -15.628 1 134.9 275 VAL D O 1
ATOM 11525 N N . TRP D 1 287 ? -8.396 61.371 -16.289 1 130.23 276 TRP D N 1
ATOM 11526 C CA . TRP D 1 287 ? -8.058 60.978 -17.647 1 128.43 276 TRP D CA 1
ATOM 11527 C C . TRP D 1 287 ? -8.912 61.799 -18.597 1 129.9 276 TRP D C 1
ATOM 11528 O O . TRP D 1 287 ? -10.144 61.791 -18.495 1 126.74 276 TRP D O 1
ATOM 11539 N N . HIS D 1 288 ? -8.261 62.528 -19.498 1 135.4 277 HIS D N 1
ATOM 11540 C CA . HIS D 1 288 ? -8.96 63.397 -20.431 1 134.41 277 HIS D CA 1
ATOM 11541 C C . HIS D 1 288 ? -9.062 62.73 -21.796 1 134.92 277 HIS D C 1
ATOM 11542 O O . HIS D 1 288 ? -8.196 61.942 -22.187 1 134.57 277 HIS D O 1
ATOM 11549 N N . HIS D 1 289 ? -10.151 63.046 -22.498 1 134.18 278 HIS D N 1
ATOM 11550 C CA . HIS D 1 289 ? -10.394 62.645 -23.876 1 130.27 278 HIS D CA 1
ATOM 11551 C C . HIS D 1 289 ? -11.562 63.47 -24.395 1 129.73 278 HIS D C 1
ATOM 11552 O O . HIS D 1 289 ? -12.716 63.207 -24.038 1 129.35 278 HIS D O 1
ATOM 11559 N N . ASN D 1 290 ? -11.271 64.465 -25.228 1 129.21 279 ASN D N 1
ATOM 11560 C CA . ASN D 1 290 ? -12.299 65.289 -25.871 1 132.04 279 ASN D CA 1
ATOM 11561 C C . ASN D 1 290 ? -13.076 65.979 -24.754 1 130.07 279 ASN D C 1
ATOM 11562 O O . ASN D 1 290 ? -12.449 66.562 -23.852 1 135.05 279 ASN D O 1
ATOM 11567 N N . ASN D 1 291 ? -14.405 65.922 -24.753 1 127.01 280 ASN D N 1
ATOM 11568 C CA . ASN D 1 291 ? -15.209 66.592 -23.741 1 135.07 280 ASN D CA 1
ATOM 11569 C C . ASN D 1 291 ? -15.564 65.695 -22.559 1 130.66 280 ASN D C 1
ATOM 11570 O O . ASN D 1 291 ? -16.157 66.18 -21.587 1 126.77 280 ASN D O 1
ATOM 11575 N N . LEU D 1 292 ? -15.219 64.41 -22.625 1 130.42 281 LEU D N 1
ATOM 11576 C CA . LEU D 1 292 ? -15.307 63.521 -21.476 1 128.44 281 LEU D CA 1
ATOM 11577 C C . LEU D 1 292 ? -14.092 63.71 -20.575 1 129.06 281 LEU D C 1
ATOM 11578 O O . LEU D 1 292 ? -12.97 63.912 -21.053 1 125.75 281 LEU D O 1
ATOM 11583 N N . ASN D 1 293 ? -14.329 63.656 -19.264 1 128.77 282 ASN D N 1
ATOM 11584 C CA . ASN D 1 293 ? -13.267 63.672 -18.268 1 125.89 282 ASN D CA 1
ATOM 11585 C C . ASN D 1 293 ? -13.552 62.565 -17.272 1 122.87 282 ASN D C 1
ATOM 11586 O O . ASN D 1 293 ? -14.597 62.577 -16.615 1 122.92 282 ASN D O 1
ATOM 11591 N N . TYR D 1 294 ? -12.634 61.61 -17.165 1 124.29 283 TYR D N 1
ATOM 11592 C CA . TYR D 1 294 ? -12.828 60.408 -16.36 1 123.35 283 TYR D CA 1
ATOM 11593 C C . TYR D 1 294 ? -11.894 60.452 -15.153 1 123.36 283 TYR D C 1
ATOM 11594 O O . TYR D 1 294 ? -10.669 60.347 -15.304 1 121.49 283 TYR D O 1
ATOM 11603 N N . TYR D 1 295 ? -12.482 60.595 -13.957 1 124.71 284 TYR D N 1
ATOM 11604 C CA . TYR D 1 295 ? -11.762 60.604 -12.685 1 120.02 284 TYR D CA 1
ATOM 11605 C C . TYR D 1 295 ? -11.802 59.211 -12.061 1 117.83 284 TYR D C 1
ATOM 11606 O O . TYR D 1 295 ? -12.887 58.674 -11.805 1 115.81 284 TYR D O 1
ATOM 11615 N N . ALA D 1 296 ? -10.634 58.648 -11.779 1 116.3 285 ALA D N 1
ATOM 11616 C CA . ALA D 1 296 ? -10.538 57.341 -11.14 1 121.43 285 ALA D CA 1
ATOM 11617 C C . ALA D 1 296 ? -10.294 57.534 -9.641 1 121.69 285 ALA D C 1
ATOM 11618 O O . ALA D 1 296 ? -9.255 58.069 -9.238 1 124.08 285 ALA D O 1
ATOM 11620 N N . VAL D 1 297 ? -11.249 57.097 -8.816 1 115.63 286 VAL D N 1
ATOM 11621 C CA . VAL D 1 297 ? -11.158 57.21 -7.36 1 120.39 286 VAL D CA 1
ATOM 11622 C C . VAL D 1 297 ? -10.964 55.803 -6.804 1 113.51 286 VAL D C 1
ATOM 11623 O O . VAL D 1 297 ? -11.924 55.034 -6.65 1 107.97 286 VAL D O 1
ATOM 11627 N N . ASP D 1 298 ? -9.722 55.461 -6.483 1 110.48 287 ASP D N 1
ATOM 11628 C CA . ASP D 1 298 ? -9.381 54.105 -6.081 1 116.91 287 ASP D CA 1
ATOM 11629 C C . ASP D 1 298 ? -9.416 53.976 -4.554 1 125.43 287 ASP D C 1
ATOM 11630 O O . ASP D 1 298 ? -8.652 54.646 -3.843 1 125.4 287 ASP D O 1
ATOM 11635 N N . LEU D 1 299 ? -10.295 53.1 -4.052 1 119.47 288 LEU D N 1
ATOM 11636 C CA . LEU D 1 299 ? -10.451 52.936 -2.611 1 114.84 288 LEU D CA 1
ATOM 11637 C C . LEU D 1 299 ? -9.2 52.354 -1.962 1 121.9 288 LEU D C 1
ATOM 11638 O O . LEU D 1 299 ? -8.893 52.695 -0.813 1 136.36 288 LEU D O 1
ATOM 11643 N N . SER D 1 300 ? -8.47 51.477 -2.654 1 120.7 289 SER D N 1
ATOM 11644 C CA . SER D 1 300 ? -7.242 50.942 -2.071 1 122.19 289 SER D CA 1
ATOM 11645 C C . SER D 1 300 ? -6.22 52.037 -1.807 1 123.03 289 SER D C 1
ATOM 11646 O O . SER D 1 300 ? -5.344 51.864 -0.95 1 123.61 289 SER D O 1
ATOM 11649 N N . LEU D 1 301 ? -6.339 53.174 -2.485 1 121.24 290 LEU D N 1
ATOM 11650 C CA . LEU D 1 301 ? -5.39 54.262 -2.329 1 127.89 290 LEU D CA 1
ATOM 11651 C C . LEU D 1 301 ? -5.983 55.5 -1.667 1 129.17 290 LEU D C 1
ATOM 11652 O O . LEU D 1 301 ? -5.241 56.451 -1.406 1 131.48 290 LEU D O 1
ATOM 11657 N N . THR D 1 302 ? -7.301 55.519 -1.378 1 130.35 291 THR D N 1
ATOM 11658 C CA . THR D 1 302 ? -7.988 56.693 -0.805 1 131.88 291 THR D CA 1
ATOM 11659 C C . THR D 1 302 ? -8.993 56.194 0.245 1 126.06 291 THR D C 1
ATOM 11660 O O . THR D 1 302 ? -10.212 56.263 0.077 1 120.61 291 THR D O 1
ATOM 11664 N N . SER D 1 303 ? -8.46 55.683 1.362 1 129.48 292 SER D N 1
ATOM 11665 C CA . SER D 1 303 ? -9.239 55.044 2.43 1 135.29 292 SER D CA 1
ATOM 11666 C C . SER D 1 303 ? -10.031 56.017 3.316 1 133.21 292 SER D C 1
ATOM 11667 O O . SER D 1 303 ? -10.729 56.895 2.816 1 136.27 292 SER D O 1
ATOM 11670 N N . ARG D 1 304 ? -9.977 55.862 4.639 1 133.01 293 ARG D N 1
ATOM 11671 C CA . ARG D 1 304 ? -10.674 56.783 5.522 1 128.46 293 ARG D CA 1
ATOM 11672 C C . ARG D 1 304 ? -9.63 57.396 6.423 1 133.87 293 ARG D C 1
ATOM 11673 O O . ARG D 1 304 ? -8.66 56.733 6.794 1 131.42 293 ARG D O 1
ATOM 11681 N N . LYS D 1 305 ? -9.858 58.669 6.764 1 139.09 294 LYS D N 1
ATOM 11682 C CA . LYS D 1 305 ? -8.955 59.554 7.515 1 140.73 294 LYS D CA 1
ATOM 11683 C C . LYS D 1 305 ? -9.528 59.888 8.902 1 136.76 294 LYS D C 1
ATOM 11684 O O . LYS D 1 305 ? -10.146 60.943 9.074 1 136.59 294 LYS D O 1
ATOM 11690 N N . SER D 1 306 ? -9.287 59.037 9.896 1 134.79 295 SER D N 1
ATOM 11691 C CA . SER D 1 306 ? -9.83 59.226 11.259 1 141.25 295 SER D CA 1
ATOM 11692 C C . SER D 1 306 ? -11.356 59.324 11.149 1 137.25 295 SER D C 1
ATOM 11693 O O . SER D 1 306 ? -11.964 58.697 10.271 1 140.96 295 SER D O 1
ATOM 11696 N N . VAL D 1 307 ? -11.985 60.112 12.024 1 131.58 296 VAL D N 1
ATOM 11697 C CA . VAL D 1 307 ? -13.429 60.31 11.987 1 129.44 296 VAL D CA 1
ATOM 11698 C C . VAL D 1 307 ? -13.775 61.307 10.88 1 127.15 296 VAL D C 1
ATOM 11699 O O . VAL D 1 307 ? -12.977 62.189 10.529 1 124.85 296 VAL D O 1
ATOM 11703 N N . GLY D 1 308 ? -14.961 61.146 10.292 1 121.35 297 GLY D N 1
ATOM 11704 C CA . GLY D 1 308 ? -15.366 61.986 9.181 1 118.8 297 GLY D CA 1
ATOM 11705 C C . GLY D 1 308 ? -15.814 61.194 7.968 1 121.86 297 GLY D C 1
ATOM 11706 O O . GLY D 1 308 ? -15.473 60.012 7.832 1 124.54 297 GLY D O 1
ATOM 11707 N N . VAL D 1 309 ? -16.576 61.836 7.076 1 121.91 298 VAL D N 1
ATOM 11708 C CA . VAL D 1 309 ? -17.123 61.151 5.906 1 116.07 298 VAL D CA 1
ATOM 11709 C C . VAL D 1 309 ? -16.006 60.788 4.94 1 112.72 298 VAL D C 1
ATOM 11710 O O . VAL D 1 309 ? -15.113 61.6 4.661 1 112.99 298 VAL D O 1
ATOM 11714 N N . HIS D 1 310 ? -16.069 59.559 4.425 1 115.62 299 HIS D N 1
ATOM 11715 C CA . HIS D 1 310 ? -15.032 58.979 3.579 1 113.43 299 HIS D CA 1
ATOM 11716 C C . HIS D 1 310 ? -14.631 59.94 2.459 1 112.29 299 HIS D C 1
ATOM 11717 O O . HIS D 1 310 ? -15.506 60.442 1.734 1 114.51 299 HIS D O 1
ATOM 11724 N N . PRO D 1 311 ? -13.332 60.213 2.277 1 112.63 300 PRO D N 1
ATOM 11725 C CA . PRO D 1 311 ? -12.918 61.243 1.303 1 115.6 300 PRO D CA 1
ATOM 11726 C C . PRO D 1 311 ? -13.15 60.856 -0.15 1 113.65 300 PRO D C 1
ATOM 11727 O O . PRO D 1 311 ? -13.074 61.738 -1.015 1 110.82 300 PRO D O 1
ATOM 11731 N N . ALA D 1 312 ? -13.392 59.573 -0.439 1 112.76 301 ALA D N 1
ATOM 11732 C CA . ALA D 1 312 ? -13.915 59.177 -1.741 1 109.5 301 ALA D CA 1
ATOM 11733 C C . ALA D 1 312 ? -15.215 59.902 -2.052 1 113.07 301 ALA D C 1
ATOM 11734 O O . ALA D 1 312 ? -15.429 60.349 -3.186 1 113.77 301 ALA D O 1
ATOM 11736 N N . LEU D 1 313 ? -16.091 60.031 -1.051 1 114.09 302 LEU D N 1
ATOM 11737 C CA . LEU D 1 313 ? -17.382 60.696 -1.195 1 114.43 302 LEU D CA 1
ATOM 11738 C C . LEU D 1 313 ? -17.296 62.209 -1.013 1 117.95 302 LEU D C 1
ATOM 11739 O O . LEU D 1 313 ? -18.186 62.929 -1.489 1 115.87 302 LEU D O 1
ATOM 11744 N N . LEU D 1 314 ? -16.26 62.704 -0.327 1 118.63 303 LEU D N 1
ATOM 11745 C CA . LEU D 1 314 ? -16.039 64.147 -0.248 1 121.11 303 LEU D CA 1
ATOM 11746 C C . LEU D 1 314 ? -15.614 64.716 -1.6 1 119.88 303 LEU D C 1
ATOM 11747 O O . LEU D 1 314 ? -16.205 65.691 -2.08 1 121.58 303 LEU D O 1
ATOM 11752 N N . PHE D 1 315 ? -14.569 64.135 -2.207 1 120.97 304 PHE D N 1
ATOM 11753 C CA . PHE D 1 315 ? -14.221 64.331 -3.616 1 116.98 304 PHE D CA 1
ATOM 11754 C C . PHE D 1 315 ? -15.477 64.359 -4.481 1 114.31 304 PHE D C 1
ATOM 11755 O O . PHE D 1 315 ? -15.747 65.344 -5.181 1 113.47 304 PHE D O 1
ATOM 11763 N N . ALA D 1 316 ? -16.271 63.289 -4.418 1 110.2 305 ALA D N 1
ATOM 11764 C CA . ALA D 1 316 ? -17.468 63.209 -5.249 1 109.92 305 ALA D CA 1
ATOM 11765 C C . ALA D 1 316 ? -18.363 64.42 -5.034 1 108.03 305 ALA D C 1
ATOM 11766 O O . ALA D 1 316 ? -18.81 65.059 -5.988 1 115.83 305 ALA D O 1
ATOM 11768 N N . LEU D 1 317 ? -18.616 64.767 -3.781 1 118.09 306 LEU D N 1
ATOM 11769 C CA . LEU D 1 317 ? -19.444 65.936 -3.521 1 118.13 306 LEU D CA 1
ATOM 11770 C C . LEU D 1 317 ? -18.739 67.215 -3.949 1 119.02 306 LEU D C 1
ATOM 11771 O O . LEU D 1 317 ? -19.371 68.104 -4.529 1 117.71 306 LEU D O 1
ATOM 11776 N N . GLU D 1 318 ? -17.429 67.313 -3.696 1 119 307 GLU D N 1
ATOM 11777 C CA . GLU D 1 318 ? -16.666 68.479 -4.132 1 117.74 307 GLU D CA 1
ATOM 11778 C C . GLU D 1 318 ? -16.797 68.693 -5.637 1 125.36 307 GLU D C 1
ATOM 11779 O O . GLU D 1 318 ? -17.135 69.798 -6.086 1 125.44 307 GLU D O 1
ATOM 11785 N N . GLN D 1 319 ? -16.541 67.652 -6.439 1 123.51 308 GLN D N 1
ATOM 11786 C CA . GLN D 1 319 ? -16.692 67.781 -7.886 1 120.91 308 GLN D CA 1
ATOM 11787 C C . GLN D 1 319 ? -18.089 68.25 -8.244 1 118.26 308 GLN D C 1
ATOM 11788 O O . GLN D 1 319 ? -18.267 69.253 -8.938 1 124.35 308 GLN D O 1
ATOM 11794 N N . LEU D 1 320 ? -19.099 67.515 -7.774 1 113.83 309 LEU D N 1
ATOM 11795 C CA . LEU D 1 320 ? -20.484 67.87 -8.064 1 113.16 309 LEU D CA 1
ATOM 11796 C C . LEU D 1 320 ? -20.806 69.272 -7.563 1 122.9 309 LEU D C 1
ATOM 11797 O O . LEU D 1 320 ? -21.392 70.08 -8.295 1 117.31 309 LEU D O 1
ATOM 11802 N N . LYS D 1 321 ? -20.424 69.575 -6.306 1 128.93 310 LYS D N 1
ATOM 11803 C CA . LYS D 1 321 ? -20.536 70.934 -5.767 1 124.36 310 LYS D CA 1
ATOM 11804 C C . LYS D 1 321 ? -19.935 71.935 -6.743 1 132.41 310 LYS D C 1
ATOM 11805 O O . LYS D 1 321 ? -20.537 72.981 -7.021 1 136.81 310 LYS D O 1
ATOM 11811 N N . GLU D 1 322 ? -18.763 71.616 -7.299 1 127.83 311 GLU D N 1
ATOM 11812 C CA . GLU D 1 322 ? -18.2 72.426 -8.366 1 129.36 311 GLU D CA 1
ATOM 11813 C C . GLU D 1 322 ? -19.153 72.427 -9.56 1 132.29 311 GLU D C 1
ATOM 11814 O O . GLU D 1 322 ? -19.934 73.376 -9.712 1 133.57 311 GLU D O 1
ATOM 11820 N N . SER D 1 323 ? -19.135 71.361 -10.373 1 129.65 312 SER D N 1
ATOM 11821 C CA . SER D 1 323 ? -19.813 71.297 -11.673 1 128.23 312 SER D CA 1
ATOM 11822 C C . SER D 1 323 ? -21.157 72.017 -11.737 1 129.93 312 SER D C 1
ATOM 11823 O O . SER D 1 323 ? -21.624 72.349 -12.831 1 131.74 312 SER D O 1
ATOM 11826 N N . ILE D 1 324 ? -21.785 72.278 -10.586 1 131.52 313 ILE D N 1
ATOM 11827 C CA . ILE D 1 324 ? -23.096 72.916 -10.61 1 131.79 313 ILE D CA 1
ATOM 11828 C C . ILE D 1 324 ? -22.977 74.433 -10.754 1 134.61 313 ILE D C 1
ATOM 11829 O O . ILE D 1 324 ? -23.758 75.053 -11.49 1 139.31 313 ILE D O 1
ATOM 11834 N N . ARG D 1 325 ? -22.001 75.064 -10.092 1 129.51 314 ARG D N 1
ATOM 11835 C CA . ARG D 1 325 ? -21.857 76.505 -10.286 1 133.1 314 ARG D CA 1
ATOM 11836 C C . ARG D 1 325 ? -21.37 76.827 -11.693 1 139.39 314 ARG D C 1
ATOM 11837 O O . ARG D 1 325 ? -21.639 77.922 -12.204 1 140.81 314 ARG D O 1
ATOM 11845 N N . GLU D 1 326 ? -20.64 75.899 -12.319 1 140.64 315 GLU D N 1
ATOM 11846 C CA . GLU D 1 326 ? -20.287 76.053 -13.726 1 135.44 315 GLU D CA 1
ATOM 11847 C C . GLU D 1 326 ? -21.533 76.288 -14.566 1 133.62 315 GLU D C 1
ATOM 11848 O O . GLU D 1 326 ? -21.686 77.342 -15.194 1 136.04 315 GLU D O 1
ATOM 11854 N N . ALA D 1 327 ? -22.456 75.324 -14.556 1 131.15 316 ALA D N 1
ATOM 11855 C CA . ALA D 1 327 ? -23.615 75.399 -15.438 1 136.08 316 ALA D CA 1
ATOM 11856 C C . ALA D 1 327 ? -24.592 76.494 -15.024 1 139.84 316 ALA D C 1
ATOM 11857 O O . ALA D 1 327 ? -25.342 76.998 -15.874 1 136.24 316 ALA D O 1
ATOM 11859 N N . LYS D 1 328 ? -24.612 76.868 -13.734 1 138.84 317 LYS D N 1
ATOM 11860 C CA . LYS D 1 328 ? -25.508 77.937 -13.287 1 137.39 317 LYS D CA 1
ATOM 11861 C C . LYS D 1 328 ? -25.058 79.289 -13.839 1 134.88 317 LYS D C 1
ATOM 11862 O O . LYS D 1 328 ? -25.889 80.138 -14.189 1 128.79 317 LYS D O 1
ATOM 11868 N N . ALA D 1 329 ? -23.742 79.497 -13.942 1 132.2 318 ALA D N 1
ATOM 11869 C CA . ALA D 1 329 ? -23.197 80.706 -14.539 1 134.57 318 ALA D CA 1
ATOM 11870 C C . ALA D 1 329 ? -23.074 80.627 -16.057 1 138.52 318 ALA D C 1
ATOM 11871 O O . ALA D 1 329 ? -23.079 81.673 -16.715 1 141.53 318 ALA D O 1
ATOM 11873 N N . LYS D 1 330 ? -22.96 79.432 -16.634 1 137.52 319 LYS D N 1
ATOM 11874 C CA . LYS D 1 330 ? -22.893 79.297 -18.086 1 137.26 319 LYS D CA 1
ATOM 11875 C C . LYS D 1 330 ? -24.257 79.104 -18.732 1 139.02 319 LYS D C 1
ATOM 11876 O O . LYS D 1 330 ? -24.317 78.878 -19.945 1 141.99 319 LYS D O 1
ATOM 11882 N N . GLY D 1 331 ? -25.345 79.179 -17.965 1 138.2 320 GLY D N 1
ATOM 11883 C CA . GLY D 1 331 ? -26.677 79.018 -18.533 1 140.18 320 GLY D CA 1
ATOM 11884 C C . GLY D 1 331 ? -26.926 77.668 -19.17 1 144.8 320 GLY D C 1
ATOM 11885 O O . GLY D 1 331 ? -27.644 77.583 -20.176 1 145.26 320 GLY D O 1
ATOM 11886 N N . GLN D 1 332 ? -26.339 76.606 -18.62 1 146.69 321 GLN D N 1
ATOM 11887 C CA . GLN D 1 332 ? -26.533 75.241 -19.087 1 145.02 321 GLN D CA 1
ATOM 11888 C C . GLN D 1 332 ? -27.234 74.423 -18.008 1 144.79 321 GLN D C 1
ATOM 11889 O O . GLN D 1 332 ? -27.274 74.805 -16.833 1 142.56 321 GLN D O 1
ATOM 11895 N N . LYS D 1 333 ? -27.786 73.285 -18.416 1 142.26 322 LYS D N 1
ATOM 11896 C CA . LYS D 1 333 ? -28.409 72.354 -17.489 1 135.76 322 LYS D CA 1
ATOM 11897 C C . LYS D 1 333 ? -27.428 71.246 -17.111 1 135.06 322 LYS D C 1
ATOM 11898 O O . LYS D 1 333 ? -26.459 70.968 -17.825 1 134.72 322 LYS D O 1
ATOM 11904 N N . ILE D 1 334 ? -27.68 70.628 -15.956 1 136 323 ILE D N 1
ATOM 11905 C CA . ILE D 1 334 ? -26.945 69.45 -15.509 1 131.18 323 ILE D CA 1
ATOM 11906 C C . ILE D 1 334 ? -27.907 68.272 -15.462 1 127.91 323 ILE D C 1
ATOM 11907 O O . ILE D 1 334 ? -29.002 68.379 -14.893 1 127.2 323 ILE D O 1
ATOM 11912 N N . ALA D 1 335 ? -27.51 67.17 -16.089 1 124.21 324 ALA D N 1
ATOM 11913 C CA . ALA D 1 335 ? -28.132 65.872 -15.893 1 121.54 324 ALA D CA 1
ATOM 11914 C C . ALA D 1 335 ? -27.133 65.015 -15.129 1 123.97 324 ALA D C 1
ATOM 11915 O O . ALA D 1 335 ? -26.014 64.791 -15.607 1 123.35 324 ALA D O 1
ATOM 11917 N N . LEU D 1 336 ? -27.526 64.58 -13.931 1 121.69 325 LEU D N 1
ATOM 11918 C CA . LEU D 1 336 ? -26.708 63.757 -13.05 1 114.19 325 LEU D CA 1
ATOM 11919 C C . LEU D 1 336 ? -27.157 62.306 -13.16 1 112.91 325 LEU D C 1
ATOM 11920 O O . LEU D 1 336 ? -28.358 62.02 -13.217 1 116 325 LEU D O 1
ATOM 11925 N N . TYR D 1 337 ? -26.198 61.391 -13.194 1 104.61 326 TYR D N 1
ATOM 11926 C CA . TYR D 1 337 ? -26.526 59.976 -13.255 1 109.07 326 TYR D CA 1
ATOM 11927 C C . TYR D 1 337 ? -25.772 59.274 -12.141 1 110.42 326 TYR D C 1
ATOM 11928 O O . TYR D 1 337 ? -24.576 59.524 -11.943 1 110.88 326 TYR D O 1
ATOM 11937 N N . LEU D 1 338 ? -26.49 58.433 -11.384 1 106.03 327 LEU D N 1
ATOM 11938 C CA . LEU D 1 338 ? -25.945 57.705 -10.238 1 104.47 327 LEU D CA 1
ATOM 11939 C C . LEU D 1 338 ? -26.123 56.209 -10.474 1 104.62 327 LEU D C 1
ATOM 11940 O O . LEU D 1 338 ? -27.185 55.638 -10.173 1 101.96 327 LEU D O 1
ATOM 11945 N N . PRO D 1 339 ? -25.117 55.537 -11.053 1 106.15 328 PRO D N 1
ATOM 11946 C CA . PRO D 1 339 ? -25.133 54.071 -11.079 1 108.02 328 PRO D CA 1
ATOM 11947 C C . PRO D 1 339 ? -24.523 53.537 -9.788 1 107.46 328 PRO D C 1
ATOM 11948 O O . PRO D 1 339 ? -23.314 53.284 -9.673 1 105.65 328 PRO D O 1
ATOM 11952 N N . THR D 1 340 ? -25.364 53.406 -8.777 1 106.28 329 THR D N 1
ATOM 11953 C CA . THR D 1 340 ? -24.892 53.194 -7.425 1 103.09 329 THR D CA 1
ATOM 11954 C C . THR D 1 340 ? -24.969 51.717 -7.068 1 97.24 329 THR D C 1
ATOM 11955 O O . THR D 1 340 ? -25.998 51.072 -7.286 1 88.71 329 THR D O 1
ATOM 11959 N N . GLY D 1 341 ? -23.87 51.186 -6.535 1 103.32 330 GLY D N 1
ATOM 11960 C CA . GLY D 1 341 ? -23.849 49.87 -5.933 1 107.89 330 GLY D CA 1
ATOM 11961 C C . GLY D 1 341 ? -23.655 49.971 -4.428 1 107.89 330 GLY D C 1
ATOM 11962 O O . GLY D 1 341 ? -22.956 50.86 -3.935 1 108.65 330 GLY D O 1
ATOM 11963 N N . TRP D 1 342 ? -24.286 49.056 -3.688 1 101.5 331 TRP D N 1
ATOM 11964 C CA . TRP D 1 342 ? -24.088 49.012 -2.242 1 109.95 331 TRP D CA 1
ATOM 11965 C C . TRP D 1 342 ? -23.008 48.033 -1.823 1 110.33 331 TRP D C 1
ATOM 11966 O O . TRP D 1 342 ? -22.647 48.005 -0.637 1 98.79 331 TRP D O 1
ATOM 11977 N N . ASP D 1 343 ? -22.475 47.254 -2.775 1 107.96 332 ASP D N 1
ATOM 11978 C CA . ASP D 1 343 ? -21.42 46.293 -2.495 1 107.29 332 ASP D CA 1
ATOM 11979 C C . ASP D 1 343 ? -20.125 46.959 -2.06 1 104.83 332 ASP D C 1
ATOM 11980 O O . ASP D 1 343 ? -19.193 46.247 -1.675 1 105.7 332 ASP D O 1
ATOM 11985 N N . SER D 1 344 ? -20.042 48.294 -2.116 1 101.7 333 SER D N 1
ATOM 11986 C CA . SER D 1 344 ? -18.927 49.047 -1.554 1 105.15 333 SER D CA 1
ATOM 11987 C C . SER D 1 344 ? -19.098 49.35 -0.056 1 108.81 333 SER D C 1
ATOM 11988 O O . SER D 1 344 ? -18.412 50.241 0.459 1 106.2 333 SER D O 1
ATOM 11991 N N . HIS D 1 345 ? -19.967 48.635 0.652 1 104.15 334 HIS D N 1
ATOM 11992 C CA . HIS D 1 345 ? -20.25 48.911 2.054 1 109.18 334 HIS D CA 1
ATOM 11993 C C . HIS D 1 345 ? -19.532 47.918 2.967 1 113.12 334 HIS D C 1
ATOM 11994 O O . HIS D 1 345 ? -19.353 46.744 2.623 1 115.21 334 HIS D O 1
ATOM 12001 N N . GLU D 1 346 ? -19.139 48.399 4.153 1 113.98 335 GLU D N 1
ATOM 12002 C CA . GLU D 1 346 ? -18.288 47.609 5.043 1 113.19 335 GLU D CA 1
ATOM 12003 C C . GLU D 1 346 ? -18.977 46.347 5.533 1 111.51 335 GLU D C 1
ATOM 12004 O O . GLU D 1 346 ? -18.302 45.362 5.839 1 113.5 335 GLU D O 1
ATOM 12010 N N . ASP D 1 347 ? -20.303 46.351 5.626 1 111.25 336 ASP D N 1
ATOM 12011 C CA . ASP D 1 347 ? -21.049 45.158 6.004 1 114.88 336 ASP D CA 1
ATOM 12012 C C . ASP D 1 347 ? -21.378 44.245 4.82 1 115.7 336 ASP D C 1
ATOM 12013 O O . ASP D 1 347 ? -22.109 43.26 5.003 1 112.15 336 ASP D O 1
ATOM 12018 N N . GLU D 1 348 ? -20.868 44.55 3.621 1 110.22 337 GLU D N 1
ATOM 12019 C CA . GLU D 1 348 ? -21.042 43.657 2.478 1 115.31 337 GLU D CA 1
ATOM 12020 C C . GLU D 1 348 ? -20.308 42.341 2.71 1 117.57 337 GLU D C 1
ATOM 12021 O O . GLU D 1 348 ? -19.192 42.317 3.239 1 116.39 337 GLU D O 1
ATOM 12027 N N . THR D 1 349 ? -20.945 41.24 2.3 1 117.11 338 THR D N 1
ATOM 12028 C CA . THR D 1 349 ? -20.411 39.899 2.488 1 116.27 338 THR D CA 1
ATOM 12029 C C . THR D 1 349 ? -20.115 39.175 1.18 1 119.18 338 THR D C 1
ATOM 12030 O O . THR D 1 349 ? -19.694 38.009 1.219 1 115.08 338 THR D O 1
ATOM 12034 N N . ALA D 1 350 ? -20.319 39.826 0.033 1 116.59 339 ALA D N 1
ATOM 12035 C CA . ALA D 1 350 ? -20.079 39.191 -1.257 1 117.67 339 ALA D CA 1
ATOM 12036 C C . ALA D 1 350 ? -18.589 39.071 -1.542 1 119.46 339 ALA D C 1
ATOM 12037 O O . ALA D 1 350 ? -17.783 39.912 -1.136 1 118.12 339 ALA D O 1
ATOM 12039 N N . TYR D 1 351 ? -18.24 38.017 -2.283 1 127.14 340 TYR D N 1
ATOM 12040 C CA . TYR D 1 351 ? -16.859 37.797 -2.704 1 128.4 340 TYR D CA 1
ATOM 12041 C C . TYR D 1 351 ? -16.313 38.99 -3.485 1 122.15 340 TYR D C 1
ATOM 12042 O O . TYR D 1 351 ? -15.201 39.465 -3.227 1 116.05 340 TYR D O 1
ATOM 12051 N N . CYS D 1 352 ? -17.087 39.485 -4.451 1 124 341 CYS D N 1
ATOM 12052 C CA . CYS D 1 352 ? -16.613 40.461 -5.426 1 123.16 341 CYS D CA 1
ATOM 12053 C C . CYS D 1 352 ? -16.528 41.87 -4.869 1 121.55 341 CYS D C 1
ATOM 12054 O O . CYS D 1 352 ? -16.386 42.821 -5.646 1 117.78 341 CYS D O 1
ATOM 12057 N N . GLY D 1 353 ? -16.608 42.019 -3.547 1 124.54 342 GLY D N 1
ATOM 12058 C CA . GLY D 1 353 ? -16.368 43.299 -2.906 1 123.57 342 GLY D CA 1
ATOM 12059 C C . GLY D 1 353 ? -15.348 43.196 -1.791 1 118.13 342 GLY D C 1
ATOM 12060 O O . GLY D 1 353 ? -14.46 44.047 -1.668 1 113.28 342 GLY D O 1
ATOM 12061 N N . LYS D 1 354 ? -15.447 42.133 -0.994 1 122.93 343 LYS D N 1
ATOM 12062 C CA . LYS D 1 354 ? -14.674 42.004 0.238 1 127.35 343 LYS D CA 1
ATOM 12063 C C . LYS D 1 354 ? -13.385 41.217 0.086 1 131.24 343 LYS D C 1
ATOM 12064 O O . LYS D 1 354 ? -12.455 41.437 0.865 1 137.66 343 LYS D O 1
ATOM 12070 N N . PHE D 1 355 ? -13.298 40.302 -0.874 1 130.75 344 PHE D N 1
ATOM 12071 C CA . PHE D 1 355 ? -12.109 39.468 -1.011 1 133.3 344 PHE D CA 1
ATOM 12072 C C . PHE D 1 355 ? -11.009 40.274 -1.689 1 136.37 344 PHE D C 1
ATOM 12073 O O . PHE D 1 355 ? -11.059 40.514 -2.901 1 131.41 344 PHE D O 1
ATOM 12081 N N . VAL D 1 356 ? -10.012 40.685 -0.907 1 138.15 345 VAL D N 1
ATOM 12082 C CA . VAL D 1 356 ? -8.884 41.464 -1.4 1 141.44 345 VAL D CA 1
ATOM 12083 C C . VAL D 1 356 ? -7.602 40.693 -1.126 1 146.47 345 VAL D C 1
ATOM 12084 O O . VAL D 1 356 ? -7.519 39.908 -0.17 1 144.25 345 VAL D O 1
ATOM 12088 N N . ASN D 1 357 ? -6.589 40.958 -1.966 1 153.51 346 ASN D N 1
ATOM 12089 C CA . ASN D 1 357 ? -5.348 40.194 -2.131 1 155.34 346 ASN D CA 1
ATOM 12090 C C . ASN D 1 357 ? -5.282 38.914 -1.298 1 154.44 346 ASN D C 1
ATOM 12091 O O . ASN D 1 357 ? -4.503 38.814 -0.343 1 154.12 346 ASN D O 1
ATOM 12096 N N . GLY D 1 358 ? -6.112 37.933 -1.655 1 151.05 347 GLY D N 1
ATOM 12097 C CA . GLY D 1 358 ? -6.074 36.623 -1.041 1 146.73 347 GLY D CA 1
ATOM 12098 C C . GLY D 1 358 ? -6.849 36.462 0.25 1 144.03 347 GLY D C 1
ATOM 12099 O O . GLY D 1 358 ? -6.911 35.341 0.769 1 145.91 347 GLY D O 1
ATOM 12100 N N . ARG D 1 359 ? -7.453 37.524 0.784 1 143.03 348 ARG D N 1
ATOM 12101 C CA . ARG D 1 359 ? -8.043 37.469 2.118 1 146.05 348 ARG D CA 1
ATOM 12102 C C . ARG D 1 359 ? -9.426 38.101 2.126 1 140.1 348 ARG D C 1
ATOM 12103 O O . ARG D 1 359 ? -9.601 39.209 1.61 1 140.6 348 ARG D O 1
ATOM 12111 N N . MET D 1 360 ? -10.401 37.409 2.725 1 131.96 349 MET D N 1
ATOM 12112 C CA . MET D 1 360 ? -11.677 38.052 3.011 1 127.38 349 MET D CA 1
ATOM 12113 C C . MET D 1 360 ? -11.426 39.207 3.969 1 132.06 349 MET D C 1
ATOM 12114 O O . MET D 1 360 ? -11.04 38.983 5.121 1 142.65 349 MET D O 1
ATOM 12119 N N . MET D 1 361 ? -11.631 40.439 3.506 1 126.62 350 MET D N 1
ATOM 12120 C CA . MET D 1 361 ? -11.252 41.625 4.275 1 130.13 350 MET D CA 1
ATOM 12121 C C . MET D 1 361 ? -11.905 41.653 5.66 1 132.7 350 MET D C 1
ATOM 12122 O O . MET D 1 361 ? -13.126 41.518 5.795 1 133.21 350 MET D O 1
ATOM 12127 N N . GLY D 1 362 ? -11.077 41.845 6.702 1 130.37 351 GLY D N 1
ATOM 12128 C CA . GLY D 1 362 ? -11.582 41.874 8.06 1 130.25 351 GLY D CA 1
ATOM 12129 C C . GLY D 1 362 ? -12.339 43.15 8.396 1 129.35 351 GLY D C 1
ATOM 12130 O O . GLY D 1 362 ? -12.253 44.159 7.692 1 129.78 351 GLY D O 1
ATOM 12131 N N . LYS D 1 363 ? -13.093 43.093 9.503 1 129.12 352 LYS D N 1
ATOM 12132 C CA . LYS D 1 363 ? -13.918 44.235 9.911 1 131.01 352 LYS D CA 1
ATOM 12133 C C . LYS D 1 363 ? -13.075 45.488 10.101 1 129.74 352 LYS D C 1
ATOM 12134 O O . LYS D 1 363 ? -13.506 46.599 9.763 1 128.5 352 LYS D O 1
ATOM 12140 N N . THR D 1 364 ? -11.864 45.327 10.628 1 133.26 353 THR D N 1
ATOM 12141 C CA . THR D 1 364 ? -11.023 46.483 10.912 1 134.15 353 THR D CA 1
ATOM 12142 C C . THR D 1 364 ? -10.539 47.138 9.621 1 131.08 353 THR D C 1
ATOM 12143 O O . THR D 1 364 ? -10.503 48.372 9.524 1 130.03 353 THR D O 1
ATOM 12147 N N . ALA D 1 365 ? -10.208 46.33 8.604 1 132.71 354 ALA D N 1
ATOM 12148 C CA . ALA D 1 365 ? -9.777 46.876 7.321 1 128.23 354 ALA D CA 1
ATOM 12149 C C . ALA D 1 365 ? -10.955 47.448 6.552 1 125.41 354 ALA D C 1
ATOM 12150 O O . ALA D 1 365 ? -10.84 48.51 5.933 1 124.45 354 ALA D O 1
ATOM 12152 N N . ALA D 1 366 ? -12.102 46.763 6.602 1 127.37 355 ALA D N 1
ATOM 12153 C CA . ALA D 1 366 ? -13.277 47.206 5.855 1 126.24 355 ALA D CA 1
ATOM 12154 C C . ALA D 1 366 ? -13.795 48.548 6.36 1 125.31 355 ALA D C 1
ATOM 12155 O O . ALA D 1 366 ? -14.265 49.368 5.565 1 121.45 355 ALA D O 1
ATOM 12157 N N . HIS D 1 367 ? -13.727 48.797 7.674 1 130.96 356 HIS D N 1
ATOM 12158 C CA . HIS D 1 367 ? -14.072 50.124 8.175 1 128.76 356 HIS D CA 1
ATOM 12159 C C . HIS D 1 367 ? -13.246 51.203 7.493 1 126.6 356 HIS D C 1
ATOM 12160 O O . HIS D 1 367 ? -13.646 52.371 7.494 1 127.66 356 HIS D O 1
ATOM 12167 N N . GLN D 1 368 ? -12.099 50.851 6.931 1 122.39 357 GLN D N 1
ATOM 12168 C CA . GLN D 1 368 ? -11.259 51.86 6.311 1 124.07 357 GLN D CA 1
ATOM 12169 C C . GLN D 1 368 ? -11.483 51.948 4.802 1 126.57 357 GLN D C 1
ATOM 12170 O O . GLN D 1 368 ? -11.711 53.039 4.271 1 127.33 357 GLN D O 1
ATOM 12176 N N . PHE D 1 369 ? -11.441 50.818 4.099 1 127.36 358 PHE D N 1
ATOM 12177 C CA . PHE D 1 369 ? -11.529 50.819 2.644 1 123.86 358 PHE D CA 1
ATOM 12178 C C . PHE D 1 369 ? -12.956 50.729 2.124 1 118.95 358 PHE D C 1
ATOM 12179 O O . PHE D 1 369 ? -13.145 50.752 0.912 1 123.01 358 PHE D O 1
ATOM 12187 N N . ARG D 1 370 ? -13.956 50.639 2.989 1 117.11 359 ARG D N 1
ATOM 12188 C CA . ARG D 1 370 ? -15.354 50.648 2.577 1 113.35 359 ARG D CA 1
ATOM 12189 C C . ARG D 1 370 ? -16.072 51.849 3.198 1 109.4 359 ARG D C 1
ATOM 12190 O O . ARG D 1 370 ? -15.449 52.744 3.777 1 110.22 359 ARG D O 1
ATOM 12198 N N . PHE D 1 371 ? -17.395 51.861 3.062 1 103.88 360 PHE D N 1
ATOM 12199 C CA . PHE D 1 371 ? -18.257 52.934 3.537 1 106.33 360 PHE D CA 1
ATOM 12200 C C . PHE D 1 371 ? -19.079 52.443 4.729 1 108.83 360 PHE D C 1
ATOM 12201 O O . PHE D 1 371 ? -19.126 51.248 5.021 1 112.07 360 PHE D O 1
ATOM 12209 N N . ASN D 1 372 ? -19.728 53.375 5.432 1 99.57 361 ASN D N 1
ATOM 12210 C CA . ASN D 1 372 ? -20.668 53.033 6.494 1 105.53 361 ASN D CA 1
ATOM 12211 C C . ASN D 1 372 ? -21.938 53.858 6.32 1 105.95 361 ASN D C 1
ATOM 12212 O O . ASN D 1 372 ? -21.981 54.794 5.515 1 105.13 361 ASN D O 1
ATOM 12217 N N . ASP D 1 373 ? -22.973 53.526 7.112 1 104.36 362 ASP D N 1
ATOM 12218 C CA . ASP D 1 373 ? -24.266 54.203 6.982 1 103.08 362 ASP D CA 1
ATOM 12219 C C . ASP D 1 373 ? -24.162 55.704 7.192 1 105.77 362 ASP D C 1
ATOM 12220 O O . ASP D 1 373 ? -25.028 56.444 6.714 1 106.7 362 ASP D O 1
ATOM 12225 N N . GLY D 1 374 ? -23.134 56.17 7.901 1 107.71 363 GLY D N 1
ATOM 12226 C CA . GLY D 1 374 ? -22.947 57.604 8.05 1 109.04 363 GLY D CA 1
ATOM 12227 C C . GLY D 1 374 ? -22.523 58.269 6.752 1 107.69 363 GLY D C 1
ATOM 12228 O O . GLY D 1 374 ? -23.065 59.313 6.376 1 108.51 363 GLY D O 1
ATOM 12229 N N . ASP D 1 375 ? -21.541 57.681 6.056 1 104.97 364 ASP D N 1
ATOM 12230 C CA . ASP D 1 375 ? -21.121 58.224 4.763 1 112.06 364 ASP D CA 1
ATOM 12231 C C . ASP D 1 375 ? -22.308 58.349 3.815 1 111.12 364 ASP D C 1
ATOM 12232 O O . ASP D 1 375 ? -22.67 59.451 3.378 1 111.08 364 ASP D O 1
ATOM 12237 N N . LEU D 1 376 ? -22.911 57.209 3.473 1 107.43 365 LEU D N 1
ATOM 12238 C CA . LEU D 1 376 ? -24.016 57.19 2.525 1 104.21 365 LEU D CA 1
ATOM 12239 C C . LEU D 1 376 ? -25.138 58.117 2.955 1 108.36 365 LEU D C 1
ATOM 12240 O O . LEU D 1 376 ? -25.756 58.774 2.11 1 109.25 365 LEU D O 1
ATOM 12245 N N . GLY D 1 377 ? -25.44 58.157 4.261 1 109.03 366 GLY D N 1
ATOM 12246 C CA . GLY D 1 377 ? -26.408 59.098 4.791 1 101.24 366 GLY D CA 1
ATOM 12247 C C . GLY D 1 377 ? -26.036 60.504 4.371 1 106.95 366 GLY D C 1
ATOM 12248 O O . GLY D 1 377 ? -26.812 61.199 3.704 1 106.37 366 GLY D O 1
ATOM 12249 N N . TYR D 1 378 ? -24.813 60.911 4.717 1 109.13 367 TYR D N 1
ATOM 12250 C CA . TYR D 1 378 ? -24.36 62.258 4.393 1 109.88 367 TYR D CA 1
ATOM 12251 C C . TYR D 1 378 ? -24.299 62.469 2.89 1 111.44 367 TYR D C 1
ATOM 12252 O O . TYR D 1 378 ? -24.58 63.565 2.394 1 112.74 367 TYR D O 1
ATOM 12261 N N . PHE D 1 379 ? -23.938 61.422 2.151 1 113.04 368 PHE D N 1
ATOM 12262 C CA . PHE D 1 379 ? -23.863 61.507 0.698 1 108.75 368 PHE D CA 1
ATOM 12263 C C . PHE D 1 379 ? -25.217 61.884 0.105 1 110.37 368 PHE D C 1
ATOM 12264 O O . PHE D 1 379 ? -25.366 62.951 -0.505 1 113.37 368 PHE D O 1
ATOM 12272 N N . TYR D 1 380 ? -26.229 61.036 0.312 1 105.92 369 TYR D N 1
ATOM 12273 C CA . TYR D 1 380 ? -27.544 61.282 -0.272 1 104.89 369 TYR D CA 1
ATOM 12274 C C . TYR D 1 380 ? -28.172 62.558 0.27 1 109.88 369 TYR D C 1
ATOM 12275 O O . TYR D 1 380 ? -28.853 63.281 -0.469 1 107.01 369 TYR D O 1
ATOM 12284 N N . GLU D 1 381 ? -27.961 62.853 1.558 1 110.66 370 GLU D N 1
ATOM 12285 C CA . GLU D 1 381 ? -28.431 64.123 2.1 1 108.4 370 GLU D CA 1
ATOM 12286 C C . GLU D 1 381 ? -27.747 65.288 1.398 1 110.26 370 GLU D C 1
ATOM 12287 O O . GLU D 1 381 ? -28.408 66.229 0.939 1 108.77 370 GLU D O 1
ATOM 12293 N N . SER D 1 382 ? -26.417 65.226 1.285 1 109.18 371 SER D N 1
ATOM 12294 C CA . SER D 1 382 ? -25.667 66.285 0.617 1 109.73 371 SER D CA 1
ATOM 12295 C C . SER D 1 382 ? -26.169 66.485 -0.8 1 112.1 371 SER D C 1
ATOM 12296 O O . SER D 1 382 ? -26.566 67.591 -1.182 1 115.47 371 SER D O 1
ATOM 12299 N N . ILE D 1 383 ? -26.181 65.4 -1.584 1 115.3 372 ILE D N 1
ATOM 12300 C CA . ILE D 1 383 ? -26.53 65.462 -3.007 1 111.68 372 ILE D CA 1
ATOM 12301 C C . ILE D 1 383 ? -27.863 66.17 -3.207 1 110.96 372 ILE D C 1
ATOM 12302 O O . ILE D 1 383 ? -27.955 67.168 -3.931 1 114.3 372 ILE D O 1
ATOM 12307 N N . PHE D 1 384 ? -28.914 65.67 -2.552 1 108.84 373 PHE D N 1
ATOM 12308 C CA . PHE D 1 384 ? -30.25 66.214 -2.761 1 108.9 373 PHE D CA 1
ATOM 12309 C C . PHE D 1 384 ? -30.38 67.654 -2.296 1 111.88 373 PHE D C 1
ATOM 12310 O O . PHE D 1 384 ? -31.277 68.359 -2.768 1 118.5 373 PHE D O 1
ATOM 12318 N N . THR D 1 385 ? -29.524 68.109 -1.382 1 110.87 374 THR D N 1
ATOM 12319 C CA . THR D 1 385 ? -29.529 69.527 -1.039 1 114.32 374 THR D CA 1
ATOM 12320 C C . THR D 1 385 ? -29.009 70.348 -2.207 1 111.41 374 THR D C 1
ATOM 12321 O O . THR D 1 385 ? -29.637 71.33 -2.62 1 114.27 374 THR D O 1
ATOM 12325 N N . LEU D 1 386 ? -27.879 69.929 -2.783 1 111.97 375 LEU D N 1
ATOM 12326 C CA . LEU D 1 386 ? -27.416 70.525 -4.036 1 117.69 375 LEU D CA 1
ATOM 12327 C C . LEU D 1 386 ? -28.519 70.513 -5.095 1 114.38 375 LEU D C 1
ATOM 12328 O O . LEU D 1 386 ? -28.709 71.501 -5.818 1 115.46 375 LEU D O 1
ATOM 12333 N N . TYR D 1 387 ? -29.275 69.413 -5.184 1 106.19 376 TYR D N 1
ATOM 12334 C CA . TYR D 1 387 ? -30.372 69.364 -6.143 1 116.1 376 TYR D CA 1
ATOM 12335 C C . TYR D 1 387 ? -31.434 70.409 -5.814 1 119.57 376 TYR D C 1
ATOM 12336 O O . TYR D 1 387 ? -31.841 71.188 -6.688 1 121.51 376 TYR D O 1
ATOM 12345 N N . ASN D 1 388 ? -31.876 70.466 -4.554 1 114.32 377 ASN D N 1
ATOM 12346 C CA . ASN D 1 388 ? -33.026 71.308 -4.23 1 117.06 377 ASN D CA 1
ATOM 12347 C C . ASN D 1 388 ? -32.702 72.797 -4.324 1 120.21 377 ASN D C 1
ATOM 12348 O O . ASN D 1 388 ? -33.574 73.588 -4.709 1 118.2 377 ASN D O 1
ATOM 12353 N N . GLU D 1 389 ? -31.464 73.194 -3.995 1 119.65 378 GLU D N 1
ATOM 12354 C CA . GLU D 1 389 ? -31.056 74.593 -4.148 1 126.31 378 GLU D CA 1
ATOM 12355 C C . GLU D 1 389 ? -30.92 74.99 -5.624 1 120.31 378 GLU D C 1
ATOM 12356 O O . GLU D 1 389 ? -31.398 76.054 -6.042 1 112.82 378 GLU D O 1
ATOM 12362 N N . ASN D 1 390 ? -30.255 74.164 -6.423 1 117.97 379 ASN D N 1
ATOM 12363 C CA . ASN D 1 390 ? -30.013 74.506 -7.829 1 130.66 379 ASN D CA 1
ATOM 12364 C C . ASN D 1 390 ? -30.995 73.809 -8.769 1 126.26 379 ASN D C 1
ATOM 12365 O O . ASN D 1 390 ? -30.586 73.209 -9.763 1 125.32 379 ASN D O 1
ATOM 12370 N N . LYS D 1 391 ? -32.302 73.871 -8.486 1 123.85 380 LYS D N 1
ATOM 12371 C CA . LYS D 1 391 ? -33.267 73.272 -9.403 1 123.35 380 LYS D CA 1
ATOM 12372 C C . LYS D 1 391 ? -33.419 74.086 -10.68 1 132.91 380 LYS D C 1
ATOM 12373 O O . LYS D 1 391 ? -33.868 73.547 -11.698 1 130.29 380 LYS D O 1
ATOM 12379 N N . ASP D 1 392 ? -33.055 75.371 -10.644 1 137.9 381 ASP D N 1
ATOM 12380 C CA . ASP D 1 392 ? -32.949 76.148 -11.874 1 135.45 381 ASP D CA 1
ATOM 12381 C C . ASP D 1 392 ? -31.835 75.622 -12.775 1 134.65 381 ASP D C 1
ATOM 12382 O O . ASP D 1 392 ? -31.97 75.664 -14.005 1 141.74 381 ASP D O 1
ATOM 12387 N N . CYS D 1 393 ? -30.745 75.108 -12.199 1 132.31 382 CYS D N 1
ATOM 12388 C CA . CYS D 1 393 ? -29.635 74.575 -12.987 1 134.72 382 CYS D CA 1
ATOM 12389 C C . CYS D 1 393 ? -29.665 73.053 -13.135 1 135.06 382 CYS D C 1
ATOM 12390 O O . CYS D 1 393 ? -29.544 72.544 -14.255 1 135.95 382 CYS D O 1
ATOM 12393 N N . VAL D 1 394 ? -29.808 72.302 -12.04 1 134.65 383 VAL D N 1
ATOM 12394 C CA . VAL D 1 394 ? -29.798 70.842 -12.13 1 131.52 383 VAL D CA 1
ATOM 12395 C C . VAL D 1 394 ? -31.132 70.359 -12.674 1 132.33 383 VAL D C 1
ATOM 12396 O O . VAL D 1 394 ? -32.2 70.644 -12.11 1 128.35 383 VAL D O 1
ATOM 12400 N N . ASP D 1 395 ? -31.071 69.6 -13.766 1 128.73 384 ASP D N 1
ATOM 12401 C CA . ASP D 1 395 ? -32.245 69.231 -14.539 1 129.9 384 ASP D CA 1
ATOM 12402 C C . ASP D 1 395 ? -32.805 67.868 -14.153 1 124.93 384 ASP D C 1
ATOM 12403 O O . ASP D 1 395 ? -34.011 67.736 -13.903 1 117.26 384 ASP D O 1
ATOM 12408 N N . THR D 1 396 ? -31.953 66.841 -14.109 1 122.62 385 THR D N 1
ATOM 12409 C CA . THR D 1 396 ? -32.393 65.455 -13.999 1 117.78 385 THR D CA 1
ATOM 12410 C C . THR D 1 396 ? -31.447 64.693 -13.09 1 111.95 385 THR D C 1
ATOM 12411 O O . THR D 1 396 ? -30.24 64.949 -13.072 1 108.5 385 THR D O 1
ATOM 12415 N N . ILE D 1 397 ? -32.012 63.741 -12.347 1 117.08 386 ILE D N 1
ATOM 12416 C CA . ILE D 1 397 ? -31.261 62.831 -11.475 1 114.91 386 ILE D CA 1
ATOM 12417 C C . ILE D 1 397 ? -31.811 61.423 -11.695 1 109.77 386 ILE D C 1
ATOM 12418 O O . ILE D 1 397 ? -32.953 61.13 -11.312 1 109.91 386 ILE D O 1
ATOM 12423 N N . TYR D 1 398 ? -31.024 60.572 -12.35 1 99.17 387 TYR D N 1
ATOM 12424 C CA . TYR D 1 398 ? -31.335 59.159 -12.482 1 101.12 387 TYR D CA 1
ATOM 12425 C C . TYR D 1 398 ? -30.383 58.369 -11.607 1 100.13 387 TYR D C 1
ATOM 12426 O O . TYR D 1 398 ? -29.174 58.627 -11.593 1 98.07 387 TYR D O 1
ATOM 12435 N N . TRP D 1 399 ? -30.939 57.373 -10.926 1 100.19 388 TRP D N 1
ATOM 12436 C CA . TRP D 1 399 ? -30.223 56.54 -9.973 1 102.52 388 TRP D CA 1
ATOM 12437 C C . TRP D 1 399 ? -30.444 55.08 -10.356 1 102.84 388 TRP D C 1
ATOM 12438 O O . TRP D 1 399 ? -31.587 54.654 -10.579 1 100.19 388 TRP D O 1
ATOM 12449 N N . GLY D 1 400 ? -29.357 54.317 -10.454 1 98.94 389 GLY D N 1
ATOM 12450 C CA . GLY D 1 400 ? -29.51 52.947 -10.901 1 98.24 389 GLY D CA 1
ATOM 12451 C C . GLY D 1 400 ? -28.981 51.905 -9.939 1 99.69 389 GLY D C 1
ATOM 12452 O O . GLY D 1 400 ? -27.784 51.892 -9.636 1 100.41 389 GLY D O 1
ATOM 12453 N N . LEU D 1 401 ? -29.876 51.047 -9.444 1 92.07 390 LEU D N 1
ATOM 12454 C CA . LEU D 1 401 ? -29.473 49.884 -8.661 1 92.16 390 LEU D CA 1
ATOM 12455 C C . LEU D 1 401 ? -28.424 49.063 -9.414 1 97.55 390 LEU D C 1
ATOM 12456 O O . LEU D 1 401 ? -28.729 48.461 -10.45 1 96.42 390 LEU D O 1
ATOM 12461 N N . GLU D 1 402 ? -27.202 49.02 -8.891 1 100.5 391 GLU D N 1
ATOM 12462 C CA . GLU D 1 402 ? -26.175 48.2 -9.528 1 97.31 391 GLU D CA 1
ATOM 12463 C C . GLU D 1 402 ? -25.869 46.94 -8.693 1 101.38 391 GLU D C 1
ATOM 12464 O O . GLU D 1 402 ? -26.631 45.986 -8.741 1 104.1 391 GLU D O 1
ATOM 12470 N N . GLY D 1 403 ? -24.751 46.978 -7.975 1 104.8 392 GLY D N 1
ATOM 12471 C CA . GLY D 1 403 ? -24.384 45.891 -7.09 1 106.61 392 GLY D CA 1
ATOM 12472 C C . GLY D 1 403 ? -24.817 46.139 -5.65 1 109.55 392 GLY D C 1
ATOM 12473 O O . GLY D 1 403 ? -25.474 47.13 -5.322 1 108.59 392 GLY D O 1
ATOM 12474 N N . GLY D 1 404 ? -24.418 45.215 -4.767 1 112.24 393 GLY D N 1
ATOM 12475 C CA . GLY D 1 404 ? -24.771 45.266 -3.365 1 108.14 393 GLY D CA 1
ATOM 12476 C C . GLY D 1 404 ? -25.66 44.099 -3.004 1 107.91 393 GLY D C 1
ATOM 12477 O O . GLY D 1 404 ? -26.854 44.126 -3.313 1 105.18 393 GLY D O 1
ATOM 12478 N N . TYR D 1 405 ? -25.111 43.065 -2.363 1 107.89 394 TYR D N 1
ATOM 12479 C CA . TYR D 1 405 ? -25.704 41.742 -2.495 1 109.07 394 TYR D CA 1
ATOM 12480 C C . TYR D 1 405 ? -26.14 41.096 -1.193 1 110.5 394 TYR D C 1
ATOM 12481 O O . TYR D 1 405 ? -27.15 40.384 -1.207 1 110.67 394 TYR D O 1
ATOM 12490 N N . ASP D 1 406 ? -25.433 41.318 -0.077 1 111.07 395 ASP D N 1
ATOM 12491 C CA . ASP D 1 406 ? -25.853 40.741 1.201 1 109.07 395 ASP D CA 1
ATOM 12492 C C . ASP D 1 406 ? -27.161 41.361 1.686 1 105.29 395 ASP D C 1
ATOM 12493 O O . ASP D 1 406 ? -27.303 42.587 1.699 1 106.23 395 ASP D O 1
ATOM 12498 N N . ARG D 1 407 ? -28.096 40.526 2.145 1 102.12 396 ARG D N 1
ATOM 12499 C CA . ARG D 1 407 ? -29.471 41 2.263 1 98.11 396 ARG D CA 1
ATOM 12500 C C . ARG D 1 407 ? -29.654 41.971 3.429 1 104.32 396 ARG D C 1
ATOM 12501 O O . ARG D 1 407 ? -30.082 43.108 3.215 1 105.69 396 ARG D O 1
ATOM 12509 N N . THR D 1 408 ? -29.354 41.555 4.675 1 106.23 397 THR D N 1
ATOM 12510 C CA . THR D 1 408 ? -29.583 42.471 5.805 1 105.28 397 THR D CA 1
ATOM 12511 C C . THR D 1 408 ? -28.849 43.796 5.595 1 99.61 397 THR D C 1
ATOM 12512 O O . THR D 1 408 ? -29.345 44.854 6.017 1 91.54 397 THR D O 1
ATOM 12516 N N . MET D 1 409 ? -27.697 43.755 4.901 1 97.99 398 MET D N 1
ATOM 12517 C CA . MET D 1 409 ? -26.976 44.976 4.524 1 100.76 398 MET D CA 1
ATOM 12518 C C . MET D 1 409 ? -27.803 45.854 3.586 1 103.74 398 MET D C 1
ATOM 12519 O O . MET D 1 409 ? -28.026 47.035 3.861 1 105.19 398 MET D O 1
ATOM 12524 N N . TYR D 1 410 ? -28.289 45.301 2.478 1 103.21 399 TYR D N 1
ATOM 12525 C CA . TYR D 1 410 ? -28.957 46.188 1.533 1 106.64 399 TYR D CA 1
ATOM 12526 C C . TYR D 1 410 ? -30.376 46.556 1.967 1 101.78 399 TYR D C 1
ATOM 12527 O O . TYR D 1 410 ? -30.862 47.642 1.613 1 102.24 399 TYR D O 1
ATOM 12536 N N . GLU D 1 411 ? -31.065 45.669 2.698 1 97.79 400 GLU D N 1
ATOM 12537 C CA . GLU D 1 411 ? -32.382 46.028 3.217 1 97.38 400 GLU D CA 1
ATOM 12538 C C . GLU D 1 411 ? -32.273 47.27 4.082 1 99.43 400 GLU D C 1
ATOM 12539 O O . GLU D 1 411 ? -33.157 48.135 4.055 1 97.01 400 GLU D O 1
ATOM 12545 N N . ARG D 1 412 ? -31.166 47.389 4.825 1 105.8 401 ARG D N 1
ATOM 12546 C CA . ARG D 1 412 ? -30.927 48.568 5.65 1 102.21 401 ARG D CA 1
ATOM 12547 C C . ARG D 1 412 ? -30.724 49.803 4.781 1 102.51 401 ARG D C 1
ATOM 12548 O O . ARG D 1 412 ? -31.414 50.813 4.953 1 100.82 401 ARG D O 1
ATOM 12556 N N . GLU D 1 413 ? -29.813 49.724 3.805 1 103.11 402 GLU D N 1
ATOM 12557 C CA . GLU D 1 413 ? -29.501 50.903 3.002 1 101.83 402 GLU D CA 1
ATOM 12558 C C . GLU D 1 413 ? -30.686 51.365 2.166 1 102.17 402 GLU D C 1
ATOM 12559 O O . GLU D 1 413 ? -30.865 52.576 1.982 1 101.7 402 GLU D O 1
ATOM 12565 N N . LEU D 1 414 ? -31.498 50.434 1.643 1 95.47 403 LEU D N 1
ATOM 12566 C CA . LEU D 1 414 ? -32.722 50.857 0.973 1 99.34 403 LEU D CA 1
ATOM 12567 C C . LEU D 1 414 ? -33.596 51.688 1.923 1 99.86 403 LEU D C 1
ATOM 12568 O O . LEU D 1 414 ? -33.965 52.822 1.599 1 102.77 403 LEU D O 1
ATOM 12573 N N . LYS D 1 415 ? -33.89 51.172 3.124 1 100.92 404 LYS D N 1
ATOM 12574 C CA . LYS D 1 415 ? -34.655 51.977 4.082 1 108.7 404 LYS D CA 1
ATOM 12575 C C . LYS D 1 415 ? -33.95 53.294 4.384 1 105.53 404 LYS D C 1
ATOM 12576 O O . LYS D 1 415 ? -34.584 54.355 4.413 1 107.29 404 LYS D O 1
ATOM 12582 N N . ILE D 1 416 ? -32.632 53.254 4.583 1 100.96 405 ILE D N 1
ATOM 12583 C CA . ILE D 1 416 ? -31.893 54.485 4.829 1 102.92 405 ILE D CA 1
ATOM 12584 C C . ILE D 1 416 ? -31.875 55.381 3.575 1 104.42 405 ILE D C 1
ATOM 12585 O O . ILE D 1 416 ? -31.644 56.587 3.684 1 100.88 405 ILE D O 1
ATOM 12590 N N . LEU D 1 417 ? -32.166 54.835 2.385 1 106.47 406 LEU D N 1
ATOM 12591 C CA . LEU D 1 417 ? -32.297 55.659 1.176 1 105.73 406 LEU D CA 1
ATOM 12592 C C . LEU D 1 417 ? -33.695 56.271 1.073 1 106.85 406 LEU D C 1
ATOM 12593 O O . LEU D 1 417 ? -33.84 57.495 0.968 1 106.07 406 LEU D O 1
ATOM 12598 N N . LEU D 1 418 ? -34.735 55.431 1.134 1 106.08 407 LEU D N 1
ATOM 12599 C CA . LEU D 1 418 ? -36.119 55.892 1.043 1 104.39 407 LEU D CA 1
ATOM 12600 C C . LEU D 1 418 ? -36.463 56.929 2.105 1 105.89 407 LEU D C 1
ATOM 12601 O O . LEU D 1 418 ? -37.413 57.703 1.922 1 101.26 407 LEU D O 1
ATOM 12606 N N . GLN D 1 419 ? -35.729 56.953 3.219 1 111.95 408 GLN D N 1
ATOM 12607 C CA . GLN D 1 419 ? -35.97 57.993 4.211 1 110.12 408 GLN D CA 1
ATOM 12608 C C . GLN D 1 419 ? -35.377 59.32 3.75 1 109.8 408 GLN D C 1
ATOM 12609 O O . GLN D 1 419 ? -36.005 60.377 3.911 1 106.2 408 GLN D O 1
ATOM 12615 N N . VAL D 1 420 ? -34.192 59.29 3.127 1 106.06 409 VAL D N 1
ATOM 12616 C CA . VAL D 1 420 ? -33.643 60.548 2.644 1 98.18 409 VAL D CA 1
ATOM 12617 C C . VAL D 1 420 ? -34.488 61.07 1.5 1 105.57 409 VAL D C 1
ATOM 12618 O O . VAL D 1 420 ? -34.598 62.286 1.309 1 105.63 409 VAL D O 1
ATOM 12622 N N . ILE D 1 421 ? -35.102 60.18 0.717 1 106.15 410 ILE D N 1
ATOM 12623 C CA . ILE D 1 421 ? -36 60.654 -0.332 1 107.57 410 ILE D CA 1
ATOM 12624 C C . ILE D 1 421 ? -37.217 61.31 0.293 1 104.82 410 ILE D C 1
ATOM 12625 O O . ILE D 1 421 ? -37.506 62.484 0.046 1 108.48 410 ILE D O 1
ATOM 12630 N N . GLU D 1 422 ? -37.943 60.565 1.124 1 107.33 411 GLU D N 1
ATOM 12631 C CA . GLU D 1 422 ? -39.18 61.096 1.69 1 106.19 411 GLU D CA 1
ATOM 12632 C C . GLU D 1 422 ? -38.966 62.475 2.304 1 107.49 411 GLU D C 1
ATOM 12633 O O . GLU D 1 422 ? -39.751 63.403 2.062 1 101.84 411 GLU D O 1
ATOM 12639 N N . LYS D 1 423 ? -37.876 62.639 3.074 1 109.83 412 LYS D N 1
ATOM 12640 C CA . LYS D 1 423 ? -37.583 63.933 3.697 1 107.02 412 LYS D CA 1
ATOM 12641 C C . LYS D 1 423 ? -37.287 65.002 2.651 1 108.91 412 LYS D C 1
ATOM 12642 O O . LYS D 1 423 ? -37.795 66.124 2.745 1 110.5 412 LYS D O 1
ATOM 12648 N N . GLN D 1 424 ? -36.49 64.671 1.636 1 109.97 413 GLN D N 1
ATOM 12649 C CA . GLN D 1 424 ? -35.897 65.697 0.784 1 111.97 413 GLN D CA 1
ATOM 12650 C C . GLN D 1 424 ? -36.657 65.958 -0.508 1 110.31 413 GLN D C 1
ATOM 12651 O O . GLN D 1 424 ? -36.63 67.095 -0.995 1 107.26 413 GLN D O 1
ATOM 12657 N N . LEU D 1 425 ? -37.35 64.947 -1.057 1 117.23 414 LEU D N 1
ATOM 12658 C CA . LEU D 1 425 ? -37.791 64.94 -2.453 1 113.03 414 LEU D CA 1
ATOM 12659 C C . LEU D 1 425 ? -39.276 64.636 -2.634 1 112.5 414 LEU D C 1
ATOM 12660 O O . LEU D 1 425 ? -39.704 64.408 -3.767 1 123.09 414 LEU D O 1
ATOM 12665 N N . LEU D 1 426 ? -40.068 64.608 -1.566 1 117.02 415 LEU D N 1
ATOM 12666 C CA . LEU D 1 426 ? -41.495 64.316 -1.669 1 125.28 415 LEU D CA 1
ATOM 12667 C C . LEU D 1 426 ? -42.284 65.263 -0.775 1 135.24 415 LEU D C 1
ATOM 12668 O O . LEU D 1 426 ? -41.797 65.679 0.285 1 132.57 415 LEU D O 1
ATOM 12673 N N . PRO D 1 427 ? -43.501 65.639 -1.187 1 147.72 416 PRO D N 1
ATOM 12674 C CA . PRO D 1 427 ? -44.261 66.635 -0.415 1 146.83 416 PRO D CA 1
ATOM 12675 C C . PRO D 1 427 ? -45.248 66.023 0.572 1 148.36 416 PRO D C 1
ATOM 12676 O O . PRO D 1 427 ? -46.053 65.159 0.208 1 150.57 416 PRO D O 1
ATOM 12680 N N . LYS D 1 428 ? -45.192 66.472 1.825 1 158.12 417 LYS D N 1
ATOM 12681 C CA . LYS D 1 428 ? -46.122 66.027 2.868 1 158.13 417 LYS D CA 1
ATOM 12682 C C . LYS D 1 428 ? -46.552 67.211 3.727 1 156.06 417 LYS D C 1
ATOM 12683 O O . LYS D 1 428 ? -47.698 67.292 4.164 1 159.47 417 LYS D O 1
#

B-factor: mean 113.81, std 13.62, range [74.07, 173.84]

Radius of gyration: 41.05 Å; Cα contacts (8 Å, |Δi|>4): 3125; chains: 4; bounding box: 52×123×104 Å

Foldseek 3Di:
DLAEEEEAEDPVLLVLQPPQDDLFDHGSSVVRVLLVVLVVPPPDDRYDYLVVDDDPPLLVVLLVCLVVQPLVVNLVSVVPDDCPRLQVVLQLLQAPNVLVSVVSVLLSVQAPVQWDDDDPNGIHGVCNVVSVRSQLVVVRVGNHQEYHYEDFAALQAANYQHDHRHRHHSQSSVQVSQCVVDPHRFAEEEEEAAQEWSPHNVNSCLPRPLQHAYHYETEYACFFPPVDDQVNVCVVLVHHFDQDDLRWGWDHDNRYIYIYHHLVSQWADDDDAGVSLVVVVVVVVVSQVVCVVVVGAYEYEYAYADLLALPHPRRRSAQGPNRGHDNVVSNGRGGDLVNVLVNLLSVLVVCVVPCSHYGGYYYYYHYDHDSVRVSVVVVSVVVSCQPRRDDDD/DAAEEEAEDPVLLVLQAPQDFLDPGTQSCVRVQVVVLVVVDDDGHYDYLVVDDDDDLVVVLLVCLVPQPLVSNLVSLVPDDCPPLQVVLQPLQAPSQQVSVVSVQLSVQAVPQKGADDPQGMYGSCRVVSVSSQLVRVVVDPHQEYHYEDFAALQAARYDADRRHRHHSQRSVQVSQCPVDDHRFAEEEEEAAQEWSPRNVNSCLPRPLQGAYHALTEHACFFPPNADQVNVCVVLVHHFDDPDQRWTWDHDNRYIHIYHHLVSQWADPDDAGPSLVVSLVVVVVVQVVCVVVQGAYEYEYSYAPLQALPRPGCRSACGPNRGHDNVRSVGRGGDLVNLLVNLLSVLVSCVVPVSHYRHYYHYYYHYGDPVVVSVVVVSVVVSCCVRRNPDD/DLEEEEAEDPVLLVLQAPLDFLPPGRQSVQSVVLVVLVVVPDDGRYDYLVPQDDDVLLVVLLVCLVQLNLVSNVVSVVVDDCPPLLVVLQCLFAPVVLVSVQSNQLSVCAVVQWDADPPAGIHGVCRVVSVSSQLSVVVVDDHQEYHYEDWAALQCANYDGDHSHRHRRVSSVQVVQCVPDPHRFAEEEAEAAQEWSPRVVLSCLPRPLQHQYEAQTHYACFFPPVCDQVNVCVVLVHRFDDPDQPWTWGHHNRYIHIYHHLVRQKADPDDARRSLVVSQVVVVVVLVVQVVVQEAYAYEYNYALLLALPFPRCSRAVGPHRGHDNVRSVISGGYLVNVLVNLLRVLVCVVPVVSHYRHYYHYYHHGGDPVSVSVVSVSNVVSCCVRRDDDD/DQEAEEAADPVLLVLFPPLDFQAPGRSSVQRVVLVVLVVPPPDGRYHYLPPLDDDPLLVVLLVCLVVLPLVSNVVSVVVDPCPPLLVVLVCLFAPPVLLSVLSNQLSVQPVPQWDADPDNGIHGNCRSVSVSSQLSNVVSDPHQEYHYEDFAALQQARYGGDHSHSHHSLSSVQVSQQVPDDRRFAEEEEEAAQEWSPRVVRSCLPRNLQHAYHYQTEYACQFPVVCDQVNVCVVLVHHFDDPDQPKTWRDDRRYIYIYHHLVRQWADPDDAGVSLVVSLVVVVPVQVVCVVVVGAYAYEYAYALLLALPRDGCRRQCGPNDRHDSVVSNISGGYLVNVLCNLLSVLVSCVVVVVHYGHYYHYYYHGYDRVSVSVVSVSNVVSCCVRPDDD

Organism: Legionella pneumophila (NCBI:txid446)

Sequence (1568 aa):
SEECAIQIPSEIDNEQMQRMPAGGEEDQYLRIKHMSALIKKYGDLPVITTQETRLPYYWLDLFAAIDEGDTPKAHALFHLLPQDDIILRALRAVHSEDYLYQLIKYCIQAKHFGFKQLNADLVVTPKTFEILIRDCATTLFNPAKAHFSFGLPSHHAYTQMGSGFCLINKTAMLMKQAELSSAQPPKFVIIGTDVNRDNGLCDILRHSFSHLSICHIDVFDSRVYPQQDFAYINNEFNSEGVDIGKNIHVWHHNNLNYYAVDLSLTSRKKSVGVHPALLFALEQLKESIREAKAKGQKIALYLPTGWDSHEDETAYCGKFVNGRMMGKTAAHQFRFNDGDLGYFYESIFTLYNENKDCVDTIYWGLEGGYDRTMYERELKILLQVIEKQLLPKDEECAIQIPSEIDNEQMQRMPAGGEEDQYLRIKHMSALIKKYGDLPVITTQETRLPYYWLDLFAAIDEGDTPKAHALFHLLPQDDIILRALRAVHSEDYLYQLIKYCIQAKHFGFKQLNADLVVTPKTFEILIRDCATTLFNNPAKAHFSFGLPSHHAYTQMGSGFCLINKTAMLMKQAELSSAQPPKFVIIGTDVNRDNGLCDILRHSFSHLSICHIDVFDSRVYPQQDFAYINNEFNSEGVDIGKNIHVWHHNNLNYYAVDLSLTSRKSVGVHPALLFALEQLKESIREAKAKGQKIALYLPTGWDSHEDETAYCGKFVNGRMMGKTAAHQFRFNDGDLGYFYESIFTLYNENKDCVDTIYWGLEGGYDRTMYERELKILLQVIEKQLLPKDEECAIQIPSEIDNEQMQRMPAGGEEDQYLRIKHMSALIKKYGDLPVITTQETRLPYYWLDLFAAIDEGDTPKAHALFHLLPQDDIILRALRAVHSEDYLYQLIKYCIQAKHFGFKQLNADLVVTPKTFEILIRDCATTLFNPAKAHFSFGLPSHHAYTQMGSGFCLINKTAMLMKQAELSSAQPPKFVIIGTDVNRDNGLCDILRHSFSHLSICHIDVFDSRVYPQQDFAYINNEFNSEGVDIGKNIHVWHHNNLNYYAVDLSLTSRKSVGVHPALLFALEQLKESIREAKAKGQKIALYLPTGWDSHEDETAYCGKFVNGRMMGKTAAHQFRFNDGDLGYFYESIFTLYNENKDCVDTIYWGLEGGYDRTMYERELKILLQVIEKQLLPKDEECAIQIPSEIDNEQMQRMPAGGEEDQYLRIKHMSALIKKYGDLPVITTQETRLPYYWLDLFAAIDEGDTPKAHALFHLLPQDDIILRALRAVHSEDYLYQLIKYCIQAKHFGFKQLNADLVVTPKTFEILIRDCATTLFNPAKAHFSFGLPSHHAYTQMMGSGFCLINKTAMLMKQAELSSAQPPKFVIIGTDVNRDNGLCDILRHSFSHLSICHIDVFDSRVYPQQDFAYINNEFNSEGVDIGKNIHVWHHNNLNYYAVDLSLTSRKSVGVHPALLFALEQLKESIREAKAKGQKIALYLPTGWDSHEDETAYCGKFVNGRMMGKTAAHQFRFNDGDLGYFYESIFTLYNENKDCVDTIYWGLEGGYDRTMYERELKILLQVIEKQLLPK

Solvent-accessible surface area: 59010 Å² total; per-residue (Å²): 108,130,61,2,6,0,2,9,11,8,143,94,4,9,73,45,1,96,158,4,29,14,20,25,130,19,41,0,38,73,0,1,95,31,1,4,54,53,1,120,172,48,60,133,15,31,65,29,44,3,116,79,14,207,10,43,167,37,0,75,62,0,8,49,1,4,70,107,26,74,36,105,95,0,42,53,47,5,109,138,13,50,156,103,10,71,0,18,69,0,2,116,30,3,2,12,59,84,12,0,41,30,6,0,83,13,0,17,83,1,75,162,157,40,59,68,58,27,60,37,40,7,9,0,6,14,64,1,6,44,10,15,1,35,19,1,0,0,12,26,70,41,91,14,59,0,7,0,4,2,6,25,6,5,4,8,0,9,2,9,24,7,16,3,28,0,2,6,0,18,4,0,0,16,0,37,27,20,31,69,81,48,107,149,68,12,32,0,0,0,0,0,6,3,0,5,0,0,5,0,0,1,1,0,0,40,49,37,2,11,112,8,53,4,14,0,0,0,2,2,1,19,53,0,38,7,37,9,48,26,39,0,0,39,14,10,19,127,52,147,8,89,82,75,34,142,71,5,38,5,2,101,70,118,86,1,41,0,27,0,3,2,0,24,81,6,54,15,174,54,37,8,6,0,28,0,2,42,29,0,3,68,42,2,110,51,5,11,148,67,0,132,78,164,55,68,86,0,2,2,9,0,3,5,2,6,1,3,4,24,62,1,81,5,87,17,0,17,31,6,110,33,181,94,24,40,140,120,35,2,54,59,42,0,1,26,15,6,0,9,19,15,3,3,12,18,3,0,45,34,1,57,101,39,88,101,4,3,43,51,2,19,1,6,4,6,1,0,9,28,94,101,3,0,49,73,1,0,70,13,0,0,16,15,0,33,39,39,8,26,107,130,162,163,65,12,2,0,3,6,16,0,100,86,2,12,109,69,2,102,147,6,26,16,21,20,194,33,40,0,37,68,0,0,91,34,2,7,35,36,2,102,174,39,62,126,18,39,77,30,36,4,113,105,12,200,4,46,176,67,0,61,45,0,6,48,1,4,65,103,25,70,31,99,110,0,39,46,56,2,112,127,11,57,166,107,12,57,0,10,60,0,1,87,30,0,2,37,50,113,3,0,63,71,2,0,99,52,0,21,71,0,74,158,149,37,68,56,88,52,94,82,45,7,12,0,12,32,49,2,5,11,8,7,1,38,19,0,0,1,7,26,69,30,110,13,73,0,8,0,5,6,10,21,7,5,4,10,0,38,21,88,104,6,17,4,32,0,6,5,0,13,4,0,0,20,0,32,30,22,45,81,81,54,113,136,58,13,39,0,0,0,0,0,6,2,0,6,0,0,6,0,0,0,20,0,0,31,99,62,4,5,144,18,47,2,12,0,0,0,0,0,0,14,72,2,74,19,119,18,64,30,66,100,0,39,115,43,22,131,54,146,14,89,81,83,40,90,68,3,36,5,4,113,69,85,81,0,40,0,27,0,0,1,0,20,83,4,61,14,160,60,22,4,11,0,18,0,3,32,15,0,2,58,34,0,83,65,4,5,130,72,2,110,90,146,72,75,96,0,2,2,6,1,1,3,1,5,0,2,3,29,53,1,81,4,143,26,0,30,57,12,137,62,189,99,22,41,119,122,39,1,44,56,44,0,1,27,12,4,0,10,18,11,4,2,14,16,1,0,40,32,1,59,101,28,84,88,2,2,45,42,3,12,2,6,9,4,2,0,14,35,109,106,1,0,45,78,2,0,74,11,0,0,12,18,0,61,50,40,12,40,108,213,150,133,106,7,5,0,2,4,11,8,130,102,12,8,81,43,0,77,137,7,37,3,32,32,187,29,38,1,30,65,1,1,92,33,0,10,59,33,2,128,158,30,65,131,14,46,65,38,41,2,120,107,5,181,13,36,168,39,1,79,68,0,8,55,0,5,70,104,33,52,32,92,105,0,71,63,22,13,120,126,14,46,172,105,8,53,0,17,79,0,4,102,32,1,0,28,75,102,17,8,42,83,14,0,96,53,0,17,84,0,127,141,141,37,87,69,104,55,93,90,53,4,21,2,11,23,50,2,11,28,9,17,1,50,14,2,0,0,7,26,54,36,92,12,61,0,6,0,2,2,6,28,8,4,4,10,0,38,24,80,126,6,19,4,40,1,11,13,0,22,2,0,0,21,0,33,32,17,35,68,81,46,114,142,64,4,48,1,2,0,0,0,12,2,0,6,8,0,7,0,0,2,26,0,0,42,102,53,0,10,95,7,36,4,19,0,0,0,0,2,0,17,60,3,75,16,121,23,66,30,63,91,0,43,117,76,13,120,50,153,18,87,72,120,11,165,69,5,40,7,3,100,71,127,73,1,48,0,34,0,0,3,0,19,79,9,19,16,167,63,32,8,6,0,35,0,1,41,31,0,3,64,39,4,78,72,19,4,120,84,2,104,81,138,64,36,75,0,1,3,7,4,0,3,2,3,0,2,2,38,53,0,77,3,136,29,0,25,64,12,119,54,176,105,19,41,151,123,36,1,80,66,41,0,0,29,10,4,0,14,15,19,7,12,20,23,4,2,62,39,11,53,107,13,96,89,1,3,40,43,1,12,2,5,4,3,0,0,18,39,103,110,2,0,44,72,3,0,64,21,0,0,25,10,0,56,30,28,22,16,101,175,151,164,65,10,4,1,1,11,16,2,145,111,12,11,52,50,1,24,26,6,33,17,15,26,43,12,18,1,7,1,2,0,63,26,3,14,64,42,1,126,166,38,62,131,21,40,40,42,28,2,123,83,14,170,16,24,171,38,1,83,59,0,7,54,0,10,45,105,30,53,28,98,96,0,65,54,32,13,115,129,10,51,150,103,11,38,0,7,84,0,4,93,31,3,1,26,82,94,12,5,43,90,4,0,99,66,0,17,77,1,111,138,43,28,6,29,28,37,62,30,28,2,1,0,9,37,72,2,7,25,9,11,2,48,17,2,0,5,6,22,68,34,102,10,81,0,9,0,2,2,7,26,8,4,4,7,0,26,35,144,102,2,10,2,28,1,4,12,0,15,2,0,0,18,0,33,31,21,37,61,90,39,109,139,52,7,55,0,0,0,0,0,9,1,0,7,10,0,4,0,0,3,36,2,0,39,113,59,0,6,112,11,35,0,17,0,0,0,0,1,0,18,62,4,70,19,124,18,59,24,64,96,0,38,115,83,11,123,46,162,24,95,70,122,11,168,70,3,37,6,3,112,55,113,68,0,41,0,38,0,0,0,0,27,81,8,14,21,113,77,24,10,7,0,32,0,2,39,23,0,1,80,44,1,91,68,16,7,152,84,1,112,73,128,77,55,90,0,0,3,7,1,0,2,1,5,2,3,2,20,45,3,48,4,68,30,0,19,62,12,121,53,184,115,15,40,131,126,31,0,82,74,42,0,1,32,12,3,0,17,19,18,4,5,20,15,1,0,48,31,2,49,104,25,100,84,4,3,58,45,2,15,0,2,4,4,0,1,13,18,99,58,1,0,55,67,1,0,70,23,2,0,21,10,0,44,47,36,7,37,126,237

Nearest PDB structures (foldseek):
  9gl0-assembly1_A  TM=1.003E+00  e=6.598E-84  Legionella pneumophila
  9gl1-assembly1_A  TM=9.847E-01  e=1.160E-51  Legionella cherrii
  5edu-assembly1_B  TM=6.119E-01  e=8.855E-09  Escherichia coli
  7u6a-assembly1_A  TM=6.691E-01  e=2.144E-07  Danio rerio
  7sgg-assembly1_A  TM=6.693E-01  e=6.581E-07  Danio rerio